Protein 2VR5 (pdb70)

Organism: Saccharolobus solfataricus (NCBI:txid2287)

Structure (mmCIF, N/CA/C/O backbone):
data_2VR5
#
_entry.id   2VR5
#
_cell.length_a   204.814
_cell.length_b   204.814
_cell.length_c   89.558
_cell.angle_alpha   90.00
_cell.angle_beta   90.00
_cell.angle_gamma   120.00
#
_symmetry.space_group_name_H-M   'P 3 2 1'
#
loop_
_entity.id
_entity.type
_entity.pdbx_description
1 polymer 'GLYCOGEN OPERON PROTEIN GLGX'
2 non-polymer alpha-D-glucopyranose
3 non-polymer 4-O-(4,6-dideoxy-4-{[(1S,2S,3S,4R,5S)-2,3,4-trihydroxy-5-(hydroxymethyl)cyclohexyl]amino}-alpha-D-glucopyranosyl)-beta-D-glucopyranose
4 non-polymer 'SULFATE ION'
5 non-polymer GLYCEROL
6 water water
#
loop_
_atom_site.group_PDB
_atom_site.id
_atom_site.type_symbol
_atom_site.label_atom_id
_atom_site.label_alt_id
_atom_site.label_comp_id
_atom_site.label_asym_id
_atom_site.label_entity_id
_atom_site.label_seq_id
_atom_site.pdbx_PDB_ins_code
_atom_site.Cartn_x
_atom_site.Cartn_y
_atom_site.Cartn_z
_atom_site.occupancy
_atom_site.B_iso_or_equiv
_atom_site.auth_seq_id
_atom_site.auth_comp_id
_atom_site.auth_asym_id
_atom_site.auth_atom_id
_atom_site.pdbx_PDB_model_num
ATOM 1 N N . PHE A 1 4 ? -69.892 24.418 35.044 1.00 100.56 4 PHE A N 1
ATOM 2 C CA . PHE A 1 4 ? -68.854 24.050 34.089 1.00 109.26 4 PHE A CA 1
ATOM 3 C C . PHE A 1 4 ? -69.366 24.140 32.656 1.00 110.49 4 PHE A C 1
ATOM 4 O O . PHE A 1 4 ? -69.632 23.123 32.016 1.00 112.51 4 PHE A O 1
ATOM 12 N N . PHE A 1 5 ? -69.501 25.365 32.157 1.00 106.04 5 PHE A N 1
ATOM 13 C CA . PHE A 1 5 ? -69.898 25.589 30.773 1.00 94.92 5 PHE A CA 1
ATOM 14 C C . PHE A 1 5 ? -68.842 26.391 30.019 1.00 91.69 5 PHE A C 1
ATOM 15 O O . PHE A 1 5 ? -67.720 26.558 30.495 1.00 88.06 5 PHE A O 1
ATOM 23 N N . ARG A 1 6 ? -69.210 26.884 28.841 1.00 91.27 6 ARG A N 1
ATOM 24 C CA . ARG A 1 6 ? -68.308 27.697 28.035 1.00 86.64 6 ARG A CA 1
ATOM 25 C C . ARG A 1 6 ? -68.949 29.030 27.664 1.00 84.09 6 ARG A C 1
ATOM 26 O O . ARG A 1 6 ? -70.134 29.250 27.912 1.00 85.79 6 ARG A O 1
ATOM 34 N N . THR A 1 7 ? -68.157 29.917 27.070 1.00 79.87 7 THR A N 1
ATOM 35 C CA . THR A 1 7 ? -68.656 31.212 26.625 1.00 77.97 7 THR A CA 1
ATOM 36 C C . THR A 1 7 ? -69.581 31.063 25.422 1.00 75.75 7 THR A C 1
ATOM 37 O O . THR A 1 7 ? -70.118 32.048 24.914 1.00 76.55 7 THR A O 1
ATOM 41 N N . ARG A 1 8 ? -69.764 29.826 24.972 1.00 68.74 8 ARG A N 1
ATOM 42 C CA . ARG A 1 8 ? -70.492 29.560 23.737 1.00 60.00 8 ARG A CA 1
ATOM 43 C C . ARG A 1 8 ? -71.672 28.625 23.983 1.00 53.09 8 ARG A C 1
ATOM 44 O O . ARG A 1 8 ? -72.435 28.320 23.067 1.00 45.56 8 ARG A O 1
ATOM 52 N N . ASP A 1 9 ? -71.814 28.174 25.225 1.00 46.40 9 ASP A N 1
ATOM 53 C CA . ASP A 1 9 ? -73.042 27.524 25.668 1.00 47.73 9 ASP A CA 1
ATOM 54 C C . ASP A 1 9 ? -74.047 28.544 26.191 1.00 51.48 9 ASP A C 1
ATOM 55 O O . ASP A 1 9 ? -74.905 28.219 27.013 1.00 44.13 9 ASP A O 1
ATOM 60 N N . ARG A 1 10 ? -73.936 29.778 25.711 1.00 57.93 10 ARG A N 1
ATOM 61 C CA . ARG A 1 10 ? -74.887 30.826 26.063 1.00 44.05 10 ARG A CA 1
ATOM 62 C C . ARG A 1 10 ? -75.338 31.599 24.828 1.00 44.21 10 ARG A C 1
ATOM 63 O O . ARG A 1 10 ? -74.527 32.226 24.147 1.00 43.97 10 ARG A O 1
ATOM 71 N N . PRO A 1 11 ? -76.635 31.549 24.546 1.00 47.44 11 PRO A N 1
ATOM 72 C CA . PRO A 1 11 ? -77.161 32.009 23.257 1.00 47.40 11 PRO A CA 1
ATOM 73 C C . PRO A 1 11 ? -76.758 33.450 22.962 1.00 45.56 11 PRO A C 1
ATOM 74 O O . PRO A 1 11 ? -76.924 34.323 23.814 1.00 38.15 11 PRO A O 1
ATOM 78 N N . LEU A 1 12 ? -76.235 33.690 21.764 1.00 45.39 12 LEU A N 1
ATOM 79 C CA . LEU A 1 12 ? -75.587 34.958 21.451 1.00 47.53 12 LEU A CA 1
ATOM 80 C C . LEU A 1 12 ? -75.633 35.246 19.954 1.00 51.45 12 LEU A C 1
ATOM 81 O O . LEU A 1 12 ? -75.863 34.347 19.146 1.00 52.45 12 LEU A O 1
ATOM 86 N N . ARG A 1 13 ? -75.412 36.506 19.592 1.00 46.55 13 ARG A N 1
ATOM 87 C CA . ARG A 1 13 ? -75.224 36.880 18.195 1.00 42.92 13 ARG A CA 1
ATOM 88 C C . ARG A 1 13 ? -74.012 37.790 18.026 1.00 40.45 13 ARG A C 1
ATOM 89 O O . ARG A 1 13 ? -73.540 38.396 18.988 1.00 46.65 13 ARG A O 1
ATOM 97 N N . PRO A 1 14 ? -73.513 37.880 16.798 1.00 37.43 14 PRO A N 1
ATOM 98 C CA . PRO A 1 14 ? -72.267 38.604 16.523 1.00 38.05 14 PRO A CA 1
ATOM 99 C C . PRO A 1 14 ? -72.428 40.106 16.729 1.00 42.91 14 PRO A C 1
ATOM 100 O O . PRO A 1 14 ? -71.471 40.783 17.103 1.00 48.20 14 PRO A O 1
ATOM 104 N N . GLY A 1 15 ? -73.631 40.616 16.484 1.00 40.94 15 GLY A N 1
ATOM 105 C CA . GLY A 1 15 ? -73.947 42.000 16.782 1.00 39.69 15 GLY A CA 1
ATOM 106 C C . GLY A 1 15 ? -73.437 42.954 15.719 1.00 35.49 15 GLY A C 1
ATOM 107 O O . GLY A 1 15 ? -73.076 42.536 14.619 1.00 38.18 15 GLY A O 1
ATOM 108 N N . ASP A 1 16 ? -73.409 44.241 16.050 1.00 43.24 16 ASP A N 1
ATOM 109 C CA . ASP A 1 16 ? -73.102 45.277 15.071 1.00 43.00 16 ASP A CA 1
ATOM 110 C C . ASP A 1 16 ? -72.114 46.292 15.635 1.00 42.13 16 ASP A C 1
ATOM 111 O O . ASP A 1 16 ? -72.129 46.591 16.829 1.00 51.57 16 ASP A O 1
ATOM 116 N N . PRO A 1 17 ? -71.256 46.820 14.768 1.00 38.50 17 PRO A N 1
ATOM 117 C CA . PRO A 1 17 ? -70.243 47.797 15.183 1.00 35.05 17 PRO A CA 1
ATOM 118 C C . PRO A 1 17 ? -70.854 49.170 15.440 1.00 40.66 17 PRO A C 1
ATOM 119 O O . PRO A 1 17 ? -70.168 50.067 15.933 1.00 41.42 17 PRO A O 1
ATOM 123 N N . TYR A 1 18 ? -72.131 49.327 15.109 1.00 47.61 18 TYR A N 1
ATOM 124 C CA . TYR A 1 18 ? -72.753 50.645 15.057 1.00 51.09 18 TYR A CA 1
ATOM 125 C C . TYR A 1 18 ? -74.254 50.556 15.308 1.00 51.68 18 TYR A C 1
ATOM 126 O O . TYR A 1 18 ? -74.970 49.843 14.605 1.00 54.56 18 TYR A O 1
ATOM 135 N N . PRO A 1 19 ? -74.725 51.285 16.315 1.00 46.85 19 PRO A N 1
ATOM 136 C CA . PRO A 1 19 ? -73.982 52.429 16.851 1.00 41.31 19 PRO A CA 1
ATOM 137 C C . PRO A 1 19 ? -73.017 52.011 17.956 1.00 40.08 19 PRO A C 1
ATOM 138 O O . PRO A 1 19 ? -73.061 50.868 18.412 1.00 46.56 19 PRO A O 1
ATOM 142 N N . LEU A 1 20 ? -72.157 52.932 18.376 1.00 37.02 20 LEU A N 1
ATOM 143 C CA . LEU A 1 20 ? -71.335 52.727 19.563 1.00 40.26 20 LEU A CA 1
ATOM 144 C C . LEU A 1 20 ? -72.174 52.806 20.835 1.00 40.27 20 LEU A C 1
ATOM 145 O O . LEU A 1 20 ? -73.113 53.597 20.923 1.00 46.63 20 LEU A O 1
ATOM 150 N N . GLY A 1 21 ? -71.828 51.981 21.818 1.00 35.11 21 GLY A N 1
ATOM 151 C CA . GLY A 1 21 ? -72.586 51.906 23.053 1.00 28.34 21 GLY A CA 1
ATOM 152 C C . GLY A 1 21 ? -73.520 50.712 23.089 1.00 36.33 21 GLY A C 1
ATOM 153 O O . GLY A 1 21 ? -73.267 49.695 22.444 1.00 24.70 21 GLY A O 1
ATOM 154 N N . SER A 1 22 ? -74.603 50.837 23.848 1.00 34.20 22 SER A N 1
ATOM 155 C CA . SER A 1 22 ? -75.563 49.750 23.999 1.00 38.59 22 SER A CA 1
ATOM 156 C C . SER A 1 22 ? -76.944 50.160 23.500 1.00 41.58 22 SER A C 1
ATOM 157 O O . SER A 1 22 ? -77.415 51.262 23.781 1.00 44.41 22 SER A O 1
ATOM 160 N N . ASN A 1 23 ? -77.588 49.266 22.757 1.00 42.98 23 ASN A N 1
ATOM 161 C CA . ASN A 1 23 ? -78.799 49.610 22.022 1.00 45.63 23 ASN A CA 1
ATOM 162 C C . ASN A 1 23 ? -79.899 48.569 22.203 1.00 41.25 23 ASN A C 1
ATOM 163 O O . ASN A 1 23 ? -79.777 47.436 21.737 1.00 33.88 23 ASN A O 1
ATOM 168 N N . TRP A 1 24 ? -80.972 48.961 22.881 1.00 47.88 24 TRP A N 1
ATOM 169 C CA . TRP A 1 24 ? -82.152 48.113 23.005 1.00 44.63 24 TRP A CA 1
ATOM 170 C C . TRP A 1 24 ? -82.833 47.916 21.654 1.00 48.91 24 TRP A C 1
ATOM 171 O O . TRP A 1 24 ? -83.494 48.820 21.143 1.00 52.90 24 TRP A O 1
ATOM 182 N N . ILE A 1 25 ? -82.666 46.728 21.081 1.00 48.09 25 ILE A N 1
ATOM 183 C CA . ILE A 1 25 ? -83.222 46.426 19.768 1.00 46.68 25 ILE A CA 1
ATOM 184 C C . ILE A 1 25 ? -84.543 45.673 19.888 1.00 49.82 25 ILE A C 1
ATOM 185 O O . ILE A 1 25 ? -84.573 44.443 19.846 1.00 50.63 25 ILE A O 1
ATOM 190 N N . GLU A 1 26 ? -85.633 46.418 20.037 1.00 47.69 26 GLU A N 1
ATOM 191 C CA . GLU A 1 26 ? -86.909 45.838 20.438 1.00 46.04 26 GLU A CA 1
ATOM 192 C C . GLU A 1 26 ? -87.202 44.560 19.660 1.00 47.86 26 GLU A C 1
ATOM 193 O O . GLU A 1 26 ? -87.701 43.583 20.218 1.00 48.90 26 GLU A O 1
ATOM 199 N N . ASP A 1 27 ? -86.888 44.573 18.369 1.00 43.16 27 ASP A N 1
ATOM 200 C CA . ASP A 1 27 ? -87.424 43.586 17.439 1.00 46.80 27 ASP A CA 1
ATOM 201 C C . ASP A 1 27 ? -86.800 42.214 17.672 1.00 50.52 27 ASP A C 1
ATOM 202 O O . ASP A 1 27 ? -87.488 41.194 17.628 1.00 56.74 27 ASP A O 1
ATOM 207 N N . ASP A 1 28 ? -85.495 42.197 17.919 1.00 47.38 28 ASP A N 1
ATOM 208 C CA . ASP A 1 28 ? -84.778 40.952 18.168 1.00 52.14 28 ASP A CA 1
ATOM 209 C C . ASP A 1 28 ? -84.673 40.665 19.662 1.00 55.27 28 ASP A C 1
ATOM 210 O O . ASP A 1 28 ? -83.828 39.882 20.096 1.00 55.32 28 ASP A O 1
ATOM 215 N N . ASP A 1 29 ? -85.537 41.305 20.444 1.00 55.39 29 ASP A N 1
ATOM 216 C CA . ASP A 1 29 ? -85.558 41.103 21.888 1.00 55.17 29 ASP A CA 1
ATOM 217 C C . ASP A 1 29 ? -84.154 40.864 22.432 1.00 51.30 29 ASP A C 1
ATOM 218 O O . ASP A 1 29 ? -83.829 39.764 22.879 1.00 48.51 29 ASP A O 1
ATOM 223 N N . GLY A 1 30 ? -83.325 41.902 22.392 1.00 48.27 30 GLY A N 1
ATOM 224 C CA . GLY A 1 30 ? -82.011 41.853 23.005 1.00 48.87 30 GLY A CA 1
ATOM 225 C C . GLY A 1 30 ? -81.314 43.200 22.994 1.00 45.97 30 GLY A C 1
ATOM 226 O O . GLY A 1 30 ? -81.901 44.210 22.606 1.00 53.17 30 GLY A O 1
ATOM 227 N N . VAL A 1 31 ? -80.056 43.213 23.423 1.00 46.55 31 VAL A N 1
ATOM 228 C CA . VAL A 1 31 ? -79.255 44.431 23.408 1.00 43.13 31 VAL A CA 1
ATOM 229 C C . VAL A 1 31 ? -77.999 44.255 22.561 1.00 43.52 31 VAL A C 1
ATOM 230 O O . VAL A 1 31 ? -77.428 43.166 22.501 1.00 38.48 31 VAL A O 1
ATOM 234 N N . ASN A 1 32 ? -77.575 45.332 21.909 1.00 47.32 32 ASN A N 1
ATOM 235 C CA . ASN A 1 32 ? -76.381 45.301 21.073 1.00 42.04 32 ASN A CA 1
ATOM 236 C C . ASN A 1 32 ? -75.254 46.153 21.646 1.00 40.90 32 ASN A C 1
ATOM 237 O O . ASN A 1 32 ? -75.385 47.371 21.771 1.00 37.43 32 ASN A O 1
ATOM 242 N N . PHE A 1 33 ? -74.146 45.506 21.992 1.00 34.27 33 PHE A N 1
ATOM 243 C CA . PHE A 1 33 ? -73.071 46.164 22.725 1.00 38.64 33 PHE A CA 1
ATOM 244 C C . PHE A 1 33 ? -71.891 46.476 21.810 1.00 38.15 33 PHE A C 1
ATOM 245 O O . PHE A 1 33 ? -71.215 45.570 21.322 1.00 35.06 33 PHE A O 1
ATOM 253 N N . SER A 1 34 ? -71.650 47.763 21.582 1.00 34.26 34 SER A N 1
ATOM 254 C CA . SER A 1 34 ? -70.547 48.197 20.733 1.00 32.81 34 SER A CA 1
ATOM 255 C C . SER A 1 34 ? -69.530 49.013 21.525 1.00 29.87 34 SER A C 1
ATOM 256 O O . SER A 1 34 ? -69.896 49.919 22.275 1.00 29.65 34 SER A O 1
ATOM 259 N N . LEU A 1 35 ? -68.254 48.686 21.353 1.00 31.91 35 LEU A N 1
ATOM 260 C CA . LEU A 1 35 ? -67.190 49.326 22.117 1.00 35.19 35 LEU A CA 1
ATOM 261 C C . LEU A 1 35 ? -65.923 49.474 21.281 1.00 37.95 35 LEU A C 1
ATOM 262 O O . LEU A 1 35 ? -65.390 48.491 20.765 1.00 32.87 35 LEU A O 1
ATOM 267 N N . PHE A 1 36 ? -65.445 50.707 21.152 1.00 40.51 36 PHE A N 1
ATOM 268 C CA . PHE A 1 36 ? -64.212 50.979 20.423 1.00 46.04 36 PHE A CA 1
ATOM 269 C C . PHE A 1 36 ? -62.987 50.662 21.274 1.00 44.00 36 PHE A C 1
ATOM 270 O O . PHE A 1 36 ? -62.918 51.039 22.444 1.00 49.70 36 PHE A O 1
ATOM 278 N N . SER A 1 37 ? -62.023 49.967 20.679 1.00 40.56 37 SER A N 1
ATOM 279 C CA . SER A 1 37 ? -60.688 49.861 21.254 1.00 40.97 37 SER A CA 1
ATOM 280 C C . SER A 1 37 ? -59.732 49.151 20.302 1.00 44.72 37 SER A C 1
ATOM 281 O O . SER A 1 37 ? -59.892 47.964 20.017 1.00 36.25 37 SER A O 1
ATOM 284 N N . GLU A 1 38 ? -58.737 49.884 19.813 1.00 49.19 38 GLU A N 1
ATOM 285 C CA . GLU A 1 38 ? -57.857 49.381 18.766 1.00 48.72 38 GLU A CA 1
ATOM 286 C C . GLU A 1 38 ? -56.587 48.776 19.356 1.00 45.48 38 GLU A C 1
ATOM 287 O O . GLU A 1 38 ? -55.713 48.310 18.626 1.00 48.34 38 GLU A O 1
ATOM 293 N N . ASN A 1 39 ? -56.493 48.788 20.682 1.00 47.82 39 ASN A N 1
ATOM 294 C CA . ASN A 1 39 ? -55.291 48.332 21.369 1.00 47.99 39 ASN A CA 1
ATOM 295 C C . ASN A 1 39 ? -55.568 47.154 22.296 1.00 49.72 39 ASN A C 1
ATOM 296 O O . ASN A 1 39 ? -54.674 46.362 22.594 1.00 52.65 39 ASN A O 1
ATOM 301 N N . ALA A 1 40 ? -56.813 47.044 22.750 1.00 49.87 40 ALA A N 1
ATOM 302 C CA . ALA A 1 40 ? -57.223 45.935 23.602 1.00 46.29 40 ALA A CA 1
ATOM 303 C C . ALA A 1 40 ? -56.933 44.593 22.938 1.00 41.93 40 ALA A C 1
ATOM 304 O O . ALA A 1 40 ? -57.018 44.463 21.716 1.00 40.67 40 ALA A O 1
ATOM 306 N N . GLU A 1 41 ? -56.593 43.598 23.750 1.00 41.76 41 GLU A N 1
ATOM 307 C CA . GLU A 1 41 ? -56.388 42.241 23.255 1.00 48.41 41 GLU A CA 1
ATOM 308 C C . GLU A 1 41 ? -57.605 41.365 23.528 1.00 42.76 41 GLU A C 1
ATOM 309 O O . GLU A 1 41 ? -57.843 40.380 22.829 1.00 35.04 41 GLU A O 1
ATOM 315 N N . LYS A 1 42 ? -58.373 41.729 24.550 1.00 45.67 42 LYS A N 1
ATOM 316 C CA . LYS A 1 42 ? -59.607 41.022 24.872 1.00 52.56 42 LYS A CA 1
ATOM 317 C C . LYS A 1 42 ? -60.587 41.929 25.608 1.00 58.44 42 LYS A C 1
ATOM 318 O O . LYS A 1 42 ? -60.182 42.859 26.306 1.00 63.71 42 LYS A O 1
ATOM 324 N N . VAL A 1 43 ? -61.876 41.652 25.448 1.00 55.62 43 VAL A N 1
ATOM 325 C CA . VAL A 1 43 ? -62.917 42.470 26.059 1.00 49.85 43 VAL A CA 1
ATOM 326 C C . VAL A 1 43 ? -64.004 41.602 26.685 1.00 51.19 43 VAL A C 1
ATOM 327 O O . VAL A 1 43 ? -64.420 40.598 26.107 1.00 51.56 43 VAL A O 1
ATOM 331 N N . GLU A 1 44 ? -64.459 41.996 27.870 1.00 51.24 44 GLU A N 1
ATOM 332 C CA . GLU A 1 44 ? -65.481 41.242 28.587 1.00 44.24 44 GLU A CA 1
ATOM 333 C C . GLU A 1 44 ? -66.673 42.126 28.939 1.00 42.21 44 GLU A C 1
ATOM 334 O O . GLU A 1 44 ? -66.526 43.142 29.617 1.00 38.80 44 GLU A O 1
ATOM 340 N N . LEU A 1 45 ? -67.854 41.731 28.473 1.00 41.06 45 LEU A N 1
ATOM 341 C CA . LEU A 1 45 ? -69.098 42.347 28.919 1.00 41.72 45 LEU A CA 1
ATOM 342 C C . LEU A 1 45 ? -69.482 41.866 30.314 1.00 45.12 45 LEU A C 1
ATOM 343 O O . LEU A 1 45 ? -69.575 40.664 30.563 1.00 53.85 45 LEU A O 1
ATOM 348 N N . LEU A 1 46 ? -69.704 42.813 31.221 1.00 43.33 46 LEU A N 1
ATOM 349 C CA . LEU A 1 46 ? -70.058 42.487 32.597 1.00 39.15 46 LEU A CA 1
ATOM 350 C C . LEU A 1 46 ? -71.497 42.889 32.906 1.00 41.92 46 LEU A C 1
ATOM 351 O O . LEU A 1 46 ? -71.817 44.075 32.983 1.00 36.13 46 LEU A O 1
ATOM 356 N N . LEU A 1 47 ? -72.359 41.894 33.082 1.00 46.07 47 LEU A N 1
ATOM 357 C CA . LEU A 1 47 ? -73.765 42.142 33.380 1.00 50.93 47 LEU A CA 1
ATOM 358 C C . LEU A 1 47 ? -74.032 42.066 34.879 1.00 54.35 47 LEU A C 1
ATOM 359 O O . LEU A 1 47 ? -73.707 41.072 35.528 1.00 59.76 47 LEU A O 1
ATOM 364 N N . TYR A 1 48 ? -74.625 43.123 35.424 1.00 57.29 48 TYR A N 1
ATOM 365 C CA . TYR A 1 48 ? -74.997 43.152 36.833 1.00 59.96 48 TYR A CA 1
ATOM 366 C C . TYR A 1 48 ? -76.512 43.129 37.004 1.00 58.74 48 TYR A C 1
ATOM 367 O O . TYR A 1 48 ? -77.258 43.195 36.027 1.00 60.16 48 TYR A O 1
ATOM 376 N N . SER A 1 49 ? -76.961 43.036 38.252 1.00 56.25 49 SER A N 1
ATOM 377 C CA . SER A 1 49 ? -78.382 43.131 38.564 1.00 61.61 49 SER A CA 1
ATOM 378 C C . SER A 1 49 ? -78.659 44.277 39.531 1.00 62.43 49 SER A C 1
ATOM 379 O O . SER A 1 49 ? -77.746 44.790 40.178 1.00 59.31 49 SER A O 1
ATOM 382 N N . LEU A 1 50 ? -79.924 44.674 39.623 1.00 63.57 50 LEU A N 1
ATOM 383 C CA . LEU A 1 50 ? -80.340 45.690 40.582 1.00 67.56 50 LEU A CA 1
ATOM 384 C C . LEU A 1 50 ? -79.649 45.494 41.928 1.00 67.60 50 LEU A C 1
ATOM 385 O O . LEU A 1 50 ? -78.894 46.355 42.380 1.00 62.75 50 LEU A O 1
ATOM 390 N N . THR A 1 51 ? -79.912 44.356 42.562 1.00 69.05 51 THR A N 1
ATOM 391 C CA . THR A 1 51 ? -79.546 44.157 43.960 1.00 67.78 51 THR A CA 1
ATOM 392 C C . THR A 1 51 ? -78.038 43.991 44.117 1.00 65.97 51 THR A C 1
ATOM 393 O O . THR A 1 51 ? -77.394 44.746 44.845 1.00 68.23 51 THR A O 1
ATOM 397 N N . ASN A 1 52 ? -77.482 42.999 43.429 1.00 64.48 52 ASN A N 1
ATOM 398 C CA . ASN A 1 52 ? -76.065 42.681 43.554 1.00 65.97 52 ASN A CA 1
ATOM 399 C C . ASN A 1 52 ? -75.214 43.425 42.530 1.00 68.30 52 ASN A C 1
ATOM 400 O O . ASN A 1 52 ? -75.344 43.207 41.325 1.00 67.74 52 ASN A O 1
ATOM 405 N N . GLN A 1 53 ? -74.345 44.304 43.017 1.00 67.07 53 GLN A N 1
ATOM 406 C CA . GLN A 1 53 ? -73.527 45.137 42.143 1.00 64.93 53 GLN A CA 1
ATOM 407 C C . GLN A 1 53 ? -72.061 45.105 42.564 1.00 66.77 53 GLN A C 1
ATOM 408 O O . GLN A 1 53 ? -71.282 45.986 42.201 1.00 67.73 53 GLN A O 1
ATOM 414 N N . LYS A 1 54 ? -71.694 44.084 43.331 1.00 67.68 54 LYS A N 1
ATOM 415 C CA . LYS A 1 54 ? -70.295 43.836 43.659 1.00 65.66 54 LYS A CA 1
ATOM 416 C C . LYS A 1 54 ? -69.656 42.877 42.661 1.00 67.68 54 LYS A C 1
ATOM 417 O O . LYS A 1 54 ? -68.442 42.894 42.458 1.00 72.42 54 LYS A O 1
ATOM 423 N N . TYR A 1 55 ? -70.481 42.040 42.041 1.00 70.44 55 TYR A N 1
ATOM 424 C CA . TYR A 1 55 ? -69.995 41.053 41.084 1.00 71.01 55 TYR A CA 1
ATOM 425 C C . TYR A 1 55 ? -70.903 40.976 39.861 1.00 62.61 55 TYR A C 1
ATOM 426 O O . TYR A 1 55 ? -72.109 41.202 39.957 1.00 61.49 55 TYR A O 1
ATOM 435 N N . PRO A 1 56 ? -70.315 40.656 38.713 1.00 51.61 56 PRO A N 1
ATOM 436 C CA . PRO A 1 56 ? -71.086 40.186 37.558 1.00 49.99 56 PRO A CA 1
ATOM 437 C C . PRO A 1 56 ? -72.086 39.102 37.946 1.00 50.61 56 PRO A C 1
ATOM 438 O O . PRO A 1 56 ? -71.687 38.027 38.394 1.00 47.38 56 PRO A O 1
ATOM 442 N N . LYS A 1 57 ? -73.372 39.388 37.774 1.00 48.59 57 LYS A N 1
ATOM 443 C CA . LYS A 1 57 ? -74.344 38.363 37.413 1.00 48.79 57 LYS A CA 1
ATOM 444 C C . LYS A 1 57 ? -73.773 37.406 36.371 1.00 46.65 57 LYS A C 1
ATOM 445 O O . LYS A 1 57 ? -73.832 36.188 36.536 1.00 49.74 57 LYS A O 1
ATOM 451 N N . GLU A 1 58 ? -73.222 37.966 35.299 1.00 46.76 58 GLU A N 1
ATOM 452 C CA . GLU A 1 58 ? -72.739 37.166 34.180 1.00 42.26 58 GLU A CA 1
ATOM 453 C C . GLU A 1 58 ? -71.540 37.826 33.507 1.00 42.20 58 GLU A C 1
ATOM 454 O O . GLU A 1 58 ? -71.386 39.047 33.550 1.00 30.26 58 GLU A O 1
ATOM 460 N N . ILE A 1 59 ? -70.693 37.011 32.887 1.00 38.93 59 ILE A N 1
ATOM 461 C CA . ILE A 1 59 ? -69.554 37.520 32.133 1.00 43.43 59 ILE A CA 1
ATOM 462 C C . ILE A 1 59 ? -69.547 36.975 30.708 1.00 47.63 59 ILE A C 1
ATOM 463 O O . ILE A 1 59 ? -69.205 35.815 30.479 1.00 57.75 59 ILE A O 1
ATOM 468 N N . ILE A 1 60 ? -69.928 37.820 29.755 1.00 48.43 60 ILE A N 1
ATOM 469 C CA . ILE A 1 60 ? -69.766 37.503 28.342 1.00 40.94 60 ILE A CA 1
ATOM 470 C C . ILE A 1 60 ? -68.462 38.073 27.794 1.00 40.68 60 ILE A C 1
ATOM 471 O O . ILE A 1 60 ? -68.089 39.204 28.105 1.00 45.20 60 ILE A O 1
ATOM 476 N N . GLU A 1 61 ? -67.773 37.283 26.978 1.00 35.44 61 GLU A N 1
ATOM 477 C CA . GLU A 1 61 ? -66.581 37.752 26.282 1.00 42.29 61 GLU A CA 1
ATOM 478 C C . GLU A 1 61 ? -66.920 38.248 24.880 1.00 50.73 61 GLU A C 1
ATOM 479 O O . GLU A 1 61 ? -67.306 37.466 24.011 1.00 63.08 61 GLU A O 1
ATOM 485 N N . VAL A 1 62 ? -66.774 39.551 24.667 1.00 48.39 62 VAL A N 1
ATOM 486 C CA . VAL A 1 62 ? -66.920 40.131 23.337 1.00 44.41 62 VAL A CA 1
ATOM 487 C C . VAL A 1 62 ? -65.869 39.583 22.378 1.00 42.16 62 VAL A C 1
ATOM 488 O O . VAL A 1 62 ? -64.697 39.954 22.448 1.00 44.98 62 VAL A O 1
ATOM 492 N N . LYS A 1 63 ? -66.296 38.697 21.484 1.00 37.83 63 LYS A N 1
ATOM 493 C CA . LYS A 1 63 ? -65.367 37.886 20.705 1.00 43.64 63 LYS A CA 1
ATOM 494 C C . LYS A 1 63 ? -65.310 38.352 19.254 1.00 49.56 63 LYS A C 1
ATOM 495 O O . LYS A 1 63 ? -64.331 38.102 18.551 1.00 54.78 63 LYS A O 1
ATOM 501 N N . ASN A 1 64 ? -66.365 39.029 18.814 1.00 47.06 64 ASN A N 1
ATOM 502 C CA . ASN A 1 64 ? -66.386 39.637 17.489 1.00 45.63 64 ASN A CA 1
ATOM 503 C C . ASN A 1 64 ? -65.797 41.044 17.491 1.00 49.58 64 ASN A C 1
ATOM 504 O O . ASN A 1 64 ? -65.828 41.739 18.506 1.00 57.50 64 ASN A O 1
ATOM 509 N N . LYS A 1 65 ? -65.259 41.457 16.347 1.00 44.01 65 LYS A N 1
ATOM 510 C CA . LYS A 1 65 ? -64.550 42.727 16.249 1.00 40.65 65 LYS A CA 1
ATOM 511 C C . LYS A 1 65 ? -64.405 43.166 14.796 1.00 45.05 65 LYS A C 1
ATOM 512 O O . LYS A 1 65 ? -63.527 42.689 14.078 1.00 50.49 65 LYS A O 1
ATOM 518 N N . THR A 1 66 ? -65.272 44.079 14.369 1.00 48.30 66 THR A N 1
ATOM 519 C CA . THR A 1 66 ? -65.180 44.658 13.034 1.00 48.94 66 THR A CA 1
ATOM 520 C C . THR A 1 66 ? -64.244 45.862 13.019 1.00 54.80 66 THR A C 1
ATOM 521 O O . THR A 1 66 ? -64.608 46.949 13.468 1.00 60.81 66 THR A O 1
ATOM 525 N N . GLY A 1 67 ? -63.038 45.660 12.499 1.00 49.65 67 GLY A N 1
ATOM 526 C CA . GLY A 1 67 ? -62.011 46.686 12.534 1.00 54.53 67 GLY A CA 1
ATOM 527 C C . GLY A 1 67 ? -61.444 46.891 13.925 1.00 57.34 67 GLY A C 1
ATOM 528 O O . GLY A 1 67 ? -60.822 45.992 14.491 1.00 63.10 67 GLY A O 1
ATOM 529 N N . ASP A 1 68 ? -61.659 48.080 14.477 1.00 50.25 68 ASP A N 1
ATOM 530 C CA . ASP A 1 68 ? -61.258 48.372 15.848 1.00 48.24 68 ASP A CA 1
ATOM 531 C C . ASP A 1 68 ? -62.473 48.516 16.759 1.00 49.62 68 ASP A C 1
ATOM 532 O O . ASP A 1 68 ? -62.498 49.370 17.645 1.00 52.54 68 ASP A O 1
ATOM 537 N N . ILE A 1 69 ? -63.477 47.675 16.535 1.00 41.90 69 ILE A N 1
ATOM 538 C CA . ILE A 1 69 ? -64.717 47.741 17.300 1.00 41.09 69 ILE A CA 1
ATOM 539 C C . ILE A 1 69 ? -65.225 46.346 17.648 1.00 51.00 69 ILE A C 1
ATOM 540 O O . ILE A 1 69 ? -65.741 45.631 16.790 1.00 44.54 69 ILE A O 1
ATOM 545 N N . TRP A 1 70 ? -65.076 45.966 18.913 1.00 50.57 70 TRP A N 1
ATOM 546 C CA . TRP A 1 70 ? -65.676 44.738 19.420 1.00 43.69 70 TRP A CA 1
ATOM 547 C C . TRP A 1 70 ? -67.179 44.901 19.620 1.00 40.27 70 TRP A C 1
ATOM 548 O O . TRP A 1 70 ? -67.637 45.901 20.174 1.00 38.45 70 TRP A O 1
ATOM 559 N N . HIS A 1 71 ? -67.942 43.912 19.167 1.00 40.05 71 HIS A N 1
ATOM 560 C CA . HIS A 1 71 ? -69.397 43.968 19.247 1.00 43.20 71 HIS A CA 1
ATOM 561 C C . HIS A 1 71 ? -69.981 42.613 19.631 1.00 45.04 71 HIS A C 1
ATOM 562 O O . HIS A 1 71 ? -69.515 41.572 19.169 1.00 44.78 71 HIS A O 1
ATOM 569 N N . VAL A 1 72 ? -71.003 42.634 20.480 1.00 37.96 72 VAL A N 1
ATOM 570 C CA . VAL A 1 72 ? -71.789 41.439 20.763 1.00 34.80 72 VAL A CA 1
ATOM 571 C C . VAL A 1 72 ? -73.268 41.776 20.922 1.00 40.69 72 VAL A C 1
ATOM 572 O O . VAL A 1 72 ? -73.624 42.909 21.247 1.00 41.66 72 VAL A O 1
ATOM 576 N N . PHE A 1 73 ? -74.124 40.786 20.692 1.00 42.95 73 PHE A N 1
ATOM 577 C CA . PHE A 1 73 ? -75.550 40.929 20.958 1.00 42.32 73 PHE A CA 1
ATOM 578 C C . PHE A 1 73 ? -76.047 39.838 21.901 1.00 46.43 73 PHE A C 1
ATOM 579 O O . PHE A 1 73 ? -76.064 38.659 21.547 1.00 47.02 73 PHE A O 1
ATOM 587 N N . VAL A 1 74 ? -76.452 40.239 23.101 1.00 46.31 74 VAL A N 1
ATOM 588 C CA . VAL A 1 74 ? -77.024 39.309 24.067 1.00 47.50 74 VAL A CA 1
ATOM 589 C C . VAL A 1 74 ? -78.548 39.326 24.015 1.00 51.82 74 VAL A C 1
ATOM 590 O O . VAL A 1 74 ? -79.175 40.360 24.249 1.00 55.52 74 VAL A O 1
ATOM 594 N N . PRO A 1 75 ? -79.138 38.176 23.707 1.00 48.18 75 PRO A N 1
ATOM 595 C CA . PRO A 1 75 ? -80.595 38.022 23.749 1.00 42.59 75 PRO A CA 1
ATOM 596 C C . PRO A 1 75 ? -81.141 38.182 25.163 1.00 43.57 75 PRO A C 1
ATOM 597 O O . PRO A 1 75 ? -80.477 37.800 26.127 1.00 45.37 75 PRO A O 1
ATOM 601 N N . GLY A 1 76 ? -82.341 38.742 25.280 1.00 42.69 76 GLY A N 1
ATOM 602 C CA . GLY A 1 76 ? -83.083 38.703 26.526 1.00 38.63 76 GLY A CA 1
ATOM 603 C C . GLY A 1 76 ? -82.883 39.952 27.361 1.00 48.47 76 GLY A C 1
ATOM 604 O O . GLY A 1 76 ? -83.769 40.357 28.112 1.00 53.98 76 GLY A O 1
ATOM 605 N N . LEU A 1 77 ? -81.711 40.565 27.228 1.00 52.71 77 LEU A N 1
ATOM 606 C CA . LEU A 1 77 ? -81.473 41.893 27.781 1.00 42.45 77 LEU A CA 1
ATOM 607 C C . LEU A 1 77 ? -82.490 42.899 27.253 1.00 32.66 77 LEU A C 1
ATOM 608 O O . LEU A 1 77 ? -82.676 43.033 26.044 1.00 37.80 77 LEU A O 1
ATOM 613 N N . ARG A 1 78 ? -83.145 43.606 28.168 1.00 30.53 78 ARG A N 1
ATOM 614 C CA . ARG A 1 78 ? -83.931 44.781 27.811 1.00 39.85 78 ARG A CA 1
ATOM 615 C C . ARG A 1 78 ? -83.378 46.037 28.476 1.00 44.23 78 ARG A C 1
ATOM 616 O O . ARG A 1 78 ? -82.341 45.996 29.137 1.00 46.37 78 ARG A O 1
ATOM 624 N N . PRO A 1 79 ? -84.078 47.153 28.296 1.00 42.64 79 PRO A N 1
ATOM 625 C CA . PRO A 1 79 ? -83.682 48.420 28.919 1.00 39.85 79 PRO A CA 1
ATOM 626 C C . PRO A 1 79 ? -83.665 48.321 30.441 1.00 42.12 79 PRO A C 1
ATOM 627 O O . PRO A 1 79 ? -84.466 47.587 31.020 1.00 40.73 79 PRO A O 1
ATOM 631 N N . GLY A 1 80 ? -82.759 49.057 31.076 1.00 45.91 80 GLY A N 1
ATOM 632 C CA . GLY A 1 80 ? -82.624 49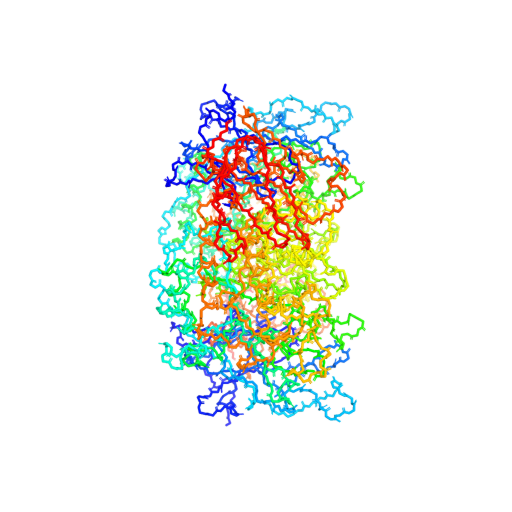.021 32.520 1.00 41.26 80 GLY A CA 1
ATOM 633 C C . GLY A 1 80 ? -81.446 48.180 32.972 1.00 40.25 80 GLY A C 1
ATOM 634 O O . GLY A 1 80 ? -80.987 48.297 34.108 1.00 44.58 80 GLY A O 1
ATOM 635 N N . GLN A 1 81 ? -80.956 47.329 32.077 1.00 41.10 81 GLN A N 1
ATOM 636 C CA . GLN A 1 81 ? -79.910 46.372 32.421 1.00 43.12 81 GLN A CA 1
ATOM 637 C C . GLN A 1 81 ? -78.587 47.078 32.699 1.00 48.26 81 GLN A C 1
ATOM 638 O O . GLN A 1 81 ? -78.059 47.787 31.843 1.00 49.83 81 GLN A O 1
ATOM 644 N N . LEU A 1 82 ? -78.057 46.878 33.901 1.00 50.22 82 LEU A N 1
ATOM 645 C CA . LEU A 1 82 ? -76.742 47.400 34.255 1.00 49.31 82 LEU A CA 1
ATOM 646 C C . LEU A 1 82 ? -75.631 46.573 33.615 1.00 45.68 82 LEU A C 1
ATOM 647 O O . LEU A 1 82 ? -75.715 45.347 33.552 1.00 47.13 82 LEU A O 1
ATOM 652 N N . TYR A 1 83 ? -74.591 47.253 33.143 1.00 37.52 83 TYR A N 1
ATOM 653 C CA . TYR A 1 83 ? -73.411 46.580 32.616 1.00 37.98 83 TYR A CA 1
ATOM 654 C C . TYR A 1 83 ? -72.158 47.426 32.815 1.00 36.36 83 TYR A C 1
ATOM 655 O O . TYR A 1 83 ? -72.241 48.638 33.011 1.00 33.57 83 TYR A O 1
ATOM 664 N N . ALA A 1 84 ? -70.998 46.778 32.764 1.00 31.62 84 ALA A N 1
ATOM 665 C CA . ALA A 1 84 ? -69.727 47.488 32.689 1.00 36.30 84 ALA A CA 1
ATOM 666 C C . ALA A 1 84 ? -68.702 46.698 31.881 1.00 34.98 84 ALA A C 1
ATOM 667 O O . ALA A 1 84 ? -68.981 45.593 31.418 1.00 36.29 84 ALA A O 1
ATOM 669 N N . TYR A 1 85 ? -67.515 47.273 31.718 1.00 39.77 85 TYR A N 1
ATOM 670 C CA . TYR A 1 85 ? -66.516 46.723 30.809 1.00 42.54 85 TYR A CA 1
ATOM 671 C C . TYR A 1 85 ? -65.222 46.394 31.546 1.00 42.57 85 TYR A C 1
ATOM 672 O O . TYR A 1 85 ? -64.690 47.222 32.287 1.00 38.15 85 TYR A O 1
ATOM 681 N N . ARG A 1 86 ? -64.721 45.181 31.339 1.00 39.79 86 ARG A N 1
ATOM 682 C CA . ARG A 1 86 ? -63.298 44.904 31.490 1.00 36.22 86 ARG A CA 1
ATOM 683 C C . ARG A 1 86 ? -62.579 44.964 30.147 1.00 46.86 86 ARG A C 1
ATOM 684 O O . ARG A 1 86 ? -63.105 44.512 29.129 1.00 40.68 86 ARG A O 1
ATOM 692 N N . VAL A 1 87 ? -61.373 45.523 30.150 1.00 48.30 87 VAL A N 1
ATOM 693 C CA . VAL A 1 87 ? -60.514 45.501 28.973 1.00 44.98 87 VAL A CA 1
ATOM 694 C C . VAL A 1 87 ? -59.134 44.945 29.308 1.00 39.06 87 VAL A C 1
ATOM 695 O O . VAL A 1 87 ? -58.434 45.473 30.172 1.00 45.93 87 VAL A O 1
ATOM 699 N N . TYR A 1 88 ? -58.749 43.876 28.618 1.00 39.17 88 TYR A N 1
ATOM 700 C CA . TYR A 1 88 ? -57.395 43.344 28.722 1.00 42.55 88 TYR A CA 1
ATOM 701 C C . TYR A 1 88 ? -56.476 43.967 27.677 1.00 43.75 88 TYR A C 1
ATOM 702 O O . TYR A 1 88 ? -56.935 44.465 26.649 1.00 49.56 88 TYR A O 1
ATOM 711 N N . GLY A 1 89 ? -55.175 43.935 27.947 1.00 43.96 89 GLY A N 1
ATOM 712 C CA . GLY A 1 89 ? -54.185 44.370 26.979 1.00 46.16 89 GLY A CA 1
ATOM 713 C C . GLY A 1 89 ? -52.820 44.586 27.603 1.00 47.36 89 GLY A C 1
ATOM 714 O O . GLY A 1 89 ? -52.593 44.234 28.761 1.00 46.84 89 GLY A O 1
ATOM 715 N N . PRO A 1 90 ? -51.907 45.166 26.831 1.00 53.04 90 PRO A N 1
ATOM 716 C CA . PRO A 1 90 ? -50.530 45.376 27.291 1.00 50.12 90 PRO A CA 1
ATOM 717 C C . PRO A 1 90 ? -50.452 46.449 28.372 1.00 54.05 90 PRO A C 1
ATOM 718 O O . PRO A 1 90 ? -51.025 47.527 28.214 1.00 55.35 90 PRO A O 1
ATOM 722 N N . TYR A 1 91 ? -49.746 46.150 29.458 1.00 52.69 91 TYR A N 1
ATOM 723 C CA . TYR A 1 91 ? -49.459 47.146 30.483 1.00 53.39 91 TYR A CA 1
ATOM 724 C C . TYR A 1 91 ? -47.996 47.573 30.444 1.00 53.71 91 TYR A C 1
ATOM 725 O O . TYR A 1 91 ? -47.100 46.780 30.736 1.00 60.18 91 TYR A O 1
ATOM 734 N N . LYS A 1 92 ? -47.760 48.829 30.081 1.00 49.32 92 LYS A N 1
ATOM 735 C CA . LYS A 1 92 ? -46.404 49.347 29.948 1.00 46.69 92 LYS A CA 1
ATOM 736 C C . LYS A 1 92 ? -46.378 50.866 30.074 1.00 44.77 92 LYS A C 1
ATOM 737 O O . LYS A 1 92 ? -46.213 51.578 29.084 1.00 43.90 92 LYS A O 1
ATOM 743 N N . PRO A 1 93 ? -46.542 51.356 31.299 1.00 40.98 93 PRO A N 1
ATOM 744 C CA . PRO A 1 93 ? -46.765 52.787 31.533 1.00 47.78 93 PRO A CA 1
ATOM 745 C C . PRO A 1 93 ? -45.676 53.642 30.894 1.00 46.55 93 PRO A C 1
ATOM 746 O O . PRO A 1 93 ? -45.884 54.832 30.659 1.00 51.53 93 PRO A O 1
ATOM 750 N N . GLU A 1 94 ? -44.526 53.034 30.618 1.00 47.91 94 GLU A N 1
ATOM 751 C CA . GLU A 1 94 ? -43.443 53.722 29.926 1.00 56.26 94 GLU A CA 1
ATOM 752 C C . GLU A 1 94 ? -43.848 54.098 28.504 1.00 62.33 94 GLU A C 1
ATOM 753 O O . GLU A 1 94 ? -43.377 55.095 27.958 1.00 65.41 94 GLU A O 1
ATOM 759 N N . LEU A 1 95 ? -44.723 53.292 27.911 1.00 62.31 95 LEU A N 1
ATOM 760 C CA . LEU A 1 95 ? -45.047 53.423 26.496 1.00 54.56 95 LEU A CA 1
ATOM 761 C C . LEU A 1 95 ? -46.475 53.922 26.301 1.00 53.63 95 LEU A C 1
ATOM 762 O O . LEU A 1 95 ? -46.938 54.083 25.172 1.00 53.61 95 LEU A O 1
ATOM 767 N N . GLY A 1 96 ? -47.167 54.166 27.409 1.00 52.29 96 GLY A N 1
ATOM 768 C CA . GLY A 1 96 ? -48.517 54.698 27.364 1.00 50.70 96 GLY A CA 1
ATOM 769 C C . GLY A 1 96 ? -49.568 53.631 27.595 1.00 53.14 96 GLY A C 1
ATOM 770 O O . GLY A 1 96 ? -50.673 53.924 28.052 1.00 52.94 96 GLY A O 1
ATOM 771 N N . LEU A 1 97 ? -49.223 52.388 27.277 1.00 50.95 97 LEU A N 1
ATOM 772 C CA . LEU A 1 97 ? -50.123 51.262 27.499 1.00 52.59 97 LEU A CA 1
ATOM 773 C C . LEU A 1 97 ? -50.450 51.101 28.979 1.00 54.03 97 LEU A C 1
ATOM 774 O O . LEU A 1 97 ? -49.562 50.866 29.799 1.00 51.82 97 LEU A O 1
ATOM 779 N N . ARG A 1 98 ? -51.729 51.228 29.315 1.00 51.48 98 ARG A N 1
ATOM 780 C CA . ARG A 1 98 ? -52.163 51.199 30.707 1.00 39.61 98 ARG A CA 1
ATOM 781 C C . ARG A 1 98 ? -53.394 50.315 30.882 1.00 40.46 98 ARG A C 1
ATOM 782 O O . ARG A 1 98 ? -54.369 50.712 31.521 1.00 40.54 98 ARG A O 1
ATOM 790 N N . PHE A 1 99 ? -53.341 49.116 30.312 1.00 48.88 99 PHE A N 1
ATOM 791 C CA . PHE A 1 99 ? -54.445 48.169 30.415 1.00 48.89 99 PHE A CA 1
ATOM 792 C C . PHE A 1 99 ? -54.430 47.449 31.759 1.00 47.41 99 PHE A C 1
ATOM 793 O O . PHE A 1 99 ? -53.410 46.892 32.165 1.00 52.83 99 PHE A O 1
ATOM 801 N N . ASN A 1 100 ? -55.568 47.464 32.446 1.00 46.55 100 ASN A N 1
ATOM 802 C CA . ASN A 1 100 ? -55.705 46.765 33.718 1.00 45.64 100 ASN A CA 1
ATOM 803 C C . ASN A 1 100 ? -57.055 46.070 33.852 1.00 40.90 100 ASN A C 1
ATOM 804 O O . ASN A 1 100 ? -58.037 46.676 34.280 1.00 30.06 100 ASN A O 1
ATOM 809 N N . PRO A 1 101 ? -57.097 44.794 33.482 1.00 39.66 101 PRO A N 1
ATOM 810 C CA . PRO A 1 101 ? -58.368 44.087 33.296 1.00 44.56 101 PRO A CA 1
ATOM 811 C C . PRO A 1 101 ? -59.079 43.840 34.623 1.00 48.05 101 PRO A C 1
ATOM 812 O O . PRO A 1 101 ? -60.258 43.488 34.634 1.00 52.46 101 PRO A O 1
ATOM 816 N N . ASN A 1 102 ? -58.362 44.026 35.727 1.00 51.09 102 ASN A N 1
ATOM 817 C CA . ASN A 1 102 ? -58.980 44.044 37.047 1.00 48.69 102 ASN A CA 1
ATOM 818 C C . ASN A 1 102 ? -59.883 45.256 37.244 1.00 49.91 102 ASN A C 1
ATOM 819 O O . ASN A 1 102 ? -60.879 45.190 37.965 1.00 56.16 102 ASN A O 1
ATOM 824 N N . LYS A 1 103 ? -59.529 46.363 36.600 1.00 42.99 103 LYS A N 1
ATOM 825 C CA . LYS A 1 103 ? -60.296 47.597 36.718 1.00 46.74 103 LYS A CA 1
ATOM 826 C C . LYS A 1 103 ? -61.546 47.556 35.844 1.00 52.21 103 LYS A C 1
ATOM 827 O O . LYS A 1 103 ? -61.457 47.437 34.622 1.00 51.47 103 LYS A O 1
ATOM 833 N N . VAL A 1 104 ? -62.709 47.653 36.480 1.00 48.76 104 VAL A N 1
ATOM 834 C CA . VAL A 1 104 ? -63.976 47.676 35.759 1.00 48.86 104 VAL A CA 1
ATOM 835 C C . VAL A 1 104 ? -64.266 49.064 35.197 1.00 52.31 104 VAL A C 1
ATOM 836 O O . VAL A 1 104 ? -64.191 50.063 35.913 1.00 52.56 104 VAL A O 1
ATOM 840 N N . LEU A 1 105 ? -64.596 49.119 33.911 1.00 48.83 105 LEU A N 1
ATOM 841 C CA . LEU A 1 105 ? -64.640 50.383 33.184 1.00 42.81 105 LEU A CA 1
ATOM 842 C C . LEU A 1 105 ? -66.069 50.746 32.795 1.00 44.34 105 LEU A C 1
ATOM 843 O O . LEU A 1 105 ? -66.928 49.874 32.667 1.00 43.69 105 LEU A O 1
ATOM 848 N N . ILE A 1 106 ? -66.315 52.039 32.609 1.00 40.46 106 ILE A N 1
ATOM 849 C CA . ILE A 1 106 ? -67.615 52.512 32.149 1.00 35.07 106 ILE A CA 1
ATOM 850 C C . ILE A 1 106 ? -67.655 52.624 30.628 1.00 35.36 106 ILE A C 1
ATOM 851 O O . ILE A 1 106 ? -66.702 53.092 30.005 1.00 32.72 106 ILE A O 1
ATOM 856 N N . ASP A 1 107 ? -68.764 52.191 30.037 1.00 36.19 107 ASP A N 1
ATOM 857 C CA . ASP A 1 107 ? -68.999 52.390 28.612 1.00 40.55 107 ASP A CA 1
ATOM 858 C C . ASP A 1 107 ? -69.078 53.873 28.267 1.00 40.77 107 ASP A C 1
ATOM 859 O O . ASP A 1 107 ? -70.032 54.557 28.638 1.00 37.88 107 ASP A O 1
ATOM 864 N N . PRO A 1 108 ? -68.069 54.364 27.554 1.00 38.45 108 PRO A N 1
ATOM 865 C CA . PRO A 1 108 ? -67.971 55.794 27.242 1.00 32.12 108 PRO A CA 1
ATOM 866 C C . PRO A 1 108 ? -69.143 56.269 26.390 1.00 34.36 108 PRO A C 1
ATOM 867 O O . PRO A 1 108 ? -69.242 57.458 26.086 1.00 35.82 108 PRO A O 1
ATOM 871 N N . TYR A 1 109 ? -70.019 55.344 26.012 1.00 37.36 109 TYR A N 1
ATOM 872 C CA . TYR A 1 109 ? -71.180 55.677 25.195 1.00 43.21 109 TYR A CA 1
ATOM 873 C C . TYR A 1 109 ? -72.479 55.424 25.952 1.00 45.13 109 TYR A C 1
ATOM 874 O O . TYR A 1 109 ? -73.568 55.525 25.388 1.00 49.32 109 TYR A O 1
ATOM 883 N N . ALA A 1 110 ? -72.356 55.094 27.234 1.00 42.77 110 ALA A N 1
ATOM 884 C CA . ALA A 1 110 ? -73.513 55.008 28.117 1.00 35.02 110 ALA A CA 1
ATOM 885 C C . ALA A 1 110 ? -74.355 56.277 28.048 1.00 30.56 110 ALA A C 1
ATOM 886 O O . ALA A 1 110 ? -73.822 57.386 28.003 1.00 25.92 110 ALA A O 1
ATOM 888 N N . LYS A 1 111 ? -75.673 56.107 28.040 1.00 35.93 111 LYS A N 1
ATOM 889 C CA . LYS A 1 111 ? -76.592 57.238 28.095 1.00 27.57 111 LYS A CA 1
ATOM 890 C C . LYS A 1 111 ? -77.178 57.405 29.493 1.00 26.54 111 LYS A C 1
ATOM 891 O O . LYS A 1 111 ? -77.916 58.354 29.758 1.00 27.63 111 LYS A O 1
ATOM 897 N N . ALA A 1 112 ? -76.844 56.477 30.384 1.00 18.91 112 ALA A N 1
ATOM 898 C CA . ALA A 1 112 ? -77.161 56.624 31.799 1.00 25.44 112 ALA A CA 1
ATOM 899 C C . ALA A 1 112 ? -76.143 55.897 32.671 1.00 31.58 112 ALA A C 1
ATOM 900 O O . ALA A 1 112 ? -75.681 54.809 32.326 1.00 37.40 112 ALA A O 1
ATOM 902 N N . ILE A 1 113 ? -75.798 56.504 33.801 1.00 27.85 113 ILE A N 1
ATOM 903 C CA . ILE A 1 113 ? -74.791 55.945 34.695 1.00 29.01 113 ILE A CA 1
ATOM 904 C C . ILE A 1 113 ? -75.280 55.935 36.140 1.00 29.05 113 ILE A C 1
ATOM 905 O O . ILE A 1 113 ? -75.811 56.931 36.632 1.00 34.71 113 ILE A O 1
ATOM 910 N N . ASN A 1 114 ? -75.099 54.804 36.813 1.00 47.32 114 ASN A N 1
ATOM 911 C CA . ASN A 1 114 ? -75.947 54.439 37.941 1.00 50.88 114 ASN A CA 1
ATOM 912 C C . ASN A 1 114 ? -75.705 55.329 39.156 1.00 49.98 114 ASN A C 1
ATOM 913 O O . ASN A 1 114 ? -76.504 56.216 39.457 1.00 53.57 114 ASN A O 1
ATOM 918 N N . GLY A 1 115 ? -74.598 55.086 39.850 1.00 50.23 115 GLY A N 1
ATOM 919 C CA . GLY A 1 115 ? -74.168 55.956 40.928 1.00 56.58 115 GLY A CA 1
ATOM 920 C C . GLY A 1 115 ? -72.976 56.810 40.545 1.00 56.31 115 GLY A C 1
ATOM 921 O O . GLY A 1 115 ? -72.717 57.037 39.363 1.00 54.18 115 GLY A O 1
ATOM 922 N N . SER A 1 116 ? -72.246 57.285 41.550 1.00 60.07 116 SER A N 1
ATOM 923 C CA . SER A 1 116 ? -70.892 57.784 41.344 1.00 60.98 116 SER A CA 1
ATOM 924 C C . SER A 1 116 ? -69.858 56.840 41.948 1.00 63.06 116 SER A C 1
ATOM 925 O O . SER A 1 116 ? -70.191 55.739 42.387 1.00 62.29 116 SER A O 1
ATOM 928 N N . VAL A 1 117 ? -68.604 57.279 41.969 1.00 54.03 117 VAL A N 1
ATOM 929 C CA . VAL A 1 117 ? -67.505 56.437 42.426 1.00 45.23 117 VAL A CA 1
ATOM 930 C C . VAL A 1 117 ? -67.388 56.460 43.947 1.00 45.39 117 VAL A C 1
ATOM 931 O O . VAL A 1 117 ? -67.302 57.527 44.556 1.00 42.97 117 VAL A O 1
ATOM 935 N N . ILE A 1 118 ? -67.387 55.278 44.554 1.00 48.61 118 ILE A N 1
ATOM 936 C CA . ILE A 1 118 ? -67.006 55.136 45.954 1.00 48.52 118 ILE A CA 1
ATOM 937 C C . ILE A 1 118 ? -65.490 55.099 46.112 1.00 50.07 118 ILE A C 1
ATOM 938 O O . ILE A 1 118 ? -64.865 54.050 45.958 1.00 50.44 118 ILE A O 1
ATOM 943 N N . TRP A 1 119 ? -64.904 56.251 46.421 1.00 41.93 119 TRP A N 1
ATOM 944 C CA . TRP A 1 119 ? -63.458 56.424 46.332 1.00 42.35 119 TRP A CA 1
ATOM 945 C C . TRP A 1 119 ? -62.726 55.366 47.151 1.00 39.05 119 TRP A C 1
ATOM 946 O O . TRP A 1 119 ? -63.118 55.057 48.276 1.00 28.30 119 TRP A O 1
ATOM 957 N N . ASN A 1 120 ? -61.661 54.814 46.579 1.00 40.31 120 ASN A N 1
ATOM 958 C CA . ASN A 1 120 ? -60.989 53.660 47.163 1.00 43.95 120 ASN A CA 1
ATOM 959 C C . ASN A 1 120 ? -59.778 53.223 46.345 1.00 43.62 120 ASN A C 1
ATOM 960 O O . ASN A 1 120 ? -59.871 53.038 45.132 1.00 52.18 120 ASN A O 1
ATOM 965 N N . ASP A 1 121 ? -58.644 53.059 47.017 1.00 46.79 121 ASP A N 1
ATOM 966 C CA . ASP A 1 121 ? -57.363 52.919 46.335 1.00 60.14 121 ASP A CA 1
ATOM 967 C C . ASP A 1 121 ? -57.487 52.024 45.106 1.00 62.82 121 ASP A C 1
ATOM 968 O O . ASP A 1 121 ? -56.671 52.098 44.188 1.00 67.98 121 ASP A O 1
ATOM 973 N N . ALA A 1 122 ? -58.514 51.180 45.096 1.00 62.63 122 ALA A N 1
ATOM 974 C CA . ALA A 1 122 ? -58.543 50.019 44.215 1.00 63.27 122 ALA A CA 1
ATOM 975 C C . ALA A 1 122 ? -59.005 50.402 42.813 1.00 62.96 122 ALA A C 1
ATOM 976 O O . ALA A 1 122 ? -59.198 49.541 41.956 1.00 63.73 122 ALA A O 1
ATOM 978 N N . VAL A 1 123 ? -59.180 51.700 42.587 1.00 57.81 123 VAL A N 1
ATOM 979 C CA . VAL A 1 123 ? -59.774 52.189 41.349 1.00 48.25 123 VAL A CA 1
ATOM 980 C C . VAL A 1 123 ? -58.741 52.906 40.486 1.00 52.49 123 VAL A C 1
ATOM 981 O O . VAL A 1 123 ? -59.070 53.840 39.755 1.00 56.02 123 VAL A O 1
ATOM 985 N N . PHE A 1 124 ? -57.492 52.462 40.577 1.00 46.69 124 PHE A N 1
ATOM 986 C CA . PHE A 1 124 ? -56.355 53.293 40.199 1.00 51.21 124 PHE A CA 1
ATOM 987 C C . PHE A 1 124 ? -55.372 52.519 39.327 1.00 54.24 124 PHE A C 1
ATOM 988 O O . PHE A 1 124 ? -54.608 53.109 38.563 1.00 59.91 124 PHE A O 1
ATOM 996 N N . GLY A 1 125 ? -55.397 51.196 39.446 1.00 54.29 125 GLY A N 1
ATOM 997 C CA . GLY A 1 125 ? -54.713 50.332 38.502 1.00 56.94 125 GLY A CA 1
ATOM 998 C C . GLY A 1 125 ? -53.209 50.521 38.527 1.00 55.44 125 GLY A C 1
ATOM 999 O O . GLY A 1 125 ? -52.479 49.866 37.783 1.00 57.41 125 GLY A O 1
ATOM 1000 N N . TYR A 1 126 ? -52.745 51.421 39.388 1.00 55.58 126 TYR A N 1
ATOM 1001 C CA . TYR A 1 126 ? -51.428 51.289 39.999 1.00 51.39 126 TYR A CA 1
ATOM 1002 C C . TYR A 1 126 ? -51.529 51.215 41.519 1.00 55.12 126 TYR A C 1
ATOM 1003 O O . TYR A 1 126 ? -52.525 51.640 42.105 1.00 50.93 126 TYR A O 1
ATOM 1012 N N . LYS A 1 127 ? -50.493 50.674 42.150 1.00 57.42 127 LYS A N 1
ATOM 1013 C CA . LYS A 1 127 ? -50.397 50.674 43.605 1.00 56.62 127 LYS A CA 1
ATOM 1014 C C . LYS A 1 127 ? -50.185 52.085 44.144 1.00 55.90 127 LYS A C 1
ATOM 1015 O O . LYS A 1 127 ? -49.225 52.762 43.777 1.00 59.77 127 LYS A O 1
ATOM 1021 N N . ILE A 1 128 ? -51.088 52.522 45.015 1.00 52.37 128 ILE A N 1
ATOM 1022 C CA . ILE A 1 128 ? -51.093 53.901 45.487 1.00 56.65 128 ILE A CA 1
ATOM 1023 C C . ILE A 1 128 ? -49.838 54.211 46.297 1.00 66.34 128 ILE A C 1
ATOM 1024 O O . ILE A 1 128 ? -49.000 55.010 45.879 1.00 73.46 128 ILE A O 1
ATOM 1029 N N . GLY A 1 129 ? -49.716 53.574 47.457 1.00 62.06 129 GLY A N 1
ATOM 1030 C CA . GLY A 1 129 ? -48.665 53.904 48.401 1.00 64.11 129 GLY A CA 1
ATOM 1031 C C . GLY A 1 129 ? -47.294 53.475 47.918 1.00 64.49 129 GLY A C 1
ATOM 1032 O O . GLY A 1 129 ? -46.300 53.626 48.627 1.00 61.85 129 GLY A O 1
ATOM 1033 N N . ASP A 1 130 ? -47.242 52.938 46.703 1.00 65.33 130 ASP A N 1
ATOM 1034 C CA . ASP A 1 130 ? -46.006 52.387 46.162 1.00 65.41 130 ASP A CA 1
ATOM 1035 C C . ASP A 1 130 ? -45.074 53.493 45.679 1.00 69.01 130 ASP A C 1
ATOM 1036 O O . ASP A 1 130 ? -45.525 54.562 45.266 1.00 68.96 130 ASP A O 1
ATOM 1041 N N . GLN A 1 131 ? -43.772 53.230 45.735 1.00 72.64 131 GLN A N 1
ATOM 1042 C CA . GLN A 1 131 ? -42.772 54.237 45.401 1.00 77.30 131 GLN A CA 1
ATOM 1043 C C . GLN A 1 131 ? -42.739 54.505 43.900 1.00 82.81 131 GLN A C 1
ATOM 1044 O O . GLN A 1 131 ? -42.490 55.629 43.465 1.00 83.09 131 GLN A O 1
ATOM 1050 N N . ASN A 1 132 ? -42.992 53.464 43.113 1.00 88.30 132 ASN A N 1
ATOM 1051 C CA . ASN A 1 132 ? -43.027 53.593 41.661 1.00 90.06 132 ASN A CA 1
ATOM 1052 C C . ASN A 1 132 ? -44.425 53.920 41.145 1.00 91.46 132 ASN A C 1
ATOM 1053 O O . ASN A 1 132 ? -44.864 53.381 40.129 1.00 95.83 132 ASN A O 1
ATOM 1058 N N . GLN A 1 133 ? -45.119 54.806 41.852 1.00 86.17 133 GLN A N 1
ATOM 1059 C CA . GLN A 1 133 ? -46.475 55.190 41.480 1.00 81.92 133 GLN A CA 1
ATOM 1060 C C . GLN A 1 133 ? -46.672 55.124 39.969 1.00 88.12 133 GLN A C 1
ATOM 1061 O O . GLN A 1 133 ? -45.827 55.587 39.202 1.00 98.45 133 GLN A O 1
ATOM 1067 N N . ASP A 1 134 ? -47.791 54.545 39.548 1.00 83.41 134 ASP A N 1
ATOM 1068 C CA . ASP A 1 134 ? -48.257 54.686 38.173 1.00 73.93 134 ASP A CA 1
ATOM 1069 C C . ASP A 1 134 ? -47.305 54.005 37.196 1.00 73.70 134 ASP A C 1
ATOM 1070 O O . ASP A 1 134 ? -47.600 53.887 36.007 1.00 79.67 134 ASP A O 1
ATOM 1075 N N . LEU A 1 135 ? -46.162 53.558 37.705 1.00 67.67 135 LEU A N 1
ATOM 1076 C CA . LEU A 1 135 ? -45.341 52.578 37.004 1.00 62.49 135 LEU A CA 1
ATOM 1077 C C . LEU A 1 135 ? -45.707 51.156 37.416 1.00 59.78 135 LEU A C 1
ATOM 1078 O O . LEU A 1 135 ? -45.249 50.187 36.811 1.00 58.99 135 LEU A O 1
ATOM 1083 N N . THR A 1 136 ? -46.535 51.039 38.449 1.00 59.87 136 THR A N 1
ATOM 1084 C CA . THR A 1 136 ? -46.839 49.743 39.044 1.00 58.83 136 THR A CA 1
ATOM 1085 C C . THR A 1 136 ? -48.202 49.233 38.588 1.00 56.75 136 THR A C 1
ATOM 1086 O O . THR A 1 136 ? -48.974 49.965 37.969 1.00 57.33 136 THR A O 1
ATOM 1090 N N . TYR A 1 137 ? -48.491 47.973 38.898 1.00 58.75 137 TYR A N 1
ATOM 1091 C CA . TYR A 1 137 ? -49.675 47.306 38.370 1.00 53.02 137 TYR A CA 1
ATOM 1092 C C . TYR A 1 137 ? -50.523 46.719 39.492 1.00 50.54 137 TYR A C 1
ATOM 1093 O O . TYR A 1 137 ? -50.300 45.588 39.925 1.00 51.22 137 TYR A O 1
ATOM 1102 N N . ASP A 1 138 ? -51.497 47.494 39.960 1.00 49.18 138 ASP A N 1
ATOM 1103 C CA . ASP A 1 138 ? -52.384 47.050 41.028 1.00 55.77 138 ASP A CA 1
ATOM 1104 C C . ASP A 1 138 ? -53.511 46.179 40.483 1.00 60.91 138 ASP A C 1
ATOM 1105 O O . ASP A 1 138 ? -54.144 46.520 39.484 1.00 62.76 138 ASP A O 1
ATOM 1110 N N . GLU A 1 139 ? -53.756 45.054 41.146 1.00 59.66 139 GLU A N 1
ATOM 1111 C CA . GLU A 1 139 ? -54.658 44.036 40.620 1.00 59.79 139 GLU A CA 1
ATOM 1112 C C . GLU A 1 139 ? -55.779 43.730 41.607 1.00 56.32 139 GLU A C 1
ATOM 1113 O O . GLU A 1 139 ? -56.283 42.608 41.661 1.00 60.00 139 GLU A O 1
ATOM 1119 N N . ARG A 1 140 ? -56.166 44.735 42.386 1.00 55.99 140 ARG A N 1
ATOM 1120 C CA . ARG A 1 140 ? -57.417 44.687 43.133 1.00 60.16 140 ARG A CA 1
ATOM 1121 C C . ARG A 1 140 ? -58.614 44.935 42.221 1.00 59.37 140 ARG A C 1
ATOM 1122 O O . ARG A 1 140 ? -58.651 45.921 41.485 1.00 58.85 140 ARG A O 1
ATOM 1130 N N . ASP A 1 141 ? -59.589 44.035 42.274 1.00 58.45 141 ASP A N 1
ATOM 1131 C CA . ASP A 1 141 ? -60.872 44.255 41.618 1.00 57.11 141 ASP A CA 1
ATOM 1132 C C . ASP A 1 141 ? -61.569 45.494 42.170 1.00 51.64 141 ASP A C 1
ATOM 1133 O O . ASP A 1 141 ? -61.592 45.718 43.380 1.00 49.09 141 ASP A O 1
ATOM 1138 N N . SER A 1 142 ? -62.135 46.296 41.274 1.00 38.30 142 SER A N 1
ATOM 1139 C CA . SER A 1 142 ? -62.696 47.589 41.649 1.00 43.10 142 SER A CA 1
ATOM 1140 C C . SER A 1 142 ? -64.175 47.674 41.285 1.00 43.14 142 SER A C 1
ATOM 1141 O O . SER A 1 142 ? -64.784 48.740 41.371 1.00 40.40 142 SER A O 1
ATOM 1144 N N . GLY A 1 143 ? -64.745 46.545 40.879 1.00 46.65 143 GLY A N 1
ATOM 1145 C CA . GLY A 1 143 ? -66.127 46.505 40.437 1.00 46.35 143 GLY A CA 1
ATOM 1146 C C . GLY A 1 143 ? -67.062 47.224 41.389 1.00 47.24 143 GLY A C 1
ATOM 1147 O O . GLY A 1 143 ? -67.950 47.962 40.963 1.00 47.11 143 GLY A O 1
ATOM 1148 N N . GLU A 1 144 ? -66.860 47.008 42.685 1.00 51.89 144 GLU A N 1
ATOM 1149 C CA . GLU A 1 144 ? -67.879 47.315 43.681 1.00 51.48 144 GLU A CA 1
ATOM 1150 C C . GLU A 1 144 ? -67.947 48.814 43.956 1.00 47.46 144 GLU A C 1
ATOM 1151 O O . GLU A 1 144 ? -68.840 49.285 44.660 1.00 49.92 144 GLU A O 1
ATOM 1157 N N . TYR A 1 145 ? -66.998 49.557 43.397 1.00 46.83 145 TYR A N 1
ATOM 1158 C CA . TYR A 1 145 ? -66.868 50.980 43.687 1.00 49.50 145 TYR A CA 1
ATOM 1159 C C . TYR A 1 145 ? -67.319 51.827 42.503 1.00 50.94 145 TYR A C 1
ATOM 1160 O O . TYR A 1 145 ? -67.899 52.899 42.679 1.00 53.13 145 TYR A O 1
ATOM 1169 N N . VAL A 1 146 ? -67.050 51.340 41.296 1.00 45.84 146 VAL A N 1
ATOM 1170 C CA . VAL A 1 146 ? -67.401 52.065 40.081 1.00 41.65 146 VAL A CA 1
ATOM 1171 C C . VAL A 1 146 ? -68.865 51.850 39.713 1.00 41.51 146 VAL A C 1
ATOM 1172 O O . VAL A 1 146 ? -69.340 50.715 39.653 1.00 37.02 146 VAL A O 1
ATOM 1176 N N . PRO A 1 147 ? -69.577 52.945 39.469 1.00 40.25 147 PRO A N 1
ATOM 1177 C CA . PRO A 1 147 ? -70.967 52.875 39.008 1.00 34.74 147 PRO A CA 1
ATOM 1178 C C . PRO A 1 147 ? -71.102 52.042 37.738 1.00 37.25 147 PRO A C 1
ATOM 1179 O O . PRO A 1 147 ? -70.139 51.912 36.981 1.00 33.72 147 PRO A O 1
ATOM 1183 N N . LYS A 1 148 ? -72.287 51.486 37.512 1.00 40.15 148 LYS A N 1
ATOM 1184 C CA . LYS A 1 148 ? -72.534 50.659 36.337 1.00 47.60 148 LYS A CA 1
ATOM 1185 C C . LYS A 1 148 ? -73.236 51.453 35.241 1.00 45.13 148 LYS A C 1
ATOM 1186 O O . LYS A 1 148 ? -74.063 52.320 35.522 1.00 48.66 148 LYS A O 1
ATOM 1192 N N . SER A 1 149 ? -72.901 51.150 33.991 1.00 38.96 149 SER A N 1
ATOM 1193 C CA . SER A 1 149 ? -73.620 51.704 32.849 1.00 40.83 149 SER A CA 1
ATOM 1194 C C . SER A 1 149 ? -75.018 51.106 32.735 1.00 42.74 149 SER A C 1
ATOM 1195 O O . SER A 1 149 ? -75.219 49.919 32.994 1.00 51.21 149 SER A O 1
ATOM 1198 N N . VAL A 1 150 ? -75.981 51.935 32.347 1.00 39.10 150 VAL A N 1
ATOM 1199 C CA . VAL A 1 150 ? -77.359 51.487 32.183 1.00 35.15 150 VAL A CA 1
ATOM 1200 C C . VAL A 1 150 ? -77.787 51.545 30.721 1.00 37.63 150 VAL A C 1
ATOM 1201 O O . VAL A 1 150 ? -77.690 52.590 30.077 1.00 43.40 150 VAL A O 1
ATOM 1205 N N . VAL A 1 151 ? -78.261 50.417 30.203 1.00 33.50 151 VAL A N 1
ATOM 1206 C CA . VAL A 1 151 ? -79.031 50.406 28.964 1.00 29.98 151 VAL A CA 1
ATOM 1207 C C . VAL A 1 151 ? -80.383 51.087 29.149 1.00 33.19 151 VAL A C 1
ATOM 1208 O O . VAL A 1 151 ? -81.008 50.971 30.203 1.00 35.15 151 VAL A O 1
ATOM 1212 N N . ILE A 1 152 ? -80.827 51.798 28.118 1.00 33.78 152 ILE A N 1
ATOM 1213 C CA . ILE A 1 152 ? -81.960 52.707 28.246 1.00 34.15 152 ILE A CA 1
ATOM 1214 C C . ILE A 1 152 ? -82.959 52.507 27.111 1.00 37.83 152 ILE A C 1
ATOM 1215 O O . ILE A 1 152 ? -82.622 51.950 26.066 1.00 37.46 152 ILE A O 1
ATOM 1220 N N . ASN A 1 153 ? -84.188 52.965 27.323 1.00 34.76 153 ASN A N 1
ATOM 1221 C CA . ASN A 1 153 ? -85.185 53.005 26.261 1.00 38.16 153 ASN A CA 1
ATOM 1222 C C . ASN A 1 153 ? -85.414 54.419 25.738 1.00 39.21 153 ASN A C 1
ATOM 1223 O O . ASN A 1 153 ? -86.035 55.245 26.406 1.00 42.60 153 ASN A O 1
ATOM 1228 N N . PRO A 1 154 ? -84.907 54.690 24.539 1.00 40.16 154 PRO A N 1
ATOM 1229 C CA . PRO A 1 154 ? -84.711 56.069 24.080 1.00 41.20 154 PRO A CA 1
ATOM 1230 C C . PRO A 1 154 ? -86.031 56.738 23.713 1.00 43.50 154 PRO A C 1
ATOM 1231 O O . PRO A 1 154 ? -86.057 57.934 23.424 1.00 41.62 154 PRO A O 1
ATOM 1235 N N . TYR A 1 155 ? -87.114 55.967 23.727 1.00 44.86 155 TYR A N 1
ATOM 1236 C CA . TYR A 1 155 ? -88.425 56.482 23.350 1.00 44.73 155 TYR A CA 1
ATOM 1237 C C . TYR A 1 155 ? -88.890 57.568 24.314 1.00 45.77 155 TYR A C 1
ATOM 1238 O O . TYR A 1 155 ? -89.028 57.328 25.514 1.00 44.96 155 TYR A O 1
ATOM 1247 N N . PHE A 1 156 ? -89.130 58.762 23.782 1.00 45.78 156 PHE A N 1
ATOM 1248 C CA . PHE A 1 156 ? -89.737 59.838 24.556 1.00 44.53 156 PHE A CA 1
ATOM 1249 C C . PHE A 1 156 ? -90.612 60.724 23.677 1.00 53.32 156 PHE A C 1
ATOM 1250 O O . PHE A 1 156 ? -90.177 61.198 22.627 1.00 53.22 156 PHE A O 1
ATOM 1258 N N . GLU A 1 157 ? -91.849 60.943 24.111 1.00 57.84 157 GLU A N 1
ATOM 1259 C CA . GLU A 1 157 ? -92.833 61.648 23.298 1.00 58.65 157 GLU A CA 1
ATOM 1260 C C . GLU A 1 157 ? -92.702 63.159 23.460 1.00 57.16 157 GLU A C 1
ATOM 1261 O O . GLU A 1 157 ? -93.198 63.734 24.429 1.00 54.80 157 GLU A O 1
ATOM 1267 N N . TRP A 1 158 ? -92.031 63.795 22.506 1.00 53.28 158 TRP A N 1
ATOM 1268 C CA . TRP A 1 158 ? -91.840 65.240 22.538 1.00 56.87 158 TRP A CA 1
ATOM 1269 C C . TRP A 1 158 ? -93.125 65.975 22.169 1.00 54.75 158 TRP A C 1
ATOM 1270 O O . TRP A 1 158 ? -93.184 66.672 21.156 1.00 56.62 158 TRP A O 1
ATOM 1281 N N . ASP A 1 159 ? -94.151 65.814 22.997 1.00 59.80 159 ASP A N 1
ATOM 1282 C CA . ASP A 1 159 ? -95.401 66.544 22.820 1.00 68.40 159 ASP A CA 1
ATOM 1283 C C . ASP A 1 159 ? -95.146 68.037 22.641 1.00 72.91 159 ASP A C 1
ATOM 1284 O O . ASP A 1 159 ? -94.298 68.617 23.319 1.00 64.60 159 ASP A O 1
ATOM 1289 N N . ASP A 1 160 ? -95.886 68.652 21.724 1.00 83.71 160 ASP A N 1
ATOM 1290 C CA . ASP A 1 160 ? -95.674 70.054 21.384 1.00 86.26 160 ASP A CA 1
ATOM 1291 C C . ASP A 1 160 ? -94.253 70.292 20.885 1.00 82.41 160 ASP A C 1
ATOM 1292 O O . ASP A 1 160 ? -93.921 71.384 20.425 1.00 78.93 160 ASP A O 1
ATOM 1297 N N . GLU A 1 161 ? -93.418 69.262 20.979 1.00 73.87 161 GLU A N 1
ATOM 1298 C CA . GLU A 1 161 ? -92.043 69.344 20.501 1.00 71.32 161 GLU A CA 1
ATOM 1299 C C . GLU A 1 161 ? -91.960 70.126 19.194 1.00 73.33 161 GLU A C 1
ATOM 1300 O O . GLU A 1 161 ? -91.453 71.247 19.162 1.00 76.03 161 GLU A O 1
ATOM 1306 N N . ASP A 1 162 ? -92.460 69.526 18.119 1.00 78.16 162 ASP A N 1
ATOM 1307 C CA . ASP A 1 162 ? -91.806 69.615 16.818 1.00 80.35 162 ASP A CA 1
ATOM 1308 C C . ASP A 1 162 ? -91.939 71.015 16.229 1.00 80.32 162 ASP A C 1
ATOM 1309 O O . ASP A 1 162 ? -91.219 71.378 15.299 1.00 73.11 162 ASP A O 1
ATOM 1314 N N . PHE A 1 163 ? -92.865 71.797 16.776 1.00 81.08 163 PHE A N 1
ATOM 1315 C CA . PHE A 1 163 ? -93.290 73.039 16.142 1.00 79.99 163 PHE A CA 1
ATOM 1316 C C . PHE A 1 163 ? -92.323 74.176 16.454 1.00 75.77 163 PHE A C 1
ATOM 1317 O O . PHE A 1 163 ? -92.208 75.133 15.688 1.00 72.10 163 PHE A O 1
ATOM 1325 N N . ILE A 1 164 ? -91.631 74.065 17.583 1.00 73.84 164 ILE A N 1
ATOM 1326 C CA . ILE A 1 164 ? -90.695 75.097 18.012 1.00 73.17 164 ILE A CA 1
ATOM 1327 C C . ILE A 1 164 ? -89.449 75.111 17.134 1.00 73.58 164 ILE A C 1
ATOM 1328 O O . ILE A 1 164 ? -88.383 75.559 17.558 1.00 77.36 164 ILE A O 1
ATOM 1333 N N . LYS A 1 165 ? -89.589 74.619 15.907 1.00 75.53 165 LYS A N 1
ATOM 1334 C CA . LYS A 1 165 ? -88.462 74.056 15.173 1.00 76.47 165 LYS A CA 1
ATOM 1335 C C . LYS A 1 165 ? -88.473 74.507 13.716 1.00 76.30 165 LYS A C 1
ATOM 1336 O O . LYS A 1 165 ? -88.860 73.750 12.826 1.00 75.54 165 LYS A O 1
ATOM 1342 N N . GLY A 1 166 ? -88.046 75.743 13.481 1.00 71.35 166 GLY A N 1
ATOM 1343 C CA . GLY A 1 166 ? -88.956 76.873 13.459 1.00 72.00 166 GLY A CA 1
ATOM 1344 C C . GLY A 1 166 ? -88.294 78.161 13.908 1.00 76.38 166 GLY A C 1
ATOM 1345 O O . GLY A 1 166 ? -87.279 78.138 14.604 1.00 73.02 166 GLY A O 1
ATOM 1346 N N . LYS A 1 167 ? -88.871 79.288 13.506 1.00 84.28 167 LYS A N 1
ATOM 1347 C CA . LYS A 1 167 ? -88.153 80.557 13.500 1.00 84.88 167 LYS A CA 1
ATOM 1348 C C . LYS A 1 167 ? -87.876 81.040 14.920 1.00 86.96 167 LYS A C 1
ATOM 1349 O O . LYS A 1 167 ? -88.413 82.059 15.355 1.00 90.20 167 LYS A O 1
ATOM 1355 N N . LYS A 1 168 ? -87.034 80.303 15.637 1.00 81.51 168 LYS A N 1
ATOM 1356 C CA . LYS A 1 168 ? -86.881 80.495 17.074 1.00 81.47 168 LYS A CA 1
ATOM 1357 C C . LYS A 1 168 ? -86.039 81.730 17.379 1.00 79.74 168 LYS A C 1
ATOM 1358 O O . LYS A 1 168 ? -85.895 82.618 16.539 1.00 77.84 168 LYS A O 1
ATOM 1364 N N . VAL A 1 169 ? -85.484 81.779 18.586 1.00 77.66 169 VAL A N 1
ATOM 1365 C CA . VAL A 1 169 ? -84.586 82.860 18.973 1.00 69.96 169 VAL A CA 1
ATOM 1366 C C . VAL A 1 169 ? -83.319 82.856 18.124 1.00 71.78 169 VAL A C 1
ATOM 1367 O O . VAL A 1 169 ? -82.427 82.032 18.327 1.00 83.31 169 VAL A O 1
ATOM 1371 N N . PRO A 1 170 ? -83.247 83.781 17.173 1.00 68.80 170 PRO A N 1
ATOM 1372 C CA . PRO A 1 170 ? -81.973 84.138 16.540 1.00 65.87 170 PRO A CA 1
ATOM 1373 C C . PRO A 1 170 ? -80.977 84.698 17.550 1.00 66.67 170 PRO A C 1
ATOM 1374 O O . PRO A 1 170 ? -81.380 85.303 18.543 1.00 68.32 170 PRO A O 1
ATOM 1378 N N . LEU A 1 171 ? -79.689 84.494 17.292 1.00 69.68 171 LEU A N 1
ATOM 1379 C CA . LEU A 1 171 ? -78.644 84.958 18.197 1.00 70.98 171 LEU A CA 1
ATOM 1380 C C . LEU A 1 171 ? -78.773 86.453 18.469 1.00 73.58 171 LEU A C 1
ATOM 1381 O O . LEU A 1 171 ? -78.180 86.976 19.412 1.00 74.24 171 LEU A O 1
ATOM 1386 N N . LYS A 1 172 ? -79.552 87.135 17.636 1.00 70.71 172 LYS A N 1
ATOM 1387 C CA . LYS A 1 172 ? -79.456 88.585 17.511 1.00 59.66 172 LYS A CA 1
ATOM 1388 C C . LYS A 1 172 ? -80.429 89.285 18.453 1.00 53.02 172 LYS A C 1
ATOM 1389 O O . LYS A 1 172 ? -80.253 90.458 18.784 1.00 53.95 172 LYS A O 1
ATOM 1395 N N . ASP A 1 173 ? -81.456 88.559 18.883 1.00 46.94 173 ASP A N 1
ATOM 1396 C CA . ASP A 1 173 ? -82.373 89.056 19.902 1.00 49.71 173 ASP A CA 1
ATOM 1397 C C . ASP A 1 173 ? -82.295 88.214 21.171 1.00 48.88 173 ASP A C 1
ATOM 1398 O O . ASP A 1 173 ? -83.166 88.297 22.037 1.00 40.30 173 ASP A O 1
ATOM 1403 N N . THR A 1 174 ? -81.247 87.404 21.274 1.00 46.53 174 THR A N 1
ATOM 1404 C CA . THR A 1 174 ? -81.115 86.458 22.376 1.00 45.17 174 THR A CA 1
ATOM 1405 C C . THR A 1 174 ? -80.619 87.151 23.641 1.00 46.69 174 THR A C 1
ATOM 1406 O O . THR A 1 174 ? -79.879 88.133 23.573 1.00 48.35 174 THR A O 1
ATOM 1410 N N . VAL A 1 175 ? -81.030 86.633 24.794 1.00 46.24 175 VAL A N 1
ATOM 1411 C CA . VAL A 1 175 ? -80.519 87.110 26.073 1.00 37.60 175 VAL A CA 1
ATOM 1412 C C . VAL A 1 175 ? -80.291 85.954 27.041 1.00 36.32 175 VAL A C 1
ATOM 1413 O O . VAL A 1 175 ? -81.241 85.339 27.525 1.00 44.48 175 VAL A O 1
ATOM 1417 N N . ILE A 1 176 ? -79.024 85.663 27.318 1.00 32.23 176 ILE A N 1
ATOM 1418 C CA . ILE A 1 176 ? -78.642 84.379 27.895 1.00 32.18 176 ILE A CA 1
ATOM 1419 C C . ILE A 1 176 ? -78.690 84.423 29.419 1.00 35.15 176 ILE A C 1
ATOM 1420 O O . ILE A 1 176 ? -78.432 85.461 30.028 1.00 35.77 176 ILE A O 1
ATOM 1425 N N . TYR A 1 177 ? -79.023 83.290 30.028 1.00 38.64 177 TYR A N 1
ATOM 1426 C CA . TYR A 1 177 ? -79.203 83.221 31.473 1.00 36.56 177 TYR A CA 1
ATOM 1427 C C . TYR A 1 177 ? -78.504 81.998 32.058 1.00 39.63 177 TYR A C 1
ATOM 1428 O O . TYR A 1 177 ? -79.054 80.897 32.057 1.00 46.44 177 TYR A O 1
ATOM 1437 N N . GLU A 1 178 ? -77.289 82.200 32.558 1.00 43.13 178 GLU A N 1
ATOM 1438 C CA . GLU A 1 178 ? -76.443 81.092 32.986 1.00 44.40 178 GLU A CA 1
ATOM 1439 C C . GLU A 1 178 ? -76.850 80.589 34.366 1.00 45.21 178 GLU A C 1
ATOM 1440 O O . GLU A 1 178 ? -76.814 81.334 35.345 1.00 43.22 178 GLU A O 1
ATOM 1446 N N . VAL A 1 179 ? -77.238 79.319 34.437 1.00 42.03 179 VAL A N 1
ATOM 1447 C CA . VAL A 1 179 ? -77.865 78.775 35.636 1.00 41.26 179 VAL A CA 1
ATOM 1448 C C . VAL A 1 179 ? -77.222 77.454 36.043 1.00 40.95 179 VAL A C 1
ATOM 1449 O O . VAL A 1 179 ? -76.776 76.682 35.194 1.00 38.44 179 VAL A O 1
ATOM 1453 N N . HIS A 1 180 ? -77.178 77.200 37.347 1.00 36.79 180 HIS A N 1
ATOM 1454 C CA . HIS A 1 180 ? -76.823 75.882 37.859 1.00 38.08 180 HIS A CA 1
ATOM 1455 C C . HIS A 1 180 ? -78.067 75.081 38.232 1.00 38.13 180 HIS A C 1
ATOM 1456 O O . HIS A 1 180 ? -78.812 75.459 39.136 1.00 40.81 180 HIS A O 1
ATOM 1463 N N . VAL A 1 181 ? -78.284 73.974 37.529 1.00 33.34 181 VAL A N 1
ATOM 1464 C CA . VAL A 1 181 ? -79.507 73.195 37.687 1.00 41.24 181 VAL A CA 1
ATOM 1465 C C . VAL A 1 181 ? -79.916 73.102 39.153 1.00 47.91 181 VAL A C 1
ATOM 1466 O O . VAL A 1 181 ? -81.051 73.416 39.511 1.00 45.08 181 VAL A O 1
ATOM 1470 N N . LYS A 1 182 ? -78.985 72.668 39.996 1.00 44.81 182 LYS A N 1
ATOM 1471 C CA . LYS A 1 182 ? -79.247 72.532 41.423 1.00 40.32 182 LYS A CA 1
ATOM 1472 C C . LYS A 1 182 ? -79.400 73.896 42.089 1.00 45.77 182 LYS A C 1
ATOM 1473 O O . LYS A 1 182 ? -80.493 74.272 42.512 1.00 51.48 182 LYS A O 1
ATOM 1479 N N . GLY A 1 183 ? -78.297 74.632 42.177 1.00 36.89 183 GLY A N 1
ATOM 1480 C CA . GLY A 1 183 ? -78.293 75.923 42.840 1.00 35.45 183 GLY A CA 1
ATOM 1481 C C . GLY A 1 183 ? -79.506 76.760 42.488 1.00 39.54 183 GLY A C 1
ATOM 1482 O O . GLY A 1 183 ? -79.900 77.648 43.244 1.00 39.46 183 GLY A O 1
ATOM 1483 N N . PHE A 1 184 ? -80.101 76.475 41.334 1.00 39.01 184 PHE A N 1
ATOM 1484 C CA . PHE A 1 184 ? -81.227 77.257 40.838 1.00 44.74 184 PHE A CA 1
ATOM 1485 C C . PHE A 1 184 ? -82.371 77.279 41.847 1.00 44.02 184 PHE A C 1
ATOM 1486 O O . PHE A 1 184 ? -83.057 78.289 42.000 1.00 39.18 184 PHE A O 1
ATOM 1494 N N . THR A 1 185 ? -82.569 76.157 42.532 1.00 50.51 185 THR A N 1
ATOM 1495 C CA . THR A 1 185 ? -83.892 75.780 43.016 1.00 50.91 185 THR A CA 1
ATOM 1496 C C . THR A 1 185 ? -83.794 74.891 44.252 1.00 50.28 185 THR A C 1
ATOM 1497 O O . THR A 1 185 ? -84.801 74.378 44.741 1.00 55.95 185 THR A O 1
ATOM 1501 N N . LYS A 1 186 ? -82.575 74.713 44.751 1.00 49.04 186 LYS A N 1
ATOM 1502 C CA . LYS A 1 186 ? -82.358 73.993 46.001 1.00 49.72 186 LYS A CA 1
ATOM 1503 C C . LYS A 1 186 ? -83.075 74.674 47.161 1.00 51.59 186 LYS A C 1
ATOM 1504 O O . LYS A 1 186 ? -83.762 74.022 47.947 1.00 45.89 186 LYS A O 1
ATOM 1510 N N . LEU A 1 187 ? -82.909 75.989 47.263 1.00 55.25 187 LEU A N 1
ATOM 1511 C CA . LEU A 1 187 ? -83.508 76.755 48.350 1.00 49.26 187 LEU A CA 1
ATOM 1512 C C . LEU A 1 187 ? -84.841 77.363 47.927 1.00 52.27 187 LEU A C 1
ATOM 1513 O O . LEU A 1 187 ? -85.230 78.426 48.412 1.00 54.54 187 LEU A O 1
ATOM 1518 N N . ARG A 1 188 ? -85.536 76.683 47.022 1.00 50.13 188 ARG A N 1
ATOM 1519 C CA . ARG A 1 188 ? -86.853 77.123 46.577 1.00 60.25 188 ARG A CA 1
ATOM 1520 C C . ARG A 1 188 ? -87.956 76.275 47.200 1.00 64.85 188 ARG A C 1
ATOM 1521 O O . ARG A 1 188 ? -88.511 75.388 46.552 1.00 65.32 188 ARG A O 1
ATOM 1529 N N . LEU A 1 189 ? -88.270 76.554 48.461 1.00 66.18 189 LEU A N 1
ATOM 1530 C CA . LEU A 1 189 ? -89.356 75.868 49.150 1.00 62.62 189 LEU A CA 1
ATOM 1531 C C . LEU A 1 189 ? -90.686 76.085 48.437 1.00 63.27 189 LEU A C 1
ATOM 1532 O O . LEU A 1 189 ? -91.680 75.426 48.742 1.00 60.95 189 LEU A O 1
ATOM 1537 N N . ASP A 1 190 ? -90.698 77.014 47.487 1.00 60.57 190 ASP A N 1
ATOM 1538 C CA . ASP A 1 190 ? -91.864 77.227 46.638 1.00 58.97 190 ASP A CA 1
ATOM 1539 C C . ASP A 1 190 ? -92.300 75.930 45.965 1.00 62.16 190 ASP A C 1
ATOM 1540 O O . ASP A 1 190 ? -93.494 75.668 45.817 1.00 66.53 190 ASP A O 1
ATOM 1545 N N . LEU A 1 191 ? -91.326 75.123 45.559 1.00 59.96 191 LEU A N 1
ATOM 1546 C CA . LEU A 1 191 ? -91.586 73.740 45.177 1.00 53.75 191 LEU A CA 1
ATOM 1547 C C . LEU A 1 191 ? -91.387 72.795 46.357 1.00 51.58 191 LEU A C 1
ATOM 1548 O O . LEU A 1 191 ? -90.511 73.009 47.195 1.00 49.12 191 LEU A O 1
ATOM 1553 N N . PRO A 1 192 ? -92.206 71.750 46.417 1.00 56.25 192 PRO A N 1
ATOM 1554 C CA . PRO A 1 192 ? -91.872 70.552 47.194 1.00 54.32 192 PRO A CA 1
ATOM 1555 C C . PRO A 1 192 ? -90.406 70.163 47.032 1.00 50.88 192 PRO A C 1
ATOM 1556 O O . PRO A 1 192 ? -89.898 70.127 45.911 1.00 54.26 192 PRO A O 1
ATOM 1560 N N . GLU A 1 193 ? -89.739 69.875 48.145 1.00 54.43 193 GLU A N 1
ATOM 1561 C CA . GLU A 1 193 ? -88.399 69.302 48.108 1.00 61.04 193 GLU A CA 1
ATOM 1562 C C . GLU A 1 193 ? -88.335 68.111 47.158 1.00 64.87 193 GLU A C 1
ATOM 1563 O O . GLU A 1 193 ? -89.365 67.587 46.733 1.00 73.36 193 GLU A O 1
ATOM 1569 N N . ASN A 1 194 ? -87.119 67.688 46.828 1.00 66.11 194 ASN A N 1
ATOM 1570 C CA . ASN A 1 194 ? -86.914 66.460 46.068 1.00 74.98 194 ASN A CA 1
ATOM 1571 C C . ASN A 1 194 ? -87.092 66.675 44.569 1.00 76.73 194 ASN A C 1
ATOM 1572 O O . ASN A 1 194 ? -86.790 65.792 43.766 1.00 80.61 194 ASN A O 1
ATOM 1577 N N . ILE A 1 195 ? -87.582 67.853 44.199 1.00 72.49 195 ILE A N 1
ATOM 1578 C CA . ILE A 1 195 ? -87.310 68.417 42.882 1.00 65.05 195 ILE A CA 1
ATOM 1579 C C . ILE A 1 195 ? -86.551 69.734 42.992 1.00 66.11 195 ILE A C 1
ATOM 1580 O O . ILE A 1 195 ? -86.148 70.316 41.984 1.00 69.29 195 ILE A O 1
ATOM 1585 N N . ARG A 1 196 ? -86.357 70.199 44.222 1.00 60.76 196 ARG A N 1
ATOM 1586 C CA . ARG A 1 196 ? -85.434 71.295 44.490 1.00 53.04 196 ARG A CA 1
ATOM 1587 C C . ARG A 1 196 ? -84.009 70.926 44.090 1.00 55.56 196 ARG A C 1
ATOM 1588 O O . ARG A 1 196 ? -83.414 70.008 44.654 1.00 54.72 196 ARG A O 1
ATOM 1596 N N . GLY A 1 197 ? -83.468 71.648 43.114 1.00 55.81 197 GLY A N 1
ATOM 1597 C CA . GLY A 1 197 ? -82.100 71.438 42.680 1.00 57.73 197 GLY A CA 1
ATOM 1598 C C . GLY A 1 197 ? -81.966 70.264 41.729 1.00 57.33 197 GLY A C 1
ATOM 1599 O O . GLY A 1 197 ? -80.900 69.659 41.620 1.00 63.29 197 GLY A O 1
ATOM 1600 N N . THR A 1 198 ? -83.055 69.943 41.038 1.00 54.90 198 THR A N 1
ATOM 1601 C CA . THR A 1 198 ? -83.015 68.966 39.957 1.00 57.77 198 THR A CA 1
ATOM 1602 C C . THR A 1 198 ? -83.488 69.578 38.642 1.00 58.79 198 THR A C 1
ATOM 1603 O O . THR A 1 198 ? -83.989 70.702 38.615 1.00 51.05 198 THR A O 1
ATOM 1607 N N . TYR A 1 199 ? -83.324 68.832 37.555 1.00 57.16 199 TYR A N 1
ATOM 1608 C CA . TYR A 1 199 ? -83.961 69.172 36.289 1.00 49.67 199 TYR A CA 1
ATOM 1609 C C . TYR A 1 199 ? -85.438 69.500 36.485 1.00 48.96 199 TYR A C 1
ATOM 1610 O O . TYR A 1 199 ? -85.868 70.631 36.260 1.00 43.57 199 TYR A O 1
ATOM 1619 N N . GLU A 1 200 ? -86.209 68.503 36.907 1.00 46.00 200 GLU A N 1
ATOM 1620 C CA . GLU A 1 200 ? -87.647 68.667 37.080 1.00 47.25 200 GLU A CA 1
ATOM 1621 C C . GLU A 1 200 ? -87.972 69.982 37.782 1.00 46.94 200 GLU A C 1
ATOM 1622 O O . GLU A 1 200 ? -88.923 70.672 37.418 1.00 47.20 200 GLU A O 1
ATOM 1628 N N . GLY A 1 201 ? -87.174 70.321 38.789 1.00 39.62 201 GLY A N 1
ATOM 1629 C CA . GLY A 1 201 ? -87.324 71.584 39.488 1.00 45.29 201 GLY A CA 1
ATOM 1630 C C . GLY A 1 201 ? -87.143 72.779 38.573 1.00 45.49 201 GLY A C 1
ATOM 1631 O O . GLY A 1 201 ? -87.829 73.791 38.715 1.00 40.55 201 GLY A O 1
ATOM 1632 N N . LEU A 1 202 ? -86.214 72.660 37.630 1.00 48.29 202 LEU A N 1
ATOM 1633 C CA . LEU A 1 202 ? -85.854 73.777 36.764 1.00 44.69 202 LEU A CA 1
ATOM 1634 C C . LEU A 1 202 ? -86.997 74.131 35.818 1.00 41.75 202 LEU A C 1
ATOM 1635 O O . LEU A 1 202 ? -87.207 75.300 35.494 1.00 46.42 202 LEU A O 1
ATOM 1640 N N . ALA A 1 203 ? -87.732 73.115 35.379 1.00 38.20 203 ALA A N 1
ATOM 1641 C CA . ALA A 1 203 ? -88.741 73.292 34.342 1.00 44.33 203 ALA A CA 1
ATOM 1642 C C . ALA A 1 203 ? -90.148 73.252 34.930 1.00 44.34 203 ALA A C 1
ATOM 1643 O O . ALA A 1 203 ? -91.090 72.799 34.279 1.00 47.83 203 ALA A O 1
ATOM 1645 N N . SER A 1 204 ? -90.282 73.728 36.163 1.00 53.46 204 SER A N 1
ATOM 1646 C CA . SER A 1 204 ? -91.581 73.790 36.823 1.00 57.96 204 SER A CA 1
ATOM 1647 C C . SER A 1 204 ? -92.302 75.095 36.502 1.00 57.62 204 SER A C 1
ATOM 1648 O O . SER A 1 204 ? -91.669 76.105 36.196 1.00 47.00 204 SER A O 1
ATOM 1651 N N . GLU A 1 205 ? -93.629 75.065 36.574 1.00 55.59 205 GLU A N 1
ATOM 1652 C CA . GLU A 1 205 ? -94.428 76.280 36.479 1.00 58.62 205 GLU A CA 1
ATOM 1653 C C . GLU A 1 205 ? -93.755 77.442 37.203 1.00 48.08 205 GLU A C 1
ATOM 1654 O O . GLU A 1 205 ? -93.288 78.391 36.573 1.00 38.87 205 GLU A O 1
ATOM 1660 N N . GLN A 1 206 ? -93.709 77.359 38.529 1.00 41.39 206 GLN A N 1
ATOM 1661 C CA . GLN A 1 206 ? -93.039 78.372 39.336 1.00 41.80 206 GLN A CA 1
ATOM 1662 C C . GLN A 1 206 ? -91.853 78.976 38.591 1.00 48.85 206 GLN A C 1
ATOM 1663 O O . GLN A 1 206 ? -91.798 80.186 38.371 1.00 45.27 206 GLN A O 1
ATOM 1669 N N . MET A 1 207 ? -90.907 78.126 38.206 1.00 51.41 207 MET A N 1
ATOM 1670 C CA . MET A 1 207 ? -89.646 78.588 37.639 1.00 56.59 207 MET A CA 1
ATOM 1671 C C . MET A 1 207 ? -89.838 79.104 36.217 1.00 59.68 207 MET A C 1
ATOM 1672 O O . MET A 1 207 ? -89.448 80.226 35.895 1.00 61.56 207 MET A O 1
ATOM 1677 N N . ILE A 1 208 ? -90.440 78.276 35.369 1.00 56.50 208 ILE A N 1
ATOM 1678 C CA . ILE A 1 208 ? -90.765 78.679 34.006 1.00 49.74 208 ILE A CA 1
ATOM 1679 C C . ILE A 1 208 ? -91.410 80.061 33.978 1.00 51.74 208 ILE A C 1
ATOM 1680 O O . ILE A 1 208 ? -91.090 80.888 33.124 1.00 49.89 208 ILE A O 1
ATOM 1685 N N . SER A 1 209 ? -92.319 80.303 34.916 1.00 52.25 209 SER A N 1
ATOM 1686 C CA . SER A 1 209 ? -92.981 81.598 35.025 1.00 51.91 209 SER A CA 1
ATOM 1687 C C . SER A 1 209 ? -91.990 82.693 35.402 1.00 50.84 209 SER A C 1
ATOM 1688 O O . SER A 1 209 ? -92.032 83.796 34.857 1.00 45.43 209 SER A O 1
ATOM 1691 N N . TYR A 1 210 ? -91.098 82.382 36.338 1.00 51.25 210 TYR A N 1
ATOM 1692 C CA . TYR A 1 210 ? -90.026 83.297 36.710 1.00 52.49 210 TYR A CA 1
ATOM 1693 C C . TYR A 1 210 ? -89.233 83.743 35.486 1.00 47.22 210 TYR A C 1
ATOM 1694 O O . TYR A 1 210 ? -89.131 84.936 35.201 1.00 40.25 210 TYR A O 1
ATOM 1703 N N . LEU A 1 211 ? -88.673 82.777 34.765 1.00 36.16 211 LEU A N 1
ATOM 1704 C CA . LEU A 1 211 ? -87.866 83.069 33.587 1.00 30.90 211 LEU A CA 1
ATOM 1705 C C . LEU A 1 211 ? -88.665 83.855 32.552 1.00 39.47 211 LEU A C 1
ATOM 1706 O O . LEU A 1 211 ? -88.171 84.826 31.979 1.00 38.53 211 LEU A O 1
ATOM 1711 N N . LYS A 1 212 ? -89.902 83.428 32.319 1.00 45.71 212 LYS A N 1
ATOM 1712 C CA . LYS A 1 212 ? -90.796 84.133 31.409 1.00 47.48 212 LYS A CA 1
ATOM 1713 C C . LYS A 1 212 ? -90.983 85.585 31.835 1.00 46.78 212 LYS A C 1
ATOM 1714 O O . LYS A 1 212 ? -90.912 86.498 31.012 1.00 43.12 212 LYS A O 1
ATOM 1720 N N . ASP A 1 213 ? -91.222 85.792 33.126 1.00 50.36 213 ASP A N 1
ATOM 1721 C CA . ASP A 1 213 ? -91.239 87.134 33.697 1.00 55.93 213 ASP A CA 1
ATOM 1722 C C . ASP A 1 213 ? -89.920 87.857 33.445 1.00 51.81 213 ASP A C 1
ATOM 1723 O O . ASP A 1 213 ? -89.889 88.901 32.793 1.00 55.35 213 ASP A O 1
ATOM 1728 N N . LEU A 1 214 ? -88.834 87.295 33.966 1.00 53.06 214 LEU A N 1
ATOM 1729 C CA . LEU A 1 214 ? -87.534 87.952 33.915 1.00 44.64 214 LEU A CA 1
ATOM 1730 C C . LEU A 1 214 ? -87.250 88.508 32.524 1.00 49.61 214 LEU A C 1
ATOM 1731 O O . LEU A 1 214 ? -86.817 89.651 32.378 1.00 59.57 214 LEU A O 1
ATOM 1736 N N . GLY A 1 215 ? -87.497 87.691 31.504 1.00 37.86 215 GLY A N 1
ATOM 1737 C CA . GLY A 1 215 ? -87.521 88.168 30.134 1.00 41.10 215 GLY A CA 1
ATOM 1738 C C . GLY A 1 215 ? -86.404 87.579 29.295 1.00 44.31 215 GLY A C 1
ATOM 1739 O O . GLY A 1 215 ? -86.259 87.909 28.118 1.00 34.50 215 GLY A O 1
ATOM 1740 N N . ILE A 1 216 ? -85.612 86.703 29.905 1.00 45.42 216 ILE A N 1
ATOM 1741 C CA . ILE A 1 216 ? -84.580 85.971 29.181 1.00 45.42 216 ILE A CA 1
ATOM 1742 C C . ILE A 1 216 ? -85.193 85.007 28.171 1.00 41.53 216 ILE A C 1
ATOM 1743 O O . ILE A 1 216 ? -86.335 84.573 28.326 1.00 37.02 216 ILE A O 1
ATOM 1748 N N . THR A 1 217 ? -84.428 84.676 27.136 1.00 27.38 217 THR A N 1
ATOM 1749 C CA . THR A 1 217 ? -84.940 83.875 26.030 1.00 27.35 217 THR A CA 1
ATOM 1750 C C . THR A 1 217 ? -84.348 82.470 26.046 1.00 34.19 217 THR A C 1
ATOM 1751 O O . THR A 1 217 ? -85.035 81.493 25.748 1.00 31.12 217 THR A O 1
ATOM 1755 N N . THR A 1 218 ? -83.069 82.376 26.396 1.00 36.48 218 THR A N 1
ATOM 1756 C CA . THR A 1 218 ? -82.373 81.095 26.418 1.00 34.62 218 THR A CA 1
ATOM 1757 C C . THR A 1 218 ? -81.651 80.883 27.744 1.00 35.55 218 THR A C 1
ATOM 1758 O O . THR A 1 218 ? -81.156 81.833 28.351 1.00 33.74 218 THR A O 1
ATOM 1762 N N . VAL A 1 219 ? -81.594 79.631 28.188 1.00 25.95 219 VAL A N 1
ATOM 1763 C CA . VAL A 1 219 ? -80.921 79.291 29.435 1.00 26.60 219 VAL A CA 1
ATOM 1764 C C . VAL A 1 219 ? -79.694 78.422 29.180 1.00 36.03 219 VAL A C 1
ATOM 1765 O O . VAL A 1 219 ? -79.772 77.411 28.481 1.00 35.24 219 VAL A O 1
ATOM 1769 N N . GLU A 1 220 ? -78.563 78.822 29.751 1.00 34.68 220 GLU A N 1
ATOM 1770 C CA . GLU A 1 220 ? -77.331 78.051 29.634 1.00 33.79 220 GLU A CA 1
ATOM 1771 C C . GLU A 1 220 ? -77.032 77.290 30.922 1.00 37.05 220 GLU A C 1
ATOM 1772 O O . GLU A 1 220 ? -76.553 77.868 31.898 1.00 43.63 220 GLU A O 1
ATOM 1778 N N . LEU A 1 221 ? -77.317 75.992 30.917 1.00 36.63 221 LEU A N 1
ATOM 1779 C CA . LEU A 1 221 ? -77.085 75.152 32.086 1.00 29.78 221 LEU A CA 1
ATOM 1780 C C . LEU A 1 221 ? -75.606 74.807 32.232 1.00 22.29 221 LEU A C 1
ATOM 1781 O O . LEU A 1 221 ? -74.925 74.523 31.246 1.00 30.09 221 LEU A O 1
ATOM 1786 N N . MET A 1 222 ? -75.117 74.835 33.467 1.00 20.69 222 MET A N 1
ATOM 1787 C CA . MET A 1 222 ? -73.766 74.376 33.765 1.00 20.76 222 MET A CA 1
ATOM 1788 C C . MET A 1 222 ? -73.627 72.876 33.525 1.00 24.08 222 MET A C 1
ATOM 1789 O O . MET A 1 222 ? -74.622 72.157 33.435 1.00 18.10 222 MET A O 1
ATOM 1794 N N . PRO A 1 223 ? -72.386 72.411 33.422 1.00 25.79 223 PRO A N 1
ATOM 1795 C CA . PRO A 1 223 ? -72.111 71.050 32.949 1.00 34.45 223 PRO A CA 1
ATOM 1796 C C 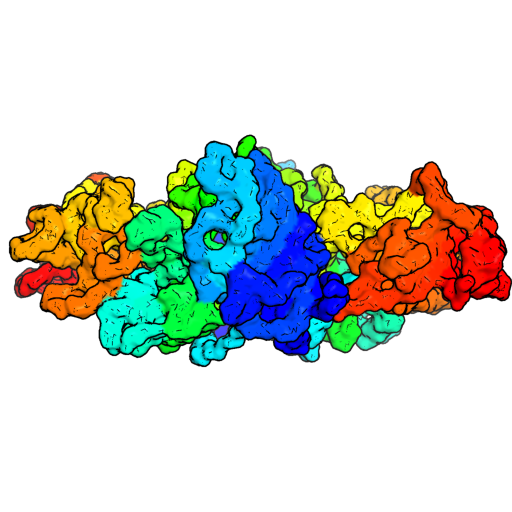. PRO A 1 223 ? -73.130 70.048 33.481 1.00 35.65 223 PRO A C 1
ATOM 1797 O O . PRO A 1 223 ? -73.390 70.013 34.683 1.00 37.99 223 PRO A O 1
ATOM 1801 N N . VAL A 1 224 ? -73.698 69.244 32.587 1.00 39.90 224 VAL A N 1
ATOM 1802 C CA . VAL A 1 224 ? -74.683 68.242 32.976 1.00 37.41 224 VAL A CA 1
ATOM 1803 C C . VAL A 1 224 ? -74.310 66.865 32.438 1.00 34.97 224 VAL A C 1
ATOM 1804 O O . VAL A 1 224 ? -75.059 65.901 32.601 1.00 36.54 224 VAL A O 1
ATOM 1808 N N . PHE A 1 225 ? -73.150 66.780 31.796 1.00 25.75 225 PHE A N 1
ATOM 1809 C CA . PHE A 1 225 ? -72.451 65.509 31.643 1.00 22.23 225 PHE A CA 1
ATOM 1810 C C . PHE A 1 225 ? -72.127 64.890 32.998 1.00 28.39 225 PHE A C 1
ATOM 1811 O O . PHE A 1 225 ? -71.395 65.473 33.798 1.00 28.99 225 PHE A O 1
ATOM 1819 N N . HIS A 1 226 ? -72.676 63.707 33.249 1.00 32.93 226 HIS A N 1
ATOM 1820 C CA . HIS A 1 226 ? -72.249 62.887 34.377 1.00 35.71 226 HIS A CA 1
ATOM 1821 C C . HIS A 1 226 ? -70.779 63.127 34.707 1.00 38.79 226 HIS A C 1
ATOM 1822 O O . HIS A 1 226 ? -69.902 62.908 33.872 1.00 29.90 226 HIS A O 1
ATOM 1829 N N . PHE A 1 227 ? -70.519 63.579 35.930 1.00 38.27 227 PHE A N 1
ATOM 1830 C CA . PHE A 1 227 ? -69.164 63.920 36.348 1.00 39.64 227 PHE A CA 1
ATOM 1831 C C . PHE A 1 227 ? -68.835 63.308 37.705 1.00 42.00 227 PHE A C 1
ATOM 1832 O O . PHE A 1 227 ? -69.727 62.873 38.434 1.00 58.82 227 PHE A O 1
ATOM 1840 N N . ILE A 1 228 ? -67.549 63.276 38.038 1.00 38.05 228 ILE A N 1
ATOM 1841 C CA . ILE A 1 228 ? -67.096 62.686 39.292 1.00 36.32 228 ILE A CA 1
ATOM 1842 C C . ILE A 1 228 ? -66.575 63.755 40.248 1.00 40.65 228 ILE A C 1
ATOM 1843 O O . ILE A 1 228 ? -66.094 64.803 39.819 1.00 43.59 228 ILE A O 1
ATOM 1848 N N . ASP A 1 229 ? -66.674 63.481 41.544 1.00 40.91 229 ASP A N 1
ATOM 1849 C CA . ASP A 1 229 ? -66.026 64.310 42.554 1.00 38.42 229 ASP A CA 1
ATOM 1850 C C . ASP A 1 229 ? -64.573 63.895 42.758 1.00 36.77 229 ASP A C 1
ATOM 1851 O O . ASP A 1 229 ? -64.290 62.888 43.406 1.00 34.53 229 ASP A O 1
ATOM 1856 N N . GLN A 1 230 ? -63.656 64.679 42.200 1.00 47.38 230 GLN A N 1
ATOM 1857 C CA . GLN A 1 230 ? -62.239 64.546 42.518 1.00 41.24 230 GLN A CA 1
ATOM 1858 C C . GLN A 1 230 ? -62.038 64.048 43.945 1.00 42.76 230 GLN A C 1
ATOM 1859 O O . GLN A 1 230 ? -62.716 64.495 44.870 1.00 37.70 230 GLN A O 1
ATOM 1865 N N . ARG A 1 231 ? -61.103 63.119 44.116 1.00 49.03 231 ARG A N 1
ATOM 1866 C CA . ARG A 1 231 ? -60.806 62.565 45.432 1.00 48.30 231 ARG A CA 1
ATOM 1867 C C . ARG A 1 231 ? -60.323 63.648 46.391 1.00 49.36 231 ARG A C 1
ATOM 1868 O O . ARG A 1 231 ? -60.762 63.714 47.539 1.00 53.93 231 ARG A O 1
ATOM 1876 N N . PHE A 1 232 ? -59.418 64.495 45.912 1.00 52.21 232 PHE A N 1
ATOM 1877 C CA . PHE A 1 232 ? -58.816 65.526 46.748 1.00 57.41 232 PHE A CA 1
ATOM 1878 C C . PHE A 1 232 ? -59.864 66.521 47.236 1.00 49.33 232 PHE A C 1
ATOM 1879 O O . PHE A 1 232 ? -59.635 67.257 48.196 1.00 53.47 232 PHE A O 1
ATOM 1887 N N . LEU A 1 233 ? -61.013 66.538 46.569 1.00 47.16 233 LEU A N 1
ATOM 1888 C CA . LEU A 1 233 ? -62.164 67.295 47.045 1.00 50.12 233 LEU A CA 1
ATOM 1889 C C . LEU A 1 233 ? -62.979 66.487 48.050 1.00 50.15 233 LEU A C 1
ATOM 1890 O O . LEU A 1 233 ? -63.520 67.037 49.009 1.00 46.07 233 LEU A O 1
ATOM 1895 N N . THR A 1 234 ? -63.062 65.181 47.822 1.00 50.49 234 THR A N 1
ATOM 1896 C CA . THR A 1 234 ? -63.746 64.284 48.746 1.00 47.57 234 THR A CA 1
ATOM 1897 C C . THR A 1 234 ? -63.024 64.220 50.088 1.00 53.15 234 THR A C 1
ATOM 1898 O O . THR A 1 234 ? -63.653 64.270 51.145 1.00 50.13 234 THR A O 1
ATOM 1902 N N . ASP A 1 235 ? -61.701 64.110 50.038 1.00 53.76 235 ASP A N 1
ATOM 1903 C CA . ASP A 1 235 ? -60.897 63.972 51.247 1.00 48.88 235 ASP A CA 1
ATOM 1904 C C . ASP A 1 235 ? -60.876 65.271 52.046 1.00 49.31 235 ASP A C 1
ATOM 1905 O O . ASP A 1 235 ? -60.138 65.398 53.023 1.00 52.54 235 ASP A O 1
ATOM 1910 N N . LYS A 1 236 ? -61.691 66.233 51.624 1.00 51.00 236 LYS A N 1
ATOM 1911 C CA . LYS A 1 236 ? -61.799 67.507 52.325 1.00 45.24 236 LYS A CA 1
ATOM 1912 C C . LYS A 1 236 ? -63.241 67.790 52.732 1.00 40.89 236 LYS A C 1
ATOM 1913 O O . LYS A 1 236 ? -63.602 68.932 53.021 1.00 41.11 236 LYS A O 1
ATOM 1919 N N . GLY A 1 237 ? -64.062 66.745 52.753 1.00 40.21 237 GLY A N 1
ATOM 1920 C CA . GLY A 1 237 ? -65.483 66.897 53.001 1.00 41.65 237 GLY A CA 1
ATOM 1921 C C . GLY A 1 237 ? -66.155 67.804 51.988 1.00 44.46 237 GLY A C 1
ATOM 1922 O O . GLY A 1 237 ? -67.089 68.534 52.318 1.00 41.30 237 GLY A O 1
ATOM 1923 N N . LEU A 1 238 ? -65.676 67.756 50.750 1.00 52.09 238 LEU A N 1
ATOM 1924 C CA . LEU A 1 238 ? -66.108 68.699 49.725 1.00 47.86 238 LEU A CA 1
ATOM 1925 C C . LEU A 1 238 ? -66.706 67.973 48.525 1.00 44.36 238 LEU A C 1
ATOM 1926 O O . LEU A 1 238 ? -66.732 66.743 48.481 1.00 44.71 238 LEU A O 1
ATOM 1931 N N . THR A 1 239 ? -67.187 68.742 47.553 1.00 47.49 239 THR A N 1
ATOM 1932 C CA . THR A 1 239 ? -67.808 68.174 46.363 1.00 50.01 239 THR A CA 1
ATOM 1933 C C . THR A 1 239 ? -67.458 68.983 45.118 1.00 47.16 239 THR A C 1
ATOM 1934 O O . THR A 1 239 ? -67.092 70.155 45.211 1.00 49.60 239 THR A O 1
ATOM 1938 N N . ASN A 1 240 ? -67.571 68.350 43.955 1.00 41.41 240 ASN A N 1
ATOM 1939 C CA . ASN A 1 240 ? -67.570 69.070 42.688 1.00 39.79 240 ASN A CA 1
ATOM 1940 C C . ASN A 1 240 ? -68.942 69.642 42.348 1.00 37.61 240 ASN A C 1
ATOM 1941 O O . ASN A 1 240 ? -69.797 68.945 41.802 1.00 44.59 240 ASN A O 1
ATOM 1946 N N . TYR A 1 241 ? -69.145 70.914 42.674 1.00 35.75 241 TYR A N 1
ATOM 1947 C CA . TYR A 1 241 ? -70.461 71.532 42.567 1.00 40.05 241 TYR A CA 1
ATOM 1948 C C . TYR A 1 241 ? -70.726 72.024 41.149 1.00 46.51 241 TYR A C 1
ATOM 1949 O O . TYR A 1 241 ? -71.860 71.992 40.671 1.00 38.61 241 TYR A O 1
ATOM 1958 N N . TRP A 1 242 ? -69.672 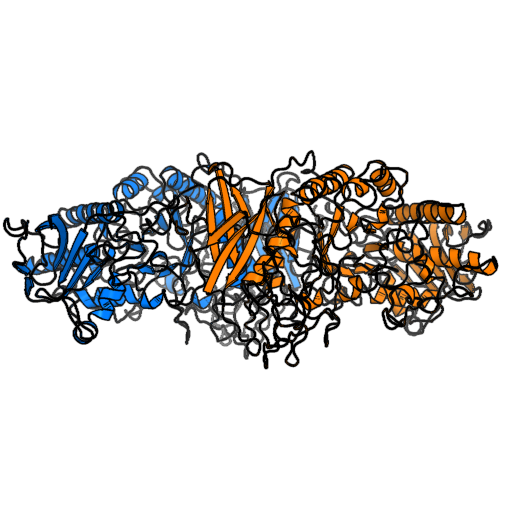72.480 40.480 1.00 48.47 242 TRP A N 1
ATOM 1959 C CA . TRP A 1 242 ? -69.800 73.050 39.144 1.00 47.93 242 TRP A CA 1
ATOM 1960 C C . TRP A 1 242 ? -70.007 71.960 38.097 1.00 44.73 242 TRP A C 1
ATOM 1961 O O . TRP A 1 242 ? -70.900 72.056 37.255 1.00 47.98 242 TRP A O 1
ATOM 1972 N N . GLY A 1 243 ? -69.175 70.925 38.155 1.00 42.33 243 GLY A N 1
ATOM 1973 C CA . GLY A 1 243 ? -69.388 69.730 37.361 1.00 39.61 243 GLY A CA 1
ATOM 1974 C C . GLY A 1 243 ? -68.391 69.602 36.226 1.00 42.63 243 GLY A C 1
ATOM 1975 O O . GLY A 1 243 ? -68.491 68.697 35.398 1.00 46.83 243 GLY A O 1
ATOM 1976 N N . TYR A 1 244 ? -67.425 70.514 36.189 1.00 46.04 244 TYR A N 1
ATOM 1977 C CA . TYR A 1 244 ? -66.493 70.598 35.070 1.00 38.96 244 TYR A CA 1
ATOM 1978 C C . TYR A 1 244 ? -65.446 69.491 35.140 1.00 38.95 244 TYR A C 1
ATOM 1979 O O . TYR A 1 244 ? -64.253 69.742 34.974 1.00 47.51 244 TYR A O 1
ATOM 1988 N N . ASP A 1 245 ? -65.901 68.267 35.387 1.00 46.36 245 ASP A N 1
ATOM 1989 C CA . ASP A 1 245 ? -65.018 67.107 35.388 1.00 45.37 245 ASP A CA 1
ATOM 1990 C C . ASP A 1 245 ? -65.741 65.864 34.880 1.00 41.82 245 ASP A C 1
ATOM 1991 O O . ASP A 1 245 ? -65.983 64.923 35.637 1.00 36.31 245 ASP A O 1
ATOM 1996 N N . PRO A 1 246 ? -66.083 65.867 33.596 1.00 35.18 246 PRO A N 1
ATOM 1997 C CA . PRO A 1 246 ? -66.933 64.818 33.023 1.00 32.04 246 PRO A CA 1
ATOM 1998 C C . PRO A 1 246 ? -66.208 63.478 32.951 1.00 34.88 246 PRO A C 1
ATOM 1999 O O . PRO A 1 246 ? -64.991 63.444 32.773 1.00 30.05 246 PRO A O 1
ATOM 2003 N N . ILE A 1 247 ? -66.956 62.388 33.089 1.00 38.45 247 ILE A N 1
ATOM 2004 C CA . ILE A 1 247 ? -66.405 61.052 32.897 1.00 28.41 247 ILE A CA 1
ATOM 2005 C C . ILE A 1 247 ? -67.090 60.334 31.739 1.00 29.62 247 ILE A C 1
ATOM 2006 O O . ILE A 1 247 ? -66.524 59.418 31.142 1.00 24.97 247 ILE A O 1
ATOM 2011 N N . ASN A 1 248 ? -68.311 60.756 31.426 1.00 28.52 248 ASN A N 1
ATOM 2012 C CA . ASN A 1 248 ? -69.009 60.273 30.241 1.00 30.50 248 ASN A CA 1
ATOM 2013 C C . ASN A 1 248 ? -69.779 61.383 29.534 1.00 34.71 248 ASN A C 1
ATOM 2014 O O . ASN A 1 248 ? -70.254 62.324 30.169 1.00 30.85 248 ASN A O 1
ATOM 2019 N N . PHE A 1 249 ? -69.899 61.265 28.215 1.00 29.67 249 PHE A N 1
ATOM 2020 C CA . PHE A 1 249 ? -70.216 62.410 27.370 1.00 35.36 249 PHE A CA 1
ATOM 2021 C C . PHE A 1 249 ? -71.650 62.338 26.857 1.00 40.87 249 PHE A C 1
ATOM 2022 O O . PHE A 1 249 ? -72.102 63.215 26.122 1.00 32.14 249 PHE A O 1
ATOM 2030 N N . PHE A 1 250 ? -72.361 61.286 27.251 1.00 33.16 250 PHE A N 1
ATOM 2031 C CA . PHE A 1 250 ? -73.680 61.002 26.697 1.00 31.08 250 PHE A CA 1
ATOM 2032 C C . PHE A 1 250 ? -74.736 60.933 27.796 1.00 38.70 250 PHE A C 1
ATOM 2033 O O . PHE A 1 250 ? -75.934 61.003 27.523 1.00 46.70 250 PHE A O 1
ATOM 2041 N N . SER A 1 251 ? -74.282 60.794 29.037 1.00 34.17 251 SER A N 1
ATOM 2042 C CA . SER A 1 251 ? -75.186 60.622 30.168 1.00 26.41 251 SER A CA 1
ATOM 2043 C C . SER A 1 251 ? -75.292 61.902 30.990 1.00 29.67 251 SER A C 1
ATOM 2044 O O . SER A 1 251 ? -74.281 62.507 31.347 1.00 35.16 251 SER A O 1
ATOM 2047 N N . PRO A 1 252 ? -76.521 62.310 31.286 1.00 32.94 252 PRO A N 1
ATOM 2048 C CA . PRO A 1 252 ? -76.762 63.472 32.146 1.00 34.63 252 PRO A CA 1
ATOM 2049 C C . PRO A 1 252 ? -76.523 63.148 33.617 1.00 39.16 252 PRO A C 1
ATOM 2050 O O . PRO A 1 252 ? -76.892 62.067 34.078 1.00 35.67 252 PRO A O 1
ATOM 2054 N N . GLU A 1 253 ? -75.910 64.078 34.342 1.00 36.21 253 GLU A N 1
ATOM 2055 C CA . GLU A 1 253 ? -75.505 63.833 35.721 1.00 38.69 253 GLU A CA 1
ATOM 2056 C C . GLU A 1 253 ? -76.668 63.300 36.550 1.00 46.43 253 GLU A C 1
ATOM 2057 O O . GLU A 1 253 ? -77.773 63.841 36.507 1.00 41.46 253 GLU A O 1
ATOM 2063 N N . CYS A 1 254 ? -76.412 62.236 37.305 1.00 49.06 254 CYS A N 1
ATOM 2064 C CA . CYS A 1 254 ? -77.466 61.547 38.041 1.00 56.07 254 CYS A CA 1
ATOM 2065 C C . CYS A 1 254 ? -77.919 62.363 39.247 1.00 57.16 254 CYS A C 1
ATOM 2066 O O . CYS A 1 254 ? -79.037 62.198 39.735 1.00 51.08 254 CYS A O 1
ATOM 2069 N N . ARG A 1 255 ? -77.043 63.242 39.724 1.00 51.85 255 ARG A N 1
ATOM 2070 C CA . ARG A 1 255 ? -77.268 63.942 40.983 1.00 43.86 255 ARG A CA 1
ATOM 2071 C C . ARG A 1 255 ? -78.228 65.113 40.799 1.00 47.15 255 ARG A C 1
ATOM 2072 O O . ARG A 1 255 ? -78.434 65.908 41.716 1.00 41.46 255 ARG A O 1
ATOM 2080 N N . TYR A 1 256 ? -78.812 65.212 39.610 1.00 47.91 256 TYR A N 1
ATOM 2081 C CA . TYR A 1 256 ? -79.799 66.246 39.325 1.00 53.26 256 TYR A CA 1
ATOM 2082 C C . TYR A 1 256 ? -81.157 65.636 38.995 1.00 50.76 256 TYR A C 1
ATOM 2083 O O . TYR A 1 256 ? -82.142 66.352 38.813 1.00 51.76 256 TYR A O 1
ATOM 2092 N N . SER A 1 257 ? -81.202 64.310 38.920 1.00 45.68 257 SER A N 1
ATOM 2093 C CA . SER A 1 257 ? -82.417 63.606 38.526 1.00 43.39 257 SER A CA 1
ATOM 2094 C C . SER A 1 257 ? -83.321 63.351 39.727 1.00 43.95 257 SER A C 1
ATOM 2095 O O . SER A 1 257 ? -82.861 62.903 40.778 1.00 38.81 257 SER A O 1
ATOM 2098 N N . SER A 1 258 ? -84.608 63.639 39.564 1.00 45.04 258 SER A N 1
ATOM 2099 C CA . SER A 1 258 ? -85.571 63.481 40.648 1.00 44.20 258 SER A CA 1
ATOM 2100 C C . SER A 1 258 ? -86.112 62.056 40.701 1.00 48.78 258 SER A C 1
ATOM 2101 O O . SER A 1 258 ? -86.828 61.688 41.633 1.00 52.69 258 SER A O 1
ATOM 2104 N N . THR A 1 259 ? -85.766 61.259 39.696 1.00 41.29 259 THR A N 1
ATOM 2105 C CA . THR A 1 259 ? -86.504 60.037 39.398 1.00 39.92 259 THR A CA 1
ATOM 2106 C C . THR A 1 259 ? -85.567 58.838 39.296 1.00 43.61 259 THR A C 1
ATOM 2107 O O . THR A 1 259 ? -85.742 57.973 38.438 1.00 43.19 259 THR A O 1
ATOM 2111 N N . GLY A 1 260 ? -84.572 58.794 40.176 1.00 46.20 260 GLY A N 1
ATOM 2112 C CA . GLY A 1 260 ? -83.187 58.941 39.770 1.00 45.00 260 GLY A CA 1
ATOM 2113 C C . GLY A 1 260 ? -82.785 57.938 38.707 1.00 45.56 260 GLY A C 1
ATOM 2114 O O . GLY A 1 260 ? -83.513 56.984 38.432 1.00 44.03 260 GLY A O 1
ATOM 2115 N N . CYS A 1 261 ? -81.619 58.155 38.107 1.00 47.68 261 CYS A N 1
ATOM 2116 C CA . CYS A 1 261 ? -80.397 57.489 38.542 1.00 47.00 261 CYS A CA 1
ATOM 2117 C C . CYS A 1 261 ? -80.237 56.132 37.865 1.00 46.79 261 CYS A C 1
ATOM 2118 O O . CYS A 1 261 ? -79.172 55.519 37.926 1.00 44.98 261 CYS A O 1
ATOM 2121 N N . LEU A 1 262 ? -81.302 55.670 37.219 1.00 38.07 262 LEU A N 1
ATOM 2122 C CA . LEU A 1 262 ? -81.361 54.301 36.719 1.00 33.61 262 LEU A CA 1
ATOM 2123 C C . LEU A 1 262 ? -81.807 54.265 35.261 1.00 37.43 262 LEU A C 1
ATOM 2124 O O . LEU A 1 262 ? -82.103 53.200 34.719 1.00 41.62 262 LEU A O 1
ATOM 2129 N N . GLY A 1 263 ? -81.854 55.435 34.633 1.00 35.07 263 GLY A N 1
ATOM 2130 C CA . GLY A 1 263 ? -82.670 55.633 33.450 1.00 31.08 263 GLY A CA 1
ATOM 2131 C C . GLY A 1 263 ? -83.568 56.850 33.561 1.00 28.27 263 GLY A C 1
ATOM 2132 O O . GLY A 1 263 ? -84.117 57.322 32.566 1.00 35.74 263 GLY A O 1
ATOM 2133 N N . GLY A 1 264 ? -83.717 57.359 34.780 1.00 29.55 264 GLY A N 1
ATOM 2134 C CA . GLY A 1 264 ? -84.648 58.439 35.046 1.00 40.95 264 GLY A CA 1
ATOM 2135 C C . GLY A 1 264 ? -84.007 59.806 34.904 1.00 43.88 264 GLY A C 1
ATOM 2136 O O . GLY A 1 264 ? -84.699 60.822 34.829 1.00 53.67 264 GLY A O 1
ATOM 2137 N N . GLN A 1 265 ? -82.679 59.830 34.866 1.00 41.65 265 GLN A N 1
ATOM 2138 C CA . GLN A 1 265 ? -81.941 61.071 34.661 1.00 43.30 265 GLN A CA 1
ATOM 2139 C C . GLN A 1 265 ? -82.158 61.616 33.254 1.00 43.59 265 GLN A C 1
ATOM 2140 O O . GLN A 1 265 ? -82.317 62.822 33.062 1.00 54.58 265 GLN A O 1
ATOM 2146 N N . VAL A 1 266 ? -82.164 60.720 32.272 1.00 36.53 266 VAL A N 1
ATOM 2147 C CA . VAL A 1 266 ? -82.354 61.110 30.880 1.00 35.30 266 VAL A CA 1
ATOM 2148 C C . VAL A 1 266 ? -83.828 61.358 30.573 1.00 39.14 266 VAL A C 1
ATOM 2149 O O . VAL A 1 266 ? -84.168 62.243 29.788 1.00 42.13 266 VAL A O 1
ATOM 2153 N N . LEU A 1 267 ? -84.697 60.572 31.199 1.00 39.04 267 LEU A N 1
ATOM 2154 C CA . LEU A 1 267 ? -86.132 60.828 31.154 1.00 39.53 267 LEU A CA 1
ATOM 2155 C C . LEU A 1 267 ? -86.478 62.148 31.835 1.00 37.26 267 LEU A C 1
ATOM 2156 O O . LEU A 1 267 ? -87.304 62.915 31.341 1.00 22.92 267 LEU A O 1
ATOM 2161 N N . SER A 1 268 ? -85.841 62.405 32.973 1.00 42.24 268 SER A N 1
ATOM 2162 C CA . SER A 1 268 ? -86.083 63.630 33.727 1.00 40.92 268 SER A CA 1
ATOM 2163 C C . SER A 1 268 ? -85.578 64.853 32.968 1.00 42.77 268 SER A C 1
ATOM 2164 O O . SER A 1 268 ? -86.154 65.936 33.065 1.00 43.28 268 SER A O 1
ATOM 2167 N N . PHE A 1 269 ? -84.499 64.672 32.214 1.00 43.14 269 PHE A N 1
ATOM 2168 C CA . PHE A 1 269 ? -83.924 65.755 31.426 1.00 46.54 269 PHE A CA 1
ATOM 2169 C C . PHE A 1 269 ? -84.841 66.144 30.272 1.00 44.95 269 PHE A C 1
ATOM 2170 O O . PHE A 1 269 ? -85.142 67.321 30.074 1.00 35.16 269 PHE A O 1
ATOM 2178 N N . LYS A 1 270 ? -85.282 65.147 29.511 1.00 38.44 270 LYS A N 1
ATOM 2179 C CA . LYS A 1 270 ? -86.045 65.392 28.293 1.00 34.28 270 LYS A CA 1
ATOM 2180 C C . LYS A 1 270 ? -87.319 66.177 28.589 1.00 37.02 270 LYS A C 1
ATOM 2181 O O . LYS A 1 270 ? -87.645 67.136 27.889 1.00 30.99 270 LYS A O 1
ATOM 2187 N N . LYS A 1 271 ? -88.034 65.764 29.630 1.00 33.81 271 LYS A N 1
ATOM 2188 C CA . LYS A 1 271 ? -89.210 66.493 30.089 1.00 42.90 271 LYS A CA 1
ATOM 2189 C C . LYS A 1 271 ? -88.889 67.965 30.327 1.00 41.68 271 LYS A C 1
ATOM 2190 O O . LYS A 1 271 ? -89.672 68.846 29.975 1.00 35.21 271 LYS A O 1
ATOM 2196 N N . MET A 1 272 ? -87.731 68.223 30.928 1.00 44.61 272 MET A N 1
ATOM 2197 C CA . MET A 1 272 ? -87.334 69.582 31.274 1.00 42.88 272 MET A CA 1
ATOM 2198 C C . MET A 1 272 ? -87.172 70.444 30.027 1.00 44.88 272 MET A C 1
ATOM 2199 O O . MET A 1 272 ? -87.622 71.589 29.989 1.00 44.91 272 MET A O 1
ATOM 2204 N N . VAL A 1 273 ? -86.526 69.886 29.008 1.00 43.63 273 VAL A N 1
ATOM 2205 C CA . VAL A 1 273 ? -86.358 70.578 27.736 1.00 37.37 273 VAL A CA 1
ATOM 2206 C C . VAL A 1 273 ? -87.694 70.747 27.019 1.00 34.17 273 VAL A C 1
ATOM 2207 O O . VAL A 1 273 ? -88.044 71.847 26.590 1.00 34.04 273 VAL A O 1
ATOM 2211 N N . ASN A 1 274 ? -88.435 69.652 26.894 1.00 29.31 274 ASN A N 1
ATOM 2212 C CA . ASN A 1 274 ? -89.828 69.714 26.467 1.00 31.75 274 ASN A CA 1
ATOM 2213 C C . ASN A 1 274 ? -90.589 70.847 27.146 1.00 26.65 274 ASN A C 1
ATOM 2214 O O . ASN A 1 274 ? -91.206 71.680 26.481 1.00 22.78 274 ASN A O 1
ATOM 2219 N N . GLU A 1 275 ? -90.541 70.873 28.474 1.00 20.11 275 GLU A N 1
ATOM 2220 C CA . GLU A 1 275 ? -91.269 71.872 29.248 1.00 27.79 275 GLU A CA 1
ATOM 2221 C C . GLU A 1 275 ? -90.809 73.283 28.900 1.00 36.49 275 GLU A C 1
ATOM 2222 O O . GLU A 1 275 ? -91.617 74.208 28.821 1.00 38.45 275 GLU A O 1
ATOM 2228 N N . LEU A 1 276 ? -89.505 73.440 28.693 1.00 32.54 276 LEU A N 1
ATOM 2229 C CA . LEU A 1 276 ? -88.930 74.745 28.387 1.00 32.04 276 LEU A CA 1
ATOM 2230 C C . LEU A 1 276 ? -89.356 75.224 27.003 1.00 38.19 276 LEU A C 1
ATOM 2231 O O . LEU A 1 276 ? -89.792 76.364 26.838 1.00 41.97 276 LEU A O 1
ATOM 2236 N N . HIS A 1 277 ? -89.226 74.348 26.013 1.00 33.90 277 HIS A N 1
ATOM 2237 C CA . HIS A 1 277 ? -89.590 74.682 24.641 1.00 39.33 277 HIS A CA 1
ATOM 2238 C C . HIS A 1 277 ? -91.050 75.112 24.547 1.00 50.01 277 HIS A C 1
ATOM 2239 O O . HIS A 1 277 ? -91.373 76.111 23.905 1.00 54.69 277 HIS A O 1
ATOM 2246 N N . ASN A 1 278 ? -91.929 74.350 25.191 1.00 46.62 278 ASN A N 1
ATOM 2247 C CA . ASN A 1 278 ? -93.333 74.726 25.301 1.00 41.58 278 ASN A CA 1
ATOM 2248 C C . ASN A 1 278 ? -93.508 76.174 25.746 1.00 41.44 278 ASN A C 1
ATOM 2249 O O . ASN A 1 278 ? -94.528 76.803 25.461 1.00 39.23 278 ASN A O 1
ATOM 2254 N N . ALA A 1 279 ? -92.508 76.698 26.447 1.00 38.37 279 ALA A N 1
ATOM 2255 C CA . ALA A 1 279 ? -92.579 78.048 26.993 1.00 38.75 279 ALA A CA 1
ATOM 2256 C C . ALA A 1 279 ? -91.802 79.034 26.128 1.00 38.06 279 ALA A C 1
ATOM 2257 O O . ALA A 1 279 ? -91.633 80.197 26.494 1.00 41.59 279 ALA A O 1
ATOM 2259 N N . GLY A 1 280 ? -91.330 78.562 24.979 1.00 43.70 280 GLY A N 1
ATOM 2260 C CA . GLY A 1 280 ? -90.521 79.378 24.093 1.00 44.23 280 GLY A CA 1
ATOM 2261 C C . GLY A 1 280 ? -89.182 79.744 24.704 1.00 43.43 280 GLY A C 1
ATOM 2262 O O . GLY A 1 280 ? -88.811 80.916 24.754 1.00 48.46 280 GLY A O 1
ATOM 2263 N N . ILE A 1 281 ? -88.454 78.734 25.170 1.00 34.38 281 ILE A N 1
ATOM 2264 C CA . ILE A 1 281 ? -87.151 78.949 25.786 1.00 31.33 281 ILE A CA 1
ATOM 2265 C C . ILE A 1 281 ? -86.112 77.979 25.232 1.00 31.93 281 ILE A C 1
ATOM 2266 O O . ILE A 1 281 ? -86.289 76.762 25.296 1.00 29.27 281 ILE A O 1
ATOM 2271 N N . GLU A 1 282 ? -85.029 78.526 24.690 1.00 33.35 282 GLU A N 1
ATOM 2272 C CA . GLU A 1 282 ? -83.926 77.711 24.194 1.00 31.84 282 GLU A CA 1
ATOM 2273 C C . GLU A 1 282 ? -83.115 77.123 25.343 1.00 32.71 282 GLU A C 1
ATOM 2274 O O . GLU A 1 282 ? -83.179 77.608 26.473 1.00 29.92 282 GLU A O 1
ATOM 2280 N N . VAL A 1 283 ? -82.351 76.076 25.047 1.00 31.37 283 VAL A N 1
ATOM 2281 C CA . VAL A 1 283 ? -81.461 75.474 26.032 1.00 39.60 283 VAL A CA 1
ATOM 2282 C C . VAL A 1 283 ? -80.038 75.364 25.495 1.00 36.59 283 VAL A C 1
ATOM 2283 O O . VAL A 1 283 ? -79.796 74.709 24.481 1.00 35.49 283 VAL A O 1
ATOM 2287 N N . ILE A 1 284 ? -79.100 76.008 26.182 1.00 34.35 284 ILE A N 1
ATOM 2288 C CA . ILE A 1 284 ? -77.682 75.834 25.891 1.00 34.81 284 ILE A CA 1
ATOM 2289 C C . ILE A 1 284 ? -76.951 75.203 27.070 1.00 33.76 284 ILE A C 1
ATOM 2290 O O . ILE A 1 284 ? -76.985 75.723 28.185 1.00 35.32 284 ILE A O 1
ATOM 2295 N N . ILE A 1 285 ? -76.289 74.078 26.816 1.00 28.63 285 ILE A N 1
ATOM 2296 C CA . ILE A 1 285 ? -75.556 73.369 27.858 1.00 35.82 285 ILE A CA 1
ATOM 2297 C C . ILE A 1 285 ? -74.063 73.673 27.786 1.00 35.20 285 ILE A C 1
ATOM 2298 O O . ILE A 1 285 ? -73.449 73.568 26.725 1.00 30.07 285 ILE A O 1
ATOM 2303 N N . ASP A 1 286 ? -73.486 74.049 28.923 1.00 36.45 286 ASP A N 1
ATOM 2304 C CA . ASP A 1 286 ? -72.039 74.005 29.098 1.00 38.05 286 ASP A CA 1
ATOM 2305 C C . ASP A 1 286 ? -71.488 72.618 28.786 1.00 33.71 286 ASP A C 1
ATOM 2306 O O . ASP A 1 286 ? -71.987 71.612 29.293 1.00 31.37 286 ASP A O 1
ATOM 2311 N N . VAL A 1 287 ? -70.457 72.571 27.949 1.00 34.56 287 VAL A N 1
ATOM 2312 C CA . VAL A 1 287 ? -69.915 71.304 27.471 1.00 35.13 287 VAL A CA 1
ATOM 2313 C C . VAL A 1 287 ? -68.414 71.216 27.726 1.00 31.46 287 VAL A C 1
ATOM 2314 O O . VAL A 1 287 ? -67.645 72.056 27.260 1.00 32.19 287 VAL A O 1
ATOM 2318 N N . VAL A 1 288 ? -68.005 70.192 28.468 1.00 34.67 288 VAL A N 1
ATOM 2319 C CA . VAL A 1 288 ? -66.589 69.880 28.629 1.00 35.88 288 VAL A CA 1
ATOM 2320 C C . VAL A 1 288 ? -66.173 68.725 27.724 1.00 35.23 288 VAL A C 1
ATOM 2321 O O . VAL A 1 288 ? -66.624 67.593 27.900 1.00 36.77 288 VAL A O 1
ATOM 2325 N N . TYR A 1 289 ? -65.310 69.019 26.757 1.00 32.50 289 TYR A N 1
ATOM 2326 C CA . TYR A 1 289 ? -64.807 67.999 25.844 1.00 29.55 289 TYR A CA 1
ATOM 2327 C C . TYR A 1 289 ? -63.283 67.958 25.849 1.00 36.38 289 TYR A C 1
ATOM 2328 O O . TYR A 1 289 ? -62.674 67.095 25.217 1.00 34.81 289 TYR A O 1
ATOM 2337 N N . ASN A 1 290 ? -62.673 68.897 26.565 1.00 37.04 290 ASN A N 1
ATOM 2338 C CA . ASN A 1 290 ? -61.240 69.139 26.449 1.00 38.30 290 ASN A CA 1
ATOM 2339 C C . ASN A 1 290 ? -60.429 68.260 27.395 1.00 41.37 290 ASN A C 1
ATOM 2340 O O . ASN A 1 290 ? -59.261 67.967 27.137 1.00 39.70 290 ASN A O 1
ATOM 2345 N N . HIS A 1 291 ? -61.055 67.843 28.490 1.00 40.68 291 HIS A N 1
ATOM 2346 C CA . HIS A 1 291 ? -60.392 67.000 29.478 1.00 36.66 291 HIS A CA 1
ATOM 2347 C C . HIS A 1 291 ? -61.377 66.036 30.130 1.00 30.20 291 HIS A C 1
ATOM 2348 O O . HIS A 1 291 ? -62.589 66.159 29.955 1.00 23.91 291 HIS A O 1
ATOM 2355 N N . THR A 1 292 ? -60.848 65.076 30.882 1.00 30.61 292 THR A N 1
ATOM 2356 C CA . THR A 1 292 ? -61.680 64.107 31.584 1.00 36.35 292 THR A CA 1
ATOM 2357 C C . THR A 1 292 ? -61.550 64.259 33.095 1.00 39.09 292 THR A C 1
ATOM 2358 O O . THR A 1 292 ? -60.873 65.166 33.581 1.00 41.85 292 THR A O 1
ATOM 2362 N N . ALA A 1 293 ? -62.202 63.368 33.834 1.00 44.06 293 ALA A N 1
ATOM 2363 C CA . ALA A 1 293 ? -62.026 63.294 35.279 1.00 46.00 293 ALA A CA 1
ATOM 2364 C C . ALA A 1 293 ? -60.941 62.289 35.651 1.00 42.44 293 ALA A C 1
ATOM 2365 O O . ALA A 1 293 ? -60.595 62.140 36.824 1.00 39.34 293 ALA A O 1
ATOM 2367 N N . GLU A 1 294 ? -60.407 61.602 34.647 1.00 36.58 294 GLU A N 1
ATOM 2368 C CA . GLU A 1 294 ? -59.347 60.625 34.864 1.00 35.39 294 GLU A CA 1
ATOM 2369 C C . GLU A 1 294 ? -58.018 61.311 35.164 1.00 38.37 294 GLU A C 1
ATOM 2370 O O . GLU A 1 294 ? -57.030 60.654 35.492 1.00 39.96 294 GLU A O 1
ATOM 2376 N N . GLY A 1 295 ? -58.002 62.635 35.050 1.00 40.37 295 GLY A N 1
ATOM 2377 C CA . GLY A 1 295 ? -56.800 63.407 35.300 1.00 38.17 295 GLY A CA 1
ATOM 2378 C C . GLY A 1 295 ? -55.563 62.765 34.703 1.00 42.83 295 GLY A C 1
ATOM 2379 O O . GLY A 1 295 ? -55.655 61.970 33.768 1.00 39.72 295 GLY A O 1
ATOM 2380 N N . ASN A 1 296 ? -54.401 63.111 35.248 1.00 43.11 296 ASN A N 1
ATOM 2381 C CA . ASN A 1 296 ? -53.132 62.622 34.722 1.00 44.97 296 ASN A CA 1
ATOM 2382 C C . ASN A 1 296 ? -52.918 61.141 35.018 1.00 44.21 296 ASN A C 1
ATOM 2383 O O . ASN A 1 296 ? -53.858 60.424 35.361 1.00 53.56 296 ASN A O 1
ATOM 2388 N N . HIS A 1 297 ? -51.675 60.690 34.884 1.00 36.66 297 HIS A N 1
ATOM 2389 C CA . HIS A 1 297 ? -51.168 59.589 35.694 1.00 36.64 297 HIS A CA 1
ATOM 2390 C C . HIS A 1 297 ? -51.437 59.825 37.176 1.00 50.20 297 HIS A C 1
ATOM 2391 O O . HIS A 1 297 ? -51.799 60.929 37.583 1.00 58.17 297 HIS A O 1
ATOM 2398 N N . LEU A 1 298 ? -51.257 58.781 37.979 1.00 47.58 298 LEU A N 1
ATOM 2399 C CA . LEU A 1 298 ? -51.585 58.841 39.398 1.00 47.76 298 LEU A CA 1
ATOM 2400 C C . LEU A 1 298 ? -53.092 58.930 39.613 1.00 41.67 298 LEU A C 1
ATOM 2401 O O . LEU A 1 298 ? -53.604 58.542 40.663 1.00 48.01 298 LEU A O 1
ATOM 2406 N N . GLY A 1 299 ? -53.798 59.445 38.611 1.00 40.29 299 GLY A N 1
ATOM 2407 C CA . GLY A 1 299 ? -55.249 59.469 38.634 1.00 42.64 299 GLY A CA 1
ATOM 2408 C C . GLY A 1 299 ? -55.856 58.103 38.378 1.00 44.80 299 GLY A C 1
ATOM 2409 O O . GLY A 1 299 ? -55.145 57.144 38.079 1.00 42.14 299 GLY A O 1
ATOM 2410 N N . PRO A 1 300 ? -57.176 58.016 38.497 1.00 42.26 300 PRO A N 1
ATOM 2411 C CA . PRO A 1 300 ? -57.862 56.721 38.547 1.00 42.43 300 PRO A CA 1
ATOM 2412 C C . PRO A 1 300 ? -58.030 56.116 37.157 1.00 46.69 300 PRO A C 1
ATOM 2413 O O . PRO A 1 300 ? -57.689 56.754 36.161 1.00 48.39 300 PRO A O 1
ATOM 2417 N N . THR A 1 301 ? -58.551 54.895 37.097 1.00 43.12 301 THR A N 1
ATOM 2418 C CA . THR A 1 301 ? -58.704 54.188 35.831 1.00 36.99 301 THR A CA 1
ATOM 2419 C C . THR A 1 301 ? -60.118 53.638 35.674 1.00 40.15 301 THR A C 1
ATOM 2420 O O . THR A 1 301 ? -60.419 52.535 36.130 1.00 42.34 301 THR A O 1
ATOM 2424 N N . LEU A 1 302 ? -60.980 54.415 35.026 1.00 47.16 302 LEU A N 1
ATOM 2425 C CA . LEU A 1 302 ? -62.420 54.283 35.214 1.00 48.94 302 LEU A CA 1
ATOM 2426 C C . LEU A 1 302 ? -63.121 53.969 33.897 1.00 46.75 302 LEU A C 1
ATOM 2427 O O . LEU A 1 302 ? -64.115 53.243 33.869 1.00 44.06 302 LEU A O 1
ATOM 2432 N N . SER A 1 303 ? -62.598 54.521 32.807 1.00 48.33 303 SER A N 1
ATOM 2433 C CA . SER A 1 303 ? -63.333 54.581 31.549 1.00 47.87 303 SER A CA 1
ATOM 2434 C C . SER A 1 303 ? -62.387 54.535 30.354 1.00 46.87 303 SER A C 1
ATOM 2435 O O . SER A 1 303 ? -62.218 53.491 29.724 1.00 54.60 303 SER A O 1
ATOM 2438 N N . PHE A 1 304 ? -61.771 55.673 30.049 1.00 42.20 304 PHE A N 1
ATOM 2439 C CA . PHE A 1 304 ? -60.999 55.820 28.821 1.00 41.37 304 PHE A CA 1
ATOM 2440 C C . PHE A 1 304 ? -59.605 55.220 28.971 1.00 46.69 304 PHE A C 1
ATOM 2441 O O . PHE A 1 304 ? -59.141 54.480 28.104 1.00 41.81 304 PHE A O 1
ATOM 2449 N N . ARG A 1 305 ? -58.942 55.545 30.077 1.00 50.26 305 ARG A N 1
ATOM 2450 C CA . ARG A 1 305 ? -57.586 55.070 30.324 1.00 49.44 305 ARG A CA 1
ATOM 2451 C C . ARG A 1 305 ? -57.490 53.559 30.144 1.00 50.17 305 ARG A C 1
ATOM 2452 O O . ARG A 1 305 ? -56.522 53.052 29.576 1.00 48.07 305 ARG A O 1
ATOM 2460 N N . GLY A 1 306 ? -58.498 52.844 30.632 1.00 49.59 306 GLY A N 1
ATOM 2461 C CA . GLY A 1 306 ? -58.526 51.397 30.531 1.00 51.68 306 GLY A CA 1
ATOM 2462 C C . GLY A 1 306 ? -58.760 50.918 29.112 1.00 55.75 306 GLY A C 1
ATOM 2463 O O . GLY A 1 306 ? -58.000 50.103 28.588 1.00 56.97 306 GLY A O 1
ATOM 2464 N N . ILE A 1 307 ? -59.817 51.428 28.488 1.00 58.51 307 ILE A N 1
ATOM 2465 C CA . ILE A 1 307 ? -60.266 50.915 27.198 1.00 55.57 307 ILE A CA 1
ATOM 2466 C C . ILE A 1 307 ? -59.166 51.028 26.147 1.00 55.14 307 ILE A C 1
ATOM 2467 O O . ILE A 1 307 ? -58.844 50.054 25.466 1.00 46.85 307 ILE A O 1
ATOM 2472 N N . ASP A 1 308 ? -58.594 52.220 26.022 1.00 55.64 308 ASP A N 1
ATOM 2473 C CA . ASP A 1 308 ? -57.571 52.477 25.016 1.00 45.21 308 ASP A CA 1
ATOM 2474 C C . ASP A 1 308 ? -56.860 53.801 25.277 1.00 44.77 308 ASP A C 1
ATOM 2475 O O . ASP A 1 308 ? -57.277 54.848 24.784 1.00 35.95 308 ASP A O 1
ATOM 2480 N N . ASN A 1 309 ? -55.784 53.745 26.056 1.00 44.95 309 ASN A N 1
ATOM 2481 C CA . ASN A 1 309 ? -55.138 54.952 26.557 1.00 36.39 309 ASN A CA 1
ATOM 2482 C C . ASN A 1 309 ? -54.409 55.715 25.456 1.00 38.16 309 ASN A C 1
ATOM 2483 O O . ASN A 1 309 ? -54.386 56.946 25.451 1.00 35.59 309 ASN A O 1
ATOM 2488 N N . THR A 1 310 ? -53.814 54.976 24.525 1.00 43.33 310 THR A N 1
ATOM 2489 C CA . THR A 1 310 ? -53.070 55.580 23.427 1.00 45.15 310 THR A CA 1
ATOM 2490 C C . THR A 1 310 ? -53.907 56.630 22.705 1.00 48.10 310 THR A C 1
ATOM 2491 O O . THR A 1 310 ? -53.449 57.748 22.467 1.00 48.39 310 THR A O 1
ATOM 2495 N N . ALA A 1 311 ? -55.137 56.264 22.359 1.00 47.45 311 ALA A N 1
ATOM 2496 C CA . ALA A 1 311 ? -56.125 57.234 21.901 1.00 47.34 311 ALA A CA 1
ATOM 2497 C C . ALA A 1 311 ? -56.815 57.915 23.078 1.00 46.91 311 ALA A C 1
ATOM 2498 O O . ALA A 1 311 ? -56.502 57.643 24.237 1.00 57.79 311 ALA A O 1
ATOM 2500 N N . TYR A 1 312 ? -57.757 58.802 22.772 1.00 42.10 312 TYR A N 1
ATOM 2501 C CA . TYR A 1 312 ? -58.510 59.505 23.804 1.00 47.97 312 TYR A CA 1
ATOM 2502 C C . TYR A 1 312 ? -57.679 60.620 24.431 1.00 46.42 312 TYR A C 1
ATOM 2503 O O . TYR A 1 312 ? -58.186 61.709 24.700 1.00 47.97 312 TYR A O 1
ATOM 2512 N N . TYR A 1 313 ? -56.401 60.339 24.662 1.00 40.35 313 TYR A N 1
ATOM 2513 C CA . TYR A 1 313 ? -55.580 61.171 25.534 1.00 44.01 313 TYR A CA 1
ATOM 2514 C C . TYR A 1 313 ? -54.309 61.626 24.825 1.00 45.82 313 TYR A C 1
ATOM 2515 O O . TYR A 1 313 ? -53.588 60.816 24.241 1.00 44.51 313 TYR A O 1
ATOM 2524 N N . MET A 1 314 ? -54.039 62.926 24.880 1.00 43.82 314 MET A N 1
ATOM 2525 C CA . MET A 1 314 ? -52.784 63.471 24.376 1.00 48.45 314 MET A CA 1
ATOM 2526 C C . MET A 1 314 ? -51.626 63.148 25.314 1.00 45.80 314 MET A C 1
ATOM 2527 O O . MET A 1 314 ? -51.636 63.534 26.483 1.00 40.52 314 MET A O 1
ATOM 2532 N N . LEU A 1 315 ? -50.631 62.437 24.794 1.00 50.03 315 LEU A N 1
ATOM 2533 C CA . LEU A 1 315 ? -49.495 62.007 25.600 1.00 51.63 315 LEU A CA 1
ATOM 2534 C C . LEU A 1 315 ? -48.215 62.719 25.175 1.00 53.30 315 LEU A C 1
ATOM 2535 O O . LEU A 1 315 ? -48.026 63.026 23.997 1.00 54.52 315 LEU A O 1
ATOM 2540 N N . GLN A 1 316 ? -47.339 62.980 26.140 1.00 54.64 316 GLN A N 1
ATOM 2541 C CA . GLN A 1 316 ? -45.989 63.444 25.845 1.00 49.42 316 GLN A CA 1
ATOM 2542 C C . GLN A 1 316 ? -45.318 62.558 24.800 1.00 49.46 316 GLN A C 1
ATOM 2543 O O . GLN A 1 316 ? -44.959 61.415 25.080 1.00 49.57 316 GLN A O 1
ATOM 2549 N N . PRO A 1 317 ? -45.151 63.095 23.596 1.00 53.39 317 PRO A N 1
ATOM 2550 C CA . PRO A 1 317 ? -44.761 62.284 22.438 1.00 57.72 317 PRO A CA 1
ATOM 2551 C C . PRO A 1 317 ? -43.396 61.632 22.637 1.00 62.37 317 PRO A C 1
ATOM 2552 O O . PRO A 1 317 ? -43.087 60.637 21.981 1.00 64.37 317 PRO A O 1
ATOM 2556 N N . ASP A 1 318 ? -42.593 62.193 23.535 1.00 63.52 318 ASP A N 1
ATOM 2557 C CA . ASP A 1 318 ? -41.266 61.658 23.815 1.00 60.43 318 ASP A CA 1
ATOM 2558 C C . ASP A 1 318 ? -41.310 60.635 24.945 1.00 62.74 318 ASP A C 1
ATOM 2559 O O . ASP A 1 318 ? -40.429 59.784 25.060 1.00 64.49 318 ASP A O 1
ATOM 2564 N N . ASN A 1 319 ? -42.343 60.725 25.777 1.00 64.09 319 ASN A N 1
ATOM 2565 C CA . ASN A 1 319 ? -42.497 59.817 26.907 1.00 67.21 319 ASN A CA 1
ATOM 2566 C C . ASN A 1 319 ? -43.657 58.847 26.713 1.00 69.86 319 ASN A C 1
ATOM 2567 O O . ASN A 1 319 ? -43.477 57.630 26.764 1.00 79.29 319 ASN A O 1
ATOM 2572 N N . LYS A 1 320 ? -44.848 59.393 26.491 1.00 62.86 320 LYS A N 1
ATOM 2573 C CA . LYS A 1 320 ? -46.051 58.580 26.359 1.00 55.21 320 LYS A CA 1
ATOM 2574 C C . LYS A 1 320 ? -46.444 57.956 27.694 1.00 56.61 320 LYS A C 1
ATOM 2575 O O . LYS A 1 320 ? -47.405 57.191 27.774 1.00 57.58 320 LYS A O 1
ATOM 2581 N N . ARG A 1 321 ? -45.694 58.288 28.740 1.00 49.51 321 ARG A N 1
ATOM 2582 C CA . ARG A 1 321 ? -46.060 57.904 30.098 1.00 40.39 321 ARG A CA 1
ATOM 2583 C C . ARG A 1 321 ? -46.837 59.015 30.795 1.00 44.40 321 ARG A C 1
ATOM 2584 O O . ARG A 1 321 ? -47.674 58.753 31.659 1.00 48.54 321 ARG A O 1
ATOM 2592 N N . TYR A 1 322 ? -46.556 60.257 30.414 1.00 41.81 322 TYR A N 1
ATOM 2593 C CA . TYR A 1 322 ? -47.214 61.411 31.015 1.00 51.84 322 TYR A CA 1
ATOM 2594 C C . TYR A 1 322 ? -48.195 62.054 30.040 1.00 50.42 322 TYR A C 1
ATOM 2595 O O . TYR A 1 322 ? -48.253 61.684 28.868 1.00 55.99 322 TYR A O 1
ATOM 2604 N N . TYR A 1 323 ? -48.964 63.020 30.534 1.00 51.40 323 TYR A N 1
ATOM 2605 C CA . TYR A 1 323 ? -50.086 63.566 29.780 1.00 51.80 323 TYR A CA 1
ATOM 2606 C C . TYR A 1 323 ? -49.881 65.048 29.483 1.00 54.71 323 TYR A C 1
ATOM 2607 O O . TYR A 1 323 ? -49.738 65.860 30.397 1.00 60.95 323 TYR A O 1
ATOM 2616 N N . LEU A 1 324 ? -49.868 65.393 28.200 1.00 53.74 324 LEU A N 1
ATOM 2617 C CA . LEU A 1 324 ? -50.018 66.781 27.778 1.00 49.52 324 LEU A CA 1
ATOM 2618 C C . LEU A 1 324 ? -51.286 67.399 28.358 1.00 48.63 324 LEU A C 1
ATOM 2619 O O . LEU A 1 324 ? -52.383 66.872 28.179 1.00 48.14 324 LEU A O 1
ATOM 2624 N N . ASP A 1 325 ? -51.126 68.521 29.053 1.00 40.71 325 ASP A N 1
ATOM 2625 C CA . ASP A 1 325 ? -52.234 69.142 29.770 1.00 42.94 325 ASP A CA 1
ATOM 2626 C C . ASP A 1 325 ? -52.333 70.630 29.450 1.00 38.67 325 ASP A C 1
ATOM 2627 O O . ASP A 1 325 ? -51.643 71.452 30.052 1.00 44.42 325 ASP A O 1
ATOM 2632 N N . PHE A 1 326 ? -53.197 70.968 28.498 1.00 33.80 326 PHE A N 1
ATOM 2633 C CA . PHE A 1 326 ? -53.492 72.363 28.192 1.00 38.57 326 PHE A CA 1
ATOM 2634 C C . PHE A 1 326 ? -54.763 72.825 28.896 1.00 36.62 326 PHE A C 1
ATOM 2635 O O . PHE A 1 326 ? -55.127 74.000 28.834 1.00 38.41 326 PHE A O 1
ATOM 2643 N N . THR A 1 327 ? -55.435 71.894 29.566 1.00 41.08 327 THR A N 1
ATOM 2644 C CA . THR A 1 327 ? -56.679 72.199 30.262 1.00 42.39 327 THR A CA 1
ATOM 2645 C C . THR A 1 327 ? -56.420 72.558 31.722 1.00 47.83 327 THR A C 1
ATOM 2646 O O . THR A 1 327 ? -57.191 73.296 32.336 1.00 56.73 327 THR A O 1
ATOM 2650 N N . GLY A 1 328 ? -55.331 72.031 32.271 1.00 38.42 328 GLY A N 1
ATOM 2651 C CA . GLY A 1 328 ? -54.934 72.346 33.631 1.00 42.15 328 GLY A CA 1
ATOM 2652 C C . GLY A 1 328 ? -55.601 71.448 34.653 1.00 45.18 328 GLY A C 1
ATOM 2653 O O . GLY A 1 328 ? -55.743 71.817 35.819 1.00 42.91 328 GLY A O 1
ATOM 2654 N N . THR A 1 329 ? -56.012 70.263 34.214 1.00 47.00 329 THR A N 1
ATOM 2655 C CA . THR A 1 329 ? -56.796 69.365 35.053 1.00 46.79 329 THR A CA 1
ATOM 2656 C C . THR A 1 329 ? -56.224 67.951 35.032 1.00 51.21 329 THR A C 1
ATOM 2657 O O . THR A 1 329 ? -56.808 67.026 35.597 1.00 57.62 329 THR A O 1
ATOM 2661 N N . GLY A 1 330 ? -55.079 67.791 34.376 1.00 45.98 330 GLY A N 1
ATOM 2662 C CA . GLY A 1 330 ? -54.324 66.554 34.452 1.00 40.47 330 GLY A CA 1
ATOM 2663 C C . GLY A 1 330 ? -54.138 65.905 33.094 1.00 42.18 330 GLY A C 1
ATOM 2664 O O . GLY A 1 330 ? -53.071 65.368 32.794 1.00 51.02 330 GLY A O 1
ATOM 2665 N N . ASN A 1 331 ? -55.180 65.955 32.272 1.00 43.84 331 ASN A N 1
ATOM 2666 C CA . ASN A 1 331 ? -55.116 65.411 30.920 1.00 46.78 331 ASN A CA 1
ATOM 2667 C C . ASN A 1 331 ? -55.859 66.283 29.913 1.00 43.65 331 ASN A C 1
ATOM 2668 O O . ASN A 1 331 ? -56.627 67.168 30.291 1.00 42.65 331 ASN A O 1
ATOM 2673 N N . THR A 1 332 ? -55.626 66.026 28.630 1.00 42.28 332 THR A N 1
ATOM 2674 C CA . THR A 1 332 ? -56.379 66.682 27.568 1.00 35.32 332 THR A CA 1
ATOM 2675 C C . THR A 1 332 ? -56.814 65.682 26.502 1.00 37.94 332 THR A C 1
ATOM 2676 O O . THR A 1 332 ? -56.019 64.859 26.049 1.00 38.75 332 THR A O 1
ATOM 2680 N N . LEU A 1 333 ? -58.080 65.760 26.105 1.00 39.07 333 LEU A N 1
ATOM 2681 C CA . LEU A 1 333 ? -58.655 64.787 25.184 1.00 39.01 333 LEU A CA 1
ATOM 2682 C C . LEU A 1 333 ? -58.022 64.897 23.801 1.00 36.37 333 LEU A C 1
ATOM 2683 O O . LEU A 1 333 ? -57.906 65.989 23.245 1.00 37.86 333 LEU A O 1
ATOM 2688 N N . ASN A 1 334 ? -57.615 63.758 23.250 1.00 36.98 334 ASN A N 1
ATOM 2689 C CA . ASN A 1 334 ? -56.943 63.729 21.956 1.00 36.46 334 ASN A CA 1
ATOM 2690 C C . ASN A 1 334 ? -57.911 63.951 20.799 1.00 41.37 334 ASN A C 1
ATOM 2691 O O . ASN A 1 334 ? -58.371 62.997 20.171 1.00 30.85 334 ASN A O 1
ATOM 2696 N N . LEU A 1 335 ? -58.216 65.214 20.523 1.00 44.15 335 LEU A N 1
ATOM 2697 C CA . LEU A 1 335 ? -59.205 65.560 19.508 1.00 39.76 335 LEU A CA 1
ATOM 2698 C C . LEU A 1 335 ? -58.639 65.379 18.103 1.00 40.43 335 LEU A C 1
ATOM 2699 O O . LEU A 1 335 ? -59.125 65.981 17.146 1.00 49.81 335 LEU A O 1
ATOM 2704 N N . SER A 1 336 ? -57.611 64.545 17.988 1.00 37.07 336 SER A N 1
ATOM 2705 C CA . SER A 1 336 ? -56.966 64.298 16.704 1.00 38.24 336 SER A CA 1
ATOM 2706 C C . SER A 1 336 ? -57.208 62.868 16.231 1.00 42.83 336 SER A C 1
ATOM 2707 O O . SER A 1 336 ? -57.102 62.571 15.041 1.00 43.81 336 SER A O 1
ATOM 2710 N N . HIS A 1 337 ? -57.534 61.987 17.171 1.00 44.16 337 HIS A N 1
ATOM 2711 C CA . HIS A 1 337 ? -57.851 60.602 16.845 1.00 44.75 337 HIS A CA 1
ATOM 2712 C C . HIS A 1 337 ? -59.262 60.477 16.278 1.00 50.01 337 HIS A C 1
ATOM 2713 O O . HIS A 1 337 ? -60.219 60.999 16.851 1.00 54.29 337 HIS A O 1
ATOM 2720 N N . PRO A 1 338 ? -59.383 59.784 15.151 1.00 45.81 338 PRO A N 1
ATOM 2721 C CA . PRO A 1 338 ? -60.654 59.711 14.424 1.00 47.33 338 PRO A CA 1
ATOM 2722 C C . PRO A 1 338 ? -61.800 59.274 15.330 1.00 48.59 338 PRO A C 1
ATOM 2723 O O . PRO A 1 338 ? -62.912 59.788 15.207 1.00 52.06 338 PRO A O 1
ATOM 2727 N N . ARG A 1 339 ? -61.526 58.335 16.229 1.00 43.40 339 ARG A N 1
ATOM 2728 C CA . ARG A 1 339 ? -62.563 57.761 17.078 1.00 40.52 339 ARG A CA 1
ATOM 2729 C C . ARG A 1 339 ? -63.036 58.763 18.125 1.00 41.26 339 ARG A C 1
ATOM 2730 O O . ARG A 1 339 ? -64.221 58.821 18.453 1.00 40.23 339 ARG A O 1
ATOM 2738 N N . VAL A 1 340 ? -62.101 59.551 18.648 1.00 36.98 340 VAL A N 1
ATOM 2739 C CA . VAL A 1 340 ? -62.430 60.596 19.610 1.00 37.68 340 VAL A CA 1
ATOM 2740 C C . VAL A 1 340 ? -63.211 61.728 18.950 1.00 37.47 340 VAL A C 1
ATOM 2741 O O . VAL A 1 340 ? -64.174 62.244 19.517 1.00 27.22 340 VAL A O 1
ATOM 2745 N N . ILE A 1 341 ? -62.789 62.108 17.748 1.00 37.63 341 ILE A N 1
ATOM 2746 C CA . ILE A 1 341 ? -63.516 63.094 16.958 1.00 42.00 341 ILE A CA 1
ATOM 2747 C C . ILE A 1 341 ? -64.938 62.628 16.667 1.00 31.15 341 ILE A C 1
ATOM 2748 O O . ILE A 1 341 ? -65.876 63.425 16.667 1.00 25.47 341 ILE A O 1
ATOM 2753 N N . GLN A 1 342 ? -65.091 61.331 16.419 1.00 28.91 342 GLN A N 1
ATOM 2754 C CA . GLN A 1 342 ? -66.407 60.743 16.201 1.00 32.12 342 GLN A CA 1
ATOM 2755 C C . GLN A 1 342 ? -67.240 60.766 17.478 1.00 28.56 342 GLN A C 1
ATOM 2756 O O . GLN A 1 342 ? -68.405 61.163 17.464 1.00 20.04 342 GLN A O 1
ATOM 2762 N N . MET A 1 343 ? -66.635 60.339 18.582 1.00 27.07 343 MET A N 1
ATOM 2763 C CA . MET A 1 343 ? -67.324 60.296 19.866 1.00 23.72 343 MET A CA 1
ATOM 2764 C C . MET A 1 343 ? -67.842 61.675 20.260 1.00 26.30 343 MET A C 1
ATOM 2765 O O . MET A 1 343 ? -69.014 61.833 20.604 1.00 31.19 343 MET A O 1
ATOM 2770 N N . VAL A 1 344 ? -66.962 62.669 20.208 1.00 21.03 344 VAL A N 1
ATOM 2771 C CA . VAL A 1 344 ? -67.338 64.042 20.525 1.00 16.47 344 VAL A CA 1
ATOM 2772 C C . VAL A 1 344 ? -68.485 64.518 19.640 1.00 26.77 344 VAL A C 1
ATOM 2773 O O . VAL A 1 344 ? -69.398 65.201 20.104 1.00 19.63 344 VAL A O 1
ATOM 2777 N N . LEU A 1 345 ? -68.432 64.152 18.363 1.00 24.07 345 LEU A N 1
ATOM 2778 C CA . LEU A 1 345 ? -69.416 64.615 17.392 1.00 25.37 345 LEU A CA 1
ATOM 2779 C C . LEU A 1 345 ? -70.749 63.897 17.571 1.00 34.99 345 LEU A C 1
ATOM 2780 O O . LEU A 1 345 ? -71.801 64.531 17.648 1.00 36.19 345 LEU A O 1
ATOM 2785 N N . ASP A 1 346 ? -70.696 62.570 17.636 1.00 27.20 346 ASP A N 1
ATOM 2786 C CA . ASP A 1 346 ? -71.831 61.780 18.097 1.00 29.13 346 ASP A CA 1
ATOM 2787 C C . ASP A 1 346 ? -72.491 62.422 19.313 1.00 37.14 346 ASP A C 1
ATOM 2788 O O . ASP A 1 346 ? -73.676 62.755 19.284 1.00 37.10 346 ASP A O 1
ATOM 2793 N N . SER A 1 347 ? -71.717 62.592 20.380 1.00 27.35 347 SER A N 1
ATOM 2794 C CA . SER A 1 347 ? -72.215 63.227 21.594 1.00 27.11 347 SER A CA 1
ATOM 2795 C C . SER A 1 347 ? -73.014 64.485 21.271 1.00 26.61 347 SER A C 1
ATOM 2796 O O . SER A 1 347 ? -74.116 64.680 21.783 1.00 24.00 347 SER A O 1
ATOM 2799 N N . LEU A 1 348 ? -72.451 65.335 20.419 1.00 28.37 348 LEU A N 1
ATOM 2800 C CA . LEU A 1 348 ? -73.093 66.592 20.053 1.00 32.46 348 LEU A CA 1
ATOM 2801 C C . LEU A 1 348 ? -74.412 66.346 19.327 1.00 34.10 348 LEU A C 1
ATOM 2802 O O . LEU A 1 348 ? -75.436 66.941 19.662 1.00 31.60 348 LEU A O 1
ATOM 2807 N N . ARG A 1 349 ? -74.378 65.466 18.332 1.00 27.81 349 ARG A N 1
ATOM 2808 C CA . ARG A 1 349 ? -75.583 65.087 17.603 1.00 30.10 349 ARG A CA 1
ATOM 2809 C C . ARG A 1 349 ? -76.590 64.402 18.520 1.00 29.24 349 ARG A C 1
ATOM 2810 O O . ARG A 1 349 ? -77.787 64.686 18.466 1.00 25.93 349 ARG A O 1
ATOM 2818 N N . TYR A 1 350 ? -76.098 63.499 19.362 1.00 34.99 350 TYR A N 1
ATOM 2819 C CA . TYR A 1 350 ? -76.942 62.822 20.339 1.00 29.22 350 TYR A CA 1
ATOM 2820 C C . TYR A 1 350 ? -77.722 63.824 21.183 1.00 28.90 350 TYR A C 1
ATOM 2821 O O . TYR A 1 350 ? -78.934 63.693 21.358 1.00 28.96 350 TYR A O 1
ATOM 2830 N N . TRP A 1 351 ? -77.020 64.825 21.703 1.00 32.81 351 TRP A N 1
ATOM 2831 C CA . TRP A 1 351 ? -77.628 65.805 22.595 1.00 38.23 351 TRP A CA 1
ATOM 2832 C C . TRP A 1 351 ? -78.535 66.762 21.829 1.00 42.06 351 TRP A C 1
ATOM 2833 O O . TRP A 1 351 ? -79.391 67.425 22.415 1.00 47.79 351 TRP A O 1
ATOM 2844 N N . VAL A 1 352 ? -78.341 66.828 20.516 1.00 38.36 352 VAL A N 1
ATOM 2845 C CA . VAL A 1 352 ? -79.164 67.677 19.662 1.00 39.11 352 VAL A CA 1
ATOM 2846 C C . VAL A 1 352 ? -80.467 66.980 19.283 1.00 35.16 352 VAL A C 1
ATOM 2847 O O . VAL A 1 352 ? -81.553 67.438 19.639 1.00 29.85 352 VAL A O 1
ATOM 2851 N N . THR A 1 353 ? -80.351 65.871 18.560 1.00 24.81 353 THR A N 1
ATOM 2852 C CA . THR A 1 353 ? -81.515 65.199 17.996 1.00 29.26 353 THR A CA 1
ATOM 2853 C C . THR A 1 353 ? -82.272 64.417 19.064 1.00 37.05 353 THR A C 1
ATOM 2854 O O . THR A 1 353 ? -83.487 64.239 18.973 1.00 47.14 353 THR A O 1
ATOM 2858 N N . GLU A 1 354 ? -81.546 63.951 20.075 1.00 40.59 354 GLU A N 1
ATOM 2859 C CA . GLU A 1 354 ? -82.116 63.067 21.084 1.00 41.28 354 GLU A CA 1
ATOM 2860 C C . GLU A 1 354 ? -82.635 63.858 22.281 1.00 40.32 354 GLU A C 1
ATOM 2861 O O . GLU A 1 354 ? -83.792 63.717 22.675 1.00 33.81 354 GLU A O 1
ATOM 2867 N N . MET A 1 355 ? -81.770 64.689 22.854 1.00 47.69 355 MET A N 1
ATOM 2868 C CA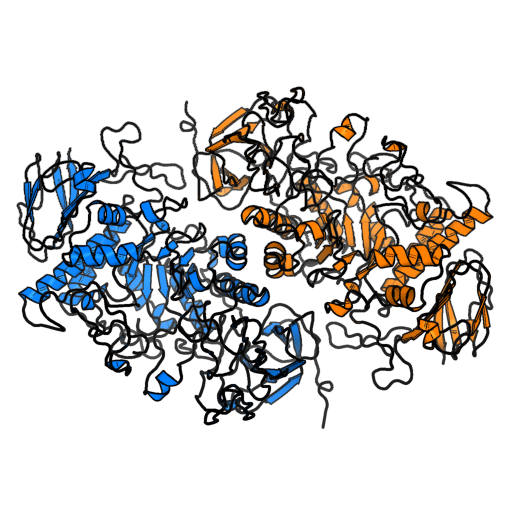 . MET A 1 355 ? -82.109 65.433 24.061 1.00 47.22 355 MET A CA 1
ATOM 2869 C C . MET A 1 355 ? -82.640 66.822 23.721 1.00 47.82 355 MET A C 1
ATOM 2870 O O . MET A 1 355 ? -83.151 67.531 24.589 1.00 39.45 355 MET A O 1
ATOM 2875 N N . HIS A 1 356 ? -82.517 67.204 22.454 1.00 46.27 356 HIS A N 1
ATOM 2876 C CA . HIS A 1 356 ? -83.170 68.406 21.950 1.00 50.57 356 HIS A CA 1
ATOM 2877 C C . HIS A 1 356 ? -82.551 69.663 22.552 1.00 45.90 356 HIS A C 1
ATOM 2878 O O . HIS A 1 356 ? -83.230 70.673 22.738 1.00 40.40 356 HIS A O 1
ATOM 2885 N N . VAL A 1 357 ? -81.258 69.594 22.853 1.00 41.70 357 VAL A N 1
ATOM 2886 C CA . VAL A 1 357 ? -80.464 70.792 23.100 1.00 39.99 357 VAL A CA 1
ATOM 2887 C C . VAL A 1 357 ? -80.501 71.735 21.902 1.00 37.34 357 VAL A C 1
ATOM 2888 O O . VAL A 1 357 ? -80.714 71.306 20.768 1.00 40.32 357 VAL A O 1
ATOM 2892 N N . ASP A 1 358 ? -80.293 73.022 22.162 1.00 33.90 358 ASP A N 1
ATOM 2893 C CA . ASP A 1 358 ? -80.415 74.041 21.127 1.00 27.66 358 ASP A CA 1
ATOM 2894 C C . ASP A 1 358 ? -79.061 74.668 20.809 1.00 33.66 358 ASP A C 1
ATOM 2895 O O . ASP A 1 358 ? -78.918 75.392 19.824 1.00 38.65 358 ASP A O 1
ATOM 2900 N N . GLY A 1 359 ? -78.071 74.385 21.649 1.00 39.29 359 GLY A N 1
ATOM 2901 C CA . GLY A 1 359 ? -76.743 74.944 21.480 1.00 38.48 359 GLY A CA 1
ATOM 2902 C C . GLY A 1 359 ? -75.790 74.520 22.579 1.00 37.72 359 GLY A C 1
ATOM 2903 O O . GLY A 1 359 ? -76.207 73.963 23.595 1.00 41.00 359 GLY A O 1
ATOM 2904 N N . PHE A 1 360 ? -74.504 74.783 22.375 1.00 32.74 360 PHE A N 1
ATOM 2905 C CA . PHE A 1 360 ? -73.482 74.415 23.348 1.00 29.67 360 PHE A CA 1
ATOM 2906 C C . PHE A 1 360 ? -72.557 75.590 23.648 1.00 33.47 360 PHE A C 1
ATOM 2907 O O . PHE A 1 360 ? -72.146 76.316 22.742 1.00 34.24 360 PHE A O 1
ATOM 2915 N N . ARG A 1 361 ? -72.234 75.771 24.924 1.00 36.37 361 ARG A N 1
ATOM 2916 C CA . ARG A 1 361 ? -71.123 76.630 25.318 1.00 38.34 361 ARG A CA 1
ATOM 2917 C C . ARG A 1 361 ? -69.888 75.807 25.670 1.00 39.38 361 ARG A C 1
ATOM 2918 O O . ARG A 1 361 ? -69.804 75.228 26.753 1.00 41.48 361 ARG A O 1
ATOM 2926 N N . PHE A 1 362 ? -68.932 75.761 24.748 1.00 41.56 362 PHE A N 1
ATOM 2927 C CA . PHE A 1 362 ? -67.757 74.912 24.905 1.00 37.37 362 PHE A CA 1
ATOM 2928 C C . PHE A 1 362 ? -66.779 75.505 25.915 1.00 41.60 362 PHE A C 1
ATOM 2929 O O . PHE A 1 362 ? -66.330 76.641 25.766 1.00 44.66 362 PHE A O 1
ATOM 2937 N N . ASP A 1 363 ? -66.455 74.727 26.943 1.00 44.55 363 ASP A N 1
ATOM 2938 C CA . ASP A 1 363 ? -65.502 75.159 27.959 1.00 50.53 363 ASP A CA 1
ATOM 2939 C C . ASP A 1 363 ? -64.066 74.966 27.486 1.00 52.64 363 ASP A C 1
ATOM 2940 O O . ASP A 1 363 ? -63.703 73.898 26.991 1.00 42.85 363 ASP A O 1
ATOM 2945 N N . LEU A 1 364 ? -63.252 76.005 27.642 1.00 50.68 364 LEU A N 1
ATOM 2946 C CA . LEU A 1 364 ? -61.845 75.940 27.263 1.00 43.31 364 LEU A CA 1
ATOM 2947 C C . LEU A 1 364 ? -61.686 75.548 25.798 1.00 47.72 364 LEU A C 1
ATOM 2948 O O . LEU A 1 364 ? -60.909 74.652 25.467 1.00 42.56 364 LEU A O 1
ATOM 2953 N N . ALA A 1 365 ? -62.425 76.224 24.926 1.00 45.61 365 ALA A N 1
ATOM 2954 C CA . ALA A 1 365 ? -62.530 75.815 23.530 1.00 43.61 365 ALA A CA 1
ATOM 2955 C C . ALA A 1 365 ? -61.161 75.478 22.950 1.00 39.85 365 ALA A C 1
ATOM 2956 O O . ALA A 1 365 ? -60.960 74.396 22.398 1.00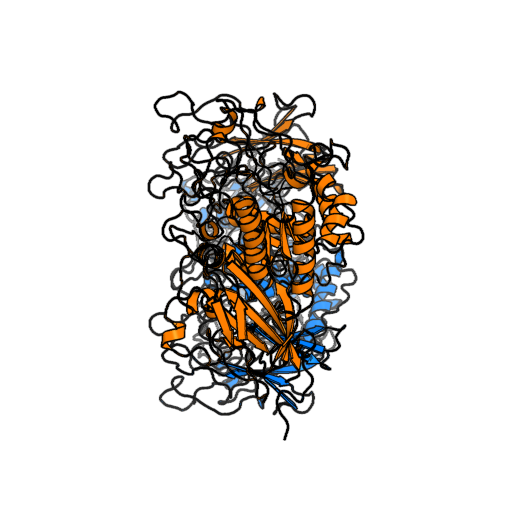 35.52 365 ALA A O 1
ATOM 2958 N N . ALA A 1 366 ? -60.224 76.411 23.078 1.00 45.74 366 ALA A N 1
ATOM 2959 C CA . ALA A 1 366 ? -58.945 76.312 22.384 1.00 42.81 366 ALA A CA 1
ATOM 2960 C C . ALA A 1 366 ? -58.343 74.919 22.533 1.00 40.46 366 ALA A C 1
ATOM 2961 O O . ALA A 1 366 ? -57.638 74.438 21.645 1.00 37.09 366 ALA A O 1
ATOM 2963 N N . ALA A 1 367 ? -58.624 74.276 23.662 1.00 42.53 367 ALA A N 1
ATOM 2964 C CA . ALA A 1 367 ? -58.092 72.947 23.939 1.00 47.70 367 ALA A CA 1
ATOM 2965 C C . ALA A 1 367 ? -58.579 71.933 22.910 1.00 49.04 367 ALA A C 1
ATOM 2966 O O . ALA A 1 367 ? -58.022 70.841 22.788 1.00 48.96 367 ALA A O 1
ATOM 2968 N N . LEU A 1 368 ? -59.621 72.300 22.171 1.00 53.71 368 LEU A N 1
ATOM 2969 C CA . LEU A 1 368 ? -60.185 71.423 21.152 1.00 51.04 368 LEU A CA 1
ATOM 2970 C C . LEU A 1 368 ? -59.464 71.592 19.818 1.00 48.59 368 LEU A C 1
ATOM 2971 O O . LEU A 1 368 ? -59.609 70.769 18.915 1.00 32.83 368 LEU A O 1
ATOM 2976 N N . ALA A 1 369 ? -58.687 72.664 19.703 1.00 44.23 369 ALA A N 1
ATOM 2977 C CA . ALA A 1 369 ? -57.948 72.947 18.478 1.00 45.87 369 ALA A CA 1
ATOM 2978 C C . ALA A 1 369 ? -56.455 72.702 18.667 1.00 42.14 369 ALA A C 1
ATOM 2979 O O . ALA A 1 369 ? -55.624 73.364 18.045 1.00 45.20 369 ALA A O 1
ATOM 2981 N N . ARG A 1 370 ? -56.121 71.746 19.527 1.00 43.35 370 ARG A N 1
ATOM 2982 C CA . ARG A 1 370 ? -54.728 71.401 19.788 1.00 48.68 370 ARG A CA 1
ATOM 2983 C C . ARG A 1 370 ? -54.303 70.178 18.983 1.00 50.23 370 ARG A C 1
ATOM 2984 O O . ARG A 1 370 ? -55.047 69.203 18.878 1.00 63.93 370 ARG A O 1
ATOM 2992 N N . GLU A 1 371 ? -53.102 70.237 18.417 1.00 61.41 371 GLU A N 1
ATOM 2993 C CA . GLU A 1 371 ? -52.549 69.110 17.675 1.00 73.02 371 GLU A CA 1
ATOM 2994 C C . GLU A 1 371 ? -51.571 68.312 18.531 1.00 74.18 371 GLU A C 1
ATOM 2995 O O . GLU A 1 371 ? -51.890 67.220 19.000 1.00 78.56 371 GLU A O 1
ATOM 3001 N N . LEU A 1 372 ? -50.379 68.865 18.730 1.00 70.90 372 LEU A N 1
ATOM 3002 C CA . LEU A 1 372 ? -49.409 68.284 19.650 1.00 69.51 372 LEU A CA 1
ATOM 3003 C C . LEU A 1 372 ? -48.895 69.324 20.640 1.00 71.76 372 LEU A C 1
ATOM 3004 O O . LEU A 1 372 ? -48.815 69.066 21.841 1.00 76.37 372 LEU A O 1
ATOM 3009 N N . TYR A 1 373 ? -48.547 70.500 20.127 1.00 71.52 373 TYR A N 1
ATOM 3010 C CA . TYR A 1 373 ? -48.178 71.626 20.976 1.00 72.55 373 TYR A CA 1
ATOM 3011 C C . TYR A 1 373 ? -48.735 72.936 20.428 1.00 75.22 373 TYR A C 1
ATOM 3012 O O . TYR A 1 373 ? -48.524 74.002 21.005 1.00 77.88 373 TYR A O 1
ATOM 3021 N N . SER A 1 374 ? -49.448 72.847 19.309 1.00 72.53 374 SER A N 1
ATOM 3022 C CA . SER A 1 374 ? -49.812 74.030 18.538 1.00 63.05 374 SER A CA 1
ATOM 3023 C C . SER A 1 374 ? -51.322 74.116 18.340 1.00 54.66 374 SER A C 1
ATOM 3024 O O . SER A 1 374 ? -51.993 73.100 18.157 1.00 51.26 374 SER A O 1
ATOM 3027 N N . VAL A 1 375 ? -51.850 75.335 18.379 1.00 49.11 375 VAL A N 1
ATOM 3028 C CA . VAL A 1 375 ? -53.269 75.563 18.132 1.00 48.73 375 VAL A CA 1
ATOM 3029 C C . VAL A 1 375 ? -53.558 75.669 16.638 1.00 52.30 375 VAL A C 1
ATOM 3030 O O . VAL A 1 375 ? -52.739 76.174 15.871 1.00 55.97 375 VAL A O 1
ATOM 3034 N N . ASN A 1 376 ? -54.729 75.188 16.232 1.00 56.09 376 ASN A N 1
ATOM 3035 C CA . ASN A 1 376 ? -55.101 75.168 14.822 1.00 47.99 376 ASN A CA 1
ATOM 3036 C C . ASN A 1 376 ? -56.610 75.265 14.623 1.00 47.03 376 ASN A C 1
ATOM 3037 O O . ASN A 1 376 ? -57.313 74.255 14.630 1.00 42.58 376 ASN A O 1
ATOM 3042 N N . MET A 1 377 ? -57.101 76.487 14.447 1.00 44.20 377 MET A N 1
ATOM 3043 C CA . MET A 1 377 ? -58.530 76.722 14.277 1.00 48.65 377 MET A CA 1
ATOM 3044 C C . MET A 1 377 ? -59.056 76.038 13.020 1.00 47.99 377 MET A C 1
ATOM 3045 O O . MET A 1 377 ? -60.202 76.245 12.621 1.00 47.73 377 MET A O 1
ATOM 3050 N N . LEU A 1 378 ? -58.211 75.221 12.399 1.00 40.54 378 LEU A N 1
ATOM 3051 C CA . LEU A 1 378 ? -58.584 74.515 11.179 1.00 43.46 378 LEU A CA 1
ATOM 3052 C C . LEU A 1 378 ? -58.273 73.026 11.288 1.00 41.82 378 LEU A C 1
ATOM 3053 O O . LEU A 1 378 ? -58.075 72.348 10.279 1.00 42.91 378 LEU A O 1
ATOM 3058 N N . ASN A 1 379 ? -58.232 72.523 12.517 1.00 42.61 379 ASN A N 1
ATOM 3059 C CA . ASN A 1 379 ? -58.077 71.092 12.755 1.00 41.49 379 ASN A CA 1
ATOM 3060 C C . ASN A 1 379 ? -59.246 70.286 12.199 1.00 41.21 379 ASN A C 1
ATOM 3061 O O . ASN A 1 379 ? -60.298 70.840 11.878 1.00 44.12 379 ASN A O 1
ATOM 3066 N N . THR A 1 380 ? -59.055 68.976 12.087 1.00 36.25 380 THR A N 1
ATOM 3067 C CA . THR A 1 380 ? -60.088 68.093 11.560 1.00 29.75 380 THR A CA 1
ATOM 3068 C C . THR A 1 380 ? -61.422 68.323 12.263 1.00 40.14 380 THR A C 1
ATOM 3069 O O . THR A 1 380 ? -62.447 68.535 11.615 1.00 35.88 380 THR A O 1
ATOM 3073 N N . PHE A 1 381 ? -61.401 68.281 13.591 1.00 39.85 381 PHE A N 1
ATOM 3074 C CA . PHE A 1 381 ? -62.628 68.236 14.376 1.00 36.97 381 PHE A CA 1
ATOM 3075 C C . PHE A 1 381 ? -63.557 69.390 14.013 1.00 35.99 381 PHE A C 1
ATOM 3076 O O . PHE A 1 381 ? -64.761 69.200 13.840 1.00 36.02 381 PHE A O 1
ATOM 3084 N N . PHE A 1 382 ? -62.989 70.587 13.900 1.00 37.74 382 PHE A N 1
ATOM 3085 C CA . PHE A 1 382 ? -63.780 71.792 13.677 1.00 35.48 382 PHE A CA 1
ATOM 3086 C C . PHE A 1 382 ? -64.410 71.789 12.289 1.00 41.50 382 PHE A C 1
ATOM 3087 O O . PHE A 1 382 ? -65.545 72.232 12.111 1.00 42.47 382 PHE A O 1
ATOM 3095 N N . ILE A 1 383 ? -63.667 71.287 11.308 1.00 37.88 383 ILE A N 1
ATOM 3096 C CA . ILE A 1 383 ? -64.139 71.255 9.929 1.00 34.85 383 ILE A CA 1
ATOM 3097 C C . ILE A 1 383 ? -65.282 70.260 9.760 1.00 34.19 383 ILE A C 1
ATOM 3098 O O . ILE A 1 383 ? -66.284 70.555 9.108 1.00 37.89 383 ILE A O 1
ATOM 3103 N N . ALA A 1 384 ? -65.125 69.080 10.351 1.00 28.94 384 ALA A N 1
ATOM 3104 C CA . ALA A 1 384 ? -66.204 68.100 10.405 1.00 27.82 384 ALA A CA 1
ATOM 3105 C C . ALA A 1 384 ? -67.440 68.678 11.085 1.00 28.92 384 ALA A C 1
ATOM 3106 O O . ALA A 1 384 ? -68.564 68.485 10.620 1.00 38.26 384 ALA A O 1
ATOM 3108 N N . LEU A 1 385 ? -67.226 69.387 12.188 1.00 29.51 385 LEU A N 1
ATOM 3109 C CA . LEU A 1 385 ? -68.318 70.027 12.912 1.00 36.38 385 LEU A CA 1
ATOM 3110 C C . LEU A 1 385 ? -69.011 71.076 12.049 1.00 38.16 385 LEU A C 1
ATOM 3111 O O . LEU A 1 385 ? -70.194 71.362 12.234 1.00 44.10 385 LEU A O 1
ATOM 3116 N N . GLN A 1 386 ? -68.267 71.646 11.107 1.00 39.24 386 GLN A N 1
ATOM 3117 C CA . GLN A 1 386 ? -68.752 72.781 10.331 1.00 46.00 386 GLN A CA 1
ATOM 3118 C C . GLN A 1 386 ? -69.600 72.320 9.150 1.00 42.35 386 GLN A C 1
ATOM 3119 O O . GLN A 1 386 ? -70.511 73.024 8.715 1.00 39.81 386 GLN A O 1
ATOM 3125 N N . GLN A 1 387 ? -69.293 71.133 8.636 1.00 36.18 387 GLN A N 1
ATOM 3126 C CA . GLN A 1 387 ? -69.960 70.619 7.445 1.00 33.46 387 GLN A CA 1
ATOM 3127 C C . GLN A 1 387 ? -71.176 69.777 7.815 1.00 33.43 387 GLN A C 1
ATOM 3128 O O . GLN A 1 387 ? -71.979 69.417 6.954 1.00 43.83 387 GLN A O 1
ATOM 3134 N N . ASP A 1 388 ? -71.306 69.466 9.100 1.00 36.49 388 ASP A N 1
ATOM 3135 C CA . ASP A 1 388 ? -72.339 68.548 9.566 1.00 39.12 388 ASP A CA 1
ATOM 3136 C C . ASP A 1 388 ? -73.731 69.142 9.378 1.00 39.76 388 ASP A C 1
ATOM 3137 O O . ASP A 1 388 ? -73.982 70.288 9.751 1.00 43.59 388 ASP A O 1
ATOM 3142 N N . PRO A 1 389 ? -74.631 68.355 8.799 1.00 36.59 389 PRO A N 1
ATOM 3143 C CA . PRO A 1 389 ? -75.975 68.837 8.466 1.00 30.76 389 PRO A CA 1
ATOM 3144 C C . PRO A 1 389 ? -76.781 69.175 9.716 1.00 29.24 389 PRO A C 1
ATOM 3145 O O . PRO A 1 389 ? -77.472 70.194 9.747 1.00 37.80 389 PRO A O 1
ATOM 3149 N N . ILE A 1 390 ? -76.689 68.325 10.733 1.00 30.38 390 ILE A N 1
ATOM 3150 C CA . ILE A 1 390 ? -77.409 68.543 11.982 1.00 36.54 390 ILE A CA 1
ATOM 3151 C C . ILE A 1 390 ? -76.818 69.713 12.762 1.00 33.65 390 ILE A C 1
ATOM 3152 O O . ILE A 1 390 ? -77.538 70.621 13.178 1.00 21.02 390 ILE A O 1
ATOM 3157 N N . LEU A 1 391 ? -75.504 69.683 12.958 1.00 30.49 391 LEU A N 1
ATOM 3158 C CA . LEU A 1 391 ? -74.847 70.596 13.886 1.00 37.10 391 LEU A CA 1
ATOM 3159 C C . LEU A 1 391 ? -74.675 71.980 13.269 1.00 35.59 391 LEU A C 1
ATOM 3160 O O . LEU A 1 391 ? -74.524 72.973 13.982 1.00 36.36 391 LEU A O 1
ATOM 3165 N N . SER A 1 392 ? -74.700 72.038 11.942 1.00 40.23 392 SER A N 1
ATOM 3166 C CA . SER A 1 392 ? -74.594 73.306 11.229 1.00 45.48 392 SER A CA 1
ATOM 3167 C C . SER A 1 392 ? -75.763 74.226 11.563 1.00 42.14 392 SER A C 1
ATOM 3168 O O . SER A 1 392 ? -75.817 75.368 11.106 1.00 42.93 392 SER A O 1
ATOM 3171 N N . GLN A 1 393 ? -76.698 73.721 12.362 1.00 45.47 393 GLN A N 1
ATOM 3172 C CA . GLN A 1 393 ? -77.978 74.390 12.562 1.00 53.75 393 GLN A CA 1
ATOM 3173 C C . GLN A 1 393 ? -78.132 74.866 14.002 1.00 55.35 393 GLN A C 1
ATOM 3174 O O . GLN A 1 393 ? -79.050 75.622 14.321 1.00 59.01 393 GLN A O 1
ATOM 3180 N N . VAL A 1 394 ? -77.228 74.419 14.868 1.00 48.05 394 VAL A N 1
ATOM 3181 C CA . VAL A 1 394 ? -77.311 74.729 16.290 1.00 38.23 394 VAL A CA 1
ATOM 3182 C C . VAL A 1 394 ? -76.357 75.858 16.665 1.00 40.94 394 VAL A C 1
ATOM 3183 O O . VAL A 1 394 ? -75.407 76.149 15.938 1.00 39.86 394 VAL A O 1
ATOM 3187 N N . LYS A 1 395 ? -76.616 76.491 17.805 1.00 40.80 395 LYS A N 1
ATOM 3188 C CA . LYS A 1 395 ? -75.794 77.603 18.267 1.00 40.64 395 LYS A CA 1
ATOM 3189 C C . LYS A 1 395 ? -74.508 77.106 18.918 1.00 32.77 395 LYS A C 1
ATOM 3190 O O . LYS A 1 395 ? -74.543 76.302 19.850 1.00 32.72 395 LYS A O 1
ATOM 3196 N N . LEU A 1 396 ? -73.374 77.590 18.422 1.00 27.73 396 LEU A N 1
ATOM 3197 C CA . LEU A 1 396 ? -72.076 77.216 18.972 1.00 33.96 396 LEU A CA 1
ATOM 3198 C C . LEU A 1 396 ? -71.397 78.406 19.641 1.00 39.63 396 LEU A C 1
ATOM 3199 O O . LEU A 1 396 ? -71.174 79.440 19.011 1.00 31.12 396 LEU A O 1
ATOM 3204 N N . ILE A 1 397 ? -71.071 78.253 20.920 1.00 37.85 397 ILE A N 1
ATOM 3205 C CA . ILE A 1 397 ? -70.408 79.311 21.674 1.00 30.85 397 ILE A CA 1
ATOM 3206 C C . ILE A 1 397 ? -69.154 78.791 22.367 1.00 36.99 397 ILE A C 1
ATOM 3207 O O . ILE A 1 397 ? -69.077 77.618 22.734 1.00 38.81 397 ILE A O 1
ATOM 3212 N N . ALA A 1 398 ? -68.173 79.670 22.544 1.00 42.81 398 ALA A N 1
ATOM 3213 C CA . ALA A 1 398 ? -66.809 79.248 22.837 1.00 51.37 398 ALA A CA 1
ATOM 3214 C C . ALA A 1 398 ? -66.204 80.081 23.962 1.00 57.51 398 ALA A C 1
ATOM 3215 O O . ALA A 1 398 ? -66.356 81.302 23.994 1.00 57.78 398 ALA A O 1
ATOM 3217 N N . GLU A 1 399 ? -65.517 79.413 24.883 1.00 61.22 399 GLU A N 1
ATOM 3218 C CA . GLU A 1 399 ? -64.468 80.051 25.670 1.00 60.97 399 GLU A CA 1
ATOM 3219 C C . GLU A 1 399 ? -63.152 80.094 24.902 1.00 55.70 399 GLU A C 1
ATOM 3220 O O . GLU A 1 399 ? -62.460 79.083 24.779 1.00 63.89 399 GLU A O 1
ATOM 3226 N N . PRO A 1 400 ? -62.811 81.271 24.387 1.00 48.17 400 PRO A N 1
ATOM 3227 C CA . PRO A 1 400 ? -61.937 81.375 23.214 1.00 46.33 400 PRO A CA 1
ATOM 3228 C C . PRO A 1 400 ? -60.479 81.106 23.568 1.00 45.13 400 PRO A C 1
ATOM 3229 O O . PRO A 1 400 ? -59.580 81.533 22.844 1.00 49.22 400 PRO A O 1
ATOM 3233 N N . TRP A 1 401 ? -60.254 80.405 24.675 1.00 43.34 401 TRP A N 1
ATOM 3234 C CA . TRP A 1 401 ? -58.912 80.250 25.224 1.00 39.63 401 TRP A CA 1
ATOM 3235 C C . TRP A 1 401 ? -58.789 78.956 26.021 1.00 37.87 401 TRP A C 1
ATOM 3236 O O . TRP A 1 401 ? -59.746 78.513 26.656 1.00 41.95 401 TRP A O 1
ATOM 3247 N N . ASP A 1 402 ? -57.604 78.354 25.984 1.00 38.97 402 ASP A N 1
ATOM 3248 C CA . ASP A 1 402 ? -57.186 77.422 27.024 1.00 45.19 402 ASP A CA 1
ATOM 3249 C C . ASP A 1 402 ? -56.020 77.983 27.832 1.00 45.49 402 ASP A C 1
ATOM 3250 O O . ASP A 1 402 ? -55.611 79.127 27.636 1.00 43.93 402 ASP A O 1
ATOM 3255 N N . VAL A 1 403 ? -55.490 77.169 28.739 1.00 45.80 403 VAL A N 1
ATOM 3256 C CA . VAL A 1 403 ? -54.504 77.638 29.705 1.00 44.87 403 VAL A CA 1
ATOM 3257 C C . VAL A 1 403 ? -53.084 77.426 29.191 1.00 43.40 403 VAL A C 1
ATOM 3258 O O . VAL A 1 403 ? -52.135 78.028 29.693 1.00 45.64 403 VAL A O 1
ATOM 3262 N N . GLY A 1 404 ? -52.946 76.566 28.187 1.00 44.10 404 GLY A N 1
ATOM 3263 C CA . GLY A 1 404 ? -51.648 76.269 27.610 1.00 49.91 404 GLY A CA 1
ATOM 3264 C C . GLY A 1 404 ? -51.038 77.465 26.908 1.00 59.93 404 GLY A C 1
ATOM 3265 O O . GLY A 1 404 ? -51.680 78.506 26.762 1.00 59.82 404 GLY A O 1
ATOM 3266 N N . GLN A 1 405 ? -49.792 77.317 26.471 1.00 59.09 405 GLN A N 1
ATOM 3267 C CA . GLN A 1 405 ? -49.062 78.415 25.848 1.00 53.12 405 GLN A CA 1
ATOM 3268 C C . GLN A 1 405 ? -49.551 78.665 24.426 1.00 52.61 405 GLN A C 1
ATOM 3269 O O . GLN A 1 405 ? -49.538 77.764 23.587 1.00 47.01 405 GLN A O 1
ATOM 3275 N N . GLY A 1 406 ? -49.980 79.895 24.161 1.00 51.34 406 GLY A N 1
ATOM 3276 C CA . GLY A 1 406 ? -50.445 80.271 22.839 1.00 40.32 406 GLY A CA 1
ATOM 3277 C C . GLY A 1 406 ? -51.911 79.949 22.626 1.00 40.26 406 GLY A C 1
ATOM 3278 O O . GLY A 1 406 ? -52.382 79.876 21.491 1.00 32.09 406 GLY A O 1
ATOM 3279 N N . GLY A 1 407 ? -52.635 79.755 23.723 1.00 36.53 407 GLY A N 1
ATOM 3280 C CA . GLY A 1 407 ? -54.008 79.291 23.659 1.00 29.87 407 GLY A CA 1
ATOM 3281 C C . GLY A 1 407 ? -55.009 80.411 23.863 1.00 32.31 407 GLY A C 1
ATOM 3282 O O . GLY A 1 407 ? -56.056 80.216 24.480 1.00 36.56 407 GLY A O 1
ATOM 3283 N N . TYR A 1 408 ? -54.685 81.590 23.342 1.00 32.60 408 TYR A N 1
ATOM 3284 C CA . TYR A 1 408 ? -55.596 82.727 23.393 1.00 30.52 408 TYR A CA 1
ATOM 3285 C C . TYR A 1 408 ? -56.195 83.017 22.021 1.00 41.52 408 TYR A C 1
ATOM 3286 O O . TYR A 1 408 ? -55.564 83.659 21.181 1.00 48.23 408 TYR A O 1
ATOM 3295 N N . GLN A 1 409 ? -57.415 82.539 21.801 1.00 43.65 409 GLN A N 1
ATOM 3296 C CA . GLN A 1 409 ? -57.930 82.346 20.450 1.00 36.34 409 GLN A CA 1
ATOM 3297 C C . GLN A 1 409 ? -59.079 83.305 20.155 1.00 34.20 409 GLN A C 1
ATOM 3298 O O . GLN A 1 409 ? -59.871 83.078 19.241 1.00 22.48 409 GLN A O 1
ATOM 3304 N N . VAL A 1 410 ? -59.162 84.378 20.935 1.00 29.28 410 VAL A N 1
ATOM 3305 C CA . VAL A 1 410 ? -60.189 85.393 20.734 1.00 29.46 410 VAL A CA 1
ATOM 3306 C C . VAL A 1 410 ? -60.210 85.878 19.288 1.00 29.21 410 VAL A C 1
ATOM 3307 O O . VAL A 1 410 ? -59.242 86.467 18.807 1.00 32.77 410 VAL A O 1
ATOM 3311 N N . GLY A 1 411 ? -61.319 85.625 18.601 1.00 43.11 411 GLY A N 1
ATOM 3312 C CA . GLY A 1 411 ? -61.541 86.183 17.280 1.00 41.41 411 GLY A CA 1
ATOM 3313 C C . GLY A 1 411 ? -61.186 85.211 16.172 1.00 44.84 411 GLY A C 1
ATOM 3314 O O . GLY A 1 411 ? -61.197 85.566 14.994 1.00 48.52 411 GLY A O 1
ATOM 3315 N N . ASN A 1 412 ? -60.869 83.978 16.553 1.00 46.08 412 ASN A N 1
ATOM 3316 C CA . ASN A 1 412 ? -60.178 83.054 15.662 1.00 44.73 412 ASN A CA 1
ATOM 3317 C C . ASN A 1 412 ? -61.027 81.833 15.325 1.00 54.68 412 ASN A C 1
ATOM 3318 O O . ASN A 1 412 ? -60.590 80.943 14.596 1.00 57.70 412 ASN A O 1
ATOM 3323 N N . PHE A 1 413 ? -62.243 81.799 15.860 1.00 54.26 413 PHE A N 1
ATOM 3324 C CA . PHE A 1 413 ? -63.122 80.648 15.691 1.00 54.26 413 PHE A CA 1
ATOM 3325 C C . PHE A 1 413 ? -63.944 80.764 14.412 1.00 50.78 413 PHE A C 1
ATOM 3326 O O . PHE A 1 413 ? -64.465 81.833 14.093 1.00 55.80 413 PHE A O 1
ATOM 3334 N N . PRO A 1 414 ? -64.056 79.658 13.684 1.00 50.97 414 PRO A N 1
ATOM 3335 C CA . PRO A 1 414 ? -64.785 79.644 12.411 1.00 61.11 414 PRO A CA 1
ATOM 3336 C C . PRO A 1 414 ? -66.170 80.269 12.545 1.00 67.54 414 PRO A C 1
ATOM 3337 O O . PRO A 1 414 ? -66.758 80.238 13.626 1.00 74.07 414 PRO A O 1
ATOM 3341 N N . TYR A 1 415 ? -66.679 80.830 11.453 1.00 72.20 415 TYR A N 1
ATOM 3342 C CA . TYR A 1 415 ? -68.034 81.367 11.429 1.00 71.15 415 TYR A CA 1
ATOM 3343 C C . TYR A 1 415 ? -69.019 80.408 12.089 1.00 64.84 415 TYR A C 1
ATOM 3344 O O . TYR A 1 415 ? -68.743 79.216 12.224 1.00 65.47 415 TYR A O 1
ATOM 3353 N N . GLN A 1 416 ? -70.168 80.936 12.498 1.00 50.25 416 GLN A N 1
ATOM 3354 C CA . GLN A 1 416 ? -71.174 80.139 13.190 1.00 57.74 416 GLN A CA 1
ATOM 3355 C C . GLN A 1 416 ? -70.884 80.062 14.685 1.00 55.37 416 GLN A C 1
ATOM 3356 O O . GLN A 1 416 ? -71.736 79.650 15.472 1.00 62.86 416 GLN A O 1
ATOM 3362 N N . TRP A 1 417 ? -69.677 80.462 15.070 1.00 45.74 417 TRP A N 1
ATOM 3363 C CA . TRP A 1 417 ? -69.298 80.512 16.477 1.00 33.54 417 TRP A CA 1
ATOM 3364 C C . TRP A 1 417 ? -69.499 81.909 17.053 1.00 32.96 417 TRP A C 1
ATOM 3365 O O . TRP A 1 417 ? -68.988 82.892 16.516 1.00 28.33 417 TRP A O 1
ATOM 3376 N N . ALA A 1 418 ? -70.247 81.990 18.149 1.00 39.61 418 ALA A N 1
ATOM 3377 C CA . ALA A 1 418 ? -70.095 83.083 19.101 1.00 35.82 418 ALA A CA 1
ATOM 3378 C C . ALA A 1 418 ? -69.101 82.723 20.200 1.00 38.81 418 ALA A C 1
ATOM 3379 O O . ALA A 1 418 ? -69.143 81.624 20.753 1.00 40.72 418 ALA A O 1
ATOM 3381 N N . GLU A 1 419 ? -68.207 83.656 20.512 1.00 42.65 419 GLU A N 1
ATOM 3382 C CA . GLU A 1 419 ? -67.217 83.448 21.562 1.00 49.02 419 GLU A CA 1
ATOM 3383 C C . GLU A 1 419 ? -67.454 84.389 22.738 1.00 45.75 419 GLU A C 1
ATOM 3384 O O . GLU A 1 419 ? -67.847 85.541 22.554 1.00 47.33 419 GLU A O 1
ATOM 3390 N N . TRP A 1 420 ? -67.211 83.892 23.946 1.00 43.23 420 TRP A N 1
ATOM 3391 C CA . TRP A 1 420 ? -67.202 84.736 25.135 1.00 46.73 420 TRP A CA 1
ATOM 3392 C C . TRP A 1 420 ? -66.204 85.880 24.991 1.00 41.98 420 TRP A C 1
ATOM 3393 O O . TRP A 1 420 ? -65.014 85.654 24.773 1.00 39.05 420 TRP A O 1
ATOM 3404 N N . ASN A 1 421 ? -66.697 87.108 25.115 1.00 37.89 421 ASN A N 1
ATOM 3405 C CA . ASN A 1 421 ? -65.841 88.286 25.057 1.00 47.40 421 ASN A CA 1
ATOM 3406 C C . ASN A 1 421 ? -65.233 88.624 26.414 1.00 53.06 421 ASN A C 1
ATOM 3407 O O . ASN A 1 421 ? -65.897 89.201 27.276 1.00 54.08 421 ASN A O 1
ATOM 3412 N N . GLY A 1 422 ? -63.968 88.261 26.597 1.00 52.87 422 GLY A N 1
ATOM 3413 C CA . GLY A 1 422 ? -63.269 88.534 27.839 1.00 57.29 422 GLY A CA 1
ATOM 3414 C C . GLY A 1 422 ? -62.594 89.891 27.839 1.00 60.37 422 GLY A C 1
ATOM 3415 O O . GLY A 1 422 ? -62.342 90.470 28.896 1.00 61.75 422 GLY A O 1
ATOM 3416 N N . LYS A 1 423 ? -62.300 90.401 26.647 1.00 57.69 423 LYS A N 1
ATOM 3417 C CA . LYS A 1 423 ? -62.015 91.820 26.470 1.00 55.47 423 LYS A CA 1
ATOM 3418 C C . LYS A 1 423 ? -63.125 92.684 27.058 1.00 53.25 423 LYS A C 1
ATOM 3419 O O . LYS A 1 423 ? -62.867 93.586 27.855 1.00 56.96 423 LYS A O 1
ATOM 3425 N N . TYR A 1 424 ? -64.361 92.401 26.660 1.00 48.76 424 TYR A N 1
ATOM 3426 C CA . TYR A 1 424 ? -65.508 93.181 27.110 1.00 48.57 424 TYR A CA 1
ATOM 3427 C C . TYR A 1 424 ? -65.597 93.204 28.632 1.00 49.28 424 TYR A C 1
ATOM 3428 O O . TYR A 1 424 ? -65.685 94.269 29.243 1.00 58.25 424 TYR A O 1
ATOM 3437 N N . ARG A 1 425 ? -65.573 92.022 29.239 1.00 47.75 425 ARG A N 1
ATOM 3438 C CA . ARG A 1 425 ? -65.757 91.896 30.679 1.00 54.18 425 ARG A CA 1
ATOM 3439 C C . ARG A 1 425 ? -64.665 92.639 31.442 1.00 55.45 425 ARG A C 1
ATOM 3440 O O . ARG A 1 425 ? -64.948 93.401 32.366 1.00 56.02 425 ARG A O 1
ATOM 3448 N N . ASP A 1 426 ? -63.416 92.413 31.047 1.00 56.61 426 ASP A N 1
ATOM 3449 C CA . ASP A 1 426 ? -62.277 93.029 31.718 1.00 48.41 426 ASP A CA 1
ATOM 3450 C C . ASP A 1 426 ? -62.319 94.548 31.592 1.00 54.28 426 ASP A C 1
ATOM 3451 O O . ASP A 1 426 ? -62.321 95.263 32.594 1.00 58.97 426 ASP A O 1
ATOM 3456 N N . SER A 1 427 ? -62.352 95.034 30.355 1.00 51.51 427 SER A N 1
ATOM 3457 C CA . SER A 1 427 ? -62.472 96.464 30.097 1.00 43.63 427 SER A CA 1
ATOM 3458 C C . SER A 1 427 ? -63.626 97.072 30.887 1.00 49.75 427 SER A C 1
ATOM 3459 O O . SER A 1 427 ? -63.412 97.827 31.835 1.00 61.49 427 SER A O 1
ATOM 3462 N N . ILE A 1 428 ? -64.849 96.738 30.490 1.00 41.27 428 ILE A N 1
ATOM 3463 C CA . ILE A 1 428 ? -66.039 97.323 31.097 1.00 38.97 428 ILE A CA 1
ATOM 3464 C C . ILE A 1 428 ? -65.929 97.342 32.618 1.00 45.55 428 ILE A C 1
ATOM 3465 O O . ILE A 1 428 ? -66.363 98.292 33.269 1.00 47.40 428 ILE A O 1
ATOM 3470 N N . ARG A 1 429 ? -65.347 96.286 33.177 1.00 46.95 429 ARG A N 1
ATOM 3471 C CA . ARG A 1 429 ? -65.189 96.174 34.622 1.00 50.02 429 ARG A CA 1
ATOM 3472 C C . ARG A 1 429 ? -64.188 97.197 35.148 1.00 54.15 429 ARG A C 1
ATOM 3473 O O . ARG A 1 429 ? -64.335 97.709 36.258 1.00 61.11 429 ARG A O 1
ATOM 3481 N N . ARG A 1 430 ? -63.171 97.490 34.344 1.00 54.51 430 ARG A N 1
ATOM 3482 C CA . ARG A 1 430 ? -62.131 98.433 34.737 1.00 49.93 430 ARG A CA 1
ATOM 3483 C C . ARG A 1 430 ? -62.559 99.871 34.465 1.00 48.35 430 ARG A C 1
ATOM 3484 O O . ARG A 1 430 ? -62.017 100.811 35.046 1.00 51.43 430 ARG A O 1
ATOM 3492 N N . PHE A 1 431 ? -63.534 100.035 33.577 1.00 53.86 431 PHE A N 1
ATOM 3493 C CA . PHE A 1 431 ? -64.051 101.356 33.241 1.00 57.45 431 PHE A CA 1
ATOM 3494 C C . PHE A 1 431 ? -64.830 101.957 34.406 1.00 58.02 431 PHE A C 1
ATOM 3495 O O . PHE A 1 431 ? -64.517 103.050 34.877 1.00 64.09 431 PHE A O 1
ATOM 3503 N N . TRP A 1 432 ? -65.847 101.235 34.866 1.00 58.52 432 TRP A N 1
ATOM 3504 C CA . TRP A 1 432 ? -66.651 101.678 35.999 1.00 62.88 432 TRP A CA 1
ATOM 3505 C C . TRP A 1 432 ? -65.834 101.682 37.286 1.00 64.71 432 TRP A C 1
ATOM 3506 O O . TRP A 1 432 ? -65.984 102.571 38.125 1.00 70.79 432 TRP A O 1
ATOM 3517 N N . ARG A 1 433 ? -64.970 100.684 37.437 1.00 63.10 433 ARG A N 1
ATOM 3518 C CA . ARG A 1 433 ? -64.009 100.661 38.532 1.00 64.78 433 ARG A CA 1
ATOM 3519 C C . ARG A 1 433 ? -63.441 102.051 38.797 1.00 68.20 433 ARG A C 1
ATOM 3520 O O . ARG A 1 433 ? -63.337 102.482 39.946 1.00 71.79 433 ARG A O 1
ATOM 3528 N N . GLY A 1 434 ? -63.075 102.749 37.727 1.00 67.60 434 GLY A N 1
ATOM 3529 C CA . GLY A 1 434 ? -62.493 104.074 37.843 1.00 63.46 434 GLY A CA 1
ATOM 3530 C C . GLY A 1 434 ? -61.400 104.318 36.822 1.00 65.72 434 GLY A C 1
ATOM 3531 O O . GLY A 1 434 ? -61.214 105.441 36.353 1.00 64.98 434 GLY A O 1
ATOM 3532 N N . GLU A 1 435 ? -60.672 103.261 36.476 1.00 64.76 435 GLU A N 1
ATOM 3533 C CA . GLU A 1 435 ? -59.655 103.338 35.435 1.00 59.52 435 GLU A CA 1
ATOM 3534 C C . GLU A 1 435 ? -60.125 104.200 34.268 1.00 62.33 435 GLU A C 1
ATOM 3535 O O . GLU A 1 435 ? -61.308 104.210 33.928 1.00 63.14 435 GLU A O 1
ATOM 3541 N N . ALA A 1 436 ? -59.190 104.921 33.657 1.00 64.80 436 ALA A N 1
ATOM 3542 C CA . ALA A 1 436 ? -59.459 105.626 32.410 1.00 69.80 436 ALA A CA 1
ATOM 3543 C C . ALA A 1 436 ? -58.787 104.933 31.229 1.00 66.74 436 ALA A C 1
ATOM 3544 O O . ALA A 1 436 ? -57.563 104.955 31.099 1.00 70.35 436 ALA A O 1
ATOM 3546 N N . LEU A 1 437 ? -59.595 104.320 30.370 1.00 58.85 437 LEU A N 1
ATOM 3547 C CA . LEU A 1 437 ? -59.092 103.715 29.143 1.00 55.73 437 LEU A CA 1
ATOM 3548 C C . LEU A 1 437 ? -59.344 104.617 27.939 1.00 54.04 437 LEU A C 1
ATOM 3549 O O . LEU A 1 437 ? -60.244 105.457 27.959 1.00 47.72 437 LEU A O 1
ATOM 3554 N N . PRO A 1 438 ? -58.544 104.437 26.894 1.00 51.37 438 PRO A N 1
ATOM 3555 C CA . PRO A 1 438 ? -58.706 105.211 25.658 1.00 58.12 438 PRO A CA 1
ATOM 3556 C C . PRO A 1 438 ? -60.141 105.165 25.145 1.00 64.23 438 PRO A C 1
ATOM 3557 O O . PRO A 1 438 ? -60.748 104.095 25.106 1.00 75.86 438 PRO A O 1
ATOM 3561 N N . TYR A 1 439 ? -60.673 106.320 24.758 1.00 65.27 439 TYR A N 1
ATOM 3562 C CA . TYR A 1 439 ? -62.042 106.405 24.262 1.00 61.41 439 TYR A CA 1
ATOM 3563 C C . TYR A 1 439 ? -62.350 105.267 23.295 1.00 63.14 439 TYR A C 1
ATOM 3564 O O . TYR A 1 439 ? -63.489 104.811 23.201 1.00 67.84 439 TYR A O 1
ATOM 3573 N N . SER A 1 440 ? -61.327 104.812 22.579 1.00 56.49 440 SER A N 1
ATOM 3574 C CA . SER A 1 440 ? -61.481 103.711 21.636 1.00 53.84 440 SER A CA 1
ATOM 3575 C C . SER A 1 440 ? -61.844 102.416 22.354 1.00 56.36 440 SER A C 1
ATOM 3576 O O . SER A 1 440 ? -62.817 101.750 22.000 1.00 58.20 440 SER A O 1
ATOM 3579 N N . GLU A 1 441 ? -61.056 102.066 23.366 1.00 58.28 441 GLU A N 1
ATOM 3580 C CA . GLU A 1 441 ? -61.118 100.736 23.960 1.00 57.79 441 GLU A CA 1
ATOM 3581 C C . GLU A 1 441 ? -62.496 100.461 24.554 1.00 61.21 441 GLU A C 1
ATOM 3582 O O . GLU A 1 441 ? -62.804 99.331 24.935 1.00 70.46 441 GLU A O 1
ATOM 3588 N N . ILE A 1 442 ? -63.320 101.500 24.629 1.00 61.61 442 ILE A N 1
ATOM 3589 C CA . ILE A 1 442 ? -64.608 101.409 25.307 1.00 66.37 442 ILE A CA 1
ATOM 3590 C C . ILE A 1 442 ? -65.761 101.596 24.327 1.00 65.81 442 ILE A C 1
ATOM 3591 O O . ILE A 1 442 ? -66.752 100.866 24.371 1.00 68.00 442 ILE A O 1
ATOM 3596 N N . ALA A 1 443 ? -65.626 102.579 23.442 1.00 60.80 443 ALA A N 1
ATOM 3597 C CA . ALA A 1 443 ? -66.546 102.734 22.322 1.00 57.43 443 ALA A CA 1
ATOM 3598 C C . ALA A 1 443 ? -66.630 101.454 21.496 1.00 58.38 443 ALA A C 1
ATOM 3599 O O . ALA A 1 443 ? -67.717 101.012 21.127 1.00 60.80 443 ALA A O 1
ATOM 3601 N N . ASN A 1 444 ? -65.474 100.865 21.209 1.00 56.14 444 ASN A N 1
ATOM 3602 C CA . ASN A 1 444 ? -65.419 99.575 20.531 1.00 57.97 444 ASN A CA 1
ATOM 3603 C C . ASN A 1 444 ? -66.201 98.499 21.275 1.00 57.53 444 ASN A C 1
ATOM 3604 O O . ASN A 1 444 ? -67.110 97.883 20.720 1.00 50.07 444 ASN A O 1
ATOM 3609 N N . ARG A 1 445 ? -65.841 98.278 22.535 1.00 54.48 445 ARG A N 1
ATOM 3610 C CA . ARG A 1 445 ? -66.607 97.395 23.407 1.00 50.32 445 ARG A CA 1
ATOM 3611 C C . ARG A 1 445 ? -68.102 97.677 23.302 1.00 53.60 445 ARG A C 1
ATOM 3612 O O . ARG A 1 445 ? -68.906 96.760 23.136 1.00 59.00 445 ARG A O 1
ATOM 3620 N N . LEU A 1 446 ? -68.467 98.951 23.400 1.00 53.12 446 LEU A N 1
ATOM 3621 C CA . LEU A 1 446 ? -69.870 99.344 23.452 1.00 54.04 446 LEU A CA 1
ATOM 3622 C C . LEU A 1 446 ? -70.590 98.991 22.155 1.00 60.48 446 LEU A C 1
ATOM 3623 O O . LEU A 1 446 ? -71.819 98.957 22.105 1.00 71.83 446 LEU A O 1
ATOM 3628 N N . LEU A 1 447 ? -69.816 98.729 21.106 1.00 57.00 447 LEU A N 1
ATOM 3629 C CA . LEU A 1 447 ? -70.367 98.581 19.765 1.00 54.18 447 LEU A CA 1
ATOM 3630 C C . LEU A 1 447 ? -70.150 97.168 19.232 1.00 50.11 447 LEU A C 1
ATOM 3631 O O . LEU A 1 447 ? -70.149 96.944 18.022 1.00 44.16 447 LEU A O 1
ATOM 3636 N N . GLY A 1 448 ? -69.968 96.219 20.144 1.00 46.77 448 GLY A N 1
ATOM 3637 C CA . GLY A 1 448 ? -69.888 94.817 19.780 1.00 48.94 448 GLY A CA 1
ATOM 3638 C C . GLY A 1 448 ? -68.485 94.399 19.386 1.00 51.00 448 GLY A C 1
ATOM 3639 O O . GLY A 1 448 ? -68.292 93.371 18.737 1.00 45.73 448 GLY A O 1
ATOM 3640 N N . SER A 1 449 ? -67.501 95.202 19.780 1.00 54.96 449 SER A N 1
ATOM 3641 C CA . SER A 1 449 ? -66.101 94.859 19.565 1.00 49.10 449 SER A CA 1
ATOM 3642 C C . SER A 1 449 ? -65.830 94.540 18.098 1.00 51.08 449 SER A C 1
ATOM 3643 O O . SER A 1 449 ? -65.351 93.455 17.767 1.00 52.51 449 SER A O 1
ATOM 3646 N N . PRO A 1 450 ? -66.140 95.492 17.223 1.00 45.88 450 PRO A N 1
ATOM 3647 C CA . PRO A 1 450 ? -65.894 95.328 15.787 1.00 42.31 450 PRO A CA 1
ATOM 3648 C C . PRO A 1 450 ? -64.435 94.992 15.497 1.00 49.66 450 PRO A C 1
ATOM 3649 O O . PRO A 1 450 ? -64.152 94.186 14.610 1.00 53.46 450 PRO A O 1
ATOM 3653 N N . ASP A 1 451 ? -63.522 95.607 16.242 1.00 52.31 451 ASP A N 1
ATOM 3654 C CA . ASP A 1 451 ? -62.095 95.376 16.051 1.00 52.86 451 ASP A CA 1
ATOM 3655 C C . ASP A 1 451 ? -61.753 93.896 16.189 1.00 55.55 451 ASP A C 1
ATOM 3656 O O . ASP A 1 451 ? -60.918 93.371 15.452 1.00 56.12 451 ASP A O 1
ATOM 3661 N N . ILE A 1 452 ? -62.402 93.229 17.137 1.00 52.85 452 ILE A N 1
ATOM 3662 C CA . ILE A 1 452 ? -62.073 91.847 17.464 1.00 58.64 452 ILE A CA 1
ATOM 3663 C C . ILE A 1 452 ? -62.543 90.894 16.369 1.00 56.95 452 ILE A C 1
ATOM 3664 O O . ILE A 1 452 ? -61.845 89.943 16.020 1.00 56.39 452 ILE A O 1
ATOM 3669 N N . TYR A 1 453 ? -63.730 91.157 15.832 1.00 56.64 453 TYR A N 1
ATOM 3670 C CA . TYR A 1 453 ? -64.507 90.129 15.150 1.00 54.69 453 TYR A CA 1
ATOM 3671 C C . TYR A 1 453 ? -64.727 90.486 13.684 1.00 52.43 453 TYR A C 1
ATOM 3672 O O . TYR A 1 453 ? -64.927 89.608 12.845 1.00 55.12 453 TYR A O 1
ATOM 3681 N N . LEU A 1 454 ? -64.688 91.780 13.383 1.00 47.91 454 LEU A N 1
ATOM 3682 C CA . LEU A 1 454 ? -64.905 92.257 12.022 1.00 45.08 454 LEU A CA 1
ATOM 3683 C C . LEU A 1 454 ? -63.736 91.888 11.116 1.00 52.26 454 LEU A C 1
ATOM 3684 O O . LEU A 1 454 ? -63.852 91.924 9.891 1.00 43.15 454 LEU A O 1
ATOM 3689 N N . GLY A 1 455 ? -62.609 91.535 11.726 1.00 61.46 455 GLY A N 1
ATOM 3690 C CA . GLY A 1 455 ? -61.452 91.071 10.983 1.00 65.12 455 GLY A CA 1
ATOM 3691 C C . GLY A 1 455 ? -61.600 89.637 10.515 1.00 68.95 455 GLY A C 1
ATOM 3692 O O . GLY A 1 455 ? -60.718 89.098 9.846 1.00 63.67 455 GLY A O 1
ATOM 3693 N N . ASN A 1 456 ? -62.722 89.017 10.868 1.00 75.41 456 ASN A N 1
ATOM 3694 C CA . ASN A 1 456 ? -62.968 87.622 10.521 1.00 77.82 456 ASN A CA 1
ATOM 3695 C C . ASN A 1 456 ? -64.364 87.410 9.946 1.00 78.81 456 ASN A C 1
ATOM 3696 O O . ASN A 1 456 ? -64.861 86.284 9.897 1.00 82.27 456 ASN A O 1
ATOM 3701 N N . ASN A 1 457 ? -64.993 88.498 9.513 1.00 76.17 457 ASN A N 1
ATOM 3702 C CA . ASN A 1 457 ? -66.267 88.417 8.809 1.00 74.73 457 ASN A CA 1
ATOM 3703 C C . ASN A 1 457 ? -67.409 88.001 9.729 1.00 71.21 457 ASN A C 1
ATOM 3704 O O . ASN A 1 457 ? -68.469 87.579 9.267 1.00 73.46 457 ASN A O 1
ATOM 3709 N N . LYS A 1 458 ? -67.185 88.121 11.034 1.00 60.72 458 LYS A N 1
ATOM 3710 C CA . LYS A 1 458 ? -68.226 87.850 12.018 1.00 55.80 458 LYS A CA 1
ATOM 3711 C C . LYS A 1 458 ? -69.036 89.106 12.325 1.00 55.41 458 LYS A C 1
ATOM 3712 O O . LYS A 1 458 ? -68.657 90.211 11.937 1.00 55.04 458 LYS A O 1
ATOM 3718 N N . THR A 1 459 ? -70.152 88.928 13.024 1.00 53.53 459 THR A N 1
ATOM 3719 C CA . THR A 1 459 ? -70.994 90.050 13.420 1.00 52.30 459 THR A CA 1
ATOM 3720 C C . THR A 1 459 ? -71.059 90.182 14.938 1.00 52.11 459 THR A C 1
ATOM 3721 O O . THR A 1 459 ? -70.440 89.406 15.666 1.00 52.67 459 THR A O 1
ATOM 3725 N N . PRO A 1 460 ? -71.812 91.171 15.409 1.00 49.46 460 PRO A N 1
ATOM 3726 C CA . PRO A 1 460 ? -71.882 91.470 16.843 1.00 46.11 460 PRO A CA 1
ATOM 3727 C C . PRO A 1 460 ? -72.503 90.322 17.632 1.00 46.97 460 PRO A C 1
ATOM 3728 O O . PRO A 1 460 ? -72.254 90.192 18.831 1.00 47.36 460 PRO A O 1
ATOM 3732 N N . PHE A 1 461 ? -73.302 89.501 16.960 1.00 49.83 461 PHE A N 1
ATOM 3733 C CA . PHE A 1 461 ? -73.680 88.196 17.489 1.00 53.24 461 PHE A CA 1
ATOM 3734 C C . PHE A 1 461 ? -72.490 87.498 18.137 1.00 53.95 461 PHE A C 1
ATOM 3735 O O . PHE A 1 461 ? -72.513 87.187 19.328 1.00 64.81 461 PHE A O 1
ATOM 3743 N N . ALA A 1 462 ? -71.450 87.253 17.346 1.00 44.65 462 ALA A N 1
ATOM 3744 C CA . ALA A 1 462 ? -70.335 86.421 17.781 1.00 46.82 462 ALA A CA 1
ATOM 3745 C C . ALA A 1 462 ? -69.791 86.888 19.127 1.00 46.90 462 ALA A C 1
ATOM 3746 O O . ALA A 1 462 ? -69.199 86.107 19.872 1.00 43.79 462 ALA A O 1
ATOM 3748 N N . SER A 1 463 ? -69.996 88.165 19.432 1.00 38.43 463 SER A N 1
ATOM 3749 C CA . SER A 1 463 ? -69.565 88.727 20.706 1.00 32.98 463 SER A CA 1
ATOM 3750 C C . SER A 1 463 ? -70.588 88.453 21.804 1.00 32.84 463 SER A C 1
ATOM 3751 O O . SER A 1 463 ? -71.651 89.073 21.844 1.00 28.00 463 SER A O 1
ATOM 3754 N N . ILE A 1 464 ? -70.260 87.521 22.692 1.00 24.86 464 ILE A N 1
ATOM 3755 C CA . ILE A 1 464 ? -71.055 87.293 23.893 1.00 26.02 464 ILE A CA 1
ATOM 3756 C C . ILE A 1 464 ? -70.582 88.176 25.043 1.00 30.06 464 ILE A C 1
ATOM 3757 O O . ILE A 1 464 ? -69.586 87.875 25.700 1.00 33.33 464 ILE A O 1
ATOM 3762 N N . ASN A 1 465 ? -71.304 89.267 25.280 1.00 32.10 465 ASN A N 1
ATOM 3763 C CA . ASN A 1 465 ? -70.925 90.227 26.310 1.00 42.91 465 ASN A CA 1
ATOM 3764 C C . ASN A 1 465 ? -71.426 89.817 27.691 1.00 45.59 465 ASN A C 1
ATOM 3765 O O . ASN A 1 465 ? -72.555 89.350 27.839 1.00 54.88 465 ASN A O 1
ATOM 3770 N N . TYR A 1 466 ? -70.578 89.995 28.699 1.00 40.12 466 TYR A N 1
ATOM 3771 C CA . TYR A 1 466 ? -70.949 89.687 30.075 1.00 48.52 466 TYR A CA 1
ATOM 3772 C C . TYR A 1 466 ? -70.048 90.416 31.066 1.00 50.89 466 TYR A C 1
ATOM 3773 O O . TYR A 1 466 ? -68.865 90.632 30.801 1.00 55.31 466 TYR A O 1
ATOM 3782 N N . VAL A 1 467 ? -70.614 90.793 32.207 1.00 51.97 467 VAL A N 1
ATOM 3783 C CA . VAL A 1 467 ? -69.839 91.399 33.284 1.00 49.94 467 VAL A CA 1
ATOM 3784 C C . VAL A 1 467 ? -69.408 90.355 34.308 1.00 52.55 467 VAL A C 1
ATOM 3785 O O . VAL A 1 467 ? -68.268 90.360 34.772 1.00 54.24 467 VAL A O 1
ATOM 3789 N N . THR A 1 468 ? -70.328 89.461 34.658 1.00 44.99 468 THR A N 1
ATOM 3790 C CA . THR A 1 468 ? -70.054 88.427 35.649 1.00 42.96 468 THR A CA 1
ATOM 3791 C C . THR A 1 468 ? -70.139 87.035 35.032 1.00 47.31 468 THR A C 1
ATOM 3792 O O . THR A 1 468 ? -70.325 86.891 33.824 1.00 53.22 468 THR A O 1
ATOM 3796 N N . SER A 1 469 ? -70.003 86.013 35.871 1.00 45.08 469 SER A N 1
ATOM 3797 C CA . SER A 1 469 ? -69.985 84.633 35.400 1.00 38.88 469 SER A CA 1
ATOM 3798 C C . SER A 1 469 ? -69.621 83.671 36.525 1.00 42.14 469 SER A C 1
ATOM 3799 O O . SER A 1 469 ? -69.034 84.071 37.531 1.00 44.59 469 SER A O 1
ATOM 3802 N N . HIS A 1 470 ? -69.972 82.401 36.349 1.00 44.71 470 HIS A N 1
ATOM 3803 C CA . HIS A 1 470 ? -69.617 81.367 37.313 1.00 50.15 470 HIS A CA 1
ATOM 3804 C C . HIS A 1 470 ? -68.121 81.380 37.610 1.00 55.87 470 HIS A C 1
ATOM 3805 O O . HIS A 1 470 ? -67.700 81.112 38.735 1.00 52.05 470 HIS A O 1
ATOM 3812 N N . ASP A 1 471 ? -67.324 81.695 36.595 1.00 60.56 471 ASP A N 1
ATOM 3813 C CA . ASP A 1 471 ? -65.912 82.000 36.795 1.00 59.70 471 ASP A CA 1
ATOM 3814 C C . ASP A 1 471 ? -65.724 83.420 37.318 1.00 61.10 471 ASP A C 1
ATOM 3815 O O . ASP A 1 471 ? -65.949 84.393 36.597 1.00 50.54 471 ASP A O 1
ATOM 3820 N N . GLY A 1 472 ? -65.311 83.532 38.576 1.00 61.15 472 GLY A N 1
ATOM 3821 C CA . GLY A 1 472 ? -65.003 84.821 39.166 1.00 55.88 472 GLY A CA 1
ATOM 3822 C C . GLY A 1 472 ? -66.043 85.259 40.179 1.00 50.63 472 GLY A C 1
ATOM 3823 O O . GLY A 1 472 ? -66.682 84.428 40.825 1.00 49.77 472 GLY A O 1
ATOM 3824 N N . PHE A 1 473 ? -66.211 86.570 40.319 1.00 46.97 473 PHE A N 1
ATOM 3825 C CA . PHE A 1 473 ? -67.163 87.123 41.275 1.00 44.45 473 PHE A CA 1
ATOM 3826 C C . PHE A 1 473 ? -68.596 86.967 40.778 1.00 34.96 473 PHE A C 1
ATOM 3827 O O . PHE A 1 473 ? -68.828 86.611 39.623 1.00 44.35 473 PHE A O 1
ATOM 3835 N N . THR A 1 474 ? -69.555 87.236 41.659 1.00 34.07 474 THR A N 1
ATOM 3836 C CA . THR A 1 474 ? -70.889 87.646 41.238 1.00 34.95 474 THR A CA 1
ATOM 3837 C C . THR A 1 474 ? -70.966 89.156 41.042 1.00 37.47 474 THR A C 1
ATOM 3838 O O . THR A 1 474 ? -70.016 89.880 41.342 1.00 43.92 474 THR A O 1
ATOM 3842 N N . LEU A 1 475 ? -72.102 89.626 40.537 1.00 40.35 475 LEU A N 1
ATOM 3843 C CA . LEU A 1 475 ? -72.321 91.054 40.341 1.00 43.24 475 LEU A CA 1
ATOM 3844 C C . LEU A 1 475 ? -72.380 91.791 41.674 1.00 50.42 475 LEU A C 1
ATOM 3845 O O . LEU A 1 475 ? -71.909 92.922 41.791 1.00 59.35 475 LEU A O 1
ATOM 3850 N N . GLU A 1 476 ? -72.963 91.142 42.678 1.00 57.69 476 GLU A N 1
ATOM 3851 C CA . GLU A 1 476 ? -72.931 91.654 44.042 1.00 55.81 476 GLU A CA 1
ATOM 3852 C C . GLU A 1 476 ? -71.502 91.735 44.568 1.00 58.39 476 GLU A C 1
ATOM 3853 O O . GLU A 1 476 ? -71.074 92.772 45.074 1.00 59.61 476 GLU A O 1
ATOM 3859 N N . ASP A 1 477 ? -70.768 90.634 44.445 1.00 57.71 477 ASP A N 1
ATOM 3860 C CA . ASP A 1 477 ? -69.433 90.534 45.023 1.00 51.58 477 ASP A CA 1
ATOM 3861 C C . ASP A 1 477 ? -68.403 91.255 44.160 1.00 52.56 477 ASP A C 1
ATOM 3862 O O . ASP A 1 477 ? -67.255 91.433 44.566 1.00 60.55 477 ASP A O 1
ATOM 3867 N N . LEU A 1 478 ? -68.822 91.667 42.968 1.00 51.62 478 LEU A N 1
ATOM 3868 C CA . LEU A 1 478 ? -67.982 92.487 42.103 1.00 49.86 478 LEU A CA 1
ATOM 3869 C C . LEU A 1 478 ? -67.935 93.932 42.589 1.00 50.49 478 LEU A C 1
ATOM 3870 O O . LEU A 1 478 ? -66.979 94.658 42.316 1.00 46.53 478 LEU A O 1
ATOM 3875 N N . VAL A 1 479 ? -68.972 94.342 43.312 1.00 47.30 479 VAL A N 1
ATOM 3876 C CA . VAL A 1 479 ? -69.001 95.662 43.930 1.00 43.89 479 VAL A CA 1
ATOM 3877 C C . VAL A 1 479 ? -68.948 95.561 45.451 1.00 49.75 479 VAL A C 1
ATOM 3878 O O . VAL A 1 479 ? -69.356 96.482 46.159 1.00 42.32 479 VAL A O 1
ATOM 3882 N N . SER A 1 480 ? -68.444 94.435 45.946 1.00 52.36 480 SER A N 1
ATOM 3883 C CA . SER A 1 480 ? -68.530 94.118 47.367 1.00 49.34 480 SER A CA 1
ATOM 3884 C C . SER A 1 480 ? -67.193 93.616 47.902 1.00 46.44 480 SER A C 1
ATOM 3885 O O . SER A 1 480 ? -67.104 93.142 49.034 1.00 50.53 480 SER A O 1
ATOM 3888 N N . TYR A 1 481 ? -66.154 93.724 47.079 1.00 48.16 481 TYR A N 1
ATOM 3889 C CA . TYR A 1 481 ? -64.865 93.118 47.389 1.00 51.79 481 TYR A CA 1
ATOM 3890 C C . TYR A 1 481 ? -63.754 93.714 46.531 1.00 53.84 481 TYR A C 1
ATOM 3891 O O . TYR A 1 481 ? -63.999 94.177 45.417 1.00 54.93 481 TYR A O 1
ATOM 3900 N N . ASN A 1 482 ? -62.534 93.699 47.057 1.00 55.60 482 ASN A N 1
ATOM 3901 C CA . ASN A 1 482 ? -61.350 93.983 46.255 1.00 58.17 482 ASN A CA 1
ATOM 3902 C C . ASN A 1 482 ? -60.492 92.742 46.035 1.00 49.28 482 ASN A C 1
ATOM 3903 O O . ASN A 1 482 ? -59.847 92.598 44.996 1.00 51.18 482 ASN A O 1
ATOM 3908 N N . GLN A 1 483 ? -60.489 91.849 47.019 1.00 47.28 483 GLN A N 1
ATOM 3909 C CA . GLN A 1 483 ? -59.726 90.610 46.926 1.00 57.27 483 GLN A CA 1
ATOM 3910 C C . GLN A 1 483 ? -60.629 89.392 47.091 1.00 51.00 483 GLN A C 1
ATOM 3911 O O . GLN A 1 483 ? -61.755 89.504 47.577 1.00 44.66 483 GLN A O 1
ATOM 3917 N N . LYS A 1 484 ? -60.129 88.231 46.683 1.00 53.54 484 LYS A N 1
ATOM 3918 C CA . LYS A 1 484 ? -60.930 87.013 46.672 1.00 53.61 484 LYS A CA 1
ATOM 3919 C C . LYS A 1 484 ? -60.865 86.298 48.018 1.00 50.77 484 LYS A C 1
ATOM 3920 O O . LYS A 1 484 ? -59.787 86.114 48.582 1.00 52.06 484 LYS A O 1
ATOM 3926 N N . HIS A 1 485 ? -62.026 85.898 48.526 1.00 53.63 485 HIS A N 1
ATOM 3927 C CA . HIS A 1 485 ? -62.104 85.208 49.808 1.00 60.09 485 HIS A CA 1
ATOM 3928 C C . HIS A 1 485 ? -62.541 83.758 49.628 1.00 61.22 485 HIS A C 1
ATOM 3929 O O . HIS A 1 485 ? -63.655 83.385 49.998 1.00 63.53 485 HIS A O 1
ATOM 3936 N N . ASN A 1 486 ? -61.658 82.945 49.058 1.00 55.26 486 ASN A N 1
ATOM 3937 C CA . ASN A 1 486 ? -61.963 81.543 48.800 1.00 62.64 486 ASN A CA 1
ATOM 3938 C C . ASN A 1 486 ? -61.292 80.613 49.805 1.00 64.34 486 ASN A C 1
ATOM 3939 O O . ASN A 1 486 ? -60.639 79.640 49.426 1.00 67.76 486 ASN A O 1
ATOM 3944 N N . GLU A 1 487 ? -61.457 80.918 51.088 1.00 61.86 487 GLU A N 1
ATOM 3945 C CA . GLU A 1 487 ? -60.833 80.135 52.148 1.00 62.94 487 GLU A CA 1
ATOM 3946 C C . GLU A 1 487 ? -61.653 78.891 52.472 1.00 63.25 487 GLU A C 1
ATOM 3947 O O . GLU A 1 487 ? -61.155 77.952 53.093 1.00 55.60 487 GLU A O 1
ATOM 3953 N N . ALA A 1 488 ? -62.912 78.891 52.046 1.00 65.19 488 ALA A N 1
ATOM 3954 C CA . ALA A 1 488 ? -63.805 77.766 52.296 1.00 58.56 488 ALA A CA 1
ATOM 3955 C C . ALA A 1 488 ? -63.540 76.624 51.321 1.00 56.59 488 ALA A C 1
ATOM 3956 O O . ALA A 1 488 ? -64.114 75.543 51.446 1.00 59.33 488 ALA A O 1
ATOM 3958 N N . ASN A 1 489 ? -62.667 76.873 50.350 1.00 56.80 489 ASN A N 1
ATOM 3959 C CA . ASN A 1 489 ? -62.298 75.855 49.373 1.00 57.31 489 ASN A CA 1
ATOM 3960 C C . ASN A 1 489 ? -61.262 74.879 49.921 1.00 60.08 489 ASN A C 1
ATOM 3961 O O . ASN A 1 489 ? -61.093 73.779 49.395 1.00 60.19 489 ASN A O 1
ATOM 3966 N N . GLY A 1 490 ? -60.570 75.290 50.979 1.00 60.54 490 GLY A N 1
ATOM 3967 C CA . GLY A 1 490 ? -59.618 74.425 51.650 1.00 61.05 490 GLY A CA 1
ATOM 3968 C C . GLY A 1 490 ? -58.311 74.303 50.892 1.00 62.70 490 GLY A C 1
ATOM 3969 O O . GLY A 1 490 ? -57.588 73.316 51.037 1.00 58.92 490 GLY A O 1
ATOM 3970 N N . PHE A 1 491 ? -58.007 75.310 50.080 1.00 69.64 491 PHE A N 1
ATOM 3971 C CA . PHE A 1 491 ? -56.709 75.398 49.422 1.00 74.81 491 PHE A CA 1
ATOM 3972 C C . PHE A 1 491 ? -55.904 76.583 49.945 1.00 74.10 491 PHE A C 1
ATOM 3973 O O . PHE A 1 491 ? -55.258 77.294 49.177 1.00 78.83 491 PHE A O 1
ATOM 3981 N N . ASN A 1 492 ? -55.949 76.788 51.258 1.00 74.15 492 ASN A N 1
ATOM 3982 C CA . ASN A 1 492 ? -55.300 77.938 51.875 1.00 79.01 492 ASN A CA 1
ATOM 3983 C C . ASN A 1 492 ? -55.418 79.195 51.020 1.00 77.42 492 ASN A C 1
ATOM 3984 O O . ASN A 1 492 ? -54.468 79.968 50.901 1.00 77.54 492 ASN A O 1
ATOM 3989 N N . ASN A 1 493 ? -56.591 79.392 50.426 1.00 72.98 493 ASN A N 1
ATOM 3990 C CA . ASN A 1 493 ? -56.861 80.592 49.643 1.00 66.59 493 ASN A CA 1
ATOM 3991 C C . ASN A 1 493 ? -55.824 80.810 48.546 1.00 62.41 493 ASN A C 1
ATOM 3992 O O . ASN A 1 493 ? -55.449 81.944 48.249 1.00 61.30 493 ASN A O 1
ATOM 3997 N N . GLN A 1 494 ? -55.365 79.715 47.947 1.00 61.37 494 GLN A N 1
ATOM 3998 C CA . GLN A 1 494 ? -54.356 79.782 46.897 1.00 72.96 494 GLN A CA 1
ATOM 3999 C C . GLN A 1 494 ? -54.952 79.435 45.537 1.00 70.75 494 GLN A C 1
ATOM 4000 O O . GLN A 1 494 ? -54.237 79.022 44.623 1.00 68.84 494 GLN A O 1
ATOM 4006 N N . ASP A 1 495 ? -56.264 79.604 45.410 1.00 65.51 495 ASP A N 1
ATOM 4007 C CA . ASP A 1 495 ? -56.944 79.394 44.138 1.00 60.09 495 ASP A CA 1
ATOM 4008 C C . ASP A 1 495 ? -57.851 80.572 43.797 1.00 58.75 495 ASP A C 1
ATOM 4009 O O . ASP A 1 495 ? -58.259 81.329 44.678 1.00 50.05 495 ASP A O 1
ATOM 4014 N N . GLY A 1 496 ? -58.164 80.720 42.514 1.00 57.73 496 GLY A N 1
ATOM 4015 C CA . GLY A 1 496 ? -58.981 81.826 42.051 1.00 57.71 496 GLY A CA 1
ATOM 4016 C C . GLY A 1 496 ? -58.154 82.943 41.445 1.00 58.79 496 GLY A C 1
ATOM 4017 O O . GLY A 1 496 ? -57.018 83.181 41.855 1.00 61.32 496 GLY A O 1
ATOM 4018 N N . MET A 1 497 ? -58.728 83.631 40.463 1.00 57.55 497 MET A N 1
ATOM 4019 C CA . MET A 1 497 ? -58.077 84.785 39.854 1.00 58.06 497 MET A CA 1
ATOM 4020 C C . MET A 1 497 ? -57.694 85.821 40.906 1.00 57.69 497 MET A C 1
ATOM 4021 O O . MET A 1 497 ? -58.466 86.105 41.822 1.00 52.60 497 MET A O 1
ATOM 4026 N N . ASN A 1 498 ? -56.496 86.381 40.769 1.00 58.75 498 ASN A N 1
ATOM 4027 C CA . ASN A 1 498 ? -56.037 87.436 41.664 1.00 62.60 498 ASN A CA 1
ATOM 4028 C C . ASN A 1 498 ? -56.532 88.813 41.233 1.00 65.03 498 ASN A C 1
ATOM 4029 O O . ASN A 1 498 ? -57.166 89.526 42.011 1.00 70.24 498 ASN A O 1
ATOM 4034 N N . GLU A 1 499 ? -56.239 89.180 39.990 1.00 59.46 499 GLU A N 1
ATOM 4035 C CA . GLU A 1 499 ? -56.889 90.319 39.354 1.00 59.64 499 GLU A CA 1
ATOM 4036 C C . GLU A 1 499 ? -58.372 90.049 39.120 1.00 60.35 499 GLU A C 1
ATOM 4037 O O . GLU A 1 499 ? -58.739 89.265 38.245 1.00 66.04 499 GLU A O 1
ATOM 4043 N N . ASN A 1 500 ? -59.219 90.702 39.909 1.00 57.08 500 ASN A N 1
ATOM 4044 C CA . ASN A 1 500 ? -60.661 90.637 39.705 1.00 49.93 500 ASN A CA 1
ATOM 4045 C C . ASN A 1 500 ? -61.232 91.957 39.199 1.00 49.25 500 ASN A C 1
ATOM 4046 O O . ASN A 1 500 ? -62.449 92.137 39.141 1.00 55.76 500 ASN A O 1
ATOM 4051 N N . TYR A 1 501 ? -60.346 92.878 38.833 1.00 50.85 501 TYR A N 1
ATOM 4052 C CA . TYR A 1 501 ? -60.759 94.198 38.373 1.00 49.34 501 TYR A CA 1
ATOM 4053 C C . TYR A 1 501 ? -62.024 94.661 39.087 1.00 51.05 501 TYR A C 1
ATOM 4054 O O . TYR A 1 501 ? -62.969 95.133 38.454 1.00 46.29 501 TYR A O 1
ATOM 4063 N N . SER A 1 502 ? -62.036 94.522 40.409 1.00 55.23 502 SER A N 1
ATOM 4064 C CA . SER A 1 502 ? -63.231 94.796 41.197 1.00 58.64 502 SER A CA 1
ATOM 4065 C C . SER A 1 502 ? -63.029 96.007 42.103 1.00 62.89 502 SER A C 1
ATOM 4066 O O . SER A 1 502 ? -61.961 96.620 42.107 1.00 60.23 502 SER A O 1
ATOM 4069 N N . TRP A 1 503 ? -64.061 96.346 42.868 1.00 70.49 503 TRP A N 1
ATOM 4070 C CA . TRP A 1 503 ? -63.952 97.385 43.885 1.00 73.61 503 TRP A CA 1
ATOM 4071 C C . TRP A 1 503 ? -65.044 97.241 44.940 1.00 77.37 503 TRP A C 1
ATOM 4072 O O . TRP A 1 503 ? -66.162 96.826 44.637 1.00 81.96 503 TRP A O 1
ATOM 4083 N N . ASN A 1 504 ? -64.711 97.585 46.180 1.00 78.24 504 ASN A N 1
ATOM 4084 C CA . ASN A 1 504 ? -65.574 97.284 47.316 1.00 80.66 504 ASN A CA 1
ATOM 4085 C C . ASN A 1 504 ? -66.657 98.340 47.513 1.00 81.77 504 ASN A C 1
ATOM 4086 O O . ASN A 1 504 ? -67.596 98.144 48.284 1.00 79.67 504 ASN A O 1
ATOM 4091 N N . CYS A 1 505 ? -66.519 99.460 46.810 1.00 82.31 505 CYS A N 1
ATOM 4092 C CA . CYS A 1 505 ? -67.200 100.692 47.190 1.00 84.02 505 CYS A CA 1
ATOM 4093 C C . CYS A 1 505 ? -66.805 101.129 48.597 1.00 84.52 505 CYS A C 1
ATOM 4094 O O . CYS A 1 505 ? -67.606 101.718 49.322 1.00 86.27 505 CYS A O 1
ATOM 4097 N N . GLY A 1 506 ? -65.565 100.836 48.976 1.00 82.52 506 GLY A N 1
ATOM 4098 C CA . GLY A 1 506 ? -64.974 101.418 50.166 1.00 74.89 506 GLY A CA 1
ATOM 4099 C C . GLY A 1 506 ? -65.158 100.544 51.391 1.00 73.01 506 GLY A C 1
ATOM 4100 O O . GLY A 1 506 ? -65.560 101.022 52.452 1.00 69.93 506 GLY A O 1
ATOM 4101 N N . ALA A 1 507 ? -64.862 99.257 51.244 1.00 76.85 507 ALA A N 1
ATOM 4102 C CA . ALA A 1 507 ? -64.882 98.332 52.371 1.00 75.56 507 ALA A CA 1
ATOM 4103 C C . ALA A 1 507 ? -64.336 96.965 51.972 1.00 73.04 507 ALA A C 1
ATOM 4104 O O . ALA A 1 507 ? -63.623 96.837 50.977 1.00 86.83 507 ALA A O 1
ATOM 4106 N N . GLU A 1 508 ? -64.677 95.946 52.754 1.00 66.42 508 GLU A N 1
ATOM 4107 C CA . GLU A 1 508 ? -64.763 94.583 52.244 1.00 64.61 508 GLU A CA 1
ATOM 4108 C C . GLU A 1 508 ? -65.847 93.791 52.967 1.00 67.62 508 GLU A C 1
ATOM 4109 O O . GLU A 1 508 ? -65.903 93.778 54.197 1.00 69.45 508 GLU A O 1
ATOM 4115 N N . GLY A 1 509 ? -66.705 93.131 52.196 1.00 68.85 509 GLY A N 1
ATOM 4116 C CA . GLY A 1 509 ? -67.791 92.351 52.759 1.00 66.85 509 GLY A CA 1
ATOM 4117 C C . GLY A 1 509 ? -69.037 93.180 53.000 1.00 68.00 509 GLY A C 1
ATOM 4118 O O . GLY A 1 509 ? -69.100 94.349 52.618 1.00 63.74 509 GLY A O 1
ATOM 4119 N N . PRO A 1 510 ? -70.032 92.573 53.638 1.00 68.01 510 PRO A N 1
ATOM 4120 C CA . PRO A 1 510 ? -71.275 93.275 53.974 1.00 67.89 510 PRO A CA 1
ATOM 4121 C C . PRO A 1 510 ? -71.012 94.523 54.810 1.00 68.00 510 PRO A C 1
ATOM 4122 O O . PRO A 1 510 ? -69.943 94.650 55.408 1.00 64.36 510 PRO A O 1
ATOM 4126 N N . THR A 1 511 ? -71.982 95.430 54.848 1.00 71.38 511 THR A N 1
ATOM 4127 C CA . THR A 1 511 ? -71.778 96.745 55.445 1.00 75.35 511 THR A CA 1
ATOM 4128 C C . THR A 1 511 ? -73.090 97.324 55.964 1.00 79.95 511 THR A C 1
ATOM 4129 O O . THR A 1 511 ? -74.169 96.816 55.658 1.00 78.98 511 THR A O 1
ATOM 4133 N N . ASN A 1 512 ? -72.990 98.391 56.750 1.00 81.46 512 ASN A N 1
ATOM 4134 C CA . ASN A 1 512 ? -74.160 99.173 57.134 1.00 77.07 512 ASN A CA 1
ATOM 4135 C C . ASN A 1 512 ? -74.105 100.597 56.591 1.00 74.34 512 ASN A C 1
ATOM 4136 O O . ASN A 1 512 ? -75.136 101.246 56.419 1.00 74.87 512 ASN A O 1
ATOM 4141 N N . ASP A 1 513 ? -72.895 101.076 56.323 1.00 71.50 513 ASP A N 1
ATOM 4142 C CA . ASP A 1 513 ? -72.697 102.446 55.866 1.00 77.83 513 ASP A CA 1
ATOM 4143 C C . ASP A 1 513 ? -73.516 102.733 54.612 1.00 81.36 513 ASP A C 1
ATOM 4144 O O . ASP A 1 513 ? -73.166 102.293 53.516 1.00 86.45 513 ASP A O 1
ATOM 4149 N N . GLN A 1 514 ? -74.607 103.473 54.779 1.00 79.60 514 GLN A N 1
ATOM 4150 C CA . GLN A 1 514 ? -75.552 103.701 53.693 1.00 77.92 514 GLN A CA 1
ATOM 4151 C C . GLN A 1 514 ? -74.849 104.250 52.456 1.00 76.06 514 GLN A C 1
ATOM 4152 O O . GLN A 1 514 ? -75.140 103.842 51.332 1.00 76.90 514 GLN A O 1
ATOM 4158 N N . ASN A 1 515 ? -73.922 105.179 52.672 1.00 74.95 515 ASN A N 1
ATOM 4159 C CA . ASN A 1 515 ? -73.149 105.757 51.579 1.00 76.33 515 ASN A CA 1
ATOM 4160 C C . ASN A 1 515 ? -72.481 104.672 50.742 1.00 75.75 515 ASN A C 1
ATOM 4161 O O . ASN A 1 515 ? -72.243 104.854 49.548 1.00 72.11 515 ASN A O 1
ATOM 4163 N N . VAL A 1 516 ? -72.180 103.543 51.376 1.00 75.83 516 VAL A N 1
ATOM 4164 C CA . VAL A 1 516 ? -71.561 102.418 50.685 1.00 79.43 516 VAL A CA 1
ATOM 4165 C C . VAL A 1 516 ? -72.585 101.645 49.862 1.00 82.10 516 VAL A C 1
ATOM 4166 O O . VAL A 1 516 ? -72.504 101.601 48.635 1.00 84.64 516 VAL A O 1
ATOM 4168 N N . VAL A 1 517 ? -73.548 101.036 50.547 1.00 79.95 517 VAL A N 1
ATOM 4169 C CA . VAL A 1 517 ? -74.630 100.324 49.878 1.00 75.58 517 VAL A CA 1
ATOM 4170 C C . VAL A 1 517 ? -75.117 101.086 48.650 1.00 75.90 517 VAL A C 1
ATOM 4171 O O . VAL A 1 517 ? -75.320 100.503 47.585 1.00 73.92 517 VAL A O 1
ATOM 4173 N N . ILE A 1 518 ? -75.303 102.393 48.807 1.00 75.65 518 ILE A N 1
ATOM 4174 C CA . ILE A 1 518 ? -75.781 103.235 47.717 1.00 76.05 518 ILE A CA 1
ATOM 4175 C C . ILE A 1 518 ? -74.857 103.149 46.507 1.00 74.88 518 ILE A C 1
ATOM 4176 O O . ILE A 1 518 ? -75.313 102.975 45.377 1.00 71.07 518 ILE A O 1
ATOM 4181 N N . CYS A 1 519 ? -73.557 103.273 46.752 1.00 73.84 519 CYS A N 1
ATOM 4182 C CA . CYS A 1 519 ? -72.559 103.089 45.705 1.00 72.30 519 CYS A CA 1
ATOM 4183 C C . CYS A 1 519 ? -72.753 101.758 44.986 1.00 70.22 519 CYS A C 1
ATOM 4184 O O . CYS A 1 519 ? -72.931 101.720 43.769 1.00 70.93 519 CYS A O 1
ATOM 4187 N N . ARG A 1 520 ? -72.718 100.670 45.747 1.00 68.38 520 ARG A N 1
ATOM 4188 C CA . ARG A 1 520 ? -72.870 99.334 45.182 1.00 66.29 520 ARG A CA 1
ATOM 4189 C C . ARG A 1 520 ? -74.125 99.240 44.320 1.00 64.86 520 ARG A C 1
ATOM 4190 O O . ARG A 1 520 ? -74.077 98.756 43.189 1.00 66.58 520 ARG A O 1
ATOM 4198 N N . GLU A 1 521 ? -75.246 99.705 44.861 1.00 61.43 521 GLU A N 1
ATOM 4199 C CA . GLU A 1 521 ? -76.523 99.629 44.163 1.00 61.63 521 GLU A CA 1
ATOM 4200 C C . GLU A 1 521 ? -76.495 100.442 42.873 1.00 62.89 521 GLU A C 1
ATOM 4201 O O . GLU A 1 521 ? -77.092 100.052 41.869 1.00 67.33 521 GLU A O 1
ATOM 4207 N N . LYS A 1 522 ? -75.799 101.573 42.907 1.00 62.41 522 LYS A N 1
ATOM 4208 C CA . LYS A 1 522 ? -75.531 102.345 41.699 1.00 58.66 522 LYS A CA 1
ATOM 4209 C C . LYS A 1 522 ? -74.754 101.521 40.679 1.00 58.31 522 LYS A C 1
ATOM 4210 O O . LYS A 1 522 ? -75.260 101.213 39.600 1.00 58.41 522 LYS A O 1
ATOM 4216 N N . GLN A 1 523 ? -73.521 101.166 41.028 1.00 55.91 523 GLN A N 1
ATOM 4217 C CA . GLN A 1 523 ? -72.661 100.403 40.131 1.00 55.05 523 GLN A CA 1
ATOM 4218 C C . GLN A 1 523 ? -73.418 99.241 39.497 1.00 54.17 523 GLN A C 1
ATOM 4219 O O . GLN A 1 523 ? -73.457 99.107 38.274 1.00 53.84 523 GLN A O 1
ATOM 4225 N N . LYS A 1 524 ? -74.018 98.404 40.337 1.00 54.74 524 LYS A N 1
ATOM 4226 C CA . LYS A 1 524 ? -74.832 97.293 39.859 1.00 50.44 524 LYS A CA 1
ATOM 4227 C C . LYS A 1 524 ? -75.697 97.712 38.675 1.00 54.08 524 LYS A C 1
ATOM 4228 O O . LYS A 1 524 ? -75.951 96.920 37.768 1.00 54.51 524 LYS A O 1
ATOM 4234 N N . ARG A 1 525 ? -76.147 98.963 38.691 1.00 52.18 525 ARG A N 1
ATOM 4235 C CA . ARG A 1 525 ? -77.069 99.458 37.675 1.00 55.65 525 ARG A CA 1
ATOM 4236 C C . ARG A 1 525 ? -76.317 100.099 36.514 1.00 61.66 525 ARG A C 1
ATOM 4237 O O . ARG A 1 525 ? -76.812 100.137 35.387 1.00 64.16 525 ARG A O 1
ATOM 4245 N N . ASN A 1 526 ? -75.119 100.601 36.796 1.00 64.85 526 ASN A N 1
ATOM 4246 C CA . ASN A 1 526 ? -74.183 100.985 35.746 1.00 64.58 526 ASN A CA 1
ATOM 4247 C C . ASN A 1 526 ? -73.765 99.798 34.885 1.00 59.58 526 ASN A C 1
ATOM 4248 O O . ASN A 1 526 ? -73.836 99.853 33.657 1.00 50.54 526 ASN A O 1
ATOM 4253 N N . PHE A 1 527 ? -73.328 98.725 35.537 1.00 53.00 527 PHE A N 1
ATOM 4254 C CA . PHE A 1 527 ? -73.049 97.471 34.848 1.00 51.75 527 PHE A CA 1
ATOM 4255 C C . PHE A 1 527 ? -74.247 97.017 34.021 1.00 55.48 527 PHE A C 1
ATOM 4256 O O . PHE A 1 527 ? -74.106 96.652 32.854 1.00 55.94 527 PHE A O 1
ATOM 4264 N N . MET A 1 528 ? -75.426 97.043 34.634 1.00 52.24 528 MET A N 1
ATOM 4265 C CA . MET A 1 528 ? -76.619 96.467 34.025 1.00 52.84 528 MET A CA 1
ATOM 4266 C C . MET A 1 528 ? -77.089 97.301 32.838 1.00 58.68 528 MET A C 1
ATOM 4267 O O . MET A 1 528 ? -77.519 96.761 31.818 1.00 64.20 528 MET A O 1
ATOM 4272 N N . ILE A 1 529 ? -77.005 98.620 32.977 1.00 58.69 529 ILE A N 1
ATOM 4273 C CA . ILE A 1 529 ? -77.307 99.528 31.877 1.00 50.23 529 ILE A CA 1
ATOM 4274 C C . ILE A 1 529 ? -76.355 99.310 30.705 1.00 54.33 529 ILE A C 1
ATOM 4275 O O . ILE A 1 529 ? -76.780 99.249 29.551 1.00 57.38 529 ILE A O 1
ATOM 4280 N N . THR A 1 530 ? -75.067 99.193 31.010 1.00 56.54 530 THR A N 1
ATOM 4281 C CA . THR A 1 530 ? -74.060 98.923 29.990 1.00 54.90 530 THR A CA 1
ATOM 4282 C C . THR A 1 530 ? -74.396 97.659 29.205 1.00 46.37 530 THR A C 1
ATOM 4283 O O . THR A 1 530 ? -74.801 97.727 28.044 1.00 46.16 530 THR A O 1
ATOM 4287 N N . LEU A 1 531 ? -74.224 96.507 29.845 1.00 44.06 531 LEU A N 1
ATOM 4288 C CA . LEU A 1 531 ? -74.396 95.225 29.174 1.00 40.92 531 LEU A CA 1
ATOM 4289 C C . LEU A 1 531 ? -75.631 95.230 28.280 1.00 47.97 531 LEU A C 1
ATOM 4290 O O . LEU A 1 531 ? -75.604 94.714 27.163 1.00 50.26 531 LEU A O 1
ATOM 4295 N N . LEU A 1 532 ? -76.714 95.818 28.780 1.00 46.74 532 LEU A N 1
ATOM 4296 C CA . LEU A 1 532 ? -77.998 95.771 28.090 1.00 43.83 532 LEU A CA 1
ATOM 4297 C C . LEU A 1 532 ? -78.185 96.987 27.190 1.00 41.52 532 LEU A C 1
ATOM 4298 O O . LEU A 1 532 ? -79.311 97.363 26.863 1.00 40.08 532 LEU A O 1
ATOM 4303 N N . VAL A 1 533 ? -77.074 97.599 26.792 1.00 42.87 533 VAL A N 1
ATOM 4304 C CA . VAL A 1 533 ? -77.106 98.696 25.832 1.00 37.83 533 VAL A CA 1
ATOM 4305 C C . VAL A 1 533 ? -75.916 98.631 24.880 1.00 36.60 533 VAL A C 1
ATOM 4306 O O . VAL A 1 533 ? -75.838 99.392 23.916 1.00 36.93 533 VAL A O 1
ATOM 4310 N N . SER A 1 534 ? -74.992 97.717 25.157 1.00 37.00 534 SER A N 1
ATOM 4311 C CA . SER A 1 534 ? -73.908 97.417 24.230 1.00 44.46 534 SER A CA 1
ATOM 4312 C C . SER A 1 534 ? -74.384 96.511 23.099 1.00 47.15 534 SER A C 1
ATOM 4313 O O . SER A 1 534 ? -75.159 95.581 23.321 1.00 43.29 534 SER A O 1
ATOM 4316 N N . GLN A 1 535 ? -73.915 96.789 21.887 1.00 50.69 535 GLN A N 1
ATOM 4317 C CA . GLN A 1 535 ? -74.099 95.874 20.767 1.00 49.24 535 GLN A CA 1
ATOM 4318 C C . GLN A 1 535 ? -73.549 94.489 21.089 1.00 52.08 535 GLN A C 1
ATOM 4319 O O . GLN A 1 535 ? -72.640 94.346 21.906 1.00 50.11 535 GLN A O 1
ATOM 4325 N N . GLY A 1 536 ? -74.108 93.471 20.443 1.00 49.87 536 GLY A N 1
ATOM 4326 C CA . GLY A 1 536 ? -73.710 92.099 20.693 1.00 48.88 536 GLY A CA 1
ATOM 4327 C C . GLY A 1 536 ? -74.743 91.333 21.496 1.00 44.52 536 GLY A C 1
ATOM 4328 O O . GLY A 1 536 ? -75.882 91.777 21.645 1.00 45.86 536 GLY A O 1
ATOM 4329 N N . THR A 1 537 ? -74.343 90.177 22.015 1.00 39.18 537 THR A N 1
ATOM 4330 C CA . THR A 1 537 ? -75.266 89.292 22.716 1.00 38.66 537 THR A CA 1
ATOM 4331 C C . THR A 1 537 ? -74.990 89.282 24.215 1.00 37.87 537 THR A C 1
ATOM 4332 O O . THR A 1 537 ? -73.938 88.822 24.660 1.00 42.82 537 THR A O 1
ATOM 4336 N N . PRO A 1 538 ? -75.941 89.792 24.991 1.00 37.21 538 PRO A N 1
ATOM 4337 C CA . PRO A 1 538 ? -75.751 89.959 26.435 1.00 41.62 538 PRO A CA 1
ATOM 4338 C C . PRO A 1 538 ? -76.027 88.667 27.196 1.00 46.66 538 PRO A C 1
ATOM 4339 O O . PRO A 1 538 ? -76.975 87.951 26.872 1.00 48.92 538 PRO A O 1
ATOM 4343 N N . MET A 1 539 ? -75.203 88.377 28.197 1.00 41.42 539 MET A N 1
ATOM 4344 C CA . MET A 1 539 ? -75.423 87.224 29.062 1.00 38.00 539 MET A CA 1
ATOM 4345 C C . MET A 1 539 ? -75.589 87.649 30.516 1.00 39.78 539 MET A C 1
ATOM 4346 O O . MET A 1 539 ? -74.720 88.312 31.082 1.00 43.31 539 MET A O 1
ATOM 4351 N N . ILE A 1 540 ? -76.711 87.264 31.116 1.00 33.48 540 ILE A N 1
ATOM 4352 C CA . ILE A 1 540 ? -76.924 87.465 32.545 1.00 26.61 540 ILE A CA 1
ATOM 4353 C C . ILE A 1 540 ? -76.474 86.248 33.346 1.00 33.16 540 ILE A C 1
ATOM 4354 O O . ILE A 1 540 ? -76.803 85.112 33.004 1.00 39.38 540 ILE A O 1
ATOM 4359 N N . LEU A 1 541 ? -75.720 86.493 34.412 1.00 35.61 541 LEU A N 1
ATOM 4360 C CA . LEU A 1 541 ? -75.364 85.442 35.357 1.00 38.87 541 LEU A CA 1
ATOM 4361 C C . LEU A 1 541 ? -76.535 85.104 36.274 1.00 47.06 541 LEU A C 1
ATOM 4362 O O . LEU A 1 541 ? -77.044 85.967 36.990 1.00 46.37 541 LEU A O 1
ATOM 4367 N N . GLY A 1 542 ? -76.957 83.844 36.248 1.00 54.80 542 GLY A N 1
ATOM 4368 C CA . GLY A 1 542 ? -78.141 83.422 36.973 1.00 57.23 542 GLY A CA 1
ATOM 4369 C C . GLY A 1 542 ? -78.072 83.766 38.448 1.00 58.12 542 GLY A C 1
ATOM 4370 O O . GLY A 1 542 ? -77.357 83.119 39.213 1.00 59.49 542 GLY A O 1
ATOM 4371 N N . GLY A 1 543 ? -78.818 84.790 38.847 1.00 49.89 543 GLY A N 1
ATOM 4372 C CA . GLY A 1 543 ? -78.936 85.147 40.248 1.00 46.67 543 GLY A CA 1
ATOM 4373 C C . GLY A 1 543 ? -78.650 86.615 40.499 1.00 44.41 543 GLY A C 1
ATOM 4374 O O . GLY A 1 543 ? -79.081 87.179 41.504 1.00 49.00 543 GLY A O 1
ATOM 4375 N N . ASP A 1 544 ? -77.918 87.235 39.579 1.00 33.99 544 ASP A N 1
ATOM 4376 C CA . ASP A 1 544 ? -77.515 88.628 39.732 1.00 32.82 544 ASP A CA 1
ATOM 4377 C C . ASP A 1 544 ? -78.727 89.554 39.743 1.00 36.56 544 ASP A C 1
ATOM 4378 O O . ASP A 1 544 ? -78.643 90.696 40.196 1.00 43.04 544 ASP A O 1
ATOM 4383 N N . GLU A 1 545 ? -79.852 89.055 39.242 1.00 41.31 545 GLU A N 1
ATOM 4384 C CA . GLU A 1 545 ? -81.134 89.726 39.421 1.00 42.94 545 GLU A CA 1
ATOM 4385 C C . GLU A 1 545 ? -81.683 89.499 40.825 1.00 46.06 545 GLU A C 1
ATOM 4386 O O . GLU A 1 545 ? -82.707 90.071 41.201 1.00 50.55 545 GLU A O 1
ATOM 4392 N N . LEU A 1 546 ? -80.997 88.662 41.596 1.00 43.86 546 LEU A N 1
ATOM 4393 C CA . LEU A 1 546 ? -81.312 88.488 43.009 1.00 45.04 546 LEU A CA 1
ATOM 4394 C C . LEU A 1 546 ? -80.212 89.065 43.894 1.00 49.75 546 LEU A C 1
ATOM 4395 O O . LEU A 1 546 ? -80.275 88.969 45.120 1.00 44.03 546 LEU A O 1
ATOM 4400 N N . SER A 1 547 ? -79.206 89.663 43.265 1.00 54.03 547 SER A N 1
ATOM 4401 C CA . SER A 1 547 ? -78.024 90.128 43.980 1.00 51.44 547 SER A CA 1
ATOM 4402 C C . SER A 1 547 ? -77.314 88.975 44.681 1.00 50.84 547 SER A C 1
ATOM 4403 O O . SER A 1 547 ? -76.846 89.116 45.811 1.00 53.39 547 SER A O 1
ATOM 4406 N N . ARG A 1 548 ? -77.238 87.834 44.004 1.00 55.55 548 ARG A N 1
ATOM 4407 C CA . ARG A 1 548 ? -76.677 86.626 44.598 1.00 51.14 548 ARG A CA 1
ATOM 4408 C C . ARG A 1 548 ? -75.254 86.865 45.093 1.00 54.75 548 ARG A C 1
ATOM 4409 O O . ARG A 1 548 ? -74.461 87.536 44.432 1.00 46.73 548 ARG A O 1
ATOM 4417 N N . THR A 1 549 ? -74.938 86.313 46.259 1.00 55.37 549 THR A N 1
ATOM 4418 C CA . THR A 1 549 ? -73.621 86.489 46.859 1.00 50.32 549 THR A CA 1
ATOM 4419 C C . THR A 1 549 ? -72.955 85.145 47.132 1.00 50.97 549 THR A C 1
ATOM 4420 O O . THR A 1 549 ? -73.600 84.203 47.592 1.00 50.52 549 THR A O 1
ATOM 4424 N N . GLN A 1 550 ? -71.660 85.063 46.846 1.00 54.54 550 GLN A N 1
ATOM 4425 C CA . GLN A 1 550 ? -70.849 83.932 47.279 1.00 58.89 550 GLN A CA 1
ATOM 4426 C C . GLN A 1 550 ? -69.799 84.363 48.298 1.00 60.18 550 GLN A C 1
ATOM 4427 O O . GLN A 1 550 ? -68.717 83.782 48.372 1.00 55.53 550 GLN A O 1
ATOM 4433 N N . ARG A 1 551 ? -70.127 85.386 49.080 1.00 62.20 551 ARG A N 1
ATOM 4434 C CA . ARG A 1 551 ? -69.261 85.827 50.168 1.00 57.39 551 ARG A CA 1
ATOM 4435 C C . ARG A 1 551 ? -67.838 86.069 49.676 1.00 59.46 551 ARG A C 1
ATOM 4436 O O . ARG A 1 551 ? -66.870 85.769 50.375 1.00 56.69 551 ARG A O 1
ATOM 4444 N N . GLY A 1 552 ? -67.719 86.615 48.470 1.00 50.42 552 GLY A N 1
ATOM 4445 C CA . GLY A 1 552 ? -66.429 87.008 47.935 1.00 45.56 552 GLY A CA 1
ATOM 4446 C C . GLY A 1 552 ? -65.582 85.817 47.530 1.00 47.37 552 GLY A C 1
ATOM 4447 O O . GLY A 1 552 ? -64.423 85.970 47.143 1.00 49.29 552 GLY A O 1
ATOM 4448 N N . ASN A 1 553 ? -66.163 84.626 47.620 1.00 45.26 553 ASN A N 1
ATOM 4449 C CA . ASN A 1 553 ? -65.661 83.470 46.886 1.00 39.79 553 ASN A CA 1
ATOM 4450 C C . ASN A 1 553 ? -65.793 83.644 45.377 1.00 47.76 553 ASN A C 1
ATOM 4451 O O . ASN A 1 553 ? -66.891 83.560 44.827 1.00 49.43 553 ASN A O 1
ATOM 4456 N N . ASN A 1 554 ? -64.668 83.887 44.713 1.00 44.72 554 ASN A N 1
ATOM 4457 C CA . ASN A 1 554 ? -64.654 84.058 43.265 1.00 47.51 554 ASN A CA 1
ATOM 4458 C C . ASN A 1 554 ? -64.270 82.775 42.537 1.00 50.67 554 ASN A C 1
ATOM 4459 O O . ASN A 1 554 ? -63.900 82.803 41.363 1.00 53.50 554 ASN A O 1
ATOM 4464 N N . ASN A 1 555 ? -64.359 81.651 43.241 1.00 45.60 555 ASN A N 1
ATOM 4465 C CA . ASN A 1 555 ? -64.051 80.352 42.654 1.00 52.31 555 ASN A CA 1
ATOM 4466 C C . ASN A 1 555 ? -64.795 79.216 43.346 1.00 55.84 555 ASN A C 1
ATOM 4467 O O . ASN A 1 555 ? -64.193 78.219 43.745 1.00 63.15 555 ASN A O 1
ATOM 4472 N N . ALA A 1 556 ? -66.108 79.372 43.485 1.00 50.33 556 ALA A N 1
ATOM 4473 C CA . ALA A 1 556 ? -66.894 78.511 44.360 1.00 48.20 556 ALA A CA 1
ATOM 4474 C C . ALA A 1 556 ? -67.247 77.198 43.670 1.00 47.21 556 ALA A C 1
ATOM 4475 O O . ALA A 1 556 ? -68.399 76.765 43.691 1.00 43.94 556 ALA A O 1
ATOM 4477 N N . PHE A 1 557 ? -66.248 76.569 43.059 1.00 44.16 557 PHE A N 1
ATOM 4478 C CA . PHE A 1 557 ? -66.483 75.429 42.181 1.00 44.21 557 PHE A CA 1
ATOM 4479 C C . PHE A 1 557 ? -66.809 74.174 42.983 1.00 42.75 557 PHE A C 1
ATOM 4480 O O . PHE A 1 557 ? -67.435 73.245 42.473 1.00 41.76 557 PHE A O 1
ATOM 4488 N N . CYS A 1 558 ? -66.380 74.153 44.241 1.00 46.56 558 CYS A N 1
ATOM 4489 C CA . CYS A 1 558 ? -66.555 72.981 45.091 1.00 48.75 558 CYS A CA 1
ATOM 4490 C C . CYS A 1 558 ? -67.546 73.258 46.216 1.00 48.94 558 CYS A C 1
ATOM 4491 O O . CYS A 1 558 ? -67.683 72.462 47.145 1.00 46.36 558 CYS A O 1
ATOM 4494 N N . GLN A 1 559 ? -68.236 74.390 46.125 1.00 49.17 559 GLN A N 1
ATOM 4495 C CA . GLN A 1 559 ? -69.111 74.843 47.200 1.00 51.51 559 GLN A CA 1
ATOM 4496 C C . GLN A 1 559 ? -70.558 74.442 46.938 1.00 50.45 559 GLN A C 1
ATOM 4497 O O . GLN A 1 559 ? -71.358 75.246 46.458 1.00 50.47 559 GLN A O 1
ATOM 4503 N N . ASP A 1 560 ? -70.889 73.195 47.256 1.00 49.43 560 ASP A N 1
ATOM 4504 C CA . ASP A 1 560 ? -72.250 72.698 47.094 1.00 54.41 560 ASP A CA 1
ATOM 4505 C C . ASP A 1 560 ? -73.082 72.950 48.347 1.00 50.71 560 ASP A C 1
ATOM 4506 O O . ASP A 1 560 ? -73.344 72.032 49.125 1.00 48.12 560 ASP A O 1
ATOM 4511 N N . ASN A 1 561 ? -73.494 74.199 48.536 1.00 42.21 561 ASN A N 1
ATOM 4512 C CA . ASN A 1 561 ? -74.116 74.620 49.786 1.00 33.08 561 ASN A CA 1
ATOM 4513 C C . ASN A 1 561 ? -74.704 76.024 49.693 1.00 41.09 561 ASN A C 1
ATOM 4514 O O . ASN A 1 561 ? -74.959 76.529 48.600 1.00 47.64 561 ASN A O 1
ATOM 4519 N N . GLU A 1 562 ? -74.916 76.648 50.847 1.00 48.86 562 GLU A N 1
ATOM 4520 C CA . GLU A 1 562 ? -75.621 77.923 50.909 1.00 47.88 562 GLU A CA 1
ATOM 4521 C C . GLU A 1 562 ? -74.817 79.031 50.235 1.00 48.17 562 GLU A C 1
ATOM 4522 O O . GLU A 1 562 ? -75.361 80.075 49.876 1.00 44.46 562 GLU A O 1
ATOM 4528 N N . ILE A 1 563 ? -73.520 78.795 50.066 1.00 38.37 563 ILE A N 1
ATOM 4529 C CA . ILE A 1 563 ? -72.639 79.773 49.440 1.00 46.47 563 ILE A CA 1
ATOM 4530 C C . ILE A 1 563 ? -73.059 80.054 48.001 1.00 49.13 563 ILE A C 1
ATOM 4531 O O . ILE A 1 563 ? -72.791 81.128 47.464 1.00 48.07 563 ILE A O 1
ATOM 4536 N N . THR A 1 564 ? -73.720 79.080 47.383 1.00 47.70 564 THR A N 1
ATOM 4537 C CA . THR A 1 564 ? -73.951 79.106 45.943 1.00 45.96 564 THR A CA 1
ATOM 4538 C C . THR A 1 564 ? -75.418 78.845 45.616 1.00 49.20 564 THR A C 1
ATOM 4539 O O . THR A 1 564 ? -75.922 79.291 44.585 1.00 55.10 564 THR A O 1
ATOM 4543 N N . TRP A 1 565 ? -76.096 78.120 46.499 1.00 53.96 565 TRP A N 1
ATOM 4544 C CA . TRP A 1 565 ? -77.553 78.153 46.560 1.00 53.93 565 TRP A CA 1
ATOM 4545 C C . TRP A 1 565 ? -78.091 79.518 46.146 1.00 47.74 565 TRP A C 1
ATOM 4546 O O . TRP A 1 565 ? -77.590 80.553 46.586 1.00 50.93 565 TRP A O 1
ATOM 4557 N N . PHE A 1 566 ? -79.115 79.513 45.299 1.00 42.03 566 PHE A N 1
ATOM 4558 C CA . PHE A 1 566 ? -79.942 80.696 45.090 1.00 45.69 566 PHE A CA 1
ATOM 4559 C C . PHE A 1 566 ? -80.743 81.037 46.342 1.00 52.53 566 PHE A C 1
ATOM 4560 O O . PHE A 1 566 ? -81.455 80.192 46.884 1.00 59.66 566 PHE A O 1
ATOM 4568 N N . ASP A 1 567 ? -80.622 82.280 46.795 1.00 54.74 567 ASP A N 1
ATOM 4569 C CA . ASP A 1 567 ? -81.458 82.787 47.877 1.00 55.63 567 ASP A CA 1
ATOM 4570 C C . ASP A 1 567 ? -82.614 83.621 47.335 1.00 57.25 567 ASP A C 1
ATOM 4571 O O . ASP A 1 567 ? -82.402 84.656 46.703 1.00 62.94 567 ASP A O 1
ATOM 4576 N N . TRP A 1 568 ? -83.836 83.165 47.588 1.00 63.19 568 TRP A N 1
ATOM 4577 C CA . TRP A 1 568 ? -85.020 83.778 46.997 1.00 62.16 568 TRP A CA 1
ATOM 4578 C C . TRP A 1 568 ? -85.695 84.732 47.977 1.00 60.63 568 TRP A C 1
ATOM 4579 O O . TRP A 1 568 ? -86.567 85.513 47.597 1.00 60.18 568 TRP A O 1
ATOM 4590 N N . ASN A 1 569 ? -85.285 84.663 49.239 1.00 66.26 569 ASN A N 1
ATOM 4591 C CA . ASN A 1 569 ? -85.703 85.642 50.235 1.00 65.87 569 ASN A CA 1
ATOM 4592 C C . ASN A 1 569 ? -85.238 87.052 49.887 1.00 62.22 569 ASN A C 1
ATOM 4593 O O . ASN A 1 569 ? -84.070 87.394 50.072 1.00 70.48 569 ASN A O 1
ATOM 4598 N N . LEU A 1 570 ? -86.159 87.867 49.384 1.00 53.75 570 LEU A N 1
ATOM 4599 C CA . LEU A 1 570 ? -85.818 89.191 48.878 1.00 56.15 570 LEU A CA 1
ATOM 4600 C C . LEU A 1 570 ? -86.410 90.287 49.757 1.00 57.74 570 LEU A C 1
ATOM 4601 O O . LEU A 1 570 ? -87.628 90.384 49.908 1.00 57.82 570 LEU A O 1
ATOM 4606 N N . ASP A 1 571 ? -85.541 91.110 50.335 1.00 60.34 571 ASP A N 1
ATOM 4607 C CA . ASP A 1 571 ? -85.973 92.322 51.020 1.00 61.67 571 ASP A CA 1
ATOM 4608 C C . ASP A 1 571 ? -86.266 93.442 50.027 1.00 61.36 571 ASP A C 1
ATOM 4609 O O . ASP A 1 571 ? -86.405 93.201 48.828 1.00 61.33 571 ASP A O 1
ATOM 4614 N N . GLU A 1 572 ? -86.358 94.667 50.535 1.00 67.36 572 GLU A N 1
ATOM 4615 C CA . GLU A 1 572 ? -86.559 95.835 49.686 1.00 62.12 572 GLU A CA 1
ATOM 4616 C C . GLU A 1 572 ? -85.454 95.953 48.641 1.00 56.21 572 GLU A C 1
ATOM 4617 O O . GLU A 1 572 ? -85.709 95.854 47.440 1.00 49.97 572 GLU A O 1
ATOM 4623 N N . ARG A 1 573 ? -84.227 96.166 49.105 1.00 55.67 573 ARG A N 1
ATOM 4624 C CA . ARG A 1 573 ? -83.096 96.381 48.211 1.00 62.51 573 ARG A CA 1
ATOM 4625 C C . ARG A 1 573 ? -83.018 95.291 47.148 1.00 64.27 573 ARG A C 1
ATOM 4626 O O . ARG A 1 573 ? -83.173 95.559 45.956 1.00 59.97 573 ARG A O 1
ATOM 4634 N N . LYS A 1 574 ? -82.778 94.059 47.587 1.00 67.16 574 LYS A N 1
ATOM 4635 C CA . LYS A 1 574 ? -82.513 92.957 46.670 1.00 67.88 574 LYS A CA 1
ATOM 4636 C C . LYS A 1 574 ? -83.557 92.900 45.560 1.00 66.21 574 LYS A C 1
ATOM 4637 O O . LYS A 1 574 ? -83.228 92.667 44.397 1.00 69.99 574 LYS A O 1
ATOM 4643 N N . SER A 1 575 ? -84.816 93.114 45.927 1.00 61.76 575 SER A N 1
ATOM 4644 C CA . SER A 1 575 ? -85.928 92.907 45.007 1.00 62.80 575 SER A CA 1
ATOM 4645 C C . SER A 1 575 ? -86.112 94.106 44.084 1.00 60.98 575 SER A C 1
ATOM 4646 O O . SER A 1 575 ? -86.347 93.949 42.886 1.00 67.39 575 SER A O 1
ATOM 4649 N N . LYS A 1 576 ? -86.002 95.304 44.649 1.00 57.29 576 LYS A N 1
ATOM 4650 C CA . LYS A 1 576 ? -86.162 96.532 43.879 1.00 65.97 576 LYS A CA 1
ATOM 4651 C C . LYS A 1 576 ? -85.195 96.573 42.700 1.00 64.83 576 LYS A C 1
ATOM 4652 O O . LYS A 1 576 ? -85.428 97.279 41.719 1.00 65.60 576 LYS A O 1
ATOM 4658 N N . PHE A 1 577 ? -84.111 95.812 42.803 1.00 60.71 577 PHE A N 1
ATOM 4659 C CA . PHE A 1 577 ? -83.160 95.680 41.706 1.00 61.72 577 PHE A CA 1
ATOM 4660 C C . PHE A 1 577 ? -83.659 94.691 40.658 1.00 66.06 577 PHE A C 1
ATOM 4661 O O . PHE A 1 577 ? -83.668 94.989 39.464 1.00 71.59 577 PHE A O 1
ATOM 4669 N N . LEU A 1 578 ? -84.075 93.514 41.114 1.00 59.84 578 LEU A N 1
ATOM 4670 C CA . LEU A 1 578 ? -84.810 92.581 40.268 1.00 55.64 578 LEU A CA 1
ATOM 4671 C C . LEU A 1 578 ? -85.720 93.321 39.293 1.00 57.49 578 LEU A C 1
ATOM 4672 O O . LEU A 1 578 ? -85.734 93.027 38.098 1.00 61.51 578 LEU A O 1
ATOM 4677 N N . GLU A 1 579 ? -86.478 94.281 39.811 1.00 53.64 579 GLU A N 1
ATOM 4678 C CA . GLU A 1 579 ? -87.367 95.087 38.982 1.00 53.37 579 GLU A CA 1
ATOM 4679 C C . GLU A 1 579 ? -86.585 95.864 37.929 1.00 50.05 579 GLU A C 1
ATOM 4680 O O . GLU A 1 579 ? -87.079 96.106 36.828 1.00 49.59 579 GLU A O 1
ATOM 4686 N N . PHE A 1 580 ? -85.361 96.252 38.274 1.00 50.00 580 PHE A N 1
ATOM 4687 C CA . PHE A 1 580 ? -84.526 97.041 37.377 1.00 53.17 580 PHE A CA 1
ATOM 4688 C C . PHE A 1 580 ? -84.006 96.195 36.220 1.00 53.62 580 PHE A C 1
ATOM 4689 O O . PHE A 1 580 ? -84.044 96.616 35.064 1.00 51.71 580 PHE A O 1
ATOM 4697 N N . VAL A 1 581 ? -83.520 95.000 36.539 1.00 47.01 581 VAL A N 1
ATOM 4698 C CA . VAL A 1 581 ? -83.047 94.068 35.522 1.00 43.88 581 VAL A CA 1
ATOM 4699 C C . VAL A 1 581 ? -84.167 93.687 34.560 1.00 41.93 581 VAL A C 1
ATOM 4700 O O . VAL A 1 581 ? -83.942 93.537 33.359 1.00 30.30 581 VAL A O 1
ATOM 4704 N N . LYS A 1 582 ? -85.374 93.532 35.095 1.00 47.06 582 LYS A N 1
ATOM 4705 C CA . LYS A 1 582 ? -86.537 93.202 34.280 1.00 50.63 582 LYS A CA 1
ATOM 4706 C C . LYS A 1 582 ? -86.819 94.294 33.254 1.00 46.32 582 LYS A C 1
ATOM 4707 O O . LYS A 1 582 ? -87.018 94.012 32.072 1.00 48.98 582 LYS A O 1
ATOM 4713 N N . LYS A 1 583 ? -86.835 95.541 33.713 1.00 46.03 583 LYS A N 1
ATOM 4714 C CA . LYS A 1 583 ? -87.192 96.668 32.859 1.00 51.58 583 LYS A CA 1
ATOM 4715 C C . LYS A 1 583 ? -86.087 96.968 31.851 1.00 47.29 583 LYS A C 1
ATOM 4716 O O . LYS A 1 583 ? -86.359 97.334 30.708 1.00 48.77 583 LYS A O 1
ATOM 4722 N N . MET A 1 584 ? -84.840 96.811 32.284 1.00 42.33 584 MET A N 1
ATOM 4723 C CA . MET A 1 584 ? -83.696 96.959 31.392 1.00 43.50 584 MET A CA 1
ATOM 4724 C C . MET A 1 584 ? -83.751 95.947 30.253 1.00 45.29 584 MET A C 1
ATOM 4725 O O . MET A 1 584 ? -83.638 96.310 29.082 1.00 50.01 584 MET A O 1
ATOM 4730 N N . ILE A 1 585 ? -83.924 94.677 30.604 1.00 45.83 585 ILE A N 1
ATOM 4731 C CA . ILE A 1 585 ? -84.019 93.614 29.611 1.00 42.02 585 ILE A CA 1
ATOM 4732 C C . ILE A 1 585 ? -85.119 93.905 28.595 1.00 44.21 585 ILE A C 1
ATOM 4733 O O . ILE A 1 585 ? -84.902 93.808 27.387 1.00 44.57 585 ILE A O 1
ATOM 4738 N N . GLN A 1 586 ? -86.298 94.261 29.093 1.00 42.89 586 GLN A N 1
ATOM 4739 C CA . GLN A 1 586 ? -87.420 94.611 28.230 1.00 45.84 586 GLN A CA 1
ATOM 4740 C C . GLN A 1 586 ? -87.053 95.748 27.282 1.00 49.65 586 GLN A C 1
ATOM 4741 O O . GLN A 1 586 ? -87.432 95.740 26.111 1.00 49.91 586 GLN A O 1
ATOM 4747 N N . PHE A 1 587 ? -86.314 96.725 27.797 1.00 48.38 587 PHE A N 1
ATOM 4748 C CA . PHE A 1 587 ? -85.812 97.820 26.976 1.00 49.10 587 PHE A CA 1
ATOM 4749 C C . PHE A 1 587 ? -84.954 97.299 25.827 1.00 48.69 587 PHE A C 1
ATOM 4750 O O . PHE A 1 587 ? -85.221 97.588 24.660 1.00 48.79 587 PHE A O 1
ATOM 4758 N N . TYR A 1 588 ? -83.925 96.530 26.165 1.00 42.68 588 TYR A N 1
ATOM 4759 C CA . TYR A 1 588 ? -83.062 95.920 25.160 1.00 47.96 588 TYR A CA 1
ATOM 4760 C C . TYR A 1 588 ? -83.881 95.209 24.088 1.00 50.96 588 TYR A C 1
ATOM 4761 O O . TYR A 1 588 ? -83.579 95.303 22.898 1.00 53.58 588 TYR A O 1
ATOM 4770 N N . ARG A 1 589 ? -84.918 94.498 24.518 1.00 50.64 589 ARG A N 1
ATOM 4771 C CA . ARG A 1 589 ? -85.659 93.611 23.629 1.00 44.45 589 ARG A CA 1
ATOM 4772 C C . ARG A 1 589 ? -86.595 94.399 22.718 1.00 39.77 589 ARG A C 1
ATOM 4773 O O . ARG A 1 589 ? -86.865 93.992 21.588 1.00 40.21 589 ARG A O 1
ATOM 4781 N N . ALA A 1 590 ? -87.087 95.528 23.218 1.00 33.22 590 ALA A N 1
ATOM 4782 C CA . ALA A 1 590 ? -88.111 96.293 22.517 1.00 39.57 590 ALA A CA 1
ATOM 4783 C C . ALA A 1 590 ? -87.496 97.179 21.439 1.00 43.42 590 ALA A C 1
ATOM 4784 O O . ALA A 1 590 ? -88.205 97.889 20.726 1.00 46.83 590 ALA A O 1
ATOM 4786 N N . HIS A 1 591 ? -86.173 97.131 21.324 1.00 43.49 591 HIS A N 1
ATOM 4787 C CA . HIS A 1 591 ? -85.439 98.092 20.509 1.00 45.69 591 HIS A CA 1
ATOM 4788 C C . HIS A 1 591 ? -84.407 97.394 19.629 1.00 48.13 591 HIS A C 1
ATOM 4789 O O . HIS A 1 591 ? -83.465 96.780 20.129 1.00 51.74 591 HIS A O 1
ATOM 4796 N N . PRO A 1 592 ? -84.592 97.493 18.317 1.00 47.89 592 PRO A N 1
ATOM 4797 C CA . PRO A 1 592 ? -83.702 96.827 17.361 1.00 49.23 592 PRO A CA 1
ATOM 4798 C C . PRO A 1 592 ? -82.315 97.462 17.340 1.00 54.01 592 PRO A C 1
ATOM 4799 O O . PRO A 1 592 ? -81.334 96.790 17.022 1.00 52.89 592 PRO A O 1
ATOM 4803 N N . ALA A 1 593 ? -82.242 98.746 17.677 1.00 52.00 593 ALA A N 1
ATOM 4804 C CA . ALA A 1 593 ? -80.998 99.498 17.562 1.00 49.73 593 ALA A CA 1
ATOM 4805 C C . ALA A 1 593 ? -79.938 98.960 18.517 1.00 50.41 593 ALA A C 1
ATOM 4806 O O . ALA A 1 593 ? -78.886 99.573 18.702 1.00 58.25 593 ALA A O 1
ATOM 4808 N N . PHE A 1 594 ? -80.222 97.811 19.123 1.00 48.05 594 PHE A N 1
ATOM 4809 C CA . PHE A 1 594 ? -79.290 97.184 20.052 1.00 51.51 594 PHE A CA 1
ATOM 4810 C C . PHE A 1 594 ? -79.140 95.694 19.761 1.00 53.15 594 PHE A C 1
ATOM 4811 O O . PHE A 1 594 ? -78.155 95.071 20.157 1.00 58.66 594 PHE A O 1
ATOM 4819 N N . ARG A 1 595 ? -80.123 95.130 19.068 1.00 51.66 595 ARG A N 1
ATOM 4820 C CA . ARG A 1 595 ? -80.027 93.761 18.577 1.00 53.16 595 ARG A CA 1
ATOM 4821 C C . ARG A 1 595 ? -79.733 93.730 17.081 1.00 54.26 595 ARG A C 1
ATOM 4822 O O . ARG A 1 595 ? -80.608 93.419 16.273 1.00 51.41 595 ARG A O 1
ATOM 4830 N N . ARG A 1 596 ? -78.496 94.055 16.719 1.00 52.93 596 ARG A N 1
ATOM 4831 C CA . ARG A 1 596 ? -78.148 94.311 15.327 1.00 49.70 596 ARG A CA 1
ATOM 4832 C C . ARG A 1 596 ? -77.427 93.116 14.711 1.00 50.77 596 ARG A C 1
ATOM 4833 O O . ARG A 1 596 ? -76.645 92.439 15.378 1.00 47.93 596 ARG A O 1
ATOM 4841 N N . GLU A 1 597 ? -77.696 92.863 13.434 1.00 52.93 597 GLU A N 1
ATOM 4842 C CA . GLU A 1 597 ? -76.965 91.849 12.683 1.00 50.79 597 GLU A CA 1
ATOM 4843 C C . GLU A 1 597 ? -75.766 92.455 11.961 1.00 46.93 597 GLU A C 1
ATOM 4844 O O . GLU A 1 597 ? -74.867 91.738 11.522 1.00 40.27 597 GLU A O 1
ATOM 4850 N N . ARG A 1 598 ? -75.760 93.778 11.843 1.00 49.52 598 ARG A N 1
ATOM 4851 C CA . ARG A 1 598 ? -74.638 94.488 11.240 1.00 52.50 598 ARG A CA 1
ATOM 4852 C C . ARG A 1 598 ? -74.068 95.531 12.195 1.00 52.59 598 ARG A C 1
ATOM 4853 O O . ARG A 1 598 ? -74.789 96.092 13.020 1.00 58.76 598 ARG A O 1
ATOM 4861 N N . TYR A 1 599 ? -72.769 95.787 12.077 1.00 49.12 599 TYR A N 1
ATOM 4862 C CA . TYR A 1 599 ? -72.114 96.813 12.879 1.00 50.30 599 TYR A CA 1
ATOM 4863 C C . TYR A 1 599 ? -72.530 98.211 12.432 1.00 50.41 599 TYR A C 1
ATOM 4864 O O . TYR A 1 599 ? -72.934 98.412 11.286 1.00 50.56 599 TYR A O 1
ATOM 4873 N N . PHE A 1 600 ? -72.428 99.173 13.343 1.00 50.13 600 PHE A N 1
ATOM 4874 C CA . PHE A 1 600 ? -72.445 100.583 12.973 1.00 53.06 600 PHE A CA 1
ATOM 4875 C C . PHE A 1 600 ? -71.124 101.003 12.338 1.00 55.26 600 PHE A C 1
ATOM 4876 O O . PHE A 1 600 ? -70.067 100.914 12.965 1.00 48.65 600 PHE A O 1
ATOM 4884 N N . GLN A 1 601 ? -71.190 101.460 11.092 1.00 60.02 601 GLN A N 1
ATOM 4885 C CA . GLN A 1 601 ? -70.175 102.354 10.549 1.00 62.50 601 GLN A CA 1
ATOM 4886 C C . GLN A 1 601 ? -70.378 103.783 11.040 1.00 66.87 601 GLN A C 1
ATOM 4887 O O . GLN A 1 601 ? -71.423 104.115 11.599 1.00 76.68 601 GLN A O 1
ATOM 4893 N N . GLY A 1 602 ? -69.372 104.625 10.828 1.00 68.71 602 GLY A N 1
ATOM 4894 C CA . GLY A 1 602 ? -69.419 106.000 11.287 1.00 72.27 602 GLY A CA 1
ATOM 4895 C C . GLY A 1 602 ? -69.642 106.983 10.155 1.00 71.51 602 GLY A C 1
ATOM 4896 O O . GLY A 1 602 ? -68.734 107.719 9.770 1.00 73.62 602 GLY A O 1
ATOM 4897 N N . LYS A 1 603 ? -70.859 106.995 9.619 1.00 68.56 603 LYS A N 1
ATOM 4898 C CA . LYS A 1 603 ? -71.175 107.810 8.453 1.00 66.87 603 LYS A CA 1
ATOM 4899 C C . LYS A 1 603 ? -72.680 108.003 8.306 1.00 64.20 603 LYS A C 1
ATOM 4900 O O . LYS A 1 603 ? -73.463 107.478 9.098 1.00 65.09 603 LYS A O 1
ATOM 4906 N N . LYS A 1 604 ? -73.079 108.759 7.289 1.00 61.76 604 LYS A N 1
ATOM 4907 C CA . LYS A 1 604 ? -74.488 108.896 6.941 1.00 64.81 604 LYS A CA 1
ATOM 4908 C C . LYS A 1 604 ? -74.891 107.891 5.867 1.00 67.75 604 LYS A C 1
ATOM 4909 O O . LYS A 1 604 ? -74.189 107.717 4.871 1.00 63.24 604 LYS A O 1
ATOM 4915 N N . LEU A 1 605 ? -76.026 107.232 6.077 1.00 67.76 605 LEU A N 1
ATOM 4916 C CA . LEU A 1 605 ? -76.473 106.172 5.181 1.00 63.99 605 LEU A CA 1
ATOM 4917 C C . LEU A 1 605 ? -77.782 106.546 4.494 1.00 59.81 605 LEU A C 1
ATOM 4918 O O . LEU A 1 605 ? -78.550 107.363 5.002 1.00 61.70 605 LEU A O 1
ATOM 4923 N N . PHE A 1 606 ? -78.031 105.942 3.336 1.00 56.02 606 PHE A N 1
ATOM 4924 C CA . PHE A 1 606 ? -79.330 106.043 2.683 1.00 60.29 606 PHE A CA 1
ATOM 4925 C C . PHE A 1 606 ? -79.672 107.492 2.354 1.00 59.38 606 PHE A C 1
ATOM 4926 O O . PHE A 1 606 ? -80.834 107.831 2.133 1.00 61.46 606 PHE A O 1
ATOM 4934 N N . GLY A 1 607 ? -78.651 108.343 2.325 1.00 61.76 607 GLY A N 1
ATOM 4935 C CA . GLY A 1 607 ? -78.828 109.732 1.946 1.00 60.46 607 GLY A CA 1
ATOM 4936 C C . GLY A 1 607 ? -79.492 110.551 3.035 1.00 64.04 607 GLY A C 1
ATOM 4937 O O . GLY A 1 607 ? -80.183 111.531 2.755 1.00 60.18 607 GLY A O 1
ATOM 4938 N N . MET A 1 608 ? -79.282 110.147 4.284 1.00 62.66 608 MET A N 1
ATOM 4939 C CA . MET A 1 608 ? -79.754 110.917 5.428 1.00 68.73 608 MET A CA 1
ATOM 4940 C C . MET A 1 608 ? -78.716 111.944 5.867 1.00 73.04 608 MET A C 1
ATOM 4941 O O . MET A 1 608 ? -77.545 111.855 5.498 1.00 77.78 608 MET A O 1
ATOM 4946 N N . PRO A 1 609 ? -79.153 112.919 6.658 1.00 72.61 609 PRO A N 1
ATOM 4947 C CA . PRO A 1 609 ? -78.272 114.002 7.105 1.00 65.61 609 PRO A CA 1
ATOM 4948 C C . PRO A 1 609 ? -77.642 113.698 8.460 1.00 61.65 609 PRO A C 1
ATOM 4949 O O . PRO A 1 609 ? -77.041 114.580 9.073 1.00 59.36 609 PRO A O 1
ATOM 4953 N N . LEU A 1 610 ? -77.781 112.458 8.917 1.00 62.10 610 LEU A N 1
ATOM 4954 C CA . LEU A 1 610 ? -77.277 112.063 10.227 1.00 58.71 610 LEU A CA 1
ATOM 4955 C C . LEU A 1 610 ? -76.392 110.824 10.127 1.00 63.93 610 LEU A C 1
ATOM 4956 O O . LEU A 1 610 ? -76.432 110.100 9.132 1.00 63.85 610 LEU A O 1
ATOM 4961 N N . LYS A 1 611 ? -75.596 110.587 11.163 1.00 64.76 611 LYS A N 1
ATOM 4962 C CA . LYS A 1 611 ? -74.822 109.356 11.269 1.00 66.35 611 LYS A CA 1
ATOM 4963 C C . LYS A 1 611 ? -75.585 108.289 12.047 1.00 68.20 611 LYS A C 1
ATOM 4964 O O . LYS A 1 611 ? -76.237 108.585 13.048 1.00 71.53 611 LYS A O 1
ATOM 4970 N N . ASP A 1 612 ? -75.500 107.048 11.579 1.00 68.79 612 ASP A N 1
ATOM 4971 C CA . ASP A 1 612 ? -76.029 105.911 12.323 1.00 64.36 612 ASP A CA 1
ATOM 4972 C C . ASP A 1 612 ? -75.463 105.866 13.738 1.00 62.17 612 ASP A C 1
ATOM 4973 O O . ASP A 1 612 ? -76.053 105.264 14.634 1.00 61.41 612 ASP A O 1
ATOM 4978 N N . VAL A 1 613 ? -74.315 106.508 13.932 1.00 62.64 613 VAL A N 1
ATOM 4979 C CA . VAL A 1 613 ? -73.725 106.640 15.258 1.00 53.23 613 VAL A CA 1
ATOM 4980 C C . VAL A 1 613 ? -72.827 107.870 15.343 1.00 53.98 613 VAL A C 1
ATOM 4981 O O . VAL A 1 613 ? -72.406 108.414 14.323 1.00 61.41 613 VAL A O 1
ATOM 4985 N N . THR A 1 614 ? -72.538 108.302 16.566 1.00 53.82 614 THR A N 1
ATOM 4986 C CA . THR A 1 614 ? -71.721 109.489 16.787 1.00 48.34 614 THR A CA 1
ATOM 4987 C C . THR A 1 614 ? -71.209 109.548 18.222 1.00 52.25 614 THR A C 1
ATOM 4988 O O . THR A 1 614 ? -71.990 109.488 19.172 1.00 50.34 614 THR A O 1
ATOM 4992 N N . PHE A 1 615 ? -69.894 109.665 18.372 1.00 59.40 615 PHE A N 1
ATOM 4993 C CA . PHE A 1 615 ? -69.277 109.744 19.691 1.00 60.67 615 PHE A CA 1
ATOM 4994 C C . PHE A 1 615 ? -68.898 111.180 20.037 1.00 66.39 615 PHE A C 1
ATOM 4995 O O . PHE A 1 615 ? -68.120 111.816 19.327 1.00 71.37 615 PHE A O 1
ATOM 5003 N N . TYR A 1 616 ? -69.454 111.685 21.134 1.00 73.21 616 TYR A N 1
ATOM 5004 C CA . TYR A 1 616 ? -69.256 113.076 21.523 1.00 72.39 616 TYR A CA 1
ATOM 5005 C C . TYR A 1 616 ? -68.241 113.193 22.655 1.00 74.36 616 TYR A C 1
ATOM 5006 O O . TYR A 1 616 ? -67.885 112.199 23.287 1.00 70.78 616 TYR A O 1
ATOM 5015 N N . THR A 1 617 ? -67.779 114.414 22.904 1.00 81.87 617 THR A N 1
ATOM 5016 C CA . THR A 1 617 ? -67.032 114.717 24.119 1.00 80.55 617 THR A CA 1
ATOM 5017 C C . THR A 1 617 ? -67.924 115.378 25.165 1.00 80.10 617 THR A C 1
ATOM 5018 O O . THR A 1 617 ? -69.149 115.372 25.043 1.00 80.18 617 THR A O 1
ATOM 5022 N N . LEU A 1 618 ? -67.302 115.946 26.192 1.00 80.25 618 LEU A N 1
ATOM 5023 C CA . LEU A 1 618 ? -67.929 116.053 27.504 1.00 83.97 618 LEU A CA 1
ATOM 5024 C C . LEU A 1 618 ? -68.785 117.311 27.606 1.00 83.73 618 LEU A C 1
ATOM 5025 O O . LEU A 1 618 ? -69.848 117.301 28.225 1.00 84.67 618 LEU A O 1
ATOM 5030 N N . GLU A 1 619 ? -68.313 118.392 26.994 1.00 85.79 619 GLU A N 1
ATOM 5031 C CA . GLU A 1 619 ? -69.125 119.155 26.053 1.00 85.78 619 GLU A CA 1
ATOM 5032 C C . GLU A 1 619 ? -68.997 118.600 24.638 1.00 85.26 619 GLU A C 1
ATOM 5033 O O . GLU A 1 619 ? -68.480 117.501 24.437 1.00 83.13 619 GLU A O 1
ATOM 5039 N N . GLY A 1 620 ? -69.470 119.368 23.662 1.00 84.56 620 GLY A N 1
ATOM 5040 C CA . GLY A 1 620 ? -70.641 118.988 22.893 1.00 81.80 620 GLY A CA 1
ATOM 5041 C C . GLY A 1 620 ? -70.298 118.594 21.470 1.00 76.18 620 GLY A C 1
ATOM 5042 O O . GLY A 1 620 ? -70.878 119.111 20.516 1.00 78.27 620 GLY A O 1
ATOM 5043 N N . ARG A 1 621 ? -69.350 117.673 21.329 1.00 79.03 621 ARG A N 1
ATOM 5044 C CA . ARG A 1 621 ? -68.326 117.780 20.296 1.00 80.49 621 ARG A CA 1
ATOM 5045 C C . ARG A 1 621 ? -67.918 116.404 19.780 1.00 79.99 621 ARG A C 1
ATOM 5046 O O . ARG A 1 621 ? -67.464 115.553 20.545 1.00 77.96 621 ARG A O 1
ATOM 5054 N N . GLU A 1 622 ? -68.083 116.193 18.478 1.00 78.64 622 GLU A N 1
ATOM 5055 C CA . GLU A 1 622 ? -67.685 114.940 17.848 1.00 75.82 622 GLU A CA 1
ATOM 5056 C C . GLU A 1 622 ? -66.217 114.629 18.120 1.00 72.54 622 GLU A C 1
ATOM 5057 O O . GLU A 1 622 ? -65.372 115.524 18.120 1.00 73.91 622 GLU A O 1
ATOM 5063 N N . VAL A 1 623 ? -65.920 113.354 18.350 1.00 73.73 623 VAL A N 1
ATOM 5064 C CA . VAL A 1 623 ? -64.572 112.935 18.716 1.00 76.09 623 VAL A CA 1
ATOM 5065 C C . VAL A 1 623 ? -63.616 113.060 17.534 1.00 79.26 623 VAL A C 1
ATOM 5066 O O . VAL A 1 623 ? -64.006 112.858 16.384 1.00 77.09 623 VAL A O 1
ATOM 5070 N N . ASP A 1 624 ? -62.364 113.395 17.826 1.00 82.17 624 ASP A N 1
ATOM 5071 C CA . ASP A 1 624 ? -61.346 113.531 16.791 1.00 75.75 624 ASP A CA 1
ATOM 5072 C C . ASP A 1 624 ? -60.222 112.520 16.987 1.00 72.65 624 ASP A C 1
ATOM 5073 O O . ASP A 1 624 ? -60.145 111.855 18.020 1.00 69.16 624 ASP A O 1
ATOM 5078 N N . GLU A 1 625 ? -59.352 112.409 15.988 1.00 73.74 625 GLU A N 1
ATOM 5079 C CA . GLU A 1 625 ? -58.384 111.320 15.933 1.00 80.94 625 GLU A CA 1
ATOM 5080 C C . GLU A 1 625 ? -57.631 111.184 17.252 1.00 79.22 625 GLU A C 1
ATOM 5081 O O . GLU A 1 625 ? -57.194 110.093 17.619 1.00 75.71 625 GLU A O 1
ATOM 5087 N N . LYS A 1 626 ? -57.482 112.299 17.960 1.00 79.28 626 LYS A N 1
ATOM 5088 C CA . LYS A 1 626 ? -56.619 112.351 19.134 1.00 83.87 626 LYS A CA 1
ATOM 5089 C C . LYS A 1 626 ? -57.400 112.040 20.407 1.00 78.18 626 LYS A C 1
ATOM 5090 O O . LYS A 1 626 ? -56.990 111.200 21.208 1.00 70.29 626 LYS A O 1
ATOM 5096 N N . THR A 1 627 ? -58.527 112.721 20.586 1.00 75.89 627 THR A N 1
ATOM 5097 C CA . THR A 1 627 ? -59.428 112.433 21.695 1.00 74.30 627 THR A CA 1
ATOM 5098 C C . THR A 1 627 ? -59.931 110.995 21.638 1.00 74.29 627 THR A C 1
ATOM 5099 O O . THR A 1 627 ? -60.320 110.422 22.656 1.00 71.00 627 THR A O 1
ATOM 5103 N N . TRP A 1 628 ? -59.920 110.417 20.441 1.00 73.65 628 TRP A N 1
ATOM 5104 C CA . TRP A 1 628 ? -60.415 109.060 20.242 1.00 76.74 628 TRP A CA 1
ATOM 5105 C C . TRP A 1 628 ? -59.405 108.027 20.731 1.00 79.03 628 TRP A C 1
ATOM 5106 O O . TRP A 1 628 ? -59.775 106.923 21.129 1.00 84.35 628 TRP A O 1
ATOM 5117 N N . SER A 1 629 ? -58.128 108.394 20.698 1.00 79.29 629 SER A N 1
ATOM 5118 C CA . SER A 1 629 ? -57.061 107.493 21.116 1.00 75.65 629 SER A CA 1
ATOM 5119 C C . SER A 1 629 ? -56.698 107.711 22.581 1.00 72.44 629 SER A C 1
ATOM 5120 O O . SER A 1 629 ? -56.149 106.822 23.234 1.00 71.52 629 SER A O 1
ATOM 5123 N N . SER A 1 630 ? -57.007 108.898 23.092 1.00 70.84 630 SER A N 1
ATOM 5124 C CA . SER A 1 630 ? -56.636 109.267 24.453 1.00 69.91 630 SER A CA 1
ATOM 5125 C C . SER A 1 630 ? -57.670 108.775 25.459 1.00 67.57 630 SER A C 1
ATOM 5126 O O . SER A 1 630 ? -58.854 108.663 25.142 1.00 69.87 630 SER A O 1
ATOM 5129 N N . PRO A 1 631 ? -57.215 108.482 26.673 1.00 66.87 631 PRO A N 1
ATOM 5130 C CA . PRO A 1 631 ? -58.049 107.794 27.663 1.00 65.54 631 PRO A CA 1
ATOM 5131 C C . PRO A 1 631 ? -59.293 108.603 28.016 1.00 63.34 631 PRO A C 1
ATOM 5132 O O . PRO A 1 631 ? -59.505 109.681 27.462 1.00 67.78 631 PRO A O 1
ATOM 5136 N N . THR A 1 632 ? -60.103 108.081 28.932 1.00 62.75 632 THR A N 1
ATOM 5137 C CA . THR A 1 632 ? -61.301 108.780 29.382 1.00 60.53 632 THR A CA 1
ATOM 5138 C C . THR A 1 632 ? -62.048 107.972 30.437 1.00 59.29 632 THR A C 1
ATOM 5139 O O . THR A 1 632 ? -61.826 106.770 30.584 1.00 61.21 632 THR A O 1
ATOM 5143 N N . GLN A 1 633 ? -62.933 108.640 31.170 1.00 55.74 633 GLN A N 1
ATOM 5144 C CA . GLN A 1 633 ? -63.874 107.955 32.047 1.00 56.71 633 GLN A CA 1
ATOM 5145 C C . GLN A 1 633 ? -65.308 108.396 31.769 1.00 60.38 633 GLN A C 1
ATOM 5146 O O . GLN A 1 633 ? -66.199 108.199 32.596 1.00 55.45 633 GLN A O 1
ATOM 5152 N N . LEU A 1 634 ? -65.522 108.993 30.602 1.00 56.16 634 LEU A N 1
ATOM 5153 C CA . LEU A 1 634 ? -66.828 109.536 30.247 1.00 56.98 634 LEU A CA 1
ATOM 5154 C C . LEU A 1 634 ? -67.133 109.319 28.769 1.00 59.11 634 LEU A C 1
ATOM 5155 O O . LEU A 1 634 ? -66.654 110.061 27.911 1.00 58.83 634 LEU A O 1
ATOM 5160 N N . VAL A 1 635 ? -67.934 108.299 28.479 1.00 56.84 635 VAL A N 1
ATOM 5161 C CA . VAL A 1 635 ? -68.316 107.992 27.105 1.00 50.67 635 VAL A CA 1
ATOM 5162 C C . VAL A 1 635 ? -69.731 108.476 26.806 1.00 48.89 635 VAL A C 1
ATOM 5163 O O . VAL A 1 635 ? -70.625 108.368 27.645 1.00 54.23 635 VAL A O 1
ATOM 5167 N N . ILE A 1 636 ? -69.926 109.010 25.604 1.00 45.59 636 ILE A N 1
ATOM 5168 C CA . ILE A 1 636 ? -71.204 109.601 25.227 1.00 44.98 636 ILE A CA 1
ATOM 5169 C C . ILE A 1 636 ? -71.420 109.533 23.719 1.00 50.67 636 ILE A C 1
ATOM 5170 O O . ILE A 1 636 ? -70.596 110.015 22.942 1.00 62.43 636 ILE A O 1
ATOM 5175 N N . PHE A 1 637 ? -72.533 108.931 23.312 1.00 51.86 637 PHE A N 1
ATOM 5176 C CA . PHE A 1 637 ? -72.696 108.472 21.938 1.00 47.16 637 PHE A CA 1
ATOM 5177 C C . PHE A 1 637 ? -74.168 108.422 21.542 1.00 49.73 637 PHE A C 1
ATOM 5178 O O . PHE A 1 637 ? -75.036 108.163 22.375 1.00 39.72 637 PHE A O 1
ATOM 5186 N N . VAL A 1 638 ? -74.440 108.670 20.265 1.00 49.28 638 VAL A N 1
ATOM 5187 C CA . VAL A 1 638 ? -75.812 108.742 19.774 1.00 49.81 638 VAL A CA 1
ATOM 5188 C C . VAL A 1 638 ? -76.059 107.712 18.677 1.00 48.37 638 VAL A C 1
ATOM 5189 O O . VAL A 1 638 ? -75.342 107.671 17.678 1.00 51.62 638 VAL A O 1
ATOM 5193 N N . LEU A 1 639 ? -77.079 106.883 18.871 1.00 43.72 639 LEU A N 1
ATOM 5194 C CA . LEU A 1 639 ? -77.469 105.900 17.866 1.00 34.41 639 LEU A CA 1
ATOM 5195 C C . LEU A 1 639 ? -78.713 106.351 17.107 1.00 35.52 639 LEU A C 1
ATOM 5196 O O . LEU A 1 639 ? -79.761 106.598 17.704 1.00 32.16 639 LEU A O 1
ATOM 5201 N N . GLU A 1 640 ? -78.589 106.456 15.788 1.00 37.62 640 GLU A N 1
ATOM 5202 C CA . GLU A 1 640 ? -79.675 106.960 14.955 1.00 48.27 640 GLU A CA 1
ATOM 5203 C C . GLU A 1 640 ? -80.590 105.828 14.498 1.00 49.15 640 GLU A C 1
ATOM 5204 O O . GLU A 1 640 ? -80.391 105.250 13.429 1.00 49.20 640 GLU A O 1
ATOM 5210 N N . GLY A 1 641 ? -81.592 105.518 15.314 1.00 49.75 641 GLY A N 1
ATOM 5211 C CA . GLY A 1 641 ? -82.551 104.481 14.982 1.00 53.36 641 GLY A CA 1
ATOM 5212 C C . GLY A 1 641 ? -82.862 104.430 13.4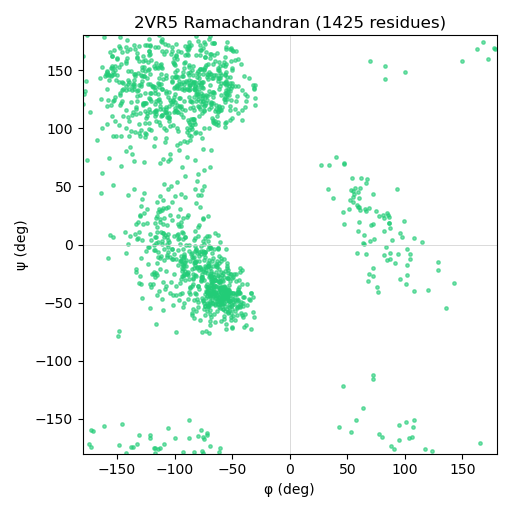99 1.00 55.31 641 GLY A C 1
ATOM 5213 O O . GLY A 1 641 ? -82.870 103.359 12.893 1.00 55.06 641 GLY A O 1
ATOM 5214 N N . SER A 1 642 ? -83.119 105.595 12.914 1.00 55.05 642 SER A N 1
ATOM 5215 C CA . SER A 1 642 ? -83.735 105.669 11.594 1.00 57.94 642 SER A CA 1
ATOM 5216 C C . SER A 1 642 ? -82.708 105.427 10.492 1.00 57.54 642 SER A C 1
ATOM 5217 O O . SER A 1 642 ? -83.018 104.826 9.463 1.00 63.68 642 SER A O 1
ATOM 5220 N N . VAL A 1 643 ? -81.486 105.899 10.715 1.00 60.04 643 VAL A N 1
ATOM 5221 C CA . VAL A 1 643 ? -80.419 105.758 9.731 1.00 60.00 643 VAL A CA 1
ATOM 5222 C C . VAL A 1 643 ? -79.575 104.518 10.006 1.00 57.87 643 VAL A C 1
ATOM 5223 O O . VAL A 1 643 ? -78.347 104.562 9.932 1.00 61.04 643 VAL A O 1
ATOM 5227 N N . MET A 1 644 ? -80.242 103.413 10.323 1.00 56.93 644 MET A N 1
ATOM 5228 C CA . MET A 1 644 ? -79.567 102.131 10.485 1.00 50.70 644 MET A CA 1
ATOM 5229 C C . MET A 1 644 ? -79.568 101.338 9.182 1.00 52.65 644 MET A C 1
ATOM 5230 O O . MET A 1 644 ? -80.495 101.448 8.379 1.00 57.42 644 MET A O 1
ATOM 5235 N N . ASP A 1 645 ? -78.525 100.540 8.979 1.00 49.10 645 ASP A N 1
ATOM 5236 C CA . ASP A 1 645 ? -78.503 99.570 7.891 1.00 46.86 645 ASP A CA 1
ATOM 5237 C C . ASP A 1 645 ? -78.879 98.177 8.386 1.00 45.28 645 ASP A C 1
ATOM 5238 O O . ASP A 1 645 ? -78.142 97.214 8.178 1.00 53.87 645 ASP A O 1
ATOM 5243 N N . GLU A 1 646 ? -80.031 98.079 9.042 1.00 36.90 646 GLU A N 1
ATOM 5244 C CA . GLU A 1 646 ? -80.535 96.796 9.517 1.00 38.19 646 GLU A CA 1
ATOM 5245 C C . GLU A 1 646 ? -81.729 96.332 8.691 1.00 43.90 646 GLU A C 1
ATOM 5246 O O . GLU A 1 646 ? -82.775 96.981 8.676 1.00 41.04 646 GLU A O 1
ATOM 5252 N N . ILE A 1 647 ? -81.567 95.206 8.005 1.00 39.75 647 ILE A N 1
ATOM 5253 C CA . ILE A 1 647 ? -82.660 94.602 7.253 1.00 44.27 647 ILE A CA 1
ATOM 5254 C C . ILE A 1 647 ? -83.109 93.291 7.889 1.00 47.14 647 ILE A C 1
ATOM 5255 O O . ILE A 1 647 ? -82.285 92.451 8.251 1.00 41.69 647 ILE A O 1
ATOM 5260 N N . ASN A 1 648 ? -84.421 93.123 8.023 1.00 45.56 648 ASN A N 1
ATOM 5261 C CA . ASN A 1 648 ? -84.990 91.849 8.447 1.00 35.34 648 ASN A CA 1
ATOM 5262 C C . ASN A 1 648 ? -84.985 90.814 7.327 1.00 38.58 648 ASN A C 1
ATOM 5263 O O . ASN A 1 648 ? -84.501 91.078 6.227 1.00 33.57 648 ASN A O 1
ATOM 5268 N N . MET A 1 649 ? -85.526 89.635 7.616 1.00 34.54 649 MET A N 1
ATOM 5269 C CA . MET A 1 649 ? -85.441 88.507 6.696 1.00 39.98 649 MET A CA 1
ATOM 5270 C C . MET A 1 649 ? -86.403 88.676 5.525 1.00 44.60 649 MET A C 1
ATOM 5271 O O . MET A 1 649 ? -86.406 87.876 4.590 1.00 45.32 649 MET A O 1
ATOM 5276 N N . TYR A 1 650 ? -87.219 89.724 5.583 1.00 46.24 650 TYR A N 1
ATOM 5277 C CA . TYR A 1 650 ? -88.175 90.010 4.520 1.00 46.71 650 TYR A CA 1
ATOM 5278 C C . TYR A 1 650 ? -87.713 91.184 3.663 1.00 46.74 650 TYR A C 1
ATOM 5279 O O . TYR A 1 650 ? -88.408 91.600 2.737 1.00 46.73 650 TYR A O 1
ATOM 5288 N N . GLY A 1 651 ? -86.536 91.713 3.979 1.00 43.26 651 GLY A N 1
ATOM 5289 C CA . GLY A 1 651 ? -85.887 92.693 3.128 1.00 47.60 651 GLY A CA 1
ATOM 5290 C C . GLY A 1 651 ? -86.331 94.110 3.433 1.00 49.16 651 GLY A C 1
ATOM 5291 O O . GLY A 1 651 ? -86.083 95.030 2.653 1.00 52.69 651 GLY A O 1
ATOM 5292 N N . GLU A 1 652 ? -86.991 94.286 4.573 1.00 49.15 652 GLU A N 1
ATOM 5293 C CA . GLU A 1 652 ? -87.306 95.617 5.079 1.00 45.63 652 GLU A CA 1
ATOM 5294 C C . GLU A 1 652 ? -86.179 96.155 5.954 1.00 47.90 652 GLU A C 1
ATOM 5295 O O . GLU A 1 652 ? -85.666 95.452 6.824 1.00 46.65 652 GLU A O 1
ATOM 5301 N N . ARG A 1 653 ? -85.800 97.407 5.718 1.00 46.81 653 ARG A N 1
ATOM 5302 C CA . ARG A 1 653 ? -84.980 98.151 6.666 1.00 45.46 653 ARG A CA 1
ATOM 5303 C C . ARG A 1 653 ? -85.793 98.571 7.887 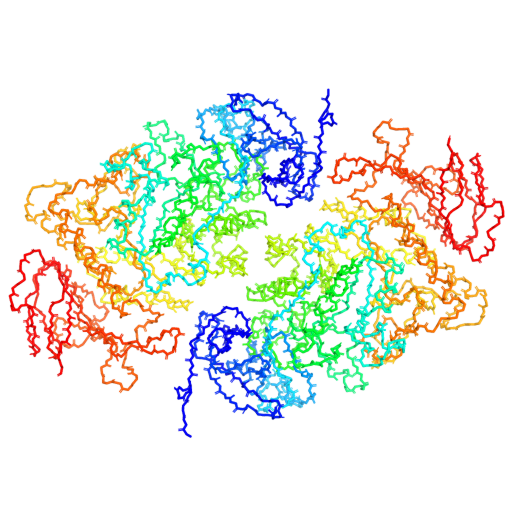1.00 47.92 653 ARG A C 1
ATOM 5304 O O . ARG A 1 653 ? -87.023 98.585 7.850 1.00 47.20 653 ARG A O 1
ATOM 5312 N N . ILE A 1 654 ? -85.097 98.912 8.966 1.00 48.34 654 ILE A N 1
ATOM 5313 C CA . ILE A 1 654 ? -85.624 98.717 10.311 1.00 43.41 654 ILE A CA 1
ATOM 5314 C C . ILE A 1 654 ? -85.305 99.910 11.207 1.00 46.12 654 ILE A C 1
ATOM 5315 O O . ILE A 1 654 ? -84.320 99.898 11.945 1.00 62.38 654 ILE A O 1
ATOM 5320 N N . ALA A 1 655 ? -86.144 100.938 11.136 1.00 45.28 655 ALA A N 1
ATOM 5321 C CA . ALA A 1 655 ? -85.993 102.111 11.989 1.00 47.24 655 ALA A CA 1
ATOM 5322 C C . ALA A 1 655 ? -86.076 101.734 13.464 1.00 48.35 655 ALA A C 1
ATOM 5323 O O . ALA A 1 655 ? -86.814 100.824 13.842 1.00 44.29 655 ALA A O 1
ATOM 5325 N N . ASP A 1 656 ? -85.314 102.439 14.294 1.00 51.99 656 ASP A N 1
ATOM 5326 C CA . ASP A 1 656 ? -85.664 102.608 15.699 1.00 50.70 656 ASP A CA 1
ATOM 5327 C C . ASP A 1 656 ? -85.822 104.082 16.054 1.00 50.00 656 ASP A C 1
ATOM 5328 O O . ASP A 1 656 ? -85.954 104.932 15.174 1.00 59.28 656 ASP A O 1
ATOM 5333 N N . ASP A 1 657 ? -85.808 104.378 17.350 1.00 50.42 657 ASP A N 1
ATOM 5334 C CA . ASP A 1 657 ? -85.684 105.752 17.820 1.00 56.17 657 ASP A CA 1
ATOM 5335 C C . ASP A 1 657 ? -84.220 106.147 17.990 1.00 61.06 657 ASP A C 1
ATOM 5336 O O . ASP A 1 657 ? -83.337 105.290 18.033 1.00 54.98 657 ASP A O 1
ATOM 5341 N N . SER A 1 658 ? -83.971 107.449 18.085 1.00 64.62 658 SER A N 1
ATOM 5342 C CA . SER A 1 658 ? -82.620 107.957 18.293 1.00 59.93 658 SER A CA 1
ATOM 5343 C C . SER A 1 658 ? -82.315 108.121 19.778 1.00 58.49 658 SER A C 1
ATOM 5344 O O . SER A 1 658 ? -83.032 108.817 20.496 1.00 52.90 658 SER A O 1
ATOM 5347 N N . PHE A 1 659 ? -81.247 107.474 20.232 1.00 56.58 659 PHE A N 1
ATOM 5348 C CA . PHE A 1 659 ? -80.897 107.471 21.647 1.00 62.63 659 PHE A CA 1
ATOM 5349 C C . PHE A 1 659 ? -79.644 108.301 21.907 1.00 66.49 659 PHE A C 1
ATOM 5350 O O . PHE A 1 659 ? -78.896 108.620 20.983 1.00 69.10 659 PHE A O 1
ATOM 5358 N N . LEU A 1 660 ? -79.421 108.648 23.170 1.00 63.61 660 LEU A N 1
ATOM 5359 C CA . LEU A 1 660 ? -78.179 109.291 23.581 1.00 62.51 660 LEU A CA 1
ATOM 5360 C C . LEU A 1 660 ? -77.668 108.714 24.897 1.00 62.85 660 LEU A C 1
ATOM 5361 O O . LEU A 1 660 ? -78.114 109.110 25.974 1.00 57.21 660 LEU A O 1
ATOM 5366 N N . ILE A 1 661 ? -76.730 107.778 24.802 1.00 61.81 661 ILE A N 1
ATOM 5367 C CA . ILE A 1 661 ? -76.191 107.111 25.981 1.00 60.43 661 ILE A CA 1
ATOM 5368 C C . ILE A 1 661 ? -75.045 107.910 26.592 1.00 59.56 661 ILE A C 1
ATOM 5369 O O . ILE A 1 661 ? -74.058 108.211 25.921 1.00 60.58 661 ILE A O 1
ATOM 5374 N N . ILE A 1 662 ? -75.183 108.252 27.869 1.00 58.40 662 ILE A N 1
ATOM 5375 C CA . ILE A 1 662 ? -74.139 108.974 28.586 1.00 52.27 662 ILE A CA 1
ATOM 5376 C C . ILE A 1 662 ? -73.572 108.136 29.726 1.00 54.61 662 ILE A C 1
ATOM 5377 O O . ILE A 1 662 ? -74.218 107.956 30.758 1.00 49.91 662 ILE A O 1
ATOM 5382 N N . LEU A 1 663 ? -72.360 107.625 29.532 1.00 54.84 663 LEU A N 1
ATOM 5383 C CA . LEU A 1 663 ? -71.703 106.805 30.543 1.00 63.27 663 LEU A CA 1
ATOM 5384 C C . LEU A 1 663 ? -70.603 107.584 31.256 1.00 71.38 663 LEU A C 1
ATOM 5385 O O . LEU A 1 663 ? -69.644 108.036 30.630 1.00 78.17 663 LEU A O 1
ATOM 5390 N N . ASN A 1 664 ? -70.748 107.737 32.568 1.00 71.16 664 ASN A N 1
ATOM 5391 C CA . ASN A 1 664 ? -69.774 108.472 33.366 1.00 65.97 664 ASN A CA 1
ATOM 5392 C C . ASN A 1 664 ? -69.179 107.618 34.480 1.00 64.22 664 ASN A C 1
ATOM 5393 O O . ASN A 1 664 ? -69.828 107.363 35.494 1.00 49.25 664 ASN A O 1
ATOM 5398 N N . ALA A 1 665 ? -67.940 107.177 34.283 1.00 65.60 665 ALA A N 1
ATOM 5399 C CA . ALA A 1 665 ? -67.238 106.391 35.290 1.00 69.92 665 ALA A CA 1
ATOM 5400 C C . ALA A 1 665 ? -66.374 107.279 36.179 1.00 73.68 665 ALA A C 1
ATOM 5401 O O . ALA A 1 665 ? -65.901 106.849 37.231 1.00 76.82 665 ALA A O 1
ATOM 5403 N N . ASN A 1 666 ? -66.171 108.520 35.749 1.00 76.14 666 ASN A N 1
ATOM 5404 C CA . ASN A 1 666 ? -65.516 109.522 36.580 1.00 75.31 666 ASN A CA 1
ATOM 5405 C C . ASN A 1 666 ? -66.061 109.536 38.004 1.00 74.41 666 ASN A C 1
ATOM 5406 O O . ASN A 1 666 ? -67.271 109.631 38.215 1.00 77.53 666 ASN A O 1
ATOM 5411 N N . PRO A 1 667 ? -65.162 109.439 38.978 1.00 71.53 667 PRO A N 1
ATOM 5412 C CA . PRO A 1 667 ? -65.553 109.456 40.392 1.00 69.33 667 PRO A CA 1
ATOM 5413 C C . PRO A 1 667 ? -66.232 110.767 40.776 1.00 70.39 667 PRO A C 1
ATOM 5414 O O . PRO A 1 667 ? -67.169 110.764 41.574 1.00 63.36 667 PRO A O 1
ATOM 5418 N N . ASN A 1 668 ? -65.758 111.872 40.210 1.00 72.08 668 ASN A N 1
ATOM 5419 C CA . ASN A 1 668 ? -66.368 113.175 40.446 1.00 67.79 668 ASN A CA 1
ATOM 5420 C C . ASN A 1 668 ? -67.528 113.449 39.494 1.00 61.70 668 ASN A C 1
ATOM 5421 O O . ASN A 1 668 ? -67.765 112.690 38.555 1.00 61.93 668 ASN A O 1
ATOM 5426 N N . ASN A 1 669 ? -68.246 114.539 39.744 1.00 58.51 669 ASN A N 1
ATOM 5427 C CA . ASN A 1 669 ? -69.315 114.973 38.851 1.00 61.28 669 ASN A CA 1
ATOM 5428 C C . ASN A 1 669 ? -68.778 115.672 37.607 1.00 60.13 669 ASN A C 1
ATOM 5429 O O . ASN A 1 669 ? -67.624 116.099 37.572 1.00 56.73 669 ASN A O 1
ATOM 5434 N N . VAL A 1 670 ? -69.623 115.785 36.587 1.00 66.10 670 VAL A N 1
ATOM 5435 C CA . VAL A 1 670 ? -69.237 116.438 35.342 1.00 69.66 670 VAL A CA 1
ATOM 5436 C C . VAL A 1 670 ? -70.418 117.173 34.716 1.00 69.97 670 VAL A C 1
ATOM 5437 O O . VAL A 1 670 ? -71.568 116.960 35.100 1.00 62.15 670 VAL A O 1
ATOM 5441 N N . LYS A 1 671 ? -70.126 118.039 33.751 1.00 75.04 671 LYS A N 1
ATOM 5442 C CA . LYS A 1 671 ? -71.164 118.788 33.054 1.00 78.23 671 LYS A CA 1
ATOM 5443 C C . LYS A 1 671 ? -71.080 118.575 31.546 1.00 78.35 671 LYS A C 1
ATOM 5444 O O . LYS A 1 671 ? -70.161 119.066 30.891 1.00 75.66 671 LYS A O 1
ATOM 5450 N N . VAL A 1 672 ? -72.044 117.839 31.003 1.00 79.51 672 VAL A N 1
ATOM 5451 C CA . VAL A 1 672 ? -72.048 117.510 29.582 1.00 77.13 672 VAL A CA 1
ATOM 5452 C C . VAL A 1 672 ? -72.971 118.442 28.803 1.00 71.58 672 VAL A C 1
ATOM 5453 O O . VAL A 1 672 ? -74.021 118.849 29.300 1.00 71.38 672 VAL A O 1
ATOM 5457 N N . LYS A 1 673 ? -72.571 118.776 27.580 1.00 64.38 673 LYS A N 1
ATOM 5458 C CA . LYS A 1 673 ? -73.392 119.604 26.706 1.00 69.61 673 LYS A CA 1
ATOM 5459 C C . LYS A 1 673 ? -74.143 118.755 25.687 1.00 74.46 673 LYS A C 1
ATOM 5460 O O . LYS A 1 673 ? -73.536 118.120 24.825 1.00 73.25 673 LYS A O 1
ATOM 5466 N N . PHE A 1 674 ? -75.468 118.747 25.792 1.00 75.70 674 PHE A N 1
ATOM 5467 C CA . PHE A 1 674 ? -76.301 117.921 24.926 1.00 74.82 674 PHE A CA 1
ATOM 5468 C C . PHE A 1 674 ? -76.284 118.434 23.490 1.00 70.62 674 PHE A C 1
ATOM 5469 O O . PHE A 1 674 ? -76.367 119.639 23.251 1.00 75.82 674 PHE A O 1
ATOM 5477 N N . PRO A 1 675 ? -7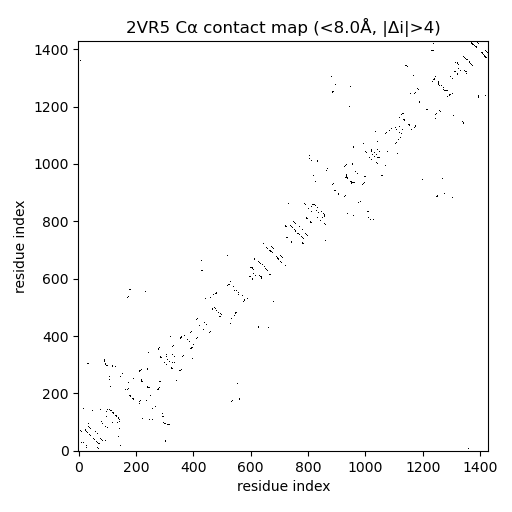6.175 117.513 22.539 1.00 61.64 675 PRO A N 1
ATOM 5478 C CA . PRO A 1 675 ? -76.220 117.865 21.116 1.00 61.58 675 PRO A CA 1
ATOM 5479 C C . PRO A 1 675 ? -77.628 118.246 20.670 1.00 58.38 675 PRO A C 1
ATOM 5480 O O . PRO A 1 675 ? -78.593 117.983 21.388 1.00 57.97 675 PRO A O 1
ATOM 5484 N N . LYS A 1 676 ? -77.736 118.858 19.496 1.00 54.02 676 LYS A N 1
ATOM 5485 C CA . LYS A 1 676 ? -78.979 119.495 19.076 1.00 62.03 676 LYS A CA 1
ATOM 5486 C C . LYS A 1 676 ? -80.186 118.630 19.422 1.00 65.41 676 LYS A C 1
ATOM 5487 O O . LYS A 1 676 ? -80.073 117.410 19.547 1.00 63.14 676 LYS A O 1
ATOM 5493 N N . GLY A 1 677 ? -81.341 119.269 19.575 1.00 65.49 677 GLY A N 1
ATOM 5494 C CA . GLY A 1 677 ? -82.597 118.554 19.708 1.00 64.55 677 GLY A CA 1
ATOM 5495 C C . GLY A 1 677 ? -82.934 118.238 21.152 1.00 64.24 677 GLY A C 1
ATOM 5496 O O . GLY A 1 677 ? -82.220 118.644 22.069 1.00 57.69 677 GLY A O 1
ATOM 5497 N N . LYS A 1 678 ? -84.027 117.510 21.353 1.00 62.01 678 LYS A N 1
ATOM 5498 C CA . LYS A 1 678 ? -84.714 117.500 22.639 1.00 56.05 678 LYS A CA 1
ATOM 5499 C C . LYS A 1 678 ? -84.966 116.074 23.119 1.00 53.87 678 LYS A C 1
ATOM 5500 O O . LYS A 1 678 ? -85.376 115.212 22.342 1.00 57.71 678 LYS A O 1
ATOM 5506 N N . TRP A 1 679 ? -84.718 115.834 24.402 1.00 52.13 679 TRP A N 1
ATOM 5507 C CA . TRP A 1 679 ? -84.093 114.593 24.842 1.00 63.55 679 TRP A CA 1
ATOM 5508 C C . TRP A 1 679 ? -84.699 114.106 26.154 1.00 58.76 679 TRP A C 1
ATOM 5509 O O . TRP A 1 679 ? -84.135 114.319 27.227 1.00 61.17 679 TRP A O 1
ATOM 5520 N N . GLU A 1 680 ? -85.852 113.450 26.060 1.00 63.28 680 GLU A N 1
ATOM 5521 C CA . GLU A 1 680 ? -86.526 112.914 27.237 1.00 67.67 680 GLU A CA 1
ATOM 5522 C C . GLU A 1 680 ? -85.668 111.861 27.931 1.00 63.59 680 GLU A C 1
ATOM 5523 O O . GLU A 1 680 ? -84.877 111.169 27.290 1.00 56.68 680 GLU A O 1
ATOM 5529 N N . LEU A 1 681 ? -85.831 111.745 29.245 1.00 59.59 681 LEU A N 1
ATOM 5530 C CA . LEU A 1 681 ? -85.050 110.799 30.033 1.00 57.01 681 LEU A CA 1
ATOM 5531 C C . LEU A 1 681 ? -85.672 109.407 29.997 1.00 56.30 681 LEU A C 1
ATOM 5532 O O . LEU A 1 681 ? -86.893 109.260 30.052 1.00 54.03 681 LEU A O 1
ATOM 5537 N N . VAL A 1 682 ? -84.824 108.388 29.905 1.00 54.82 682 VAL A N 1
ATOM 5538 C CA . VAL A 1 682 ? -85.278 107.004 29.975 1.00 58.20 682 VAL A CA 1
ATOM 5539 C C . VAL A 1 682 ? -84.217 106.106 30.602 1.00 66.47 682 VAL A C 1
ATOM 5540 O O . VAL A 1 682 ? -83.232 105.749 29.955 1.00 74.92 682 VAL A O 1
ATOM 5544 N N . ILE A 1 683 ? -84.424 105.745 31.864 1.00 69.33 683 ILE A N 1
ATOM 5545 C CA . ILE A 1 683 ? -83.473 104.910 32.588 1.00 74.68 683 ILE A CA 1
ATOM 5546 C C . ILE A 1 683 ? -82.332 105.744 33.162 1.00 72.44 683 ILE A C 1
ATOM 5547 O O . ILE A 1 683 ? -82.000 106.805 32.634 1.00 66.41 683 ILE A O 1
ATOM 5552 N N . SER A 1 684 ? -81.737 105.256 34.245 1.00 66.26 684 SER A N 1
ATOM 5553 C CA . SER A 1 684 ? -80.471 105.793 34.731 1.00 61.42 684 SER A CA 1
ATOM 5554 C C . SER A 1 684 ? -79.934 104.969 35.896 1.00 62.56 684 SER A C 1
ATOM 5555 O O . SER A 1 684 ? -80.464 103.904 36.213 1.00 65.03 684 SER A O 1
ATOM 5558 N N . SER A 1 685 ? -78.879 105.470 36.532 1.00 63.46 685 SER A N 1
ATOM 5559 C CA . SER A 1 685 ? -78.329 104.833 37.722 1.00 59.05 685 SER A CA 1
ATOM 5560 C C . SER A 1 685 ? -78.916 105.440 38.993 1.00 60.99 685 SER A C 1
ATOM 5561 O O . SER A 1 685 ? -78.829 104.851 40.071 1.00 60.89 685 SER A O 1
ATOM 5564 N N . TYR A 1 686 ? -79.513 106.619 38.858 1.00 62.63 686 TYR A N 1
ATOM 5565 C CA . TYR A 1 686 ? -79.958 107.388 40.014 1.00 67.03 686 TYR A CA 1
ATOM 5566 C C . TYR A 1 686 ? -80.974 106.606 40.839 1.00 69.11 686 TYR A C 1
ATOM 5567 O O . TYR A 1 686 ? -82.067 106.296 40.365 1.00 71.43 686 TYR A O 1
ATOM 5576 N N . LEU A 1 687 ? -80.606 106.288 42.076 1.00 63.69 687 LEU A N 1
ATOM 5577 C CA . LEU A 1 687 ? -81.532 105.669 43.016 1.00 62.32 687 LEU A CA 1
ATOM 5578 C C . LEU A 1 687 ? -82.445 106.708 43.657 1.00 63.94 687 LEU A C 1
ATOM 5579 O O . LEU A 1 687 ? -83.382 106.366 44.379 1.00 64.61 687 LEU A O 1
ATOM 5584 N N . ARG A 1 688 ? -82.166 107.980 43.389 1.00 64.93 688 ARG A N 1
ATOM 5585 C CA . ARG A 1 688 ? -82.911 109.074 44.000 1.00 65.65 688 ARG A CA 1
ATOM 5586 C C . ARG A 1 688 ? -83.969 109.620 43.048 1.00 66.50 688 ARG A C 1
ATOM 5587 O O . ARG A 1 688 ? -83.841 109.504 41.829 1.00 68.37 688 ARG A O 1
ATOM 5595 N N . GLU A 1 689 ? -85.015 110.216 43.612 1.00 68.85 689 GLU A N 1
ATOM 5596 C CA . GLU A 1 689 ? -86.017 110.917 42.818 1.00 76.89 689 GLU A CA 1
ATOM 5597 C C . GLU A 1 689 ? -85.367 111.738 41.709 1.00 79.63 689 GLU A C 1
ATOM 5598 O O . GLU A 1 689 ? -84.627 112.684 41.977 1.00 79.66 689 GLU A O 1
ATOM 5604 N N . ILE A 1 690 ? -85.648 111.369 40.464 1.00 81.36 690 ILE A N 1
ATOM 5605 C CA . ILE A 1 690 ? -85.077 112.058 39.313 1.00 84.28 690 ILE A CA 1
ATOM 5606 C C . ILE A 1 690 ? -85.482 113.528 39.294 1.00 83.60 690 ILE A C 1
ATOM 5607 O O . ILE A 1 690 ? -86.660 113.856 39.153 1.00 79.28 690 ILE A O 1
ATOM 5612 N N . LYS A 1 691 ? -84.497 114.409 39.438 1.00 86.29 691 LYS A N 1
ATOM 5613 C CA . LYS A 1 691 ? -84.754 115.843 39.494 1.00 85.35 691 LYS A CA 1
ATOM 5614 C C . LYS A 1 691 ? -85.592 116.300 38.305 1.00 78.96 691 LYS A C 1
ATOM 5615 O O . LYS A 1 691 ? -85.347 115.895 37.168 1.00 71.67 691 LYS A O 1
ATOM 5621 N N . PRO A 1 692 ? -86.581 117.147 38.574 1.00 76.62 692 PRO A N 1
ATOM 5622 C CA . PRO A 1 692 ? -87.584 117.505 37.567 1.00 73.04 692 PRO A CA 1
ATOM 5623 C C . PRO A 1 692 ? -86.988 118.358 36.451 1.00 67.40 692 PRO A C 1
ATOM 5624 O O . PRO A 1 692 ? -87.690 118.711 35.504 1.00 66.16 692 PRO A O 1
ATOM 5628 N N . GLU A 1 693 ? -85.705 118.681 36.569 1.00 68.06 693 GLU A N 1
ATOM 5629 C CA . GLU A 1 693 ? -85.005 119.430 35.533 1.00 75.32 693 GLU A CA 1
ATOM 5630 C C . GLU A 1 693 ? -84.046 118.534 34.756 1.00 75.45 693 GLU A C 1
ATOM 5631 O O . GLU A 1 693 ? -83.274 119.009 33.923 1.00 64.23 693 GLU A O 1
ATOM 5637 N N . GLU A 1 694 ? -84.101 117.236 35.035 1.00 81.21 694 GLU A N 1
ATOM 5638 C CA . GLU A 1 694 ? -83.260 116.267 34.342 1.00 82.50 694 GLU A CA 1
ATOM 5639 C C . GLU A 1 694 ? -84.071 115.443 33.348 1.00 89.89 694 GLU A C 1
ATOM 5640 O O . GLU A 1 694 ? -83.514 114.683 32.556 1.00 90.00 694 GLU A O 1
ATOM 5646 N N . ARG A 1 695 ? -85.390 115.599 33.396 1.00 93.89 695 ARG A N 1
ATOM 5647 C CA . ARG A 1 695 ? -86.292 114.726 32.654 1.00 91.91 695 ARG A CA 1
ATOM 5648 C C . ARG A 1 695 ? -86.514 115.240 31.235 1.00 89.70 695 ARG A C 1
ATOM 5649 O O . ARG A 1 695 ? -87.245 114.633 30.452 1.00 93.96 695 ARG A O 1
ATOM 5657 N N . ILE A 1 696 ? -85.879 116.361 30.911 1.00 82.60 696 ILE A N 1
ATOM 5658 C CA . ILE A 1 696 ? -85.763 116.804 29.527 1.00 75.29 696 ILE A CA 1
ATOM 5659 C C . ILE A 1 696 ? -84.536 117.687 29.331 1.00 74.03 696 ILE A C 1
ATOM 5660 O O . ILE A 1 696 ? -84.069 118.335 30.268 1.00 73.75 696 ILE A O 1
ATOM 5665 N N . ILE A 1 697 ? -84.017 117.708 28.108 1.00 71.61 697 ILE A N 1
ATOM 5666 C CA . ILE A 1 697 ? -82.954 118.636 27.742 1.00 72.23 697 ILE A CA 1
ATOM 5667 C C . ILE A 1 697 ? -83.174 119.205 26.344 1.00 73.98 697 ILE A C 1
ATOM 5668 O O . ILE A 1 697 ? -83.479 118.469 25.406 1.00 76.19 697 ILE A O 1
ATOM 5673 N N . GLU A 1 698 ? -83.019 120.518 26.214 1.00 74.52 698 GLU A N 1
ATOM 5674 C CA . GLU A 1 698 ? -83.312 121.203 24.960 1.00 77.33 698 GLU A CA 1
ATOM 5675 C C . GLU A 1 698 ? -82.133 122.060 24.512 1.00 78.04 698 GLU A C 1
ATOM 5676 O O . GLU A 1 698 ? -81.289 122.444 25.321 1.00 77.54 698 GLU A O 1
ATOM 5682 N N . GLY A 1 699 ? -82.081 122.355 23.217 1.00 73.98 699 GLY A N 1
ATOM 5683 C CA . GLY A 1 699 ? -81.316 123.484 22.722 1.00 72.65 699 GLY A CA 1
ATOM 5684 C C . GLY A 1 699 ? -79.866 123.439 23.162 1.00 71.62 699 GLY A C 1
ATOM 5685 O O . GLY A 1 699 ? -79.314 124.441 23.618 1.00 68.91 699 GLY A O 1
ATOM 5686 N N . GLU A 1 700 ? -79.247 122.271 23.025 1.00 71.17 700 GLU A N 1
ATOM 5687 C CA . GLU A 1 700 ? -77.793 122.166 23.060 1.00 72.04 700 GLU A CA 1
ATOM 5688 C C . GLU A 1 700 ? -77.242 122.576 24.422 1.00 76.31 700 GLU A C 1
ATOM 5689 O O . GLU A 1 700 ? -76.031 122.578 24.637 1.00 78.39 700 GLU A O 1
ATOM 5695 N N . LYS A 1 701 ? -78.141 122.922 25.338 1.00 76.73 701 LYS A N 1
ATOM 5696 C CA . LYS A 1 701 ? -77.757 123.232 26.709 1.00 79.64 701 LYS A CA 1
ATOM 5697 C C . LYS A 1 701 ? -77.293 121.981 27.448 1.00 75.26 701 LYS A C 1
ATOM 5698 O O . LYS A 1 701 ? -77.153 120.913 26.853 1.00 70.01 701 LYS A O 1
ATOM 5704 N N . GLU A 1 702 ? -77.056 122.122 28.748 1.00 75.65 702 GLU A N 1
ATOM 5705 C CA . GLU A 1 702 ? -76.130 121.246 29.457 1.00 77.81 702 GLU A CA 1
ATOM 5706 C C . GLU A 1 702 ? -76.676 120.861 30.828 1.00 77.62 702 GLU A C 1
ATOM 5707 O O . GLU A 1 702 ? -77.656 121.437 31.301 1.00 81.40 702 GLU A O 1
ATOM 5713 N N . LEU A 1 703 ? -76.034 119.885 31.462 1.00 78.41 703 LEU A N 1
ATOM 5714 C CA . LEU A 1 703 ? -76.539 119.320 32.708 1.00 83.43 703 LEU A CA 1
ATOM 5715 C C . LEU A 1 703 ? -75.420 118.654 33.503 1.00 84.70 703 LEU A C 1
ATOM 5716 O O . LEU A 1 703 ? -74.488 118.092 32.930 1.00 83.19 703 LEU A O 1
ATOM 5721 N N . GLU A 1 704 ? -75.521 118.722 34.827 1.00 81.37 704 GLU A N 1
ATOM 5722 C CA . GLU A 1 704 ? -74.523 118.121 35.703 1.00 82.61 704 GLU A CA 1
ATOM 5723 C C . GLU A 1 704 ? -74.847 116.658 35.986 1.00 79.43 704 GLU A C 1
ATOM 5724 O O . GLU A 1 704 ? -76.014 116.278 36.081 1.00 77.89 704 GLU A O 1
ATOM 5730 N N . ILE A 1 705 ? -73.807 115.841 36.120 1.00 74.35 705 ILE A N 1
ATOM 5731 C CA . ILE A 1 705 ? -73.980 114.407 36.315 1.00 74.33 705 ILE A CA 1
ATOM 5732 C C . ILE A 1 705 ? -73.027 113.877 37.381 1.00 70.44 705 ILE A C 1
ATOM 5733 O O . ILE A 1 705 ? -71.812 113.843 37.181 1.00 71.41 705 ILE A O 1
ATOM 5738 N N . GLU A 1 706 ? -73.585 113.464 38.514 1.00 70.61 706 GLU A N 1
ATOM 5739 C CA . GLU A 1 706 ? -72.818 112.755 39.532 1.00 64.73 706 GLU A CA 1
ATOM 5740 C C . GLU A 1 706 ? -71.944 111.672 38.909 1.00 62.74 706 GLU A C 1
ATOM 5741 O O . GLU A 1 706 ? -72.388 110.929 38.034 1.00 68.69 706 GLU A O 1
ATOM 5747 N N . GLY A 1 707 ? -70.699 111.588 39.367 1.00 65.07 707 GLY A N 1
ATOM 5748 C CA . GLY A 1 707 ? -69.831 110.479 39.016 1.00 70.18 707 GLY A CA 1
ATOM 5749 C C . GLY A 1 707 ? -70.524 109.136 39.147 1.00 72.36 707 GLY A C 1
ATOM 5750 O O . GLY A 1 707 ? -71.600 109.037 39.737 1.00 79.11 707 GLY A O 1
ATOM 5751 N N . ARG A 1 708 ? -69.903 108.099 38.595 1.00 70.57 708 ARG A N 1
ATOM 5752 C CA . ARG A 1 708 ? -70.500 106.769 38.576 1.00 66.38 708 ARG A CA 1
ATOM 5753 C C . ARG A 1 708 ? -71.997 106.842 38.296 1.00 64.29 708 ARG A C 1
ATOM 5754 O O . ARG A 1 708 ? -72.817 106.674 39.199 1.00 55.66 708 ARG A O 1
ATOM 5762 N N . THR A 1 709 ? -72.347 107.092 37.038 1.00 57.29 709 THR A N 1
ATOM 5763 C CA . THR A 1 709 ? -73.744 107.229 36.645 1.00 59.08 709 THR A CA 1
ATOM 5764 C C . THR A 1 709 ? -73.923 106.986 35.150 1.00 62.16 709 THR A C 1
ATOM 5765 O O . THR A 1 709 ? -73.169 107.512 34.331 1.00 63.16 709 THR A O 1
ATOM 5769 N N . ALA A 1 710 ? -74.925 106.186 34.800 1.00 58.16 710 ALA A N 1
ATOM 5770 C CA . ALA A 1 710 ? -75.267 105.952 33.403 1.00 54.17 710 ALA A CA 1
ATOM 5771 C C . ALA A 1 710 ? -76.639 106.526 33.067 1.00 58.22 710 ALA A C 1
ATOM 5772 O O . ALA A 1 710 ? -77.583 106.399 33.847 1.00 53.42 710 ALA A O 1
ATOM 5774 N N . LEU A 1 711 ? -76.742 107.157 31.902 1.00 57.28 711 LEU A N 1
ATOM 5775 C CA . LEU A 1 711 ? -77.998 107.755 31.463 1.00 55.25 711 LEU A CA 1
ATOM 5776 C C . LEU A 1 711 ? -78.261 107.464 29.990 1.00 56.98 711 LEU A C 1
ATOM 5777 O O . LEU A 1 711 ? -77.379 107.628 29.147 1.00 59.79 711 LEU A O 1
ATOM 5782 N N . VAL A 1 712 ? -79.481 107.032 29.686 1.00 53.70 712 VAL A N 1
ATOM 5783 C CA . VAL A 1 712 ? -79.923 106.895 28.303 1.00 48.09 712 VAL A CA 1
ATOM 5784 C C . VAL A 1 712 ? -81.030 107.891 27.977 1.00 40.55 712 VAL A C 1
ATOM 5785 O O . VAL A 1 712 ? -81.963 108.076 28.759 1.00 28.49 712 VAL A O 1
ATOM 5789 N N . TYR A 1 713 ? -80.920 108.531 26.817 1.00 42.78 713 TYR A N 1
ATOM 5790 C CA . TYR A 1 713 ? -81.890 109.529 26.401 1.00 53.13 713 TYR A CA 1
ATOM 5791 C C . TYR A 1 713 ? -82.494 109.248 25.035 1.00 62.56 713 TYR A C 1
ATOM 5792 O O . TYR A 1 713 ? -81.843 108.679 24.152 1.00 71.40 713 TYR A O 1
ATOM 5801 N N . ARG A 1 714 ? -83.746 109.667 24.868 1.00 66.60 714 ARG A N 1
ATOM 5802 C CA . ARG A 1 714 ? -84.484 109.469 23.624 1.00 61.51 714 ARG A CA 1
ATOM 5803 C C . ARG A 1 714 ? -84.856 110.814 22.989 1.00 54.27 714 ARG A C 1
ATOM 5804 O O . ARG A 1 714 ? -85.637 111.575 23.546 1.00 48.77 714 ARG A O 1
ATOM 5812 N N . ARG A 1 715 ? -84.294 111.102 21.823 1.00 54.87 715 ARG A N 1
ATOM 5813 C CA . ARG A 1 715 ? -84.605 112.344 21.129 1.00 55.78 715 ARG A CA 1
ATOM 5814 C C . ARG A 1 715 ? -86.054 112.294 20.649 1.00 58.88 715 ARG A C 1
ATOM 5815 O O . ARG A 1 715 ? -86.417 111.425 19.853 1.00 59.31 715 ARG A O 1
ATOM 5823 N N . ILE A 1 716 ? -86.877 113.221 21.138 1.00 63.05 716 ILE A N 1
ATOM 5824 C CA . ILE A 1 716 ? -88.285 113.289 20.748 1.00 64.94 716 ILE A CA 1
ATOM 5825 C C . ILE A 1 716 ? -88.547 114.491 19.845 1.00 64.60 716 ILE A C 1
ATOM 5826 O O . ILE A 1 716 ? -89.689 114.814 19.536 1.00 61.65 716 ILE A O 1
ATOM 5831 N N . GLU A 1 717 ? -87.482 115.159 19.426 1.00 68.27 717 GLU A N 1
ATOM 5832 C CA . GLU A 1 717 ? -87.628 116.302 18.543 1.00 75.58 717 GLU A CA 1
ATOM 5833 C C . GLU A 1 717 ? -86.265 116.865 18.154 1.00 79.57 717 GLU A C 1
ATOM 5834 O O . GLU A 1 717 ? -85.396 117.071 19.005 1.00 80.04 717 GLU A O 1
ATOM 5840 N N . LEU A 1 718 ? -86.085 117.106 16.860 1.00 79.82 718 LEU A N 1
ATOM 5841 C CA . LEU A 1 718 ? -84.823 117.623 16.341 1.00 81.68 718 LEU A CA 1
ATOM 5842 C C . LEU A 1 718 ? -85.140 118.742 15.355 1.00 83.51 718 LEU A C 1
ATOM 5843 O O . LEU A 1 718 ? -84.210 119.496 14.994 1.00 81.91 718 LEU A O 1
ATOM 5849 N N . PHE B 1 5 ? -83.160 102.214 -12.389 1.00 90.00 5 PHE B N 1
ATOM 5850 C CA . PHE B 1 5 ? -83.440 101.289 -11.297 1.00 91.40 5 PHE B CA 1
ATOM 5851 C C . PHE B 1 5 ? -82.176 100.558 -10.856 1.00 91.20 5 PHE B C 1
ATOM 5852 O O . PHE B 1 5 ? -81.462 99.982 -11.676 1.00 89.34 5 PHE B O 1
ATOM 5860 N N . ARG B 1 6 ? -81.907 100.586 -9.555 1.00 92.06 6 ARG B N 1
ATOM 5861 C CA . ARG B 1 6 ? -80.735 99.919 -9.000 1.00 92.73 6 ARG B CA 1
ATOM 5862 C C . ARG B 1 6 ? -81.061 98.489 -8.582 1.00 93.13 6 ARG B C 1
ATOM 5863 O O . ARG B 1 6 ? -82.223 98.083 -8.577 1.00 93.70 6 ARG B O 1
ATOM 5871 N N . THR B 1 7 ? -80.028 97.730 -8.233 1.00 93.15 7 THR B N 1
ATOM 5872 C CA . THR B 1 7 ? -80.206 96.361 -7.763 1.00 86.84 7 THR B CA 1
ATOM 5873 C C . THR B 1 7 ? -81.161 96.307 -6.574 1.00 77.91 7 THR B C 1
ATOM 5874 O O . THR B 1 7 ? -81.496 95.229 -6.084 1.00 76.40 7 THR B O 1
ATOM 5878 N N . ARG B 1 8 ? -81.595 97.477 -6.116 1.00 67.68 8 ARG B N 1
ATOM 5879 C CA . ARG B 1 8 ? -82.389 97.575 -4.898 1.00 61.33 8 ARG B CA 1
ATOM 5880 C C . ARG B 1 8 ? -83.798 98.074 -5.197 1.00 58.64 8 ARG B C 1
ATOM 5881 O O . ARG B 1 8 ? -84.608 98.258 -4.288 1.00 52.57 8 ARG B O 1
ATOM 5889 N N . ASP B 1 9 ? -84.085 98.290 -6.476 1.00 56.62 9 ASP B N 1
ATOM 5890 C CA . ASP B 1 9 ? -85.420 98.690 -6.906 1.00 51.29 9 ASP B CA 1
ATOM 5891 C C . ASP B 1 9 ? -86.182 97.513 -7.504 1.00 50.03 9 ASP B C 1
ATOM 5892 O O . ASP B 1 9 ? -87.135 97.698 -8.261 1.00 56.16 9 ASP B O 1
ATOM 5897 N N . ARG B 1 10 ? -85.756 96.302 -7.160 1.00 49.67 10 ARG B N 1
ATOM 5898 C CA . ARG B 1 10 ? -86.615 95.128 -7.267 1.00 46.50 10 ARG B CA 1
ATOM 5899 C C . ARG B 1 10 ? -86.641 94.343 -5.960 1.00 47.13 10 ARG B C 1
ATOM 5900 O O . ARG B 1 10 ? -85.636 94.261 -5.254 1.00 38.65 10 ARG B O 1
ATOM 5908 N N . PRO B 1 11 ? -87.797 93.767 -5.644 1.00 40.87 11 PRO B N 1
ATOM 5909 C CA . PRO B 1 11 ? -87.986 93.068 -4.369 1.00 35.00 11 PRO B CA 1
ATOM 5910 C C . PRO B 1 11 ? -86.938 91.980 -4.159 1.00 35.22 11 PRO B C 1
ATOM 5911 O O . PRO B 1 11 ? -86.678 91.190 -5.067 1.00 29.98 11 PRO B O 1
ATOM 5915 N N . LEU B 1 12 ? -86.345 91.945 -2.970 1.00 32.63 12 LEU B N 1
ATOM 5916 C CA . LEU B 1 12 ? -85.435 90.868 -2.599 1.00 33.41 12 LEU B CA 1
ATOM 5917 C C . LEU B 1 12 ? -85.470 90.609 -1.097 1.00 36.76 12 LEU B C 1
ATOM 5918 O O . LEU B 1 12 ? -85.904 91.460 -0.321 1.00 37.83 12 LEU B O 1
ATOM 5923 N N . ARG B 1 13 ? -85.012 89.428 -0.694 1.00 42.87 13 ARG B N 1
ATOM 5924 C CA . ARG B 1 13 ? -84.675 89.172 0.701 1.00 40.53 13 ARG B CA 1
ATOM 5925 C C . ARG B 1 13 ? -83.223 88.726 0.845 1.00 38.49 13 ARG B C 1
ATOM 5926 O O . ARG B 1 13 ? -82.658 88.117 -0.063 1.00 35.79 13 ARG B O 1
ATOM 5934 N N . PRO B 1 14 ? -82.626 89.034 1.991 1.00 34.49 14 PRO B N 1
ATOM 5935 C CA . PRO B 1 14 ? -81.207 88.746 2.222 1.00 36.42 14 PRO B CA 1
ATOM 5936 C C . PRO B 1 14 ? -80.902 87.258 2.083 1.00 43.15 14 PRO B C 1
ATOM 5937 O O . PRO B 1 14 ? -79.771 86.887 1.768 1.00 52.17 14 PRO B O 1
ATOM 5941 N N . GLY B 1 15 ? -81.905 86.419 2.318 1.00 44.35 15 GLY B N 1
ATOM 5942 C CA . GLY B 1 15 ? -81.772 84.991 2.099 1.00 36.98 15 GLY B CA 1
ATOM 5943 C C . GLY B 1 15 ? -80.993 84.304 3.203 1.00 34.30 15 GLY B C 1
ATOM 5944 O O . GLY B 1 15 ? -80.816 84.858 4.288 1.00 38.50 15 GLY B O 1
ATOM 5945 N N . ASP B 1 16 ? -80.527 83.091 2.925 1.00 44.13 16 ASP B N 1
ATOM 5946 C CA . ASP B 1 16 ? -79.835 82.288 3.927 1.00 47.30 16 ASP B CA 1
ATOM 5947 C C . ASP B 1 16 ? -78.574 81.653 3.350 1.00 39.58 16 ASP B C 1
ATOM 5948 O O . ASP B 1 16 ? -78.527 81.304 2.170 1.00 40.41 16 ASP B O 1
ATOM 5953 N N . PRO B 1 17 ? -77.554 81.507 4.189 1.00 34.52 17 PRO B N 1
ATOM 5954 C CA . PRO B 1 17 ? -76.295 80.883 3.770 1.00 34.71 17 PRO B CA 1
ATOM 5955 C C . PRO B 1 17 ? -76.452 79.382 3.551 1.00 29.27 17 PRO B C 1
ATOM 5956 O O . PRO B 1 17 ? -76.104 78.876 2.484 1.00 37.20 17 PRO B O 1
ATOM 5960 N N . TYR B 1 18 ? -76.971 78.684 4.555 0.50 21.50 18 TYR B N 1
ATOM 5961 C CA . TYR B 1 18 ? -77.307 77.272 4.414 0.50 16.57 18 TYR B CA 1
ATOM 5962 C C . TYR B 1 18 ? -78.722 77.094 3.874 0.50 18.37 18 TYR B C 1
ATOM 5963 O O . TYR B 1 18 ? -79.633 77.841 4.234 0.50 24.31 18 TYR B O 1
ATOM 5972 N N . PRO B 1 19 ? -78.900 76.101 3.009 1.00 30.87 19 PRO B N 1
ATOM 5973 C CA . PRO B 1 19 ? -77.771 75.328 2.481 1.00 35.67 19 PRO B CA 1
ATOM 5974 C C . PRO B 1 19 ? -77.260 75.900 1.163 1.00 35.69 19 PRO B C 1
ATOM 5975 O O . PRO B 1 19 ? -77.776 76.912 0.689 1.00 40.03 19 PRO B O 1
ATOM 5979 N N . LEU B 1 20 ? -76.254 75.254 0.583 1.00 31.96 20 LEU B N 1
ATOM 5980 C CA . LEU B 1 20 ? -75.612 75.761 -0.624 1.00 36.49 20 LEU B CA 1
ATOM 5981 C C . LEU B 1 20 ? -76.449 75.459 -1.862 1.00 31.64 20 LEU B C 1
ATOM 5982 O O . LEU B 1 20 ? -77.122 74.430 -1.933 1.00 38.44 20 LEU B O 1
ATOM 5987 N N . GLY B 1 21 ? -76.403 76.361 -2.837 1.00 32.51 21 GLY B N 1
ATOM 5988 C CA . GLY B 1 21 ? -77.074 76.148 -4.106 1.00 30.02 21 GLY B CA 1
ATOM 5989 C C . GLY B 1 21 ? -78.355 76.950 -4.226 1.00 34.11 21 GLY B C 1
ATOM 5990 O O . GLY B 1 21 ? -78.602 77.864 -3.439 1.00 28.43 21 GLY B O 1
ATOM 5991 N N . SER B 1 22 ? -79.171 76.607 -5.217 1.00 33.89 22 SER B N 1
ATOM 5992 C CA . SER B 1 22 ? -80.516 77.159 -5.327 1.00 30.92 22 SER B CA 1
ATOM 5993 C C . SER B 1 22 ? -81.555 76.197 -4.760 1.00 31.52 22 SER B C 1
ATOM 5994 O O . SER B 1 22 ? -81.521 74.998 -5.035 1.00 35.67 22 SER B O 1
ATOM 5997 N N . ASN B 1 23 ? -82.478 76.732 -3.966 1.00 35.42 23 ASN B N 1
ATOM 5998 C CA . ASN B 1 23 ? -83.433 75.906 -3.237 1.00 39.63 23 ASN B CA 1
ATOM 5999 C C . ASN B 1 23 ? -84.848 76.470 -3.300 1.00 41.16 23 ASN B C 1
ATOM 6000 O O . ASN B 1 23 ? -85.122 77.546 -2.768 1.00 36.16 23 ASN B O 1
ATOM 6005 N N . TRP B 1 24 ? -85.744 75.737 -3.952 1.00 46.70 24 TRP B N 1
ATOM 6006 C CA . TRP B 1 24 ? -87.139 76.147 -4.059 1.00 45.21 24 TRP B CA 1
ATOM 6007 C C . TRP B 1 24 ? -87.818 76.151 -2.693 1.00 42.73 24 TRP B C 1
ATOM 6008 O O . TRP B 1 24 ? -87.974 75.105 -2.063 1.00 43.48 24 TRP B O 1
ATOM 6019 N N . ILE B 1 25 ? -88.221 77.335 -2.242 1.00 43.59 25 ILE B N 1
ATOM 6020 C CA . ILE B 1 25 ? -88.857 77.482 -0.939 1.00 46.72 25 ILE B CA 1
ATOM 6021 C C . ILE B 1 25 ? -90.343 77.792 -1.082 1.00 54.64 25 ILE B C 1
ATOM 6022 O O . ILE B 1 25 ? -90.744 78.956 -1.117 1.00 55.20 25 ILE B O 1
ATOM 6027 N N . GLU B 1 26 ? -91.156 76.744 -1.165 1.00 56.18 26 GLU B N 1
ATOM 6028 C CA . GLU B 1 26 ? -92.564 76.892 -1.517 1.00 55.23 26 GLU B CA 1
ATOM 6029 C C . GLU B 1 26 ? -93.205 78.045 -0.752 1.00 55.68 26 GLU B C 1
ATOM 6030 O O . GLU B 1 26 ? -93.812 78.936 -1.346 1.00 53.37 26 GLU B O 1
ATOM 6036 N N . ASP B 1 27 ? -93.066 78.022 0.570 1.00 53.64 27 ASP B N 1
ATOM 6037 C CA . ASP B 1 27 ? -93.913 78.825 1.444 1.00 56.03 27 ASP B CA 1
ATOM 6038 C C . ASP B 1 27 ? -93.684 80.315 1.216 1.00 56.26 27 ASP B C 1
ATOM 6039 O O . ASP B 1 27 ? -94.596 81.126 1.383 1.00 58.34 27 ASP B O 1
ATOM 6044 N N . ASP B 1 28 ? -92.462 80.670 0.833 1.00 56.65 28 ASP B N 1
ATOM 6045 C CA . ASP B 1 28 ? -92.089 82.069 0.660 1.00 54.00 28 ASP B CA 1
ATOM 6046 C C . ASP B 1 28 ? -92.189 82.488 -0.803 1.00 52.01 28 ASP B C 1
ATOM 6047 O O . ASP B 1 28 ? -91.837 83.612 -1.162 1.00 51.62 28 ASP B O 1
ATOM 6052 N N . ASP B 1 29 ? -92.672 81.579 -1.643 1.00 50.61 29 ASP B N 1
ATOM 6053 C CA . ASP B 1 29 ? -92.842 81.861 -3.063 1.00 49.77 29 ASP B CA 1
ATOM 6054 C C . ASP B 1 29 ? -91.595 82.514 -3.650 1.00 45.13 29 ASP B C 1
ATOM 6055 O O . ASP B 1 29 ? -91.608 83.692 -4.005 1.00 37.41 29 ASP B O 1
ATOM 6060 N N . GLY B 1 30 ? -90.519 81.740 -3.747 1.00 35.04 30 GLY B N 1
ATOM 6061 C CA . GLY B 1 30 ? -89.290 82.216 -4.355 1.00 37.90 30 GLY B CA 1
ATOM 6062 C C . GLY B 1 30 ? -88.117 81.293 -4.091 1.00 39.24 30 GLY B C 1
ATOM 6063 O O . GLY B 1 30 ? -88.232 80.328 -3.335 1.00 44.18 30 GLY B O 1
ATOM 6064 N N . VAL B 1 31 ? -86.983 81.591 -4.717 1.00 40.33 31 VAL B N 1
ATOM 6065 C CA . VAL B 1 31 ? -85.815 80.723 -4.641 1.00 41.14 31 VAL B CA 1
ATOM 6066 C C . VAL B 1 31 ? -84.724 81.342 -3.773 1.00 42.58 31 VAL B C 1
ATOM 6067 O O . VAL B 1 31 ? -84.557 82.561 -3.744 1.00 37.30 31 VAL B O 1
ATOM 6071 N N . ASN B 1 32 ? -83.983 80.493 -3.068 1.00 36.44 32 ASN B N 1
ATOM 6072 C CA . ASN B 1 32 ? -82.847 80.945 -2.274 1.00 35.71 32 ASN B CA 1
ATOM 6073 C C . ASN B 1 32 ? -81.513 80.546 -2.896 1.00 34.88 32 ASN B C 1
ATOM 6074 O O . ASN B 1 32 ? -81.220 79.360 -3.051 1.00 24.76 32 ASN B O 1
ATOM 6079 N N . PHE B 1 33 ? -80.710 81.543 -3.251 1.00 25.99 33 PHE B N 1
ATOM 6080 C CA . PHE B 1 33 ? -79.441 81.301 -3.927 1.00 21.45 33 PHE B CA 1
ATOM 6081 C C . PHE B 1 33 ? -78.265 81.478 -2.973 1.00 23.72 33 PHE B C 1
ATOM 6082 O O . PHE B 1 33 ? -78.109 82.529 -2.352 1.00 23.48 33 PHE B O 1
ATOM 6090 N N . SER B 1 34 ? -77.439 80.443 -2.861 1.00 21.72 34 SER B N 1
ATOM 6091 C CA . SER B 1 34 ? -76.274 80.483 -1.984 1.00 22.09 34 SER B CA 1
ATOM 6092 C C . SER B 1 34 ? -75.039 79.923 -2.682 1.00 25.89 34 SER B C 1
ATOM 6093 O O . SER B 1 34 ? -75.124 78.948 -3.429 1.00 18.81 34 SER B O 1
ATOM 6096 N N . LEU B 1 35 ? -73.892 80.547 -2.435 1.00 31.65 35 LEU B N 1
ATOM 6097 C CA . LEU B 1 35 ? -72.693 80.287 -3.222 1.00 34.17 35 LEU B CA 1
ATOM 6098 C C . LEU B 1 35 ? -71.431 80.606 -2.427 1.00 35.94 35 LEU B C 1
ATOM 6099 O O . LEU B 1 35 ? -71.229 81.740 -1.993 1.00 34.83 35 LEU B O 1
ATOM 6104 N N . PHE B 1 36 ? -70.585 79.598 -2.241 1.00 38.25 36 PHE B N 1
ATOM 6105 C CA . PHE B 1 36 ? -69.321 79.779 -1.537 1.00 40.16 36 PHE B CA 1
ATOM 6106 C C . PHE B 1 36 ? -68.314 80.535 -2.398 1.00 41.24 36 PHE B C 1
ATOM 6107 O O . PHE B 1 36 ? -68.048 80.155 -3.538 1.00 44.32 36 PHE B O 1
ATOM 6115 N N . SER B 1 37 ? -67.758 81.608 -1.844 1.00 45.69 37 SER B N 1
ATOM 6116 C CA . SER B 1 37 ? -66.664 82.323 -2.491 1.00 46.15 37 SER B CA 1
ATOM 6117 C C . SER B 1 37 ? -65.808 83.063 -1.468 1.00 46.64 37 SER B C 1
ATOM 6118 O O . SER B 1 37 ? -66.253 84.037 -0.861 1.00 45.30 37 SER B O 1
ATOM 6121 N N . GLU B 1 38 ? -64.579 82.595 -1.283 1.00 46.20 38 GLU B N 1
ATOM 6122 C CA . GLU B 1 38 ? -63.682 83.168 -0.286 1.00 45.82 38 GLU B CA 1
ATOM 6123 C C . GLU B 1 38 ? -63.181 84.541 -0.720 1.00 47.93 38 GLU B C 1
ATOM 6124 O O . GLU B 1 38 ? -63.085 85.463 0.090 1.00 48.88 38 GLU B O 1
ATOM 6130 N N . ASN B 1 39 ? -62.861 84.670 -2.004 1.00 44.89 39 ASN B N 1
ATOM 6131 C CA . ASN B 1 39 ? -61.982 85.735 -2.471 1.00 40.05 39 ASN B CA 1
ATOM 6132 C C . ASN B 1 39 ? -62.700 86.710 -3.398 1.00 35.47 39 ASN B C 1
ATOM 6133 O O . ASN B 1 39 ? -62.212 87.810 -3.655 1.00 39.08 39 ASN B O 1
ATOM 6138 N N . ALA B 1 40 ? -63.862 86.299 -3.895 1.00 31.35 40 ALA B N 1
ATOM 6139 C CA . ALA B 1 40 ? -64.702 87.175 -4.703 1.00 31.27 40 ALA B CA 1
ATOM 6140 C C . ALA B 1 40 ? -64.912 88.522 -4.019 1.00 32.85 40 ALA B C 1
ATOM 6141 O O . ALA B 1 40 ? -65.159 88.586 -2.815 1.00 35.93 40 ALA B O 1
ATOM 6143 N N . GLU B 1 41 ? -64.813 89.596 -4.796 1.00 27.48 41 GLU B N 1
ATOM 6144 C CA . GLU B 1 41 ? -65.171 90.925 -4.315 1.00 29.86 41 GLU B CA 1
ATOM 6145 C C . GLU B 1 41 ? -66.618 91.264 -4.655 1.00 31.14 41 GLU B C 1
ATOM 6146 O O . GLU B 1 41 ? -67.220 92.144 -4.041 1.00 36.46 41 GLU B O 1
ATOM 6152 N N . LYS B 1 42 ? -67.171 90.559 -5.637 1.00 38.54 42 LYS B N 1
ATOM 6153 C CA . LYS B 1 42 ? -68.523 90.831 -6.108 1.00 43.68 42 LYS B CA 1
ATOM 6154 C C . LYS B 1 42 ? -69.140 89.597 -6.756 1.00 38.68 42 LYS B C 1
ATOM 6155 O O . LYS B 1 42 ? -68.447 88.810 -7.401 1.00 35.01 42 LYS B O 1
ATOM 6161 N N . VAL B 1 43 ? -70.448 89.433 -6.581 1.00 32.39 43 VAL B N 1
ATOM 6162 C CA . VAL B 1 43 ? -71.163 88.303 -7.160 1.00 29.39 43 VAL B CA 1
ATOM 6163 C C . VAL B 1 43 ? -72.474 88.749 -7.799 1.00 30.15 43 VAL B C 1
ATOM 6164 O O . VAL B 1 43 ? -73.195 89.578 -7.244 1.00 29.13 43 VAL B O 1
ATOM 6168 N N . GLU B 1 44 ? -72.776 88.193 -8.968 1.00 32.94 44 GLU B N 1
ATOM 6169 C CA . GLU B 1 44 ? -73.941 88.614 -9.738 1.00 33.15 44 GLU B CA 1
ATOM 6170 C C . GLU B 1 44 ? -74.749 87.412 -10.216 1.00 35.49 44 GLU B C 1
ATOM 6171 O O . GLU B 1 44 ? -74.207 86.490 -10.825 1.00 34.33 44 GLU B O 1
ATOM 6177 N N . LEU B 1 45 ? -76.048 87.429 -9.935 1.00 33.21 45 LEU B N 1
ATOM 6178 C CA . LEU B 1 45 ? -76.914 86.298 -10.247 1.00 31.11 45 LEU B CA 1
ATOM 6179 C C . LEU B 1 45 ? -77.666 86.524 -11.555 1.00 31.58 45 LEU B C 1
ATOM 6180 O O . LEU B 1 45 ? -78.422 87.485 -11.689 1.00 34.01 45 LEU B O 1
ATOM 6185 N N . LEU B 1 46 ? -77.452 85.630 -12.515 1.00 34.31 46 LEU B N 1
ATOM 6186 C CA . LEU B 1 46 ? -78.011 85.795 -13.852 1.00 32.11 46 LEU B CA 1
ATOM 6187 C C . LEU B 1 46 ? -79.253 84.930 -14.041 1.00 37.92 46 LEU B C 1
ATOM 6188 O O . LEU B 1 46 ? -79.223 83.723 -13.801 1.00 39.27 46 LEU B O 1
ATOM 6193 N N . LEU B 1 47 ? -80.343 85.556 -14.472 1.00 40.24 47 LEU B N 1
ATOM 6194 C CA . LEU B 1 47 ? -81.581 84.837 -14.747 1.00 42.05 47 LEU B CA 1
ATOM 6195 C C . LEU B 1 47 ? -81.889 84.821 -16.241 1.00 46.93 47 LEU B C 1
ATOM 6196 O O . LEU B 1 47 ? -82.198 85.856 -16.832 1.00 46.05 47 LEU B O 1
ATOM 6201 N N . TYR B 1 48 ? -81.803 83.641 -16.846 1.00 45.91 48 TYR B N 1
ATOM 6202 C CA . TYR B 1 48 ? -82.114 83.481 -18.261 1.00 47.85 48 TYR B CA 1
ATOM 6203 C C . TYR B 1 48 ? -83.535 82.964 -18.457 1.00 51.68 48 TYR B C 1
ATOM 6204 O O . TYR B 1 48 ? -84.131 82.393 -17.543 1.00 54.76 48 TYR B O 1
ATOM 6213 N N . SER B 1 49 ? -84.073 83.167 -19.656 1.00 54.74 49 SER B N 1
ATOM 6214 C CA . SER B 1 49 ? -85.332 82.543 -20.046 1.00 56.62 49 SER B CA 1
ATOM 6215 C C . SER B 1 49 ? -85.093 81.321 -20.927 1.00 62.72 49 SER B C 1
ATOM 6216 O O . SER B 1 49 ? -84.058 81.211 -21.584 1.00 64.19 49 SER B O 1
ATOM 6219 N N . LEU B 1 50 ? -86.056 80.406 -20.935 1.00 62.73 50 LEU B N 1
ATOM 6220 C CA . LEU B 1 50 ? -85.972 79.213 -21.769 1.00 61.32 50 LEU B CA 1
ATOM 6221 C C . LEU B 1 50 ? -85.622 79.571 -23.209 1.00 57.02 50 LEU B C 1
ATOM 6222 O O . LEU B 1 50 ? -84.755 78.947 -23.821 1.00 56.37 50 LEU B O 1
ATOM 6227 N N . THR B 1 51 ? -86.302 80.579 -23.745 1.00 59.18 51 THR B N 1
ATOM 6228 C CA . THR B 1 51 ? -86.107 80.983 -25.133 1.00 57.86 51 THR B CA 1
ATOM 6229 C C . THR B 1 51 ? -84.737 81.621 -25.334 1.00 54.91 51 THR B C 1
ATOM 6230 O O . THR B 1 51 ? -83.923 81.132 -26.118 1.00 53.19 51 THR B O 1
ATOM 6234 N N . ASN B 1 52 ? -84.489 82.715 -24.622 1.00 50.74 52 ASN B N 1
ATOM 6235 C CA . ASN B 1 52 ? -83.227 83.437 -24.740 1.00 54.65 52 ASN B CA 1
ATOM 6236 C C . ASN B 1 52 ? -82.209 82.993 -23.695 1.00 53.97 52 ASN B C 1
ATOM 6237 O O . ASN B 1 52 ? -82.424 83.160 -22.495 1.00 49.49 52 ASN B O 1
ATOM 6242 N N . GLN B 1 53 ? -81.100 82.427 -24.160 1.00 52.89 53 GLN B N 1
ATOM 6243 C CA . GLN B 1 53 ? -79.963 82.145 -23.293 1.00 55.54 53 GLN B CA 1
ATOM 6244 C C . GLN B 1 53 ? -78.664 82.668 -23.899 1.00 60.28 53 GLN B C 1
ATOM 6245 O O . GLN B 1 53 ? -77.580 82.176 -23.586 1.00 67.32 53 GLN B O 1
ATOM 6251 N N . LYS B 1 54 ? -78.783 83.667 -24.767 1.00 58.05 54 LYS B N 1
ATOM 6252 C CA . LYS B 1 54 ? -77.631 84.454 -25.192 1.00 58.51 54 LYS B CA 1
ATOM 6253 C C . LYS B 1 54 ? -77.285 85.524 -24.163 1.00 54.47 54 LYS B C 1
ATOM 6254 O O . LYS B 1 54 ? -76.163 85.574 -23.658 1.00 58.85 54 LYS B O 1
ATOM 6260 N N . TYR B 1 55 ? -78.255 86.379 -23.856 1.00 52.24 55 TYR B N 1
ATOM 6261 C CA . TYR B 1 55 ? -78.108 87.351 -22.779 1.00 50.76 55 TYR B CA 1
ATOM 6262 C C . TYR B 1 55 ? -78.959 86.969 -21.573 1.00 43.84 55 TYR B C 1
ATOM 6263 O O . TYR B 1 55 ? -79.834 86.108 -21.665 1.00 54.19 55 TYR B O 1
ATOM 6272 N N . PRO B 1 56 ? -78.698 87.616 -20.442 1.00 39.75 56 PRO B N 1
ATOM 6273 C CA . PRO B 1 56 ? -79.491 87.399 -19.228 1.00 36.42 56 PRO B CA 1
ATOM 6274 C C . PRO B 1 56 ? -80.805 88.173 -19.264 1.00 34.49 56 PRO B C 1
ATOM 6275 O O . PRO B 1 56 ? -80.805 89.375 -19.527 1.00 30.28 56 PRO B O 1
ATOM 6279 N N . LYS B 1 57 ? -81.910 87.483 -19.001 1.00 32.42 57 LYS B N 1
ATOM 6280 C CA . LYS B 1 57 ? -83.192 88.144 -18.783 1.00 33.00 57 LYS B CA 1
ATOM 6281 C C . LYS B 1 57 ? -83.077 89.235 -17.724 1.00 34.32 57 LYS B C 1
ATOM 6282 O O . LYS B 1 57 ? -83.649 90.316 -17.867 1.00 25.07 57 LYS B O 1
ATOM 6288 N N . GLU B 1 58 ? -82.334 88.945 -16.661 1.00 40.54 58 GLU B N 1
ATOM 6289 C CA . GLU B 1 58 ? -82.114 89.912 -15.592 1.00 43.99 58 GLU B CA 1
ATOM 6290 C C . GLU B 1 58 ? -80.774 89.677 -14.903 1.00 43.59 58 GLU B C 1
ATOM 6291 O O . GLU B 1 58 ? -80.289 88.548 -14.837 1.00 41.46 58 GLU B O 1
ATOM 6297 N N . ILE B 1 59 ? -80.182 90.751 -14.391 1.00 38.12 59 ILE B N 1
ATOM 6298 C CA . ILE B 1 59 ? -78.986 90.645 -13.564 1.00 40.03 59 ILE B CA 1
ATOM 6299 C C . ILE B 1 59 ? -79.262 91.095 -12.134 1.00 37.98 59 ILE B C 1
ATOM 6300 O O . ILE B 1 59 ? -79.728 92.211 -11.903 1.00 48.17 59 ILE B O 1
ATOM 6305 N N . ILE B 1 60 ? -78.973 90.220 -11.177 1.00 37.58 60 ILE B N 1
ATOM 6306 C CA . ILE B 1 60 ? -79.122 90.551 -9.765 1.00 43.33 60 ILE B CA 1
ATOM 6307 C C . ILE B 1 60 ? -77.801 90.394 -9.019 1.00 43.74 60 ILE B C 1
ATOM 6308 O O . ILE B 1 60 ? -77.168 89.340 -9.074 1.00 37.05 60 ILE B O 1
ATOM 6313 N N . GLU B 1 61 ? -77.392 91.449 -8.322 1.00 44.05 61 GLU B N 1
ATOM 6314 C CA . GLU B 1 61 ? -76.156 91.424 -7.548 1.00 44.27 61 GLU B CA 1
ATOM 6315 C C . GLU B 1 61 ? -76.386 90.828 -6.163 1.00 45.57 61 GLU B C 1
ATOM 6316 O O . GLU B 1 61 ? -77.209 91.322 -5.393 1.00 49.06 61 GLU B O 1
ATOM 6322 N N . VAL B 1 62 ? -75.652 89.764 -5.853 1.00 39.09 62 VAL B N 1
ATOM 6323 C CA . VAL B 1 62 ? -75.706 89.155 -4.530 1.00 32.29 62 VAL B CA 1
ATOM 6324 C C . VAL B 1 62 ? -74.941 89.989 -3.507 1.00 33.05 62 VAL B C 1
ATOM 6325 O O . VAL B 1 62 ? -73.738 89.809 -3.321 1.00 39.06 62 VAL B O 1
ATOM 6329 N N . LYS B 1 63 ? -75.647 90.901 -2.847 1.00 31.21 63 LYS B N 1
ATOM 6330 C CA . LYS B 1 63 ? -75.013 91.858 -1.949 1.00 32.93 63 LYS B CA 1
ATOM 6331 C C . LYS B 1 63 ? -74.756 91.241 -0.578 1.00 31.23 63 LYS B C 1
ATOM 6332 O O . LYS B 1 63 ? -73.702 91.452 0.021 1.00 37.64 63 LYS B O 1
ATOM 6338 N N . ASN B 1 64 ? -75.727 90.479 -0.087 1.00 40.09 64 ASN B N 1
ATOM 6339 C CA . ASN B 1 64 ? -75.664 89.933 1.264 1.00 42.49 64 ASN B CA 1
ATOM 6340 C C . ASN B 1 64 ? -74.623 88.825 1.389 1.00 41.69 64 ASN B C 1
ATOM 6341 O O . ASN B 1 64 ? -74.395 88.065 0.449 1.00 37.38 64 ASN B O 1
ATOM 6346 N N . LYS B 1 65 ? -73.995 88.740 2.558 1.00 44.01 65 LYS B N 1
ATOM 6347 C CA . LYS B 1 65 ? -72.947 87.754 2.794 1.00 33.76 65 LYS B CA 1
ATOM 6348 C C . LYS B 1 65 ? -72.955 87.276 4.242 1.00 35.20 65 LYS B C 1
ATOM 6349 O O . LYS B 1 65 ? -73.426 87.981 5.135 1.00 35.73 65 LYS B O 1
ATOM 6355 N N . THR B 1 66 ? -72.432 86.076 4.467 1.00 29.81 66 THR B N 1
ATOM 6356 C CA . THR B 1 66 ? -72.361 85.510 5.809 1.00 28.20 66 THR B CA 1
ATOM 6357 C C . THR B 1 66 ? -71.113 84.650 5.979 1.00 32.18 66 THR B C 1
ATOM 6358 O O . THR B 1 66 ? -71.120 83.460 5.667 1.00 30.78 66 THR B O 1
ATOM 6362 N N . GLY B 1 67 ? -70.042 85.262 6.476 1.00 41.94 67 GLY B N 1
ATOM 6363 C CA . GLY B 1 67 ? -68.726 84.653 6.428 1.00 36.72 67 GLY B CA 1
ATOM 6364 C C . GLY B 1 67 ? -68.145 84.635 5.028 1.00 39.59 67 GLY B C 1
ATOM 6365 O O . GLY B 1 67 ? -67.829 85.682 4.463 1.00 39.29 67 GLY B O 1
ATOM 6366 N N . ASP B 1 68 ? -68.005 83.438 4.466 1.00 34.63 68 ASP B N 1
ATOM 6367 C CA . ASP B 1 68 ? -67.438 83.279 3.133 1.00 37.74 68 ASP B CA 1
ATOM 6368 C C . ASP B 1 68 ? -68.474 82.735 2.154 1.00 43.65 68 ASP B C 1
ATOM 6369 O O . ASP B 1 68 ? -68.130 82.064 1.181 1.00 52.34 68 ASP B O 1
ATOM 6374 N N . ILE B 1 69 ? -69.742 83.030 2.419 1.00 39.67 69 ILE B N 1
ATOM 6375 C CA . ILE B 1 69 ? -70.835 82.511 1.605 1.00 38.35 69 ILE B CA 1
ATOM 6376 C C . ILE B 1 69 ? -71.782 83.627 1.177 1.00 38.15 69 ILE B C 1
ATOM 6377 O O . ILE B 1 69 ? -72.467 84.225 2.007 1.00 38.16 69 ILE B O 1
ATOM 6382 N N . TRP B 1 70 ? -71.816 83.902 -0.123 1.00 37.41 70 TRP B N 1
ATOM 6383 C CA . TRP B 1 70 ? -72.776 84.847 -0.681 1.00 32.39 70 TRP B CA 1
ATOM 6384 C C . TRP B 1 70 ? -74.143 84.198 -0.869 1.00 38.48 70 TRP B C 1
ATOM 6385 O O . TRP B 1 70 ? -74.240 83.019 -1.209 1.00 35.79 70 TRP B O 1
ATOM 6396 N N . HIS B 1 71 ? -75.198 84.976 -0.645 1.00 31.15 71 HIS B N 1
ATOM 6397 C CA . HIS B 1 71 ? -76.561 84.484 -0.805 1.00 31.95 71 HIS B CA 1
ATOM 6398 C C . HIS B 1 71 ? -77.535 85.630 -1.054 1.00 37.61 71 HIS B C 1
ATOM 6399 O O . HIS B 1 71 ? -77.368 86.726 -0.519 1.00 40.13 71 HIS B O 1
ATOM 6406 N N . VAL B 1 72 ? -78.553 85.369 -1.867 1.00 39.27 72 VAL B N 1
ATOM 6407 C CA . VAL B 1 72 ? -79.748 86.204 -1.892 1.00 38.36 72 VAL B CA 1
ATOM 6408 C C . VAL B 1 72 ? -81.006 85.361 -2.071 1.00 41.86 72 VAL B C 1
ATOM 6409 O O . VAL B 1 72 ? -80.939 84.215 -2.514 1.00 35.08 72 VAL B O 1
ATOM 6413 N N . PHE B 1 73 ? -82.152 85.937 -1.722 1.00 46.75 73 PHE B N 1
ATOM 6414 C CA . PHE B 1 73 ? -83.439 85.300 -1.978 1.00 47.61 73 PHE B CA 1
ATOM 6415 C C . PHE B 1 73 ? -84.281 86.126 -2.944 1.00 45.55 73 PHE B C 1
ATOM 6416 O O . PHE B 1 73 ? -84.681 87.247 -2.632 1.00 52.37 73 PHE B O 1
ATOM 6424 N N . VAL B 1 74 ? -84.546 85.564 -4.119 1.00 39.73 74 VAL B N 1
ATOM 6425 C CA . VAL B 1 74 ? -85.303 86.264 -5.150 1.00 40.11 74 VAL B CA 1
ATOM 6426 C C . VAL B 1 74 ? -86.771 85.853 -5.131 1.00 42.47 74 VAL B C 1
ATOM 6427 O O . VAL B 1 74 ? -87.108 84.706 -5.426 1.00 42.05 74 VAL B O 1
ATOM 6431 N N . PRO B 1 75 ? -87.640 86.796 -4.783 1.00 43.53 75 PRO B N 1
ATOM 6432 C CA . PRO B 1 75 ? -89.087 86.560 -4.814 1.00 38.47 75 PRO B CA 1
ATOM 6433 C C . PRO B 1 75 ? -89.582 86.260 -6.225 1.00 40.53 75 PRO B C 1
ATOM 6434 O O . PRO B 1 75 ? -89.081 86.838 -7.190 1.00 46.91 75 PRO B O 1
ATOM 6438 N N . GLY B 1 76 ? -90.556 85.362 -6.338 1.00 41.62 76 GLY B N 1
ATOM 6439 C CA . GLY B 1 76 ? -91.274 85.169 -7.583 1.00 34.79 76 GLY B CA 1
ATOM 6440 C C . GLY B 1 76 ? -90.795 83.948 -8.345 1.00 33.95 76 GLY B C 1
ATOM 6441 O O . GLY B 1 76 ? -91.579 83.277 -9.016 1.00 33.86 76 GLY B O 1
ATOM 6442 N N . LEU B 1 77 ? -89.502 83.661 -8.240 1.00 31.15 77 LEU B N 1
ATOM 6443 C CA . LEU B 1 77 ? -88.899 82.560 -8.982 1.00 33.75 77 LEU B CA 1
ATOM 6444 C C . LEU B 1 77 ? -89.523 81.225 -8.590 1.00 33.02 77 LEU B C 1
ATOM 6445 O O . LEU B 1 77 ? -89.857 81.002 -7.427 1.00 28.22 77 LEU B O 1
ATOM 6450 N N . ARG B 1 78 ? -89.677 80.340 -9.570 1.00 38.79 78 ARG B N 1
ATOM 6451 C CA . ARG B 1 78 ? -90.082 78.965 -9.303 1.00 45.29 78 ARG B CA 1
ATOM 6452 C C . ARG B 1 78 ? -89.056 77.974 -9.842 1.00 44.95 78 ARG B C 1
ATOM 6453 O O . ARG B 1 78 ? -88.174 78.339 -10.619 1.00 46.00 78 ARG B O 1
ATOM 6461 N N . PRO B 1 79 ? -89.178 76.718 -9.424 1.00 46.00 79 PRO B N 1
ATOM 6462 C CA . PRO B 1 79 ? -88.396 75.629 -10.018 1.00 42.48 79 PRO B CA 1
ATOM 6463 C C . PRO B 1 79 ? -88.520 75.607 -11.538 1.00 39.90 79 PRO B C 1
ATOM 6464 O O . PRO B 1 79 ? -89.586 75.911 -12.074 1.00 50.01 79 PRO B O 1
ATOM 6468 N N . GLY B 1 80 ? -87.437 75.249 -12.219 1.00 34.22 80 GLY B N 1
ATOM 6469 C CA . GLY B 1 80 ? -87.389 75.322 -13.668 1.00 27.54 80 GLY B CA 1
ATOM 6470 C C . GLY B 1 80 ? -86.580 76.505 -14.162 1.00 22.47 80 GLY B C 1
ATOM 6471 O O . GLY B 1 80 ? -86.316 76.633 -15.358 1.00 21.78 80 GLY B O 1
ATOM 6472 N N . GLN B 1 81 ? -86.185 77.374 -13.237 1.00 28.75 81 GLN B N 1
ATOM 6473 C CA . GLN B 1 81 ? -85.551 78.638 -13.593 1.00 28.67 81 GLN B CA 1
ATOM 6474 C C . GLN B 1 81 ? -84.101 78.427 -14.015 1.00 35.26 81 GLN B C 1
ATOM 6475 O O . GLN B 1 81 ? -83.359 77.683 -13.374 1.00 37.02 81 GLN B O 1
ATOM 6481 N N . LEU B 1 82 ? -83.703 79.087 -15.098 1.00 35.92 82 LEU B N 1
ATOM 6482 C CA . LEU B 1 82 ? -82.312 79.078 -15.533 1.00 34.68 82 LEU B CA 1
ATOM 6483 C C . LEU B 1 82 ? -81.523 80.210 -14.884 1.00 34.40 82 LEU B C 1
ATOM 6484 O O . LEU B 1 82 ? -82.020 81.328 -14.749 1.00 26.50 82 LEU B O 1
ATOM 6489 N N . TYR B 1 83 ? -80.291 79.912 -14.483 1.00 26.74 83 TYR B N 1
ATOM 6490 C CA . TYR B 1 83 ? -79.441 80.897 -13.825 1.00 28.68 83 TYR B CA 1
ATOM 6491 C C . TYR B 1 83 ? -77.968 80.518 -13.940 1.00 31.25 83 TYR B C 1
ATOM 6492 O O . TYR B 1 83 ? -77.623 79.338 -13.992 1.00 22.77 83 TYR B O 1
ATOM 6501 N N . ALA B 1 84 ? -77.104 81.528 -13.979 1.00 32.77 84 ALA B N 1
ATOM 6502 C CA . ALA B 1 84 ? -75.682 81.329 -13.728 1.00 29.89 84 ALA B CA 1
ATOM 6503 C C . ALA B 1 84 ? -75.113 82.447 -12.861 1.00 30.57 84 ALA B C 1
ATOM 6504 O O . ALA B 1 84 ? -75.850 83.306 -12.377 1.00 28.15 84 ALA B O 1
ATOM 6506 N N . TYR B 1 85 ? -73.798 82.431 -12.671 1.00 33.48 85 TYR B N 1
ATOM 6507 C CA . TYR B 1 85 ? -73.130 83.425 -11.828 1.00 37.07 85 TYR B CA 1
ATOM 6508 C C . TYR B 1 85 ? -71.954 84.123 -12.492 1.00 36.68 85 TYR B C 1
ATOM 6509 O O . TYR B 1 85 ? -71.300 83.556 -13.369 1.00 40.75 85 TYR B O 1
ATOM 6518 N N . ARG B 1 86 ? -71.688 85.352 -12.053 1.00 39.05 86 ARG B N 1
ATOM 6519 C CA . ARG B 1 86 ? -70.533 86.132 -12.521 1.00 37.72 86 ARG B CA 1
ATOM 6520 C C . ARG B 1 86 ? -69.753 86.448 -11.260 1.00 37.98 86 ARG B C 1
ATOM 6521 O O . ARG B 1 86 ? -70.264 87.135 -10.378 1.00 32.97 86 ARG B O 1
ATOM 6529 N N . VAL B 1 87 ? -68.531 85.942 -11.159 1.00 37.35 87 VAL B N 1
ATOM 6530 C CA . VAL B 1 87 ? -67.731 86.204 -9.971 1.00 40.91 87 VAL B CA 1
ATOM 6531 C C . VAL B 1 87 ? -66.642 87.227 -10.232 1.00 42.32 87 VAL B C 1
ATOM 6532 O O . VAL B 1 87 ? -65.664 86.940 -10.924 1.00 45.03 87 VAL B O 1
ATOM 6536 N N . TYR B 1 88 ? -66.820 88.416 -9.666 1.00 42.69 88 TYR B N 1
ATOM 6537 C CA . TYR B 1 88 ? -65.851 89.492 -9.798 1.00 43.54 88 TYR B CA 1
ATOM 6538 C C . TYR B 1 88 ? -64.736 89.311 -8.763 1.00 44.73 88 TYR B C 1
ATOM 6539 O O . TYR B 1 88 ? -64.995 88.941 -7.619 1.00 48.61 88 TYR B O 1
ATOM 6548 N N . GLY B 1 89 ? -63.500 89.578 -9.170 1.00 42.66 89 GLY B N 1
ATOM 6549 C CA . GLY B 1 89 ? -62.378 89.445 -8.265 1.00 37.29 89 GLY B CA 1
ATOM 6550 C C . GLY B 1 89 ? -61.085 89.887 -8.916 1.00 39.37 89 GLY B C 1
ATOM 6551 O O . GLY B 1 89 ? -61.090 90.307 -10.068 1.00 40.92 89 GLY B O 1
ATOM 6552 N N . PRO B 1 90 ? -59.957 89.821 -8.196 1.00 41.08 90 PRO B N 1
ATOM 6553 C CA . PRO B 1 90 ? -58.667 90.229 -8.755 1.00 46.38 90 PRO B CA 1
ATOM 6554 C C . PRO B 1 90 ? -58.135 89.193 -9.741 1.00 48.56 90 PRO B C 1
ATOM 6555 O O . PRO B 1 90 ? -58.431 88.001 -9.612 1.00 48.85 90 PRO B O 1
ATOM 6559 N N . TYR B 1 91 ? -57.360 89.650 -10.724 1.00 44.34 91 TYR B N 1
ATOM 6560 C CA . TYR B 1 91 ? -56.786 88.751 -11.722 1.00 48.93 91 TYR B CA 1
ATOM 6561 C C . TYR B 1 91 ? -55.254 88.754 -11.651 1.00 45.53 91 TYR B C 1
ATOM 6562 O O . TYR B 1 91 ? -54.586 89.572 -12.283 1.00 50.70 91 TYR B O 1
ATOM 6571 N N . LYS B 1 92 ? -54.697 87.839 -10.873 1.00 43.30 92 LYS B N 1
ATOM 6572 C CA . LYS B 1 92 ? -53.252 87.753 -10.730 1.00 41.10 92 LYS B CA 1
ATOM 6573 C C . LYS B 1 92 ? -52.866 86.287 -10.829 1.00 36.65 92 LYS B C 1
ATOM 6574 O O . LYS B 1 92 ? -52.483 85.653 -9.848 1.00 30.64 92 LYS B O 1
ATOM 6580 N N . PRO B 1 93 ? -52.958 85.739 -12.045 1.00 33.60 93 PRO B N 1
ATOM 6581 C CA . PRO B 1 93 ? -52.657 84.355 -12.394 1.00 38.20 93 PRO B CA 1
ATOM 6582 C C . PRO B 1 93 ? -51.388 83.742 -11.823 1.00 49.13 93 PRO B C 1
ATOM 6583 O O . PRO B 1 93 ? -51.383 82.553 -11.480 1.00 57.13 93 PRO B O 1
ATOM 6587 N N . GLU B 1 94 ? -50.314 84.520 -11.712 1.00 54.10 94 GLU B N 1
ATOM 6588 C CA . GLU B 1 94 ? -49.080 83.956 -11.166 1.00 62.72 94 GLU B CA 1
ATOM 6589 C C . GLU B 1 94 ? -49.241 83.779 -9.667 1.00 61.23 94 GLU B C 1
ATOM 6590 O O . GLU B 1 94 ? -48.418 83.138 -9.013 1.00 63.17 94 GLU B O 1
ATOM 6596 N N . LEU B 1 95 ? -50.309 84.352 -9.122 1.00 56.32 95 LEU B N 1
ATOM 6597 C CA . LEU B 1 95 ? -50.603 84.227 -7.699 1.00 53.53 95 LEU B CA 1
ATOM 6598 C C . LEU B 1 95 ? -51.705 83.203 -7.451 1.00 55.06 95 LEU B C 1
ATOM 6599 O O . LEU B 1 95 ? -51.941 82.794 -6.314 1.00 59.36 95 LEU B O 1
ATOM 6604 N N . GLY B 1 96 ? -52.376 82.792 -8.522 1.00 54.81 96 GLY B N 1
ATOM 6605 C CA . GLY B 1 96 ? -53.457 81.829 -8.421 1.00 48.94 96 GLY B CA 1
ATOM 6606 C C . GLY B 1 96 ? -54.823 82.480 -8.503 1.00 45.28 96 GLY B C 1
ATOM 6607 O O . GLY B 1 96 ? -55.848 81.798 -8.500 1.00 48.53 96 GLY B O 1
ATOM 6608 N N . LEU B 1 97 ? -54.838 83.807 -8.575 1.00 40.23 97 LEU B N 1
ATOM 6609 C CA . LEU B 1 97 ? -56.083 84.554 -8.700 1.00 40.99 97 LEU B CA 1
ATOM 6610 C C . LEU B 1 97 ? -56.516 84.665 -10.158 1.00 48.53 97 LEU B C 1
ATOM 6611 O O . LEU B 1 97 ? -55.910 85.394 -10.942 1.00 46.22 97 LEU B O 1
ATOM 6616 N N . ARG B 1 98 ? -57.569 83.935 -10.514 1.00 47.51 98 ARG B N 1
ATOM 6617 C CA . ARG B 1 98 ? -57.981 83.815 -11.908 1.00 38.04 98 ARG B CA 1
ATOM 6618 C C . ARG B 1 98 ? -59.453 84.175 -12.080 1.00 34.67 98 ARG B C 1
ATOM 6619 O O . ARG B 1 98 ? -60.194 83.480 -12.776 1.00 25.16 98 ARG B O 1
ATOM 6627 N N . PHE B 1 99 ? -59.869 85.264 -11.443 1.00 37.55 99 PHE B N 1
ATOM 6628 C CA . PHE B 1 99 ? -61.245 85.735 -11.549 1.00 40.63 99 PHE B CA 1
ATOM 6629 C C . PHE B 1 99 ? -61.469 86.496 -12.852 1.00 38.57 99 PHE B C 1
ATOM 6630 O O . PHE B 1 99 ? -60.635 87.304 -13.261 1.00 45.78 99 PHE B O 1
ATOM 6638 N N . ASN B 1 100 ? -62.600 86.232 -13.498 1.00 37.88 100 ASN B N 1
ATOM 6639 C CA . ASN B 1 100 ? -62.935 86.890 -14.756 1.00 35.05 100 ASN B CA 1
ATOM 6640 C C . ASN B 1 100 ? -64.441 86.957 -14.987 1.00 35.34 100 ASN B C 1
ATOM 6641 O O . ASN B 1 100 ? -65.038 86.024 -15.524 1.00 40.42 100 ASN B O 1
ATOM 6646 N N . PRO B 1 101 ? -65.048 88.067 -14.580 1.00 31.09 101 PRO B N 1
ATOM 6647 C CA . PRO B 1 101 ? -66.510 88.179 -14.551 1.00 34.97 101 PRO B CA 1
ATOM 6648 C C . PRO B 1 101 ? -67.103 88.219 -15.955 1.00 36.59 101 PRO B C 1
ATOM 6649 O O . PRO B 1 101 ? -68.324 88.258 -16.108 1.00 41.24 101 PRO B O 1
ATOM 6653 N N . ASN B 1 102 ? -66.241 88.209 -16.967 1.00 37.19 102 ASN B N 1
ATOM 6654 C CA . ASN B 1 102 ? -66.681 88.044 -18.347 1.00 45.32 102 ASN B CA 1
ATOM 6655 C C . ASN B 1 102 ? -67.118 86.613 -18.644 1.00 43.02 102 ASN B C 1
ATOM 6656 O O . ASN B 1 102 ? -67.837 86.362 -19.612 1.00 45.80 102 ASN B O 1
ATOM 6661 N N . LYS B 1 103 ? -66.680 85.679 -17.806 1.00 39.79 103 LYS B N 1
ATOM 6662 C CA . LYS B 1 103 ? -67.016 84.272 -17.984 1.00 32.53 103 LYS B CA 1
ATOM 6663 C C . LYS B 1 103 ? -68.202 83.874 -17.111 1.00 30.25 103 LYS B C 1
ATOM 6664 O O . LYS B 1 103 ? -68.109 83.873 -15.884 1.00 27.55 103 LYS B O 1
ATOM 6670 N N . VAL B 1 104 ? -69.316 83.536 -17.753 1.00 24.46 104 VAL B N 1
ATOM 6671 C CA . VAL B 1 104 ? -70.495 83.058 -17.042 1.00 31.04 104 VAL B CA 1
ATOM 6672 C C . VAL B 1 104 ? -70.289 81.637 -16.526 1.00 38.01 104 VAL B C 1
ATOM 6673 O O . VAL B 1 104 ? -69.896 80.745 -17.277 1.00 32.65 104 VAL B O 1
ATOM 6677 N N . LEU B 1 105 ? -70.558 81.435 -15.240 1.00 31.98 105 LEU B N 1
ATOM 6678 C CA . LEU B 1 105 ? -70.097 80.243 -14.539 1.00 31.14 105 LEU B CA 1
ATOM 6679 C C . LEU B 1 105 ? -71.270 79.372 -14.103 1.00 36.17 105 LEU B C 1
ATOM 6680 O O . LEU B 1 105 ? -72.371 79.869 -13.866 1.00 23.49 105 LEU B O 1
ATOM 6685 N N . ILE B 1 106 ? -71.027 78.069 -13.998 1.00 30.92 106 ILE B N 1
ATOM 6686 C CA . ILE B 1 106 ? -72.034 77.139 -13.502 1.00 31.02 106 ILE B CA 1
ATOM 6687 C C . ILE B 1 106 ? -72.002 77.051 -11.980 1.00 26.37 106 ILE B C 1
ATOM 6688 O O . ILE B 1 106 ? -70.932 76.992 -11.374 1.00 28.59 106 ILE B O 1
ATOM 6693 N N . ASP B 1 107 ? -73.182 77.044 -11.368 1.00 24.54 107 ASP B N 1
ATOM 6694 C CA . ASP B 1 107 ? -73.294 76.906 -9.921 1.00 20.58 107 ASP B CA 1
ATOM 6695 C C . ASP B 1 107 ? -72.906 75.502 -9.469 1.00 24.77 107 ASP B C 1
ATOM 6696 O O . ASP B 1 107 ? -73.557 74.521 -9.831 1.00 22.40 107 ASP B O 1
ATOM 6701 N N . PRO B 1 108 ? -71.843 75.413 -8.677 1.00 32.71 108 PRO B N 1
ATOM 6702 C CA . PRO B 1 108 ? -71.245 74.119 -8.332 1.00 28.98 108 PRO B CA 1
ATOM 6703 C C . PRO B 1 108 ? -72.170 73.284 -7.452 1.00 28.36 108 PRO B C 1
ATOM 6704 O O . PRO B 1 108 ? -71.879 72.119 -7.183 1.00 32.11 108 PRO B O 1
ATOM 6708 N N . TYR B 1 109 ? -73.274 73.881 -7.012 1.00 32.92 109 TYR B N 1
ATOM 6709 C CA . TYR B 1 109 ? -74.300 73.149 -6.280 1.00 39.31 109 TYR B CA 1
ATOM 6710 C C . TYR B 1 109 ? -75.567 72.991 -7.115 1.00 35.92 109 TYR B C 1
ATOM 6711 O O . TYR B 1 109 ? -76.640 72.704 -6.585 1.00 32.60 109 TYR B O 1
ATOM 6720 N N . ALA B 1 110 ? -75.434 73.182 -8.424 1.00 32.04 110 ALA B N 1
ATOM 6721 C CA . ALA B 1 110 ? -76.540 72.955 -9.347 1.00 28.19 110 ALA B CA 1
ATOM 6722 C C . ALA B 1 110 ? -77.001 71.503 -9.309 1.00 35.54 110 ALA B C 1
ATOM 6723 O O . ALA B 1 110 ? -76.232 70.589 -9.606 1.00 30.63 110 ALA B O 1
ATOM 6725 N N . LYS B 1 111 ? -78.262 71.297 -8.942 1.00 32.40 111 LYS B N 1
ATOM 6726 C CA . LYS B 1 111 ? -78.848 69.962 -8.929 1.00 31.80 111 LYS B CA 1
ATOM 6727 C C . LYS B 1 111 ? -79.312 69.550 -10.322 1.00 30.69 111 LYS B C 1
ATOM 6728 O O . LYS B 1 111 ? -79.735 68.413 -10.535 1.00 31.92 111 LYS B O 1
ATOM 6734 N N . ALA B 1 112 ? -79.231 70.481 -11.267 1.00 28.89 112 ALA B N 1
ATOM 6735 C CA . ALA B 1 112 ? -79.594 70.201 -12.651 1.00 24.56 112 ALA B CA 1
ATOM 6736 C C . ALA B 1 112 ? -78.927 71.185 -13.605 1.00 30.10 112 ALA B C 1
ATOM 6737 O O . ALA B 1 112 ? -79.072 72.399 -13.462 1.00 25.77 112 ALA B O 1
ATOM 6739 N N . ILE B 1 113 ? -78.195 70.654 -14.579 1.00 37.02 113 ILE B N 1
ATOM 6740 C CA . ILE B 1 113 ? -77.588 71.477 -15.618 1.00 42.26 113 ILE B CA 1
ATOM 6741 C C . ILE B 1 113 ? -78.233 71.216 -16.976 1.00 41.88 113 ILE B C 1
ATOM 6742 O O . ILE B 1 113 ? -78.512 70.071 -17.331 1.00 41.93 113 ILE B O 1
ATOM 6747 N N . ASN B 1 114 ? -78.467 72.285 -17.730 1.00 43.02 114 ASN B N 1
ATOM 6748 C CA . ASN B 1 114 ? -79.242 72.199 -18.962 1.00 47.87 114 ASN B CA 1
ATOM 6749 C C . ASN B 1 114 ? -78.369 72.342 -20.203 1.00 47.21 114 ASN B C 1
ATOM 6750 O O . ASN B 1 114 ? -78.124 73.451 -20.678 1.00 48.55 114 ASN B O 1
ATOM 6755 N N . GLY B 1 115 ? -77.901 71.212 -20.725 1.00 41.37 115 GLY B N 1
ATOM 6756 C CA . GLY B 1 115 ? -77.041 71.211 -21.894 1.00 48.14 115 GLY B CA 1
ATOM 6757 C C . GLY B 1 115 ? -75.570 71.171 -21.531 1.00 46.95 115 GLY B C 1
ATOM 6758 O O . GLY B 1 115 ? -75.211 70.931 -20.378 1.00 50.27 115 GLY B O 1
ATOM 6759 N N . SER B 1 116 ? -74.715 71.408 -22.520 1.00 48.32 116 SER B N 1
ATOM 6760 C CA . SER B 1 116 ? -73.273 71.300 -22.330 1.00 44.68 116 SER B CA 1
ATOM 6761 C C . SER B 1 116 ? -72.543 72.475 -22.972 1.00 43.54 116 SER B C 1
ATOM 6762 O O . SER B 1 116 ? -73.169 73.411 -23.468 1.00 39.44 116 SER B O 1
ATOM 6765 N N . VAL B 1 117 ? -71.215 72.418 -22.959 1.00 27.47 117 VAL B N 1
ATOM 6766 C CA . VAL B 1 117 ? -70.396 73.513 -23.464 1.00 32.38 117 VAL B CA 1
ATOM 6767 C C . VAL B 1 117 ? -70.463 73.595 -24.986 1.00 37.82 117 VAL B C 1
ATOM 6768 O O . VAL B 1 117 ? -70.237 72.605 -25.681 1.00 35.02 117 VAL B O 1
ATOM 6772 N N . ILE B 1 118 ? -70.776 74.782 -25.496 1.00 35.70 118 ILE B N 1
ATOM 6773 C CA . ILE B 1 118 ? -70.569 75.087 -26.907 1.00 34.68 118 ILE B CA 1
ATOM 6774 C C . ILE B 1 118 ? -69.153 75.592 -27.160 1.00 34.77 118 ILE B C 1
ATOM 6775 O O . ILE B 1 118 ? -68.890 76.793 -27.092 1.00 32.60 118 ILE B O 1
ATOM 6780 N N . TRP B 1 119 ? -68.244 74.667 -27.451 1.00 37.23 119 TRP B N 1
ATOM 6781 C CA . TRP B 1 119 ? -66.815 74.948 -27.379 1.00 41.94 119 TRP B CA 1
ATOM 6782 C C . TRP B 1 119 ? -66.452 76.178 -28.203 1.00 43.33 119 TRP B C 1
ATOM 6783 O O . TRP B 1 119 ? -66.889 76.323 -29.345 1.00 43.82 119 TRP B O 1
ATOM 6794 N N . ASN B 1 120 ? -65.650 77.061 -27.618 1.00 47.54 120 ASN B N 1
ATOM 6795 C CA . ASN B 1 120 ? -65.397 78.372 -28.203 1.00 44.15 120 ASN B CA 1
ATOM 6796 C C . ASN B 1 120 ? -64.385 79.178 -27.395 1.00 41.38 120 ASN B C 1
ATOM 6797 O O . ASN B 1 120 ? -64.394 79.150 -26.165 1.00 39.60 120 ASN B O 1
ATOM 6802 N N . ASP B 1 121 ? -63.513 79.896 -28.096 1.00 38.70 121 ASP B N 1
ATOM 6803 C CA . ASP B 1 121 ? -62.341 80.499 -27.473 1.00 33.44 121 ASP B CA 1
ATOM 6804 C C . ASP B 1 121 ? -62.740 81.428 -26.331 1.00 32.08 121 ASP B C 1
ATOM 6805 O O . ASP B 1 121 ? -61.899 81.849 -25.537 1.00 33.94 121 ASP B O 1
ATOM 6810 N N . ALA B 1 122 ? -64.029 81.743 -26.254 1.00 33.25 122 ALA B N 1
ATOM 6811 C CA . ALA B 1 122 ? -64.503 82.827 -25.402 1.00 36.39 122 ALA B CA 1
ATOM 6812 C C . ALA B 1 122 ? -64.644 82.368 -23.954 1.00 42.78 122 ALA B C 1
ATOM 6813 O O . ALA B 1 122 ? -64.963 83.163 -23.070 1.00 46.86 122 ALA B O 1
ATOM 6815 N N . VAL B 1 123 ? -64.404 81.082 -23.720 1.00 37.65 123 VAL B N 1
ATOM 6816 C CA . VAL B 1 123 ? -64.802 80.444 -22.471 1.00 37.88 123 VAL B CA 1
ATOM 6817 C C . VAL B 1 123 ? -63.586 80.081 -21.626 1.00 37.68 123 VAL B C 1
ATOM 6818 O O . VAL B 1 123 ? -63.613 79.112 -20.867 1.00 49.66 123 VAL B O 1
ATOM 6822 N N . PHE B 1 124 ? -62.521 80.864 -21.762 1.00 36.75 124 PHE B N 1
ATOM 6823 C CA . PHE B 1 124 ? -61.195 80.436 -21.334 1.00 47.86 124 PHE B CA 1
ATOM 6824 C C . PHE B 1 124 ? -60.536 81.487 -20.447 1.00 54.14 124 PHE B C 1
ATOM 6825 O O . PHE B 1 124 ? -59.509 81.227 -19.819 1.00 57.19 124 PHE B O 1
ATOM 6833 N N . GLY B 1 125 ? -61.133 82.673 -20.400 1.00 49.70 125 GLY B N 1
ATOM 6834 C CA . GLY B 1 125 ? -60.751 83.681 -19.428 1.00 49.65 125 GLY B CA 1
ATOM 6835 C C . GLY B 1 125 ? -59.409 84.312 -19.743 1.00 46.96 125 GLY B C 1
ATOM 6836 O O . GLY B 1 125 ? -59.152 85.460 -19.380 1.00 47.26 125 GLY B O 1
ATOM 6837 N N . TYR B 1 126 ? -58.551 83.558 -20.422 1.00 45.96 126 TYR B N 1
ATOM 6838 C CA . TYR B 1 126 ? -57.344 84.118 -21.017 1.00 45.76 126 TYR B CA 1
ATOM 6839 C C . TYR B 1 126 ? -57.410 84.077 -22.540 1.00 42.87 126 TYR B C 1
ATOM 6840 O O . TYR B 1 126 ? -58.108 83.244 -23.119 1.00 45.44 126 TYR B O 1
ATOM 6849 N N . LYS B 1 127 ? -56.679 84.981 -23.184 1.00 36.00 127 LYS B N 1
ATOM 6850 C CA . LYS B 1 127 ? -56.613 85.017 -24.640 1.00 36.44 127 LYS B CA 1
ATOM 6851 C C . LYS B 1 127 ? -56.016 83.730 -25.197 1.00 39.59 127 LYS B C 1
ATOM 6852 O O . LYS B 1 127 ? -54.844 83.428 -24.970 1.00 44.00 127 LYS B O 1
ATOM 6858 N N . ILE B 1 128 ? -56.829 82.974 -25.927 1.00 46.41 128 ILE B N 1
ATOM 6859 C CA . ILE B 1 128 ? -56.395 81.698 -26.484 1.00 48.34 128 ILE B CA 1
ATOM 6860 C C . ILE B 1 128 ? -55.146 81.867 -27.342 1.00 51.10 128 ILE B C 1
ATOM 6861 O O . ILE B 1 128 ? -54.235 81.040 -27.299 1.00 47.46 128 ILE B O 1
ATOM 6866 N N . GLY B 1 129 ? -55.110 82.944 -28.120 1.00 40.22 129 GLY B N 1
ATOM 6867 C CA . GLY B 1 129 ? -54.050 83.149 -29.090 1.00 47.39 129 GLY B CA 1
ATOM 6868 C C . GLY B 1 129 ? -52.773 83.663 -28.453 1.00 48.80 129 GLY B C 1
ATOM 6869 O O . GLY B 1 129 ? -51.673 83.267 -28.839 1.00 42.77 129 GLY B O 1
ATOM 6870 N N . ASP B 1 130 ? -52.921 84.549 -27.474 1.00 52.60 130 ASP B N 1
ATOM 6871 C CA . ASP B 1 130 ? -51.826 85.413 -27.051 1.00 51.89 130 ASP B CA 1
ATOM 6872 C C . ASP B 1 130 ? -50.614 84.595 -26.618 1.00 53.08 130 ASP B C 1
ATOM 6873 O O . ASP B 1 130 ? -50.739 83.425 -26.256 1.00 49.63 130 ASP B O 1
ATOM 6878 N N . GLN B 1 131 ? -49.440 85.218 -26.659 1.00 52.36 131 GLN B N 1
ATOM 6879 C CA . GLN B 1 131 ? -48.181 84.486 -26.592 1.00 49.13 131 GLN B CA 1
ATOM 6880 C C . GLN B 1 131 ? -47.778 84.213 -25.147 1.00 49.58 131 GLN B C 1
ATOM 6881 O O . GLN B 1 131 ? -46.990 83.308 -24.872 1.00 45.21 131 GLN B O 1
ATOM 6887 N N . ASN B 1 132 ? -48.322 85.003 -24.227 1.00 43.77 132 ASN B N 1
ATOM 6888 C CA . ASN B 1 132 ? -48.147 84.752 -22.801 1.00 53.46 132 ASN B CA 1
ATOM 6889 C C . ASN B 1 132 ? -49.319 83.980 -22.205 1.00 57.02 132 ASN B C 1
ATOM 6890 O O . ASN B 1 132 ? -49.487 83.932 -20.986 1.00 56.52 132 ASN B O 1
ATOM 6895 N N . GLN B 1 133 ? -50.126 83.376 -23.071 1.00 53.80 133 GLN B N 1
ATOM 6896 C CA . GLN B 1 133 ? -51.071 82.349 -22.650 1.00 40.65 133 GLN B CA 1
ATOM 6897 C C . GLN B 1 133 ? -51.831 82.778 -21.400 1.00 44.95 133 GLN B C 1
ATOM 6898 O O . GLN B 1 133 ? -52.500 83.811 -21.392 1.00 39.04 133 GLN B O 1
ATOM 6904 N N . ASP B 1 134 ? -51.722 81.978 -20.344 1.00 43.76 134 ASP B N 1
ATOM 6905 C CA . ASP B 1 134 ? -52.715 81.979 -19.276 1.00 45.21 134 ASP B CA 1
ATOM 6906 C C . ASP B 1 134 ? -52.577 83.218 -18.397 1.00 45.01 134 ASP B C 1
ATOM 6907 O O . ASP B 1 134 ? -53.400 83.458 -17.513 1.00 43.72 134 ASP B O 1
ATOM 6912 N N . LEU B 1 135 ? -51.533 84.001 -18.646 1.00 37.64 135 LEU B N 1
ATOM 6913 C CA . LEU B 1 135 ? -51.292 85.222 -17.886 1.00 35.50 135 LEU B CA 1
ATOM 6914 C C . LEU B 1 135 ? -52.148 86.372 -18.405 1.00 35.33 135 LEU B C 1
ATOM 6915 O O . LEU B 1 135 ? -52.155 87.462 -17.831 1.00 44.19 135 LEU B O 1
ATOM 6920 N N . THR B 1 136 ? -52.869 86.123 -19.493 1.00 34.41 136 THR B N 1
ATOM 6921 C CA . THR B 1 136 ? -53.612 87.175 -20.177 1.00 39.10 136 THR B CA 1
ATOM 6922 C C . THR B 1 136 ? -55.085 87.154 -19.784 1.00 41.98 136 THR B C 1
ATOM 6923 O O . THR B 1 136 ? -55.580 86.166 -19.242 1.00 42.54 136 THR B O 1
ATOM 6927 N N . TYR B 1 137 ? -55.782 88.252 -20.062 1.00 47.95 137 TYR B N 1
ATOM 6928 C CA . TYR B 1 137 ? -57.144 88.439 -19.575 1.00 47.13 137 TYR B CA 1
ATOM 6929 C C . TYR B 1 137 ? -58.117 88.653 -20.729 1.00 48.89 137 TYR B C 1
ATOM 6930 O O . TYR B 1 137 ? -58.230 89.757 -21.261 1.00 47.88 137 TYR B O 1
ATOM 6939 N N . ASP B 1 138 ? -58.818 87.590 -21.111 1.00 48.82 138 ASP B N 1
ATOM 6940 C CA . ASP B 1 138 ? -59.760 87.652 -22.223 1.00 47.97 138 ASP B CA 1
ATOM 6941 C C . ASP B 1 138 ? -61.109 88.201 -21.772 1.00 44.81 138 ASP B C 1
ATOM 6942 O O . ASP B 1 138 ? -61.648 87.785 -20.746 1.00 43.04 138 ASP B O 1
ATOM 6947 N N . GLU B 1 139 ? -61.651 89.136 -22.546 1.00 41.37 139 GLU B N 1
ATOM 6948 C CA . GLU B 1 139 ? -62.793 89.928 -22.106 1.00 45.76 139 GLU B CA 1
ATOM 6949 C C . GLU B 1 139 ? -64.018 89.658 -22.972 1.00 46.94 139 GLU B C 1
ATOM 6950 O O . GLU B 1 139 ? -64.913 90.497 -23.078 1.00 39.61 139 GLU B O 1
ATOM 6956 N N . ARG B 1 140 ? -64.052 88.482 -23.590 1.00 45.96 140 ARG B N 1
ATOM 6957 C CA . ARG B 1 140 ? -65.232 88.034 -24.322 1.00 41.75 140 ARG B CA 1
ATOM 6958 C C . ARG B 1 140 ? -66.270 87.434 -23.380 1.00 45.15 140 ARG B C 1
ATOM 6959 O O . ARG B 1 140 ? -65.942 86.621 -22.516 1.00 47.91 140 ARG B O 1
ATOM 6967 N N . ASP B 1 141 ? -67.523 87.840 -23.553 1.00 39.53 141 ASP B N 1
ATOM 6968 C CA . ASP B 1 141 ? -68.623 87.287 -22.772 1.00 27.01 141 ASP B CA 1
ATOM 6969 C C . ASP B 1 141 ? -68.952 85.864 -23.213 1.00 26.57 141 ASP B C 1
ATOM 6970 O O . ASP B 1 141 ? -69.270 85.623 -24.377 1.00 29.10 141 ASP B O 1
ATOM 6975 N N . SER B 1 142 ? -68.873 84.926 -22.275 1.00 25.05 142 SER B N 1
ATOM 6976 C CA . SER B 1 142 ? -68.929 83.507 -22.604 1.00 27.18 142 SER B CA 1
ATOM 6977 C C . SER B 1 142 ? -70.338 82.953 -22.420 1.00 32.07 142 SER B C 1
ATOM 6978 O O . SER B 1 142 ? -70.552 81.743 -22.485 1.00 27.63 142 SER B O 1
ATOM 6981 N N . GLY B 1 143 ? -71.294 83.847 -22.191 1.00 35.80 143 GLY B N 1
ATOM 6982 C CA . GLY B 1 143 ? -72.621 83.450 -21.759 1.00 33.93 143 GLY B CA 1
ATOM 6983 C C . GLY B 1 143 ? -73.279 82.482 -22.723 1.00 34.16 143 GLY B C 1
ATOM 6984 O O . GLY B 1 143 ? -73.785 81.435 -22.317 1.00 27.73 143 GLY B O 1
ATOM 6985 N N . GLU B 1 144 ? -73.272 82.833 -24.004 1.00 32.22 144 GLU B N 1
ATOM 6986 C CA . GLU B 1 144 ? -74.055 82.112 -25.001 1.00 29.43 144 GLU B CA 1
ATOM 6987 C C . GLU B 1 144 ? -73.472 80.728 -25.265 1.00 28.72 144 GLU B C 1
ATOM 6988 O O . GLU B 1 144 ? -74.034 79.943 -26.028 1.00 35.21 144 GLU B O 1
ATOM 6994 N N . TYR B 1 145 ? -72.342 80.436 -24.629 1.00 29.94 145 TYR B N 1
ATOM 6995 C CA . TYR B 1 145 ? -71.612 79.202 -24.892 1.00 25.43 145 TYR B CA 1
ATOM 6996 C C . TYR B 1 145 ? -71.668 78.262 -23.692 1.00 33.83 145 TYR B C 1
ATOM 6997 O O . TYR B 1 145 ? -71.263 77.103 -23.781 1.00 35.64 145 TYR B O 1
ATOM 7006 N N . VAL B 1 146 ? -72.173 78.769 -22.572 1.00 28.86 146 VAL B N 1
ATOM 7007 C CA . VAL B 1 146 ? -72.166 78.020 -21.321 1.00 27.52 146 VAL B CA 1
ATOM 7008 C C . VAL B 1 146 ? -73.567 77.538 -20.960 1.00 33.84 146 VAL B C 1
ATOM 7009 O O . VAL B 1 146 ? -74.523 78.314 -20.969 1.00 29.27 146 VAL B O 1
ATOM 7013 N N . PRO B 1 147 ? -73.681 76.253 -20.641 1.00 30.78 147 PRO B N 1
ATOM 7014 C CA . PRO B 1 147 ? -74.935 75.697 -20.121 1.00 20.66 147 PRO B CA 1
ATOM 7015 C C . PRO B 1 147 ? -75.425 76.456 -18.893 1.00 24.08 147 PRO B C 1
ATOM 7016 O O . PRO B 1 147 ? -74.615 76.899 -18.079 1.00 20.77 147 PRO B O 1
ATOM 7020 N N . LYS B 1 148 ? -76.740 76.601 -18.767 1.00 26.47 148 LYS B N 1
ATOM 7021 C CA . LYS B 1 148 ? -77.330 77.275 -17.617 1.00 25.73 148 LYS B CA 1
ATOM 7022 C C . LYS B 1 148 ? -77.690 76.280 -16.519 1.00 32.04 148 LYS B C 1
ATOM 7023 O O . LYS B 1 148 ? -78.094 75.151 -16.799 1.00 36.23 148 LYS B O 1
ATOM 7029 N N . SER B 1 149 ? -77.541 76.706 -15.269 1.00 24.68 149 SER B N 1
ATOM 7030 C CA . SER B 1 149 ? -78.023 75.931 -14.133 1.00 28.98 149 SER B CA 1
ATOM 7031 C C . SER B 1 149 ? -79.536 76.052 -13.984 1.00 31.98 149 SER B C 1
ATOM 7032 O O . SER B 1 149 ? -80.127 77.066 -14.357 1.00 33.04 149 SER B O 1
ATOM 7035 N N . VAL B 1 150 ? -80.158 75.013 -13.438 1.00 36.63 150 VAL B N 1
ATOM 7036 C CA . VAL B 1 150 ? -81.606 74.988 -13.270 1.00 31.13 150 VAL B CA 1
ATOM 7037 C C . VAL B 1 150 ? -81.988 74.806 -11.804 1.00 33.02 150 VAL B C 1
ATOM 7038 O O . VAL B 1 150 ? -81.380 74.010 -11.089 1.00 36.19 150 VAL B O 1
ATOM 7042 N N . VAL B 1 151 ? -82.999 75.548 -11.365 1.00 37.04 151 VAL B N 1
ATOM 7043 C CA . VAL B 1 151 ? -83.645 75.282 -10.085 1.00 33.22 151 VAL B CA 1
ATOM 7044 C C . VAL B 1 151 ? -84.612 74.107 -10.189 1.00 35.06 151 VAL B C 1
ATOM 7045 O O . VAL B 1 151 ? -85.599 74.166 -10.921 1.00 46.12 151 VAL B O 1
ATOM 7049 N N . ILE B 1 152 ? -84.321 73.041 -9.450 1.00 36.41 152 ILE B N 1
ATOM 7050 C CA . ILE B 1 152 ? -85.139 71.835 -9.490 1.00 28.82 152 ILE B CA 1
ATOM 7051 C C . ILE B 1 152 ? -86.100 71.780 -8.308 1.00 32.03 152 ILE B C 1
ATOM 7052 O O . ILE B 1 152 ? -85.762 72.202 -7.201 1.00 24.47 152 ILE B O 1
ATOM 7057 N N . ASN B 1 153 ? -87.298 71.258 -8.548 1.00 41.57 153 ASN B N 1
ATOM 7058 C CA . ASN B 1 153 ? -88.180 70.833 -7.468 1.00 36.10 153 ASN B CA 1
ATOM 7059 C C . ASN B 1 153 ? -87.854 69.427 -6.977 1.00 35.32 153 ASN B C 1
ATOM 7060 O O . ASN B 1 153 ? -87.990 68.453 -7.718 1.00 41.79 153 ASN B O 1
ATOM 7065 N N . PRO B 1 154 ? -87.422 69.328 -5.724 1.00 33.69 154 PRO B N 1
ATOM 7066 C CA . PRO B 1 154 ? -86.773 68.112 -5.226 1.00 30.44 154 PRO B CA 1
ATOM 7067 C C . PRO B 1 154 ? -87.786 67.013 -4.921 1.00 35.99 154 PRO B C 1
ATOM 7068 O O . PRO B 1 154 ? -87.418 65.841 -4.839 1.00 45.09 154 PRO B O 1
ATOM 7072 N N . TYR B 1 155 ? -89.048 67.395 -4.755 1.00 37.08 155 TYR B N 1
ATOM 7073 C CA . TYR B 1 155 ? -90.084 66.457 -4.339 1.00 40.52 155 TYR B CA 1
ATOM 7074 C C . TYR B 1 155 ? -90.071 65.202 -5.205 1.00 39.21 155 TYR B C 1
ATOM 7075 O O . TYR B 1 155 ? -89.710 65.251 -6.381 1.00 43.70 155 TYR B O 1
ATOM 7084 N N . PHE B 1 156 ? -90.468 64.079 -4.616 1.00 34.39 156 PHE B N 1
ATOM 7085 C CA . PHE B 1 156 ? -90.589 62.828 -5.355 1.00 38.05 156 PHE B CA 1
ATOM 7086 C C . PHE B 1 156 ? -91.067 61.697 -4.450 1.00 49.90 156 PHE B C 1
ATOM 7087 O O . PHE B 1 156 ? -90.419 61.368 -3.456 1.00 51.63 156 PHE B O 1
ATOM 7095 N N . GLU B 1 157 ? -92.204 61.105 -4.801 1.00 53.22 157 GLU B N 1
ATOM 7096 C CA . GLU B 1 157 ? -92.746 59.981 -4.048 1.00 50.68 157 GLU B CA 1
ATOM 7097 C C . GLU B 1 157 ? -92.018 58.685 -4.390 1.00 48.88 157 GLU B C 1
ATOM 7098 O O . GLU B 1 157 ? -92.347 58.017 -5.370 1.00 52.06 157 GLU B O 1
ATOM 7104 N N . TRP B 1 158 ? -91.028 58.336 -3.576 1.00 51.62 158 TRP B N 1
ATOM 7105 C CA . TRP B 1 158 ? -90.485 56.983 -3.565 1.00 56.77 158 TRP B CA 1
ATOM 7106 C C . TRP B 1 158 ? -91.498 55.986 -3.013 1.00 57.50 158 TRP B C 1
ATOM 7107 O O . TRP B 1 158 ? -91.442 55.614 -1.841 1.00 69.03 158 TRP B O 1
ATOM 7118 N N . ASP B 1 159 ? -92.424 55.558 -3.865 1.00 69.41 159 ASP B N 1
ATOM 7119 C CA . ASP B 1 159 ? -93.100 54.280 -3.682 1.00 74.59 159 ASP B CA 1
ATOM 7120 C C . ASP B 1 159 ? -92.098 53.135 -3.579 1.00 78.13 159 ASP B C 1
ATOM 7121 O O . ASP B 1 159 ? -90.908 53.313 -3.840 1.00 72.72 159 ASP B O 1
ATOM 7126 N N . ASP B 1 160 ? -92.587 51.959 -3.198 1.00 86.91 160 ASP B N 1
ATOM 7127 C CA . ASP B 1 160 ? -92.433 51.472 -1.832 1.00 92.50 160 ASP B CA 1
ATOM 7128 C C . ASP B 1 160 ? -91.103 51.919 -1.234 1.00 94.92 160 ASP B C 1
ATOM 7129 O O . ASP B 1 160 ? -91.062 52.799 -0.374 1.00 99.39 160 ASP B O 1
ATOM 7134 N N . GLU B 1 161 ? -90.017 51.306 -1.695 1.00 92.48 161 GLU B N 1
ATOM 7135 C CA . GLU B 1 161 ? -88.730 51.986 -1.775 1.00 87.80 161 GLU B CA 1
ATOM 7136 C C . GLU B 1 161 ? -88.083 52.106 -0.400 1.00 91.14 161 GLU B C 1
ATOM 7137 O O . GLU B 1 161 ? -86.864 52.001 -0.265 1.00 93.89 161 GLU B O 1
ATOM 7143 N N . ASP B 1 162 ? -88.907 52.328 0.619 1.00 91.23 162 ASP B N 1
ATOM 7144 C CA . ASP B 1 162 ? -88.412 52.723 1.933 1.00 89.88 162 ASP B CA 1
ATOM 7145 C C . ASP B 1 162 ? -88.288 51.519 2.860 1.00 86.18 162 ASP B C 1
ATOM 7146 O O . ASP B 1 162 ? -88.334 51.657 4.082 1.00 84.24 162 ASP B O 1
ATOM 7151 N N . PHE B 1 163 ? -88.131 50.338 2.270 1.00 84.02 163 PHE B N 1
ATOM 7152 C CA . PHE B 1 163 ? -88.250 49.089 3.013 1.00 81.24 163 PHE B CA 1
ATOM 7153 C C . PHE B 1 163 ? -87.071 48.164 2.730 1.00 79.46 163 PHE B C 1
ATOM 7154 O O . PHE B 1 163 ? -86.642 47.405 3.599 1.00 79.48 163 PHE B O 1
ATOM 7162 N N . ILE B 1 164 ? -86.552 48.233 1.508 1.00 76.70 164 ILE B N 1
ATOM 7163 C CA . ILE B 1 164 ? -85.137 47.982 1.262 1.00 81.22 164 ILE B CA 1
ATOM 7164 C C . ILE B 1 164 ? -84.260 48.773 2.228 1.00 85.03 164 ILE B C 1
ATOM 7165 O O . ILE B 1 164 ? -83.148 48.358 2.553 1.00 88.13 164 ILE B O 1
ATOM 7170 N N . LYS B 1 165 ? -84.769 49.913 2.683 1.00 88.61 165 LYS B N 1
ATOM 7171 C CA . LYS B 1 165 ? -84.247 50.561 3.880 1.00 92.15 165 LYS B CA 1
ATOM 7172 C C . LYS B 1 165 ? -85.019 50.129 5.122 1.00 95.56 165 LYS B C 1
ATOM 7173 O O . LYS B 1 165 ? -86.179 50.500 5.304 1.00 98.03 165 LYS B O 1
ATOM 7179 N N . GLY B 1 166 ? -84.368 49.343 5.974 1.00 95.75 166 GLY B N 1
ATOM 7180 C CA . GLY B 1 166 ? -84.376 47.899 5.837 1.00 91.67 166 GLY B CA 1
ATOM 7181 C C . GLY B 1 166 ? -82.979 47.318 5.744 1.00 95.69 166 GLY B C 1
ATOM 7182 O O . GLY B 1 166 ? -81.988 48.042 5.832 1.00 99.76 166 GLY B O 1
ATOM 7183 N N . LYS B 1 167 ? -82.901 46.003 5.565 1.00 94.73 167 LYS B N 1
ATOM 7184 C CA . LYS B 1 167 ? -81.684 45.367 5.076 1.00 94.36 167 LYS B CA 1
ATOM 7185 C C . LYS B 1 167 ? -81.607 45.420 3.554 1.00 94.60 167 LYS B C 1
ATOM 7186 O O . LYS B 1 167 ? -82.630 45.486 2.873 1.00 98.66 167 LYS B O 1
ATOM 7192 N N . LYS B 1 168 ? -80.387 45.391 3.026 1.00 93.89 168 LYS B N 1
ATOM 7193 C CA . LYS B 1 168 ? -80.175 45.193 1.598 1.00 91.43 168 LYS B CA 1
ATOM 7194 C C . LYS B 1 168 ? -79.127 44.116 1.340 1.00 89.31 168 LYS B C 1
ATOM 7195 O O . LYS B 1 168 ? -78.790 43.338 2.233 1.00 88.65 168 LYS B O 1
ATOM 7201 N N . VAL B 1 169 ? -78.614 44.076 0.115 1.00 81.59 169 VAL B N 1
ATOM 7202 C CA . VAL B 1 169 ? -77.570 43.126 -0.249 1.00 73.02 169 VAL B CA 1
ATOM 7203 C C . VAL B 1 169 ? -76.279 43.407 0.512 1.00 69.01 169 VAL B C 1
ATOM 7204 O O . VAL B 1 169 ? -75.559 44.356 0.202 1.00 73.58 169 VAL B O 1
ATOM 7208 N N . PRO B 1 170 ? -75.993 42.576 1.509 1.00 64.01 170 PRO B N 1
ATOM 7209 C CA . PRO B 1 170 ? -74.738 42.679 2.261 1.00 64.73 170 PRO B CA 1
ATOM 7210 C C . PRO B 1 170 ? -73.530 42.337 1.397 1.00 68.19 170 PRO B C 1
ATOM 7211 O O . PRO B 1 170 ? -73.607 41.443 0.555 1.00 67.16 170 PRO B O 1
ATOM 7215 N N . LEU B 1 171 ? -72.426 43.047 1.607 1.00 68.36 171 LEU B N 1
ATOM 7216 C CA . LEU B 1 171 ? -71.240 42.885 0.775 1.00 66.00 171 LEU B CA 1
ATOM 7217 C C . LEU B 1 171 ? -70.845 41.416 0.658 1.00 64.55 171 LEU B C 1
ATOM 7218 O O . LEU B 1 171 ? -70.208 41.010 -0.314 1.00 63.07 171 LEU B O 1
ATOM 7223 N N . LYS B 1 172 ? -71.226 40.625 1.656 1.00 63.69 172 LYS B N 1
ATOM 7224 C CA . LYS B 1 172 ? -70.831 39.223 1.716 1.00 61.89 172 LYS B CA 1
ATOM 7225 C C . LYS B 1 172 ? -71.324 38.459 0.491 1.00 57.61 172 LYS B C 1
ATOM 7226 O O . LYS B 1 172 ? -70.638 37.571 -0.016 1.00 52.22 172 LYS B O 1
ATOM 7232 N N . ASP B 1 173 ? -72.517 38.809 0.022 1.00 51.86 173 ASP B N 1
ATOM 7233 C CA . ASP B 1 173 ? -73.213 38.007 -0.976 1.00 56.47 173 ASP B CA 1
ATOM 7234 C C . ASP B 1 173 ? -73.377 38.773 -2.285 1.00 55.66 173 ASP B C 1
ATOM 7235 O O . ASP B 1 173 ? -74.102 38.342 -3.181 1.00 50.60 173 ASP B O 1
ATOM 7240 N N . THR B 1 174 ? -72.699 39.912 -2.386 1.00 52.71 174 THR B N 1
ATOM 7241 C CA . THR B 1 174 ? -72.923 40.841 -3.487 1.00 50.64 174 THR B CA 1
ATOM 7242 C C . THR B 1 174 ? -72.353 40.296 -4.793 1.00 45.49 174 THR B C 1
ATOM 7243 O O . THR B 1 174 ? -71.424 39.488 -4.787 1.00 49.87 174 THR B O 1
ATOM 7247 N N . VAL B 1 175 ? -72.916 40.744 -5.911 1.00 43.51 175 VAL B N 1
ATOM 7248 C CA . VAL B 1 175 ? -72.331 40.484 -7.220 1.00 39.53 175 VAL B CA 1
ATOM 7249 C C . VAL B 1 175 ? -72.479 41.692 -8.140 1.00 41.94 175 VAL B C 1
ATOM 7250 O O . VAL B 1 175 ? -73.591 42.079 -8.497 1.00 42.84 175 VAL B O 1
ATOM 7254 N N . ILE B 1 176 ? -71.350 42.283 -8.519 1.00 38.94 176 ILE B N 1
ATOM 7255 C CA . ILE B 1 176 ? -71.335 43.646 -9.036 1.00 33.27 176 ILE B CA 1
ATOM 7256 C C . ILE B 1 176 ? -71.358 43.658 -10.560 1.00 36.08 176 ILE B C 1
ATOM 7257 O O . ILE B 1 176 ? -70.634 42.902 -11.208 1.00 43.36 176 ILE B O 1
ATOM 7262 N N . TYR B 1 177 ? -72.195 44.521 -11.128 1.00 39.25 177 TYR B N 1
ATOM 7263 C CA . TYR B 1 177 ? -72.397 44.556 -12.571 1.00 40.11 177 TYR B CA 1
ATOM 7264 C C . TYR B 1 177 ? -72.138 45.950 -13.131 1.00 42.69 177 TYR B C 1
ATOM 7265 O O . TYR B 1 177 ? -73.024 46.805 -13.128 1.00 44.30 177 TYR B O 1
ATOM 7274 N N . GLU B 1 178 ? -70.919 46.173 -13.611 1.00 43.77 178 GLU B N 1
ATOM 7275 C CA . GLU B 1 178 ? -70.517 47.485 -14.104 1.00 47.37 178 GLU B CA 1
ATOM 7276 C C . GLU B 1 178 ? -71.142 47.778 -15.464 1.00 44.03 178 GLU B C 1
ATOM 7277 O O . GLU B 1 178 ? -70.849 47.103 -16.450 1.00 37.18 178 GLU B O 1
ATOM 7283 N N . VAL B 1 179 ? -72.003 48.790 -15.508 1.00 42.48 179 VAL B N 1
ATOM 7284 C CA . VAL B 1 179 ? -72.767 49.093 -16.712 1.00 38.27 179 VAL B CA 1
ATOM 7285 C C . VAL B 1 179 ? -72.587 50.549 -17.128 1.00 36.95 179 VAL B C 1
ATOM 7286 O O . VAL B 1 179 ? -72.316 51.413 -16.295 1.00 38.25 179 VAL B O 1
ATOM 7290 N N . HIS B 1 180 ? -72.738 50.812 -18.422 1.00 33.02 180 HIS B N 1
ATOM 7291 C CA . HIS B 1 180 ? -72.723 52.178 -18.933 1.00 32.55 180 HIS B CA 1
ATOM 7292 C C . HIS B 1 180 ? -74.090 52.579 -19.475 1.00 34.51 180 HIS B C 1
ATOM 7293 O O . HIS B 1 180 ? -74.474 52.181 -20.575 1.00 25.95 180 HIS B O 1
ATOM 7300 N N . VAL B 1 181 ? -74.821 53.370 -18.696 1.00 30.01 181 VAL B N 1
ATOM 7301 C CA . VAL B 1 181 ? -76.218 53.661 -18.994 1.00 34.46 181 VAL B CA 1
ATOM 7302 C C . VAL B 1 181 ? -76.461 53.713 -20.499 1.00 33.98 181 VAL B C 1
ATOM 7303 O O . VAL B 1 181 ? -77.466 53.201 -20.993 1.00 35.33 181 VAL B O 1
ATOM 7307 N N . LYS B 1 182 ? -75.536 54.335 -21.222 1.00 34.80 182 LYS B N 1
ATOM 7308 C CA . LYS B 1 182 ? -75.700 54.551 -22.655 1.00 31.05 182 LYS B CA 1
ATOM 7309 C C . LYS B 1 182 ? -75.618 53.237 -23.424 1.00 31.92 182 LYS B C 1
ATOM 7310 O O . LYS B 1 182 ? -76.600 52.793 -24.020 1.00 28.69 182 LYS B O 1
ATOM 7316 N N . GLY B 1 183 ? -74.442 52.618 -23.406 1.00 24.83 183 GLY B N 1
ATOM 7317 C CA . GLY B 1 183 ? -74.208 51.403 -24.162 1.00 28.06 183 GLY B CA 1
ATOM 7318 C C . GLY B 1 183 ? -75.154 50.284 -23.771 1.00 28.73 183 GLY B C 1
ATOM 7319 O O . GLY B 1 183 ? -75.500 49.435 -24.592 1.00 32.19 183 GLY B O 1
ATOM 7320 N N . PHE B 1 184 ? -75.573 50.285 -22.510 1.00 30.78 184 PHE B N 1
ATOM 7321 C CA . PHE B 1 184 ? -76.400 49.209 -21.977 1.00 36.31 184 PHE B CA 1
ATOM 7322 C C . PHE B 1 184 ? -77.640 48.989 -22.837 1.00 35.99 184 PHE B C 1
ATOM 7323 O O . PHE B 1 184 ? -78.017 47.852 -23.121 1.00 32.60 184 PHE B O 1
ATOM 7331 N N . THR B 1 185 ? -78.270 50.085 -23.249 1.00 30.31 185 THR B N 1
ATOM 7332 C CA . THR B 1 185 ? -79.620 50.032 -23.798 1.00 34.10 185 THR B CA 1
ATOM 7333 C C . THR B 1 185 ? -79.761 50.953 -25.005 1.00 37.45 185 THR B C 1
ATOM 7334 O O . THR B 1 185 ? -80.861 51.155 -25.519 1.00 45.44 185 THR B O 1
ATOM 7338 N N . LYS B 1 186 ? -78.640 51.510 -25.452 1.00 43.06 186 LYS B N 1
ATOM 7339 C CA . LYS B 1 186 ? -78.560 52.114 -26.777 1.00 44.64 186 LYS B CA 1
ATOM 7340 C C . LYS B 1 186 ? -79.092 51.168 -27.848 1.00 45.98 186 LYS B C 1
ATOM 7341 O O . LYS B 1 186 ? -80.168 51.386 -28.404 1.00 42.61 186 LYS B O 1
ATOM 7347 N N . LEU B 1 187 ? -78.331 50.116 -28.132 1.00 50.80 187 LEU B N 1
ATOM 7348 C CA . LEU B 1 187 ? -78.656 49.209 -29.226 1.00 43.57 187 LEU B CA 1
ATOM 7349 C C . LEU B 1 187 ? -79.742 48.219 -28.818 1.00 47.30 187 LEU B C 1
ATOM 7350 O O . LEU B 1 187 ? -79.659 47.030 -29.126 1.00 47.58 187 LEU B O 1
ATOM 7355 N N . ARG B 1 188 ? -80.759 48.717 -28.123 1.00 48.56 188 ARG B N 1
ATOM 7356 C CA . ARG B 1 188 ? -81.805 47.862 -27.575 1.00 52.06 188 ARG B CA 1
ATOM 7357 C C . ARG B 1 188 ? -83.127 48.071 -28.305 1.00 59.61 188 ARG B C 1
ATOM 7358 O O . ARG B 1 188 ? -84.054 48.679 -27.769 1.00 62.75 188 ARG B O 1
ATOM 7366 N N . LEU B 1 189 ? -83.208 47.563 -29.530 1.00 61.30 189 LEU B N 1
ATOM 7367 C CA . LEU B 1 189 ? -84.477 47.479 -30.243 1.00 61.47 189 LEU B CA 1
ATOM 7368 C C . LEU B 1 189 ? -85.320 46.315 -29.734 1.00 59.89 189 LEU B C 1
ATOM 7369 O O . LEU B 1 189 ? -85.931 45.589 -30.518 1.00 63.36 189 LEU B O 1
ATOM 7374 N N . ASP B 1 190 ? -85.347 46.142 -28.417 1.00 59.33 190 ASP B N 1
ATOM 7375 C CA . ASP B 1 190 ? -86.602 45.988 -27.690 1.00 53.39 190 ASP B CA 1
ATOM 7376 C C . ASP B 1 190 ? -87.351 47.313 -27.598 1.00 53.23 190 ASP B C 1
ATOM 7377 O O . ASP B 1 190 ? -88.346 47.524 -28.291 1.00 59.59 190 ASP B O 1
ATOM 7382 N N . LEU B 1 191 ? -86.867 48.203 -26.737 1.00 57.81 191 LEU B N 1
ATOM 7383 C CA . LEU B 1 191 ? -87.615 49.399 -26.370 1.00 48.77 191 LEU B CA 1
ATOM 7384 C C . LEU B 1 191 ? -87.713 50.370 -27.541 1.00 45.15 191 LEU B C 1
ATOM 7385 O O . LEU B 1 191 ? -86.976 50.253 -28.521 1.00 50.24 191 LEU B O 1
ATOM 7390 N N . PRO B 1 192 ? -88.627 51.329 -27.434 1.00 50.99 192 PRO B N 1
ATOM 7391 C CA . PRO B 1 192 ? -88.462 52.628 -28.094 1.00 56.73 192 PRO B CA 1
ATOM 7392 C C . PRO B 1 192 ? -87.127 53.275 -27.744 1.00 60.55 192 PRO B C 1
ATOM 7393 O O . PRO B 1 192 ? -86.761 53.339 -26.570 1.00 55.31 192 PRO B O 1
ATOM 7397 N N . GLU B 1 193 ? -86.410 53.750 -28.757 1.00 73.33 193 GLU B N 1
ATOM 7398 C CA . GLU B 1 193 ? -85.562 54.927 -28.612 1.00 82.60 193 GLU B CA 1
ATOM 7399 C C . GLU B 1 193 ? -86.383 56.153 -28.225 1.00 83.52 193 GLU B C 1
ATOM 7400 O O . GLU B 1 193 ? -87.587 56.057 -27.991 1.00 94.22 193 GLU B O 1
ATOM 7406 N N . ASN B 1 194 ? -85.722 57.304 -28.159 1.00 78.13 194 ASN B N 1
ATOM 7407 C CA . ASN B 1 194 ? -85.985 58.280 -27.109 1.00 77.49 194 ASN B CA 1
ATOM 7408 C C . ASN B 1 194 ? -86.047 57.637 -25.727 1.00 74.26 194 ASN B C 1
ATOM 7409 O O . ASN B 1 194 ? -86.566 58.227 -24.780 1.00 76.29 194 ASN B O 1
ATOM 7414 N N . ILE B 1 195 ? -85.513 56.424 -25.620 1.00 66.92 195 ILE B N 1
ATOM 7415 C CA . ILE B 1 195 ? -85.376 55.759 -24.330 1.00 57.87 195 ILE B CA 1
ATOM 7416 C C . ILE B 1 195 ? -84.269 54.711 -24.365 1.00 50.05 195 ILE B C 1
ATOM 7417 O O . ILE B 1 195 ? -84.102 53.939 -23.421 1.00 62.84 195 ILE B O 1
ATOM 7422 N N . ARG B 1 196 ? -83.514 54.691 -25.459 1.00 43.55 196 ARG B N 1
ATOM 7423 C CA . ARG B 1 196 ? -82.362 53.805 -25.578 1.00 45.25 196 ARG B CA 1
ATOM 7424 C C . ARG B 1 196 ? -81.075 54.516 -25.173 1.00 46.33 196 ARG B C 1
ATOM 7425 O O . ARG B 1 196 ? -80.692 55.518 -25.777 1.00 55.07 196 ARG B O 1
ATOM 7433 N N . GLY B 1 197 ? -80.413 53.992 -24.147 1.00 47.75 197 GLY B N 1
ATOM 7434 C CA . GLY B 1 197 ? -79.209 54.608 -23.621 1.00 42.78 197 GLY B CA 1
ATOM 7435 C C . GLY B 1 197 ? -79.510 55.686 -22.598 1.00 38.95 197 GLY B C 1
ATOM 7436 O O . GLY B 1 197 ? -78.715 56.604 -22.398 1.00 38.56 197 GLY B O 1
ATOM 7437 N N . THR B 1 198 ? -80.663 55.572 -21.948 1.00 35.28 198 THR B N 1
ATOM 7438 C CA . THR B 1 198 ? -81.108 56.581 -20.994 1.00 42.72 198 THR B CA 1
ATOM 7439 C C . THR B 1 198 ? -81.436 55.956 -19.643 1.00 46.82 198 THR B C 1
ATOM 7440 O O . THR B 1 198 ? -81.698 54.757 -19.550 1.00 44.30 198 THR B O 1
ATOM 7444 N N . TYR B 1 199 ? -81.421 56.776 -18.597 1.00 43.59 199 TYR B N 1
ATOM 7445 C CA . TYR B 1 199 ? -81.811 56.328 -17.266 1.00 40.38 199 TYR B CA 1
ATOM 7446 C C . TYR B 1 199 ? -83.062 55.458 -17.322 1.00 47.33 199 TYR B C 1
ATOM 7447 O O . TYR B 1 199 ? -83.077 54.341 -16.806 1.00 47.13 199 TYR B O 1
ATOM 7456 N N . GLU B 1 200 ? -84.111 55.978 -17.951 1.00 44.73 200 GLU B N 1
ATOM 7457 C CA . GLU B 1 200 ? -85.390 55.282 -18.013 1.00 46.56 200 GLU B CA 1
ATOM 7458 C C . GLU B 1 200 ? -85.246 53.923 -18.691 1.00 35.89 200 GLU B C 1
ATOM 7459 O O . GLU B 1 200 ? -85.732 52.912 -18.186 1.00 38.36 200 GLU B O 1
ATOM 7465 N N . GLY B 1 201 ? -84.575 53.909 -19.838 1.00 32.35 201 GLY B N 1
ATOM 7466 C CA . GLY B 1 201 ? -84.324 52.675 -20.559 1.00 28.45 201 GLY B CA 1
ATOM 7467 C C . GLY B 1 201 ? -83.661 51.622 -19.693 1.00 31.73 201 GLY B C 1
ATOM 7468 O O . GLY B 1 201 ? -84.047 50.453 -19.715 1.00 31.09 201 GLY B O 1
ATOM 7469 N N . LEU B 1 202 ? -82.658 52.038 -18.927 1.00 45.98 202 LEU B N 1
ATOM 7470 C CA . LEU B 1 202 ? -81.931 51.125 -18.053 1.00 48.02 202 LEU B CA 1
ATOM 7471 C C . LEU B 1 202 ? -82.872 50.441 -17.066 1.00 42.41 202 LEU B C 1
ATOM 7472 O O . LEU B 1 202 ? -82.583 49.350 -16.574 1.00 41.23 202 LEU B O 1
ATOM 7477 N N . ALA B 1 203 ? -83.997 51.089 -16.782 1.00 43.29 203 ALA B N 1
ATOM 7478 C CA . ALA B 1 203 ? -84.880 50.655 -15.706 1.00 45.57 203 ALA B CA 1
ATOM 7479 C C . ALA B 1 203 ? -86.174 50.067 -16.259 1.00 52.44 203 ALA B C 1
ATOM 7480 O O . ALA B 1 203 ? -87.093 49.746 -15.505 1.00 51.26 203 ALA B O 1
ATOM 7482 N N . SER B 1 204 ? -86.239 49.928 -17.579 1.00 52.24 204 SER B N 1
ATOM 7483 C CA . SER B 1 204 ? -87.388 49.308 -18.228 1.00 47.88 204 SER B CA 1
ATOM 7484 C C . SER B 1 204 ? -87.553 47.857 -17.789 1.00 46.28 204 SER B C 1
ATOM 7485 O O . SER B 1 204 ? -86.582 47.193 -17.427 1.00 36.35 204 SER B O 1
ATOM 7488 N N . GLU B 1 205 ? -88.790 47.371 -17.823 1.00 48.33 205 GLU B N 1
ATOM 7489 C CA . GLU B 1 205 ? -89.101 46.035 -17.331 1.00 53.23 205 GLU B CA 1
ATOM 7490 C C . GLU B 1 205 ? -88.283 44.974 -18.059 1.00 46.58 205 GLU B C 1
ATOM 7491 O O . GLU B 1 205 ? -87.940 43.939 -17.487 1.00 48.66 205 GLU B O 1
ATOM 7497 N N . GLN B 1 206 ? -87.973 45.238 -19.324 1.00 38.23 206 GLN B N 1
ATOM 7498 C CA . GLN B 1 206 ? -87.219 44.295 -20.141 1.00 41.78 206 GLN B CA 1
ATOM 7499 C C . GLN B 1 206 ? -85.808 44.099 -19.598 1.00 47.35 206 GLN B C 1
ATOM 7500 O O . GLN B 1 206 ? -85.257 43.000 -19.655 1.00 41.83 206 GLN B O 1
ATOM 7506 N N . MET B 1 207 ? -85.228 45.173 -19.070 1.00 49.51 207 MET B N 1
ATOM 7507 C CA . MET B 1 207 ? -83.845 45.149 -18.611 1.00 47.99 207 MET B CA 1
ATOM 7508 C C . MET B 1 207 ? -83.750 44.662 -17.169 1.00 51.23 207 MET B C 1
ATOM 7509 O O . MET B 1 207 ? -82.875 43.865 -16.829 1.00 49.55 207 MET B O 1
ATOM 7514 N N . ILE B 1 208 ? -84.655 45.147 -16.325 1.00 44.68 208 ILE B N 1
ATOM 7515 C CA . ILE B 1 208 ? -84.836 44.587 -14.991 1.00 39.64 208 ILE B CA 1
ATOM 7516 C C . ILE B 1 208 ? -84.916 43.065 -15.038 1.00 36.56 208 ILE B C 1
ATOM 7517 O O . ILE B 1 208 ? -84.136 42.373 -14.384 1.00 38.57 208 ILE B O 1
ATOM 7522 N N . SER B 1 209 ? -85.864 42.551 -15.814 1.00 41.99 209 SER B N 1
ATOM 7523 C CA . SER B 1 209 ? -86.001 41.112 -16.005 1.00 43.33 209 SER B CA 1
ATOM 7524 C C . SER B 1 209 ? -84.665 40.475 -16.375 1.00 47.98 209 SER B C 1
ATOM 7525 O O . SER B 1 209 ? -84.207 39.543 -15.714 1.00 45.30 209 SER B O 1
ATOM 7528 N N . TYR B 1 210 ? -84.046 40.985 -17.435 1.00 50.57 210 TYR B N 1
ATOM 7529 C CA . TYR B 1 210 ? -82.722 40.528 -17.841 1.00 53.37 210 TYR B CA 1
ATOM 7530 C C . TYR B 1 210 ? -81.771 40.464 -16.651 1.00 57.75 210 TYR B C 1
ATOM 7531 O O . TYR B 1 210 ? -81.071 39.470 -16.456 1.00 54.46 210 TYR B O 1
ATOM 7540 N N . LEU B 1 211 ? -81.751 41.530 -15.858 1.00 56.73 211 LEU B N 1
ATOM 7541 C CA . LEU B 1 211 ? -80.796 41.653 -14.763 1.00 56.34 211 LEU B CA 1
ATOM 7542 C C . LEU B 1 211 ? -81.090 40.643 -13.659 1.00 50.24 211 LEU B C 1
ATOM 7543 O O . LEU B 1 211 ? -80.184 40.197 -12.955 1.00 52.13 211 LEU B O 1
ATOM 7548 N N . LYS B 1 212 ? -82.362 40.286 -13.514 1.00 41.17 212 LYS B N 1
ATOM 7549 C CA . LYS B 1 212 ? -82.767 39.268 -12.552 1.00 40.40 212 LYS B CA 1
ATOM 7550 C C . LYS B 1 212 ? -82.431 37.868 -13.056 1.00 43.51 212 LYS B C 1
ATOM 7551 O O . LYS B 1 212 ? -81.888 37.046 -12.319 1.00 41.69 212 LYS B O 1
ATOM 7557 N N . ASP B 1 213 ? -82.758 37.605 -14.317 1.00 44.67 213 ASP B N 1
ATOM 7558 C CA . ASP B 1 213 ? -82.295 36.399 -14.993 1.00 49.56 213 ASP B CA 1
ATOM 7559 C C . ASP B 1 213 ? -80.807 36.169 -14.754 1.00 50.11 213 ASP B C 1
ATOM 7560 O O . ASP B 1 213 ? -80.408 35.146 -14.198 1.00 60.57 213 ASP B O 1
ATOM 7565 N N . LEU B 1 214 ? -79.990 37.128 -15.177 1.00 52.61 214 LEU B N 1
ATOM 7566 C CA . LEU B 1 214 ? -78.543 37.018 -15.038 1.00 50.45 214 LEU B CA 1
ATOM 7567 C C . LEU B 1 214 ? -78.146 36.762 -13.588 1.00 47.39 214 LEU B C 1
ATOM 7568 O O . LEU B 1 214 ? -77.278 35.934 -13.309 1.00 51.30 214 LEU B O 1
ATOM 7573 N N . GLY B 1 215 ? -78.786 37.477 -12.669 1.00 44.99 215 GLY B N 1
ATOM 7574 C CA . GLY B 1 215 ? -78.726 37.136 -11.260 1.00 46.68 215 GLY B CA 1
ATOM 7575 C C . GLY B 1 215 ? -77.725 37.983 -10.500 1.00 51.80 215 GLY B C 1
ATOM 7576 O O . GLY B 1 215 ? -77.274 37.608 -9.418 1.00 51.90 215 GLY B O 1
ATOM 7577 N N . ILE B 1 216 ? -77.376 39.132 -11.071 1.00 50.43 216 ILE B N 1
ATOM 7578 C CA . ILE B 1 216 ? -76.546 40.110 -10.378 1.00 43.70 216 ILE B CA 1
ATOM 7579 C C . ILE B 1 216 ? -77.342 40.849 -9.307 1.00 44.29 216 ILE B C 1
ATOM 7580 O O . ILE B 1 216 ? -78.554 41.026 -9.433 1.00 50.10 216 ILE B O 1
ATOM 7585 N N . THR B 1 217 ? -76.653 41.278 -8.255 1.00 42.25 217 THR B N 1
ATOM 7586 C CA . THR B 1 217 ? -77.315 41.832 -7.080 1.00 35.71 217 THR B CA 1
ATOM 7587 C C . THR B 1 217 ? -77.311 43.357 -7.113 1.00 36.97 217 THR B C 1
ATOM 7588 O O . THR B 1 217 ? -78.265 44.000 -6.674 1.00 31.84 217 THR B O 1
ATOM 7592 N N . THR B 1 218 ? -76.232 43.930 -7.636 1.00 40.58 218 THR B N 1
ATOM 7593 C CA . THR B 1 218 ? -76.067 45.378 -7.656 1.00 41.60 218 THR B CA 1
ATOM 7594 C C . THR B 1 218 ? -75.443 45.844 -8.967 1.00 40.88 218 THR B C 1
ATOM 7595 O O . THR B 1 218 ? -74.508 45.226 -9.475 1.00 37.96 218 THR B O 1
ATOM 7599 N N . VAL B 1 219 ? -75.968 46.939 -9.510 1.00 38.70 219 VAL B N 1
ATOM 7600 C CA . VAL B 1 219 ? -75.381 47.566 -10.688 1.00 39.06 219 VAL B CA 1
ATOM 7601 C C . VAL B 1 219 ? -74.456 48.713 -10.299 1.00 41.05 219 VAL B C 1
ATOM 7602 O O . VAL B 1 219 ? -74.774 49.508 -9.415 1.00 32.88 219 VAL B O 1
ATOM 7606 N N . GLU B 1 220 ? -73.309 48.794 -10.966 1.00 41.24 220 GLU B N 1
ATOM 7607 C CA . GLU B 1 220 ? -72.396 49.916 -10.787 1.00 34.79 220 GLU B CA 1
ATOM 7608 C C . GLU B 1 220 ? -72.292 50.751 -12.059 1.00 35.66 220 GLU B C 1
ATOM 7609 O O . GLU B 1 220 ? -71.654 50.344 -13.030 1.00 32.70 220 GLU B O 1
ATOM 7615 N N . LEU B 1 221 ? -72.923 51.921 -12.047 1.00 27.39 221 LEU B N 1
ATOM 7616 C CA . LEU B 1 221 ? -72.935 52.797 -13.212 1.00 25.08 221 LEU B CA 1
ATOM 7617 C C . LEU B 1 221 ? -71.607 53.529 -13.366 1.00 26.57 221 LEU B C 1
ATOM 7618 O O . LEU B 1 221 ? -71.037 54.014 -12.389 1.00 24.97 221 LEU B O 1
ATOM 7623 N N . MET B 1 222 ? -71.118 53.605 -14.600 1.00 16.18 222 MET B N 1
ATOM 7624 C CA . MET B 1 222 ? -70.141 54.619 -14.976 1.00 24.59 222 MET B CA 1
ATOM 7625 C C . MET B 1 222 ? -70.608 56.013 -14.570 1.00 29.69 222 MET B C 1
ATOM 7626 O O . MET B 1 222 ? -71.802 56.247 -14.383 1.00 27.73 222 MET B O 1
ATOM 7631 N N . PRO B 1 223 ? -69.660 56.934 -14.435 1.00 28.21 223 PRO B N 1
ATOM 7632 C CA . PRO B 1 223 ? -69.967 58.297 -13.990 1.00 33.58 223 PRO B CA 1
ATOM 7633 C C . PRO B 1 223 ? -71.296 58.791 -14.553 1.00 25.99 223 PRO B C 1
ATOM 7634 O O . PRO B 1 223 ? -71.509 58.738 -15.764 1.00 36.49 223 PRO B O 1
ATOM 7638 N N . VAL B 1 224 ? -72.175 59.265 -13.677 1.00 28.57 224 VAL B N 1
ATOM 7639 C CA . VAL B 1 224 ? -73.393 59.944 -14.105 1.00 28.34 224 VAL B CA 1
ATOM 7640 C C . VAL B 1 224 ? -73.407 61.397 -13.641 1.00 29.51 224 VAL B C 1
ATOM 7641 O O . VAL B 1 224 ? -74.401 62.102 -13.809 1.00 36.14 224 VAL B O 1
ATOM 7645 N N . PHE B 1 225 ? -72.297 61.836 -13.056 1.00 32.61 225 PHE B N 1
ATOM 7646 C CA . PHE B 1 225 ? -72.088 63.252 -12.776 1.00 33.80 225 PHE B CA 1
ATOM 7647 C C . PHE B 1 225 ? -71.961 64.056 -14.066 1.00 31.96 225 PHE B C 1
ATOM 7648 O O . PHE B 1 225 ? -71.083 63.793 -14.888 1.00 28.40 225 PHE B O 1
ATOM 7656 N N . HIS B 1 226 ? -72.842 65.036 -14.235 1.00 27.85 226 HIS B N 1
ATOM 7657 C CA . HIS B 1 226 ? -72.796 65.914 -15.398 1.00 26.51 226 HIS B CA 1
ATOM 7658 C C . HIS B 1 226 ? -71.358 66.238 -15.789 1.00 29.02 226 HIS B C 1
ATOM 7659 O O . HIS B 1 226 ? -70.584 66.746 -14.978 1.00 31.30 226 HIS B O 1
ATOM 7666 N N . PHE B 1 227 ? -71.008 65.941 -17.036 1.00 33.65 227 PHE B N 1
ATOM 7667 C CA . PHE B 1 227 ? -69.647 66.140 -17.518 1.00 31.66 227 PHE B CA 1
ATOM 7668 C C . PHE B 1 227 ? -69.639 66.820 -18.883 1.00 36.89 227 PHE B C 1
ATOM 7669 O O . PHE B 1 227 ? -70.677 66.939 -19.534 1.00 32.88 227 PHE B O 1
ATOM 7677 N N . ILE B 1 228 ? -68.461 67.265 -19.311 1.00 28.20 228 ILE B N 1
ATOM 7678 C CA . ILE B 1 228 ? -68.311 67.904 -20.612 1.00 27.33 228 ILE B CA 1
ATOM 7679 C C . ILE B 1 228 ? -67.388 67.098 -21.519 1.00 38.54 228 ILE B C 1
ATOM 7680 O O . ILE B 1 228 ? -66.501 66.388 -21.045 1.00 36.74 228 ILE B O 1
ATOM 7685 N N . ASP B 1 229 ? -67.602 67.213 -22.826 1.00 41.84 229 ASP B N 1
ATOM 7686 C CA . ASP B 1 229 ? -66.675 66.661 -23.806 1.00 38.82 229 ASP B CA 1
ATOM 7687 C C . ASP B 1 229 ? -65.433 67.535 -23.943 1.00 37.53 229 ASP B C 1
ATOM 7688 O O . ASP B 1 229 ? -65.509 68.669 -24.416 1.00 37.59 229 ASP B O 1
ATOM 7693 N N . GLN B 1 230 ? -64.290 67.000 -23.527 1.00 37.68 230 GLN B N 1
ATOM 7694 C CA . GLN B 1 230 ? -63.011 67.671 -23.730 1.00 35.42 230 GLN B CA 1
ATOM 7695 C C . GLN B 1 230 ? -62.869 68.163 -25.166 1.00 38.72 230 GLN B C 1
ATOM 7696 O O . GLN B 1 230 ? -63.202 67.451 -26.113 1.00 43.50 230 GLN B O 1
ATOM 7702 N N . ARG B 1 231 ? -62.372 69.386 -25.321 1.00 33.03 231 ARG B N 1
ATOM 7703 C CA . ARG B 1 231 ? -62.345 70.044 -26.622 1.00 28.79 231 ARG B CA 1
ATOM 7704 C C . ARG B 1 231 ? -61.412 69.320 -27.586 1.00 31.95 231 ARG B C 1
ATOM 7705 O O . ARG B 1 231 ? -61.673 69.255 -28.787 1.00 27.04 231 ARG B O 1
ATOM 7713 N N . PHE B 1 232 ? -60.323 68.776 -27.052 1.00 31.22 232 PHE B N 1
ATOM 7714 C CA . PHE B 1 232 ? -59.397 67.978 -27.846 1.00 38.63 232 PHE B CA 1
ATOM 7715 C C . PHE B 1 232 ? -60.037 66.665 -28.285 1.00 39.94 232 PHE B C 1
ATOM 7716 O O . PHE B 1 232 ? -59.427 65.876 -29.007 1.00 40.57 232 PHE B O 1
ATOM 7724 N N . LEU B 1 233 ? -61.270 66.437 -27.843 1.00 42.59 233 LEU B N 1
ATOM 7725 C CA . LEU B 1 233 ? -62.097 65.370 -28.396 1.00 42.96 233 LEU B CA 1
ATOM 7726 C C . LEU B 1 233 ? -63.078 65.912 -29.430 1.00 44.15 233 LEU B C 1
ATOM 7727 O O . LEU B 1 233 ? -63.269 65.316 -30.490 1.00 42.94 233 LEU B O 1
ATOM 7732 N N . THR B 1 234 ? -63.696 67.045 -29.114 1.00 45.74 234 THR B N 1
ATOM 7733 C CA . THR B 1 234 ? -64.628 67.690 -30.031 1.00 45.40 234 THR B CA 1
ATOM 7734 C C . THR B 1 234 ? -63.974 67.963 -31.381 1.00 50.73 234 THR B C 1
ATOM 7735 O O . THR B 1 234 ? -64.582 67.753 -32.430 1.00 51.75 234 THR B O 1
ATOM 7739 N N . ASP B 1 235 ? -62.731 68.433 -31.346 1.00 48.23 235 ASP B N 1
ATOM 7740 C CA . ASP B 1 235 ? -61.972 68.683 -32.566 1.00 47.51 235 ASP B CA 1
ATOM 7741 C C . ASP B 1 235 ? -61.351 67.398 -33.102 1.00 44.41 235 ASP B C 1
ATOM 7742 O O . ASP B 1 235 ? -60.243 67.410 -33.639 1.00 55.21 235 ASP B O 1
ATOM 7747 N N . LYS B 1 236 ? -62.071 66.291 -32.954 1.00 46.09 236 LYS B N 1
ATOM 7748 C CA . LYS B 1 236 ? -61.721 65.051 -33.636 1.00 41.53 236 LYS B CA 1
ATOM 7749 C C . LYS B 1 236 ? -62.968 64.295 -34.081 1.00 38.07 236 LYS B C 1
ATOM 7750 O O . LYS B 1 236 ? -62.890 63.137 -34.492 1.00 37.48 236 LYS B O 1
ATOM 7756 N N . GLY B 1 237 ? -64.117 64.957 -33.995 1.00 28.61 237 GLY B N 1
ATOM 7757 C CA . GLY B 1 237 ? -65.393 64.301 -34.212 1.00 36.06 237 GLY B CA 1
ATOM 7758 C C . GLY B 1 237 ? -65.771 63.375 -33.072 1.00 36.99 237 GLY B C 1
ATOM 7759 O O . GLY B 1 237 ? -66.630 62.507 -33.223 1.00 43.34 237 GLY B O 1
ATOM 7760 N N . LEU B 1 238 ? -65.125 63.562 -31.926 1.00 36.56 238 LEU B N 1
ATOM 7761 C CA . LEU B 1 238 ? -65.200 62.596 -30.837 1.00 30.18 238 LEU B CA 1
ATOM 7762 C C . LEU B 1 238 ? -65.908 63.187 -29.623 1.00 34.74 238 LEU B C 1
ATOM 7763 O O . LEU B 1 238 ? -66.171 64.388 -29.570 1.00 35.34 238 LEU B O 1
ATOM 7768 N N . THR B 1 239 ? -66.214 62.335 -28.650 1.00 36.02 239 THR B N 1
ATOM 7769 C CA . THR B 1 239 ? -66.862 62.777 -27.420 1.00 35.52 239 THR B CA 1
ATOM 7770 C C . THR B 1 239 ? -66.320 62.024 -26.210 1.00 39.35 239 THR B C 1
ATOM 7771 O O . THR B 1 239 ? -65.583 61.048 -26.353 1.00 40.61 239 THR B O 1
ATOM 7775 N N . ASN B 1 240 ? -66.690 62.483 -25.019 1.00 31.83 240 ASN B N 1
ATOM 7776 C CA . ASN B 1 240 ? -66.378 61.764 -23.790 1.00 34.43 240 ASN B CA 1
ATOM 7777 C C . ASN B 1 240 ? -67.439 60.723 -23.447 1.00 35.45 240 ASN B C 1
ATOM 7778 O O . ASN B 1 240 ? -68.531 61.063 -22.991 1.00 38.54 240 ASN B O 1
ATOM 7783 N N . TYR B 1 241 ? -67.110 59.455 -23.668 1.00 23.55 241 TYR B N 1
ATOM 7784 C CA . TYR B 1 241 ? -68.090 58.380 -23.570 1.00 35.03 241 TYR B CA 1
ATOM 7785 C C . TYR B 1 241 ? -68.268 57.927 -22.124 1.00 37.25 241 TYR B C 1
ATOM 7786 O O . TYR B 1 241 ? -69.392 57.793 -21.639 1.00 41.45 241 TYR B O 1
ATOM 7795 N N . TRP B 1 242 ? -67.153 57.693 -21.441 1.00 35.49 242 TRP B N 1
ATOM 7796 C CA . TRP B 1 242 ? -67.183 57.251 -20.052 1.00 32.69 242 TRP B CA 1
ATOM 7797 C C . TRP B 1 242 ? -67.636 58.375 -19.126 1.00 30.73 242 TRP B C 1
ATOM 7798 O O . TRP B 1 242 ? -68.384 58.147 -18.176 1.00 19.43 242 TRP B O 1
ATOM 7809 N N . GLY B 1 243 ? -67.177 59.590 -19.410 1.00 34.47 243 GLY B N 1
ATOM 7810 C CA . GLY B 1 243 ? -67.629 60.764 -18.687 1.00 35.11 243 GLY B CA 1
ATOM 7811 C C . GLY B 1 243 ? -66.862 60.983 -17.398 1.00 36.08 243 GLY B C 1
ATOM 7812 O O . GLY B 1 243 ? -67.376 61.579 -16.452 1.00 42.84 243 GLY B O 1
ATOM 7813 N N . TYR B 1 244 ? -65.624 60.499 -17.363 1.00 36.48 244 TYR B N 1
ATOM 7814 C CA . TYR B 1 244 ? -64.764 60.681 -16.200 1.00 32.72 244 TYR B CA 1
ATOM 7815 C C . TYR B 1 244 ? -64.147 62.075 -16.183 1.00 37.49 244 TYR B C 1
ATOM 7816 O O . TYR B 1 244 ? -62.925 62.225 -16.216 1.00 38.11 244 TYR B O 1
ATOM 7825 N N . ASP B 1 245 ? -64.999 63.093 -16.130 1.00 41.35 245 ASP B N 1
ATOM 7826 C CA . ASP B 1 245 ? -64.554 64.474 -16.276 1.00 42.83 245 ASP B CA 1
ATOM 7827 C C . ASP B 1 245 ? -65.709 65.450 -16.082 1.00 41.56 245 ASP B C 1
ATOM 7828 O O . ASP B 1 245 ? -66.189 66.057 -17.039 1.00 50.98 245 ASP B O 1
ATOM 7833 N N . PRO B 1 246 ? -66.151 65.596 -14.837 1.00 33.29 246 PRO B N 1
ATOM 7834 C CA . PRO B 1 246 ? -67.359 66.370 -14.534 1.00 30.04 246 PRO B CA 1
ATOM 7835 C C . PRO B 1 246 ? -67.030 67.815 -14.174 1.00 31.81 246 PRO B C 1
ATOM 7836 O O . PRO B 1 246 ? -65.872 68.135 -13.907 1.00 29.12 246 PRO B O 1
ATOM 7840 N N . ILE B 1 247 ? -68.044 68.674 -14.169 1.00 27.68 247 ILE B N 1
ATOM 7841 C CA . ILE B 1 247 ? -67.904 70.022 -13.629 1.00 27.76 247 ILE B CA 1
ATOM 7842 C C . ILE B 1 247 ? -68.909 70.275 -12.511 1.00 31.34 247 ILE B C 1
ATOM 7843 O O . ILE B 1 247 ? -68.915 71.343 -11.899 1.00 27.87 247 ILE B O 1
ATOM 7848 N N . ASN B 1 248 ? -69.758 69.286 -12.250 1.00 32.19 248 ASN B N 1
ATOM 7849 C CA . ASN B 1 248 ? -70.747 69.387 -11.184 1.00 30.36 248 ASN B CA 1
ATOM 7850 C C . ASN B 1 248 ? -70.995 68.047 -10.499 1.00 31.49 248 ASN B C 1
ATOM 7851 O O . ASN B 1 248 ? -71.071 67.008 -11.156 1.00 31.57 248 ASN B O 1
ATOM 7856 N N . PHE B 1 249 ? -71.121 68.078 -9.177 1.00 28.83 249 PHE B N 1
ATOM 7857 C CA . PHE B 1 249 ? -71.106 66.859 -8.377 1.00 28.36 249 PHE B CA 1
ATOM 7858 C C . PHE B 1 249 ? -72.506 66.503 -7.888 1.00 32.27 249 PHE B C 1
ATOM 7859 O O . PHE B 1 249 ? -72.687 65.540 -7.143 1.00 26.69 249 PHE B O 1
ATOM 7867 N N . PHE B 1 250 ? -73.492 67.285 -8.313 1.00 32.69 250 PHE B N 1
ATOM 7868 C CA . PHE B 1 250 ? -74.835 67.198 -7.751 1.00 33.87 250 PHE B CA 1
ATOM 7869 C C . PHE B 1 250 ? -75.854 66.808 -8.816 1.00 35.19 250 PHE B C 1
ATOM 7870 O O . PHE B 1 250 ? -76.822 66.101 -8.533 1.00 41.54 250 PHE B O 1
ATOM 7878 N N . SER B 1 251 ? -75.631 67.273 -10.041 1.00 37.81 251 SER B N 1
ATOM 7879 C CA . SER B 1 251 ? -76.594 67.084 -11.119 1.00 33.26 251 SER B CA 1
ATOM 7880 C C . SER B 1 251 ? -76.178 65.938 -12.035 1.00 30.65 251 SER B C 1
ATOM 7881 O O . SER B 1 251 ? -75.015 65.832 -12.425 1.00 29.50 251 SER B O 1
ATOM 7884 N N . PRO B 1 252 ? -77.136 65.082 -12.375 1.00 31.04 252 PRO B N 1
ATOM 7885 C CA . PRO B 1 252 ? -76.862 63.914 -13.219 1.00 29.15 252 PRO B CA 1
ATOM 7886 C C . PRO B 1 252 ? -76.735 64.296 -14.690 1.00 31.66 252 PRO B C 1
ATOM 7887 O O . PRO B 1 252 ? -77.344 65.271 -15.128 1.00 31.45 252 PRO B O 1
ATOM 7891 N N . GLU B 1 253 ? -75.949 63.530 -15.439 1.00 29.96 253 GLU B N 1
ATOM 7892 C CA . GLU B 1 253 ? -75.654 63.861 -16.828 1.00 36.72 253 GLU B CA 1
ATOM 7893 C C . GLU B 1 253 ? -76.934 64.049 -17.634 1.00 37.84 253 GLU B C 1
ATOM 7894 O O . GLU B 1 253 ? -77.821 63.195 -17.617 1.00 41.60 253 GLU B O 1
ATOM 7900 N N . CYS B 1 254 ? -77.025 65.172 -18.339 1.00 43.22 254 CYS B N 1
ATOM 7901 C CA . CYS B 1 254 ? -78.186 65.463 -19.170 1.00 41.07 254 CYS B CA 1
ATOM 7902 C C . CYS B 1 254 ? -78.315 64.459 -20.311 1.00 42.92 254 CYS B C 1
ATOM 7903 O O . CYS B 1 254 ? -79.421 64.087 -20.702 1.00 39.46 254 CYS B O 1
ATOM 7906 N N . ARG B 1 255 ? -77.176 64.025 -20.841 1.00 40.85 255 ARG B N 1
ATOM 7907 C CA . ARG B 1 255 ? -77.147 63.298 -22.105 1.00 32.71 255 ARG B CA 1
ATOM 7908 C C . ARG B 1 255 ? -77.647 61.868 -21.930 1.00 36.61 255 ARG B C 1
ATOM 7909 O O . ARG B 1 255 ? -77.688 61.094 -22.886 1.00 38.20 255 ARG B O 1
ATOM 7917 N N . TYR B 1 256 ? -78.026 61.525 -20.704 1.00 35.03 256 TYR B N 1
ATOM 7918 C CA . TYR B 1 256 ? -78.546 60.196 -20.406 1.00 37.93 256 TYR B CA 1
ATOM 7919 C C . TYR B 1 256 ? -80.039 60.244 -20.095 1.00 33.36 256 TYR B C 1
ATOM 7920 O O . TYR B 1 256 ? -80.621 59.257 -19.646 1.00 36.46 256 TYR B O 1
ATOM 7929 N N . SER B 1 257 ? -80.651 61.398 -20.338 1.00 34.66 257 SER B N 1
ATOM 7930 C CA . SER B 1 257 ? -81.995 61.672 -19.842 1.00 40.35 257 SER B CA 1
ATOM 7931 C C . SER B 1 257 ? -83.023 61.599 -20.966 1.00 40.75 257 SER B C 1
ATOM 7932 O O . SER B 1 257 ? -82.872 62.248 -22.001 1.00 39.07 257 SER B O 1
ATOM 7935 N N . SER B 1 258 ? -84.067 60.804 -20.756 1.00 44.15 258 SER B N 1
ATOM 7936 C CA . SER B 1 258 ? -85.102 60.616 -21.765 1.00 44.56 258 SER B CA 1
ATOM 7937 C C . SER B 1 258 ? -86.053 61.807 -21.810 1.00 47.64 258 SER B C 1
ATOM 7938 O O . SER B 1 258 ? -86.591 62.145 -22.864 1.00 44.11 258 SER B O 1
ATOM 7941 N N . THR B 1 259 ? -86.254 62.440 -20.659 1.00 43.36 259 THR B N 1
ATOM 7942 C CA . THR B 1 259 ? -87.252 63.495 -20.529 1.00 41.69 259 THR B CA 1
ATOM 7943 C C . THR B 1 259 ? -86.608 64.876 -20.606 1.00 39.58 259 THR B C 1
ATOM 7944 O O . THR B 1 259 ? -86.963 65.780 -19.849 1.00 28.73 259 THR B O 1
ATOM 7948 N N . GLY B 1 260 ? -85.659 65.030 -21.524 1.00 41.17 260 GLY B N 1
ATOM 7949 C CA . GLY B 1 260 ? -84.846 66.231 -21.585 1.00 36.34 260 GLY B CA 1
ATOM 7950 C C . GLY B 1 260 ? -84.112 66.501 -20.287 1.00 34.63 260 GLY B C 1
ATOM 7951 O O . GLY B 1 260 ? -83.789 65.576 -19.541 1.00 35.39 260 GLY B O 1
ATOM 7952 N N . CYS B 1 261 ? -83.846 67.775 -20.017 1.00 34.36 261 CYS B N 1
ATOM 7953 C CA . CYS B 1 261 ? -83.066 68.164 -18.848 1.00 39.82 261 CYS B CA 1
ATOM 7954 C C . CYS B 1 261 ? -83.250 69.644 -18.530 1.00 38.39 261 CYS B C 1
ATOM 7955 O O . CYS B 1 261 ? -82.293 70.418 -18.557 1.00 34.26 261 CYS B O 1
ATOM 7958 N N . LEU B 1 262 ? -84.485 70.031 -18.229 1.00 29.03 262 LEU B N 1
ATOM 7959 C CA . LEU B 1 262 ? -84.740 71.186 -17.376 1.00 29.22 262 LEU B CA 1
ATOM 7960 C C . LEU B 1 262 ? -85.211 70.755 -15.991 1.00 33.28 262 LEU B C 1
ATOM 7961 O O . LEU B 1 262 ? -86.200 71.272 -15.473 1.00 35.07 262 LEU B O 1
ATOM 7966 N N . GLY B 1 263 ? -84.495 69.805 -15.398 1.00 29.59 263 GLY B N 1
ATOM 7967 C CA . GLY B 1 263 ? -85.015 69.050 -14.273 1.00 32.39 263 GLY B CA 1
ATOM 7968 C C . GLY B 1 263 ? -85.430 67.644 -14.659 1.00 39.09 263 GLY B C 1
ATOM 7969 O O . GLY B 1 263 ? -85.680 66.801 -13.797 1.00 44.03 263 GLY B O 1
ATOM 7970 N N . GLY B 1 264 ? -85.502 67.391 -15.962 1.00 36.95 264 GLY B N 1
ATOM 7971 C CA . GLY B 1 264 ? -85.833 66.071 -16.465 1.00 37.59 264 GLY B CA 1
ATOM 7972 C C . GLY B 1 264 ? -84.853 65.011 -16.002 1.00 39.41 264 GLY B C 1
ATOM 7973 O O . GLY B 1 264 ? -85.250 63.918 -15.599 1.00 41.75 264 GLY B O 1
ATOM 7974 N N . GLN B 1 265 ? -83.566 65.337 -16.061 1.00 40.85 265 GLN B N 1
ATOM 7975 C CA . GLN B 1 265 ? -82.516 64.360 -15.800 1.00 37.39 265 GLN B CA 1
ATOM 7976 C C . GLN B 1 265 ? -82.530 63.911 -14.342 1.00 37.83 265 GLN B C 1
ATOM 7977 O O . GLN B 1 265 ? -82.180 62.773 -14.030 1.00 34.92 265 GLN B O 1
ATOM 7983 N N . VAL B 1 266 ? -82.938 64.812 -13.455 1.00 35.09 266 VAL B N 1
ATOM 7984 C CA . VAL B 1 266 ? -83.148 64.467 -12.054 1.00 42.11 266 VAL B CA 1
ATOM 7985 C C . VAL B 1 266 ? -84.347 63.539 -11.889 1.00 46.45 266 VAL B C 1
ATOM 7986 O O . VAL B 1 266 ? -84.206 62.403 -11.434 1.00 46.61 266 VAL B O 1
ATOM 7990 N N . LEU B 1 267 ? -85.525 64.029 -12.261 1.00 50.63 267 LEU B N 1
ATOM 7991 C CA . LEU B 1 267 ? -86.731 63.209 -12.259 1.00 42.14 267 LEU B CA 1
ATOM 7992 C C . LEU B 1 267 ? -86.460 61.827 -12.844 1.00 35.39 267 LEU B C 1
ATOM 7993 O O . LEU B 1 267 ? -86.783 60.809 -12.231 1.00 29.46 267 LEU B O 1
ATOM 7998 N N . SER B 1 268 ? -85.864 61.799 -14.031 1.00 38.81 268 SER B N 1
ATOM 7999 C CA . SER B 1 268 ? -85.709 60.559 -14.781 1.00 43.43 268 SER B CA 1
ATOM 8000 C C . SER B 1 268 ? -84.783 59.588 -14.056 1.00 44.90 268 SER B C 1
ATOM 8001 O O . SER B 1 268 ? -84.905 58.372 -14.203 1.00 51.86 268 SER B O 1
ATOM 8004 N N . PHE B 1 269 ? -83.858 60.133 -13.273 1.00 41.60 269 PHE B N 1
ATOM 8005 C CA . PHE B 1 269 ? -82.865 59.321 -12.581 1.00 41.66 269 PHE B CA 1
ATOM 8006 C C . PHE B 1 269 ? -83.475 58.609 -11.379 1.00 43.16 269 PHE B C 1
ATOM 8007 O O . PHE B 1 269 ? -83.289 57.406 -11.197 1.00 39.96 269 PHE B O 1
ATOM 8015 N N . LYS B 1 270 ? -84.205 59.360 -10.560 1.00 38.91 270 LYS B N 1
ATOM 8016 C CA . LYS B 1 270 ? -84.845 58.802 -9.375 1.00 42.17 270 LYS B CA 1
ATOM 8017 C C . LYS B 1 270 ? -85.711 57.598 -9.731 1.00 39.51 270 LYS B C 1
ATOM 8018 O O . LYS B 1 270 ? -85.660 56.565 -9.063 1.00 32.24 270 LYS B O 1
ATOM 8024 N N . LYS B 1 271 ? -86.506 57.739 -10.787 1.00 33.79 271 LYS B N 1
ATOM 8025 C CA . LYS B 1 271 ? -87.483 56.720 -11.151 1.00 41.52 271 LYS B CA 1
ATOM 8026 C C . LYS B 1 271 ? -86.799 55.461 -11.671 1.00 36.78 271 LYS B C 1
ATOM 8027 O O . LYS B 1 271 ? -87.335 54.359 -11.557 1.00 34.94 271 LYS B O 1
ATOM 8033 N N . MET B 1 272 ? -85.611 55.632 -12.243 1.00 32.07 272 MET B N 1
ATOM 8034 C CA . MET B 1 272 ? -84.743 54.504 -12.559 1.00 35.36 272 MET B CA 1
ATOM 8035 C C . MET B 1 272 ? -84.287 53.787 -11.292 1.00 39.39 272 MET B C 1
ATOM 8036 O O . MET B 1 272 ? -84.407 52.567 -11.181 1.00 35.62 272 MET B O 1
ATOM 8041 N N . VAL B 1 273 ? -83.764 54.553 -10.341 1.00 41.72 273 VAL B N 1
ATOM 8042 C CA . VAL B 1 273 ? -83.344 54.002 -9.058 1.00 34.23 273 VAL B CA 1
ATOM 8043 C C . VAL B 1 273 ? -84.516 53.357 -8.325 1.00 33.37 273 VAL B C 1
ATOM 8044 O O . VAL B 1 273 ? -84.405 52.241 -7.817 1.00 43.89 273 VAL B O 1
ATOM 8048 N N . ASN B 1 274 ? -85.639 54.067 -8.275 1.00 33.50 274 ASN B N 1
ATOM 8049 C CA . ASN B 1 274 ? -86.848 53.543 -7.651 1.00 34.50 274 ASN B CA 1
ATOM 8050 C C . ASN B 1 274 ? -87.221 52.164 -8.185 1.00 33.71 274 ASN B C 1
ATOM 8051 O O . ASN B 1 274 ? -87.588 51.271 -7.421 1.00 31.96 274 ASN B O 1
ATOM 8056 N N . GLU B 1 275 ? -87.125 51.998 -9.500 1.00 30.85 275 GLU B N 1
ATOM 8057 C CA . GLU B 1 275 ? -87.543 50.761 -10.149 1.00 40.60 275 GLU B CA 1
ATOM 8058 C C . GLU B 1 275 ? -86.576 49.623 -9.841 1.00 42.07 275 GLU B C 1
ATOM 8059 O O . GLU B 1 275 ? -86.990 48.535 -9.441 1.00 48.32 275 GLU B O 1
ATOM 8065 N N . LEU B 1 276 ? -85.287 49.881 -10.032 1.00 40.03 276 LEU B N 1
ATOM 8066 C CA . LEU B 1 276 ? -84.248 48.954 -9.601 1.00 39.16 276 LEU B CA 1
ATOM 8067 C C . LEU B 1 276 ? -84.533 48.419 -8.201 1.00 41.13 276 LEU B C 1
ATOM 8068 O O . LEU B 1 276 ? -84.356 47.230 -7.933 1.00 45.94 276 LEU B O 1
ATOM 8073 N N . HIS B 1 277 ? -84.974 49.304 -7.313 1.00 41.37 277 HIS B N 1
ATOM 8074 C CA . HIS B 1 277 ? -85.117 48.967 -5.902 1.00 43.65 277 HIS B CA 1
ATOM 8075 C C . HIS B 1 277 ? -86.355 48.108 -5.663 1.00 43.71 277 HIS B C 1
ATOM 8076 O O . HIS B 1 277 ? -86.400 47.316 -4.722 1.00 45.02 277 HIS B O 1
ATOM 8083 N N . ASN B 1 278 ? -87.357 48.272 -6.521 1.00 39.26 278 ASN B N 1
ATOM 8084 C CA . ASN B 1 278 ? -88.548 47.432 -6.476 1.00 42.03 278 ASN B CA 1
ATOM 8085 C C . ASN B 1 278 ? -88.284 46.029 -7.012 1.00 43.57 278 ASN B C 1
ATOM 8086 O O . ASN B 1 278 ? -89.094 45.121 -6.829 1.00 41.23 278 ASN B O 1
ATOM 8091 N N . ALA B 1 279 ? -87.144 45.859 -7.675 1.00 39.29 279 ALA B N 1
ATOM 8092 C CA . ALA B 1 279 ? -86.690 44.537 -8.090 1.00 33.12 279 ALA B CA 1
ATOM 8093 C C . ALA B 1 279 ? -85.523 44.060 -7.232 1.00 34.35 279 ALA B C 1
ATOM 8094 O O . ALA B 1 279 ? -84.806 43.130 -7.602 1.00 38.35 279 ALA B O 1
ATOM 8096 N N . GLY B 1 280 ? -85.338 44.704 -6.084 1.00 33.31 280 GLY B N 1
ATOM 8097 C CA . GLY B 1 280 ? -84.311 44.301 -5.141 1.00 34.04 280 GLY B CA 1
ATOM 8098 C C . GLY B 1 280 ? -82.920 44.354 -5.741 1.00 34.13 280 GLY B C 1
ATOM 8099 O O . GLY B 1 280 ? -82.126 43.428 -5.573 1.00 29.49 280 GLY B O 1
ATOM 8100 N N . ILE B 1 281 ? -82.624 45.443 -6.443 1.00 28.77 281 ILE B N 1
ATOM 8101 C CA . ILE B 1 281 ? -81.295 45.656 -7.004 1.00 33.74 281 ILE B CA 1
ATOM 8102 C C . ILE B 1 281 ? -80.638 46.896 -6.408 1.00 34.63 281 ILE B C 1
ATOM 8103 O O . ILE B 1 281 ? -81.241 47.968 -6.360 1.00 28.89 281 ILE B O 1
ATOM 8108 N N . GLU B 1 282 ? -79.398 46.742 -5.954 1.00 34.44 282 GLU B N 1
ATOM 8109 C CA . GLU B 1 282 ? -78.644 47.856 -5.393 1.00 40.63 282 GLU B CA 1
ATOM 8110 C C . GLU B 1 282 ? -78.038 48.722 -6.492 1.00 39.54 282 GLU B C 1
ATOM 8111 O O . GLU B 1 282 ? -77.674 48.224 -7.558 1.00 42.18 282 GLU B O 1
ATOM 8117 N N . VAL B 1 283 ? -77.933 50.020 -6.226 1.00 36.73 283 VAL B N 1
ATOM 8118 C CA . VAL B 1 283 ? -77.348 50.953 -7.182 1.00 33.53 283 VAL B CA 1
ATOM 8119 C C . VAL B 1 283 ? -76.072 51.579 -6.631 1.00 37.24 283 VAL B C 1
ATOM 8120 O O . VAL B 1 283 ? -76.111 52.349 -5.672 1.00 28.79 283 VAL B O 1
ATOM 8124 N N . ILE B 1 284 ? -74.941 51.243 -7.244 1.00 35.97 284 ILE B N 1
ATOM 8125 C CA . ILE B 1 284 ? -73.680 51.910 -6.945 1.00 36.26 284 ILE B CA 1
ATOM 8126 C C . ILE B 1 284 ? -73.218 52.769 -8.117 1.00 27.59 284 ILE B C 1
ATOM 8127 O O . ILE B 1 284 ? -73.239 52.331 -9.267 1.00 32.52 284 ILE B O 1
ATOM 8132 N N . ILE B 1 285 ? -72.802 53.995 -7.817 1.00 23.04 285 ILE B N 1
ATOM 8133 C CA . ILE B 1 285 ? -72.335 54.919 -8.845 1.00 29.88 285 ILE B CA 1
ATOM 8134 C C . ILE B 1 285 ? -70.831 55.146 -8.740 1.00 32.49 285 ILE B C 1
ATOM 8135 O O . ILE B 1 285 ? -70.340 55.666 -7.738 1.00 25.77 285 ILE B O 1
ATOM 8140 N N . ASP B 1 286 ? -70.104 54.753 -9.781 1.00 38.07 286 ASP B N 1
ATOM 8141 C CA . ASP B 1 286 ? -68.794 55.328 -10.062 1.00 40.66 286 ASP B CA 1
ATOM 8142 C C . ASP B 1 286 ? -68.828 56.850 -9.966 1.00 44.71 286 ASP B C 1
ATOM 8143 O O . ASP B 1 286 ? -69.612 57.507 -10.650 1.00 37.20 286 ASP B O 1
ATOM 8148 N N . VAL B 1 287 ? -67.972 57.403 -9.113 1.00 39.78 287 VAL B N 1
ATOM 8149 C CA . VAL B 1 287 ? -67.963 58.839 -8.860 1.00 40.73 287 VAL B CA 1
ATOM 8150 C C . VAL B 1 287 ? -66.557 59.414 -8.996 1.00 42.28 287 VAL B C 1
ATOM 8151 O O . VAL B 1 287 ? -65.583 58.810 -8.546 1.00 39.90 287 VAL B O 1
ATOM 8155 N N . VAL B 1 288 ? -66.460 60.584 -9.619 1.00 42.75 288 VAL B N 1
ATOM 8156 C CA . VAL B 1 288 ? -65.190 61.294 -9.720 1.00 40.32 288 VAL B CA 1
ATOM 8157 C C . VAL B 1 288 ? -65.204 62.568 -8.881 1.00 43.54 288 VAL B C 1
ATOM 8158 O O . VAL B 1 288 ? -65.914 63.523 -9.196 1.00 44.89 288 VAL B O 1
ATOM 8162 N N . TYR B 1 289 ? -64.414 62.574 -7.812 1.00 41.72 289 TYR B N 1
ATOM 8163 C CA . TYR B 1 289 ? -64.346 63.723 -6.916 1.00 36.92 289 TYR B CA 1
ATOM 8164 C C . TYR B 1 289 ? -62.966 64.370 -6.953 1.00 37.60 289 TYR B C 1
ATOM 8165 O O . TYR B 1 289 ? -62.749 65.426 -6.358 1.00 37.83 289 TYR B O 1
ATOM 8174 N N . ASN B 1 290 ? -62.036 63.730 -7.655 1.00 40.35 290 ASN B N 1
ATOM 8175 C CA . ASN B 1 290 ? -60.616 64.009 -7.478 1.00 44.16 290 ASN B CA 1
ATOM 8176 C C . ASN B 1 290 ? -60.123 65.105 -8.415 1.00 40.03 290 ASN B C 1
ATOM 8177 O O . ASN B 1 290 ? -59.072 65.704 -8.187 1.00 41.40 290 ASN B O 1
ATOM 8182 N N . HIS B 1 291 ? -60.889 65.364 -9.470 1.00 37.66 291 HIS B N 1
ATOM 8183 C CA . HIS B 1 291 ? -60.483 66.316 -10.497 1.00 33.96 291 HIS B CA 1
ATOM 8184 C C . HIS B 1 291 ? -61.692 66.877 -11.237 1.00 34.40 291 HIS B C 1
ATOM 8185 O O . HIS B 1 291 ? -62.797 66.343 -11.136 1.00 37.10 291 HIS B O 1
ATOM 8192 N N . THR B 1 292 ? -61.476 67.957 -11.981 1.00 39.17 292 THR B N 1
ATOM 8193 C CA . THR B 1 292 ? -62.559 68.629 -12.689 1.00 37.54 292 THR B CA 1
ATOM 8194 C C . THR B 1 292 ? -62.282 68.693 -14.188 1.00 36.55 292 THR B C 1
ATOM 8195 O O . THR B 1 292 ? -61.162 68.443 -14.633 1.00 44.62 292 THR B O 1
ATOM 8199 N N . ALA B 1 293 ? -63.310 69.029 -14.961 1.00 39.26 293 ALA B N 1
ATOM 8200 C CA . ALA B 1 293 ? -63.182 69.117 -16.410 1.00 31.11 293 ALA B CA 1
ATOM 8201 C C . ALA B 1 293 ? -62.587 70.457 -16.830 1.00 28.54 293 ALA B C 1
ATOM 8202 O O . ALA B 1 293 ? -62.595 70.808 -18.010 1.00 25.29 293 ALA B O 1
ATOM 8204 N N . GLU B 1 294 ? -62.072 71.201 -15.857 1.00 36.87 294 GLU B N 1
ATOM 8205 C CA . GLU B 1 294 ? -61.467 72.501 -16.125 1.00 37.01 294 GLU B CA 1
ATOM 8206 C C . GLU B 1 294 ? -59.962 72.374 -16.342 1.00 33.37 294 GLU B C 1
ATOM 8207 O O . GLU B 1 294 ? -59.262 73.374 -16.498 1.00 33.08 294 GLU B O 1
ATOM 8213 N N . GLY B 1 295 ? -59.472 71.139 -16.350 1.00 32.52 295 GLY B N 1
ATOM 8214 C CA . GLY B 1 295 ? -58.085 70.871 -16.681 1.00 35.01 295 GLY B CA 1
ATOM 8215 C C . GLY B 1 295 ? -57.121 71.689 -15.846 1.00 40.25 295 GLY B C 1
ATOM 8216 O O . GLY B 1 295 ? -57.483 72.203 -14.787 1.00 38.85 295 GLY B O 1
ATOM 8217 N N . ASN B 1 296 ? -55.887 71.811 -16.324 1.00 43.58 296 ASN B N 1
ATOM 8218 C CA . ASN B 1 296 ? -54.937 72.764 -15.762 1.00 40.80 296 ASN B CA 1
ATOM 8219 C C . ASN B 1 296 ? -55.249 74.199 -16.174 1.00 34.82 296 ASN B C 1
ATOM 8220 O O . ASN B 1 296 ? -56.322 74.483 -16.707 1.00 38.26 296 ASN B O 1
ATOM 8225 N N . HIS B 1 297 ? -54.304 75.099 -15.923 1.00 35.18 297 HIS B N 1
ATOM 8226 C CA . HIS B 1 297 ? -54.194 76.330 -16.697 1.00 30.75 297 HIS B CA 1
ATOM 8227 C C . HIS B 1 297 ? -54.270 76.048 -18.194 1.00 38.53 297 HIS B C 1
ATOM 8228 O O . HIS B 1 297 ? -54.027 74.926 -18.638 1.00 42.26 297 HIS B O 1
ATOM 8235 N N . LEU B 1 298 ? -54.610 77.074 -18.967 1.00 31.54 298 LEU B N 1
ATOM 8236 C CA . LEU B 1 298 ? -54.912 76.900 -20.383 1.00 41.15 298 LEU B CA 1
ATOM 8237 C C . LEU B 1 298 ? -56.256 76.206 -20.579 1.00 43.24 298 LEU B C 1
ATOM 8238 O O . LEU B 1 298 ? -56.862 76.297 -21.646 1.00 55.32 298 LEU B O 1
ATOM 8243 N N . GLY B 1 299 ? -56.715 75.514 -19.542 1.00 39.73 299 GLY B N 1
ATOM 8244 C CA . GLY B 1 299 ? -58.064 74.980 -19.519 1.00 22.72 299 GLY B CA 1
ATOM 8245 C C . GLY B 1 299 ? -59.119 76.068 -19.497 1.00 25.66 299 GLY B C 1
ATOM 8246 O O . GLY B 1 299 ? -58.801 77.252 -19.386 1.00 25.44 299 GLY B O 1
ATOM 8247 N N . PRO B 1 300 ? -60.381 75.665 -19.604 1.00 30.18 300 PRO B N 1
ATOM 8248 C CA . PRO B 1 300 ? -61.491 76.619 -19.678 1.00 22.89 300 PRO B CA 1
ATOM 8249 C C . PRO B 1 300 ? -61.836 77.194 -18.308 1.00 26.12 300 PRO B C 1
ATOM 8250 O O . PRO B 1 300 ? -61.316 76.727 -17.295 1.00 31.33 300 PRO B O 1
ATOM 8254 N N . THR B 1 301 ? -62.706 78.199 -18.285 1.00 28.63 301 THR B N 1
ATOM 8255 C CA . THR B 1 301 ? -63.151 78.798 -17.033 1.00 33.64 301 THR B CA 1
ATOM 8256 C C . THR B 1 301 ? -64.672 78.787 -16.926 1.00 33.03 301 THR B C 1
ATOM 8257 O O . THR B 1 301 ? -65.347 79.676 -17.444 1.00 34.17 301 THR B O 1
ATOM 8261 N N . LEU B 1 302 ? -65.205 77.774 -16.250 1.00 39.84 302 LEU B N 1
ATOM 8262 C CA . LEU B 1 302 ? -66.609 77.410 -16.395 1.00 41.61 302 LEU B CA 1
ATOM 8263 C C . LEU B 1 302 ? -67.343 77.501 -15.062 1.00 40.84 302 LEU B C 1
ATOM 8264 O O . LEU B 1 302 ? -68.509 77.892 -15.009 1.00 42.91 302 LEU B O 1
ATOM 8269 N N . SER B 1 303 ? -66.653 77.136 -13.986 1.00 40.22 303 SER B N 1
ATOM 8270 C CA . SER B 1 303 ? -67.310 76.830 -12.721 1.00 49.97 303 SER B CA 1
ATOM 8271 C C . SER B 1 303 ? -66.419 77.188 -11.536 1.00 48.35 303 SER B C 1
ATOM 8272 O O . SER B 1 303 ? -66.655 78.181 -10.848 1.00 51.07 303 SER B O 1
ATOM 8275 N N . PHE B 1 304 ? -65.395 76.373 -11.305 1.00 41.54 304 PHE B N 1
ATOM 8276 C CA . PHE B 1 304 ? -64.598 76.472 -10.088 1.00 32.54 304 PHE B CA 1
ATOM 8277 C C . PHE B 1 304 ? -63.493 77.513 -10.236 1.00 40.23 304 PHE B C 1
ATOM 8278 O O . PHE B 1 304 ? -63.430 78.479 -9.475 1.00 36.48 304 PHE B O 1
ATOM 8286 N N . ARG B 1 305 ? -62.623 77.309 -11.220 1.00 44.19 305 ARG B N 1
ATOM 8287 C CA . ARG B 1 305 ? -61.596 78.290 -11.551 1.00 37.91 305 ARG B CA 1
ATOM 8288 C C . ARG B 1 305 ? -62.127 79.713 -11.411 1.00 38.44 305 ARG B C 1
ATOM 8289 O O . ARG B 1 305 ? -61.392 80.626 -11.035 1.00 39.43 305 ARG B O 1
ATOM 8297 N N . GLY B 1 306 ? -63.408 79.894 -11.716 1.00 36.14 306 GLY B N 1
ATOM 8298 C CA . GLY B 1 306 ? -63.984 81.220 -11.833 1.00 41.41 306 GLY B CA 1
ATOM 8299 C C . GLY B 1 306 ? -64.616 81.694 -10.539 1.00 41.09 306 GLY B C 1
ATOM 8300 O O . GLY B 1 306 ? -64.701 82.895 -10.282 1.00 47.03 306 GLY B O 1
ATOM 8301 N N . ILE B 1 307 ? -65.061 80.745 -9.721 1.00 40.21 307 ILE B N 1
ATOM 8302 C CA . ILE B 1 307 ? -65.758 81.067 -8.482 1.00 34.66 307 ILE B CA 1
ATOM 8303 C C . ILE B 1 307 ? -64.777 81.242 -7.327 1.00 38.23 307 ILE B C 1
ATOM 8304 O O . ILE B 1 307 ? -64.866 82.204 -6.564 1.00 35.74 307 ILE B O 1
ATOM 8309 N N . ASP B 1 308 ? -63.842 80.306 -7.205 1.00 35.60 308 ASP B N 1
ATOM 8310 C CA . ASP B 1 308 ? -62.629 80.531 -6.428 1.00 36.98 308 ASP B CA 1
ATOM 8311 C C . ASP B 1 308 ? -61.522 79.567 -6.841 1.00 32.66 308 ASP B C 1
ATOM 8312 O O . ASP B 1 308 ? -61.671 78.350 -6.727 1.00 23.35 308 ASP B O 1
ATOM 8317 N N . ASN B 1 309 ? -60.412 80.118 -7.322 1.00 29.31 309 ASN B N 1
ATOM 8318 C CA . ASN B 1 309 ? -59.340 79.310 -7.891 1.00 34.26 309 ASN B CA 1
ATOM 8319 C C . ASN B 1 309 ? -58.319 78.884 -6.841 1.00 30.71 309 ASN B C 1
ATOM 8320 O O . ASN B 1 309 ? -57.643 77.868 -6.996 1.00 36.35 309 ASN B O 1
ATOM 8325 N N . THR B 1 310 ? -58.215 79.668 -5.773 1.00 31.91 310 THR B N 1
ATOM 8326 C CA . THR B 1 310 ? -57.311 79.349 -4.674 1.00 39.75 310 THR B CA 1
ATOM 8327 C C . THR B 1 310 ? -57.953 78.364 -3.701 1.00 42.03 310 THR B C 1
ATOM 8328 O O . THR B 1 310 ? -57.284 77.818 -2.824 1.00 38.53 310 THR B O 1
ATOM 8332 N N . ALA B 1 311 ? -59.253 78.143 -3.863 1.00 36.17 311 ALA B N 1
ATOM 8333 C CA . ALA B 1 311 ? -60.019 77.347 -2.911 1.00 27.23 311 ALA B CA 1
ATOM 8334 C C . ALA B 1 311 ? -60.141 75.900 -3.375 1.00 32.72 311 ALA B C 1
ATOM 8335 O O . ALA B 1 311 ? -59.908 74.969 -2.603 1.00 30.61 311 ALA B O 1
ATOM 8337 N N . TYR B 1 312 ? -60.508 75.717 -4.639 1.00 31.75 312 TYR B N 1
ATOM 8338 C CA . TYR B 1 312 ? -61.030 74.439 -5.109 1.00 27.02 312 TYR B CA 1
ATOM 8339 C C . TYR B 1 312 ? -59.905 73.530 -5.593 1.00 34.62 312 TYR B C 1
ATOM 8340 O O . TYR B 1 312 ? -60.043 72.306 -5.600 1.00 38.80 312 TYR B O 1
ATOM 8349 N N . TYR B 1 313 ? -58.793 74.135 -5.996 1.00 41.04 313 TYR B N 1
ATOM 8350 C CA . TYR B 1 313 ? -57.769 73.429 -6.757 1.00 43.31 313 TYR B CA 1
ATOM 8351 C C . TYR B 1 313 ? -56.437 73.423 -6.016 1.00 38.92 313 TYR B C 1
ATOM 8352 O O . TYR B 1 313 ? -56.014 74.442 -5.470 1.00 32.79 313 TYR B O 1
ATOM 8361 N N . MET B 1 314 ? -55.780 72.268 -6.000 1.00 38.28 314 MET B N 1
ATOM 8362 C CA . MET B 1 314 ? -54.416 72.169 -5.493 1.00 40.16 314 MET B CA 1
ATOM 8363 C C . MET B 1 314 ? -53.436 72.907 -6.399 1.00 36.44 314 MET B C 1
ATOM 8364 O O . MET B 1 314 ? -53.156 72.467 -7.514 1.00 35.96 314 MET B O 1
ATOM 8369 N N . LEU B 1 315 ? -52.919 74.030 -5.913 1.00 32.99 315 LEU B N 1
ATOM 8370 C CA . LEU B 1 315 ? -51.968 74.829 -6.677 1.00 30.74 315 LEU B CA 1
ATOM 8371 C C . LEU B 1 315 ? -50.536 74.559 -6.228 1.00 33.53 315 LEU B C 1
ATOM 8372 O O . LEU B 1 315 ? -50.251 74.493 -5.032 1.00 36.48 315 LEU B O 1
ATOM 8377 N N . GLN B 1 316 ? -49.638 74.403 -7.195 1.00 44.64 316 GLN B N 1
ATOM 8378 C CA . GLN B 1 316 ? -48.206 74.438 -6.924 1.00 48.77 316 GLN B CA 1
ATOM 8379 C C . GLN B 1 316 ? -47.867 75.504 -5.888 1.00 49.63 316 GLN B C 1
ATOM 8380 O O . GLN B 1 316 ? -48.102 76.692 -6.106 1.00 44.91 316 GLN B O 1
ATOM 8386 N N . PRO B 1 317 ? -47.313 75.070 -4.760 1.00 46.01 317 PRO B N 1
ATOM 8387 C CA . PRO B 1 317 ? -47.143 75.949 -3.598 1.00 43.03 317 PRO B CA 1
ATOM 8388 C C . PRO B 1 317 ? -46.100 77.032 -3.855 1.00 48.53 317 PRO B C 1
ATOM 8389 O O . PRO B 1 317 ? -46.093 78.055 -3.170 1.00 53.68 317 PRO B O 1
ATOM 8393 N N . ASP B 1 318 ? -45.232 76.804 -4.834 1.00 56.05 318 ASP B N 1
ATOM 8394 C CA . ASP B 1 318 ? -44.169 77.750 -5.152 1.00 56.46 318 ASP B CA 1
ATOM 8395 C C . ASP B 1 318 ? -44.613 78.738 -6.225 1.00 56.25 318 ASP B C 1
ATOM 8396 O O . ASP B 1 318 ? -44.015 79.801 -6.389 1.00 57.60 318 ASP B O 1
ATOM 8401 N N . ASN B 1 319 ? -45.666 78.381 -6.952 1.00 64.50 319 ASN B N 1
ATOM 8402 C CA . ASN B 1 319 ? -46.134 79.189 -8.072 1.00 65.73 319 ASN B CA 1
ATOM 8403 C C . ASN B 1 319 ? -47.582 79.633 -7.897 1.00 69.97 319 ASN B C 1
ATOM 8404 O O . ASN B 1 319 ? -47.888 80.824 -7.954 1.00 82.69 319 ASN B O 1
ATOM 8409 N N . LYS B 1 320 ? -48.470 78.668 -7.683 1.00 64.43 320 LYS B N 1
ATOM 8410 C CA . LYS B 1 320 ? -49.888 78.957 -7.500 1.00 58.12 320 LYS B CA 1
ATOM 8411 C C . LYS B 1 320 ? -50.498 79.546 -8.767 1.00 54.66 320 LYS B C 1
ATOM 8412 O O . LYS B 1 320 ? -51.646 79.992 -8.766 1.00 56.65 320 LYS B O 1
ATOM 8418 N N . ARG B 1 321 ? -49.724 79.544 -9.847 1.00 55.79 321 ARG B N 1
ATOM 8419 C CA . ARG B 1 321 ? -50.269 79.767 -11.181 1.00 49.64 321 ARG B CA 1
ATOM 8420 C C . ARG B 1 321 ? -50.302 78.473 -11.987 1.00 48.57 321 ARG B C 1
ATOM 8421 O O . ARG B 1 321 ? -50.903 78.413 -13.060 1.00 53.53 321 ARG B O 1
ATOM 8429 N N . TYR B 1 322 ? -49.652 77.439 -11.463 1.00 42.34 322 TYR B N 1
ATOM 8430 C CA . TYR B 1 322 ? -49.735 76.106 -12.047 1.00 47.29 322 TYR B CA 1
ATOM 8431 C C . TYR B 1 322 ? -50.483 75.146 -11.127 1.00 38.14 322 TYR B C 1
ATOM 8432 O O . TYR B 1 322 ? -50.498 75.324 -9.909 1.00 42.53 322 TYR B O 1
ATOM 8441 N N . TYR B 1 323 ? -51.103 74.130 -11.718 1.00 39.25 323 TYR B N 1
ATOM 8442 C CA . TYR B 1 323 ? -51.933 73.197 -10.965 1.00 39.18 323 TYR B CA 1
ATOM 8443 C C . TYR B 1 323 ? -51.191 71.892 -10.697 1.00 36.26 323 TYR B C 1
ATOM 8444 O O . TYR B 1 323 ? -50.717 71.234 -11.624 1.00 37.78 323 TYR B O 1
ATOM 8453 N N . LEU B 1 324 ? -51.094 71.523 -9.424 1.00 32.83 324 LEU B N 1
ATOM 8454 C CA . LEU B 1 324 ? -50.683 70.176 -9.046 1.00 36.83 324 LEU B CA 1
ATOM 8455 C C . LEU B 1 324 ? -51.606 69.126 -9.656 1.00 40.71 324 LEU B C 1
ATOM 8456 O O . LEU B 1 324 ? -52.822 69.173 -9.472 1.00 37.15 324 LEU B O 1
ATOM 8461 N N . ASP B 1 325 ? -51.020 68.180 -10.383 1.00 43.12 325 ASP B N 1
ATOM 8462 C CA . ASP B 1 325 ? -51.795 67.197 -11.129 1.00 42.86 325 ASP B CA 1
ATOM 8463 C C . ASP B 1 325 ? -51.473 65.778 -10.671 1.00 42.72 325 ASP B C 1
ATOM 8464 O O . ASP B 1 325 ? -50.477 65.191 -11.093 1.00 43.09 325 ASP B O 1
ATOM 8469 N N . PHE B 1 326 ? -52.323 65.234 -9.807 1.00 41.19 326 PHE B N 1
ATOM 8470 C CA . PHE B 1 326 ? -52.138 63.879 -9.300 1.00 42.49 326 PHE B CA 1
ATOM 8471 C C . PHE B 1 326 ? -53.070 62.896 -10.002 1.00 42.67 326 PHE B C 1
ATOM 8472 O O . PHE B 1 326 ? -53.010 61.690 -9.763 1.00 36.30 326 PHE B O 1
ATOM 8480 N N . THR B 1 327 ? -53.931 63.420 -10.868 1.00 52.38 327 THR B N 1
ATOM 8481 C CA . THR B 1 327 ? -54.939 62.605 -11.535 1.00 49.32 327 THR B CA 1
ATOM 8482 C C . THR B 1 327 ? -54.544 62.313 -12.979 1.00 49.85 327 THR B C 1
ATOM 8483 O O . THR B 1 327 ? -54.868 61.255 -13.520 1.00 52.75 327 THR B O 1
ATOM 8487 N N . GLY B 1 328 ? -53.843 63.257 -13.598 1.00 49.31 328 GLY B N 1
ATOM 8488 C CA . GLY B 1 328 ? -53.460 63.132 -14.992 1.00 49.85 328 GLY B CA 1
ATOM 8489 C C . GLY B 1 328 ? -54.425 63.838 -15.924 1.00 41.85 328 GLY B C 1
ATOM 8490 O O . GLY B 1 328 ? -54.351 63.685 -17.143 1.00 38.47 328 GLY B O 1
ATOM 8491 N N . THR B 1 329 ? -55.335 64.616 -15.347 1.00 40.92 329 THR B N 1
ATOM 8492 C CA . THR B 1 329 ? -56.394 65.257 -16.116 1.00 40.57 329 THR B CA 1
ATOM 8493 C C . THR B 1 329 ? -56.288 66.777 -16.043 1.00 45.30 329 THR B C 1
ATOM 8494 O O . THR B 1 329 ? -57.249 67.491 -16.328 1.00 48.88 329 THR B O 1
ATOM 8498 N N . GLY B 1 330 ? -55.113 67.264 -15.658 1.00 46.91 330 GLY B N 1
ATOM 8499 C CA . GLY B 1 330 ? -54.821 68.685 -15.714 1.00 43.69 330 GLY B CA 1
ATOM 8500 C C . GLY B 1 330 ? -54.773 69.322 -14.339 1.00 44.00 330 GLY B C 1
ATOM 8501 O O . GLY B 1 330 ? -53.922 70.168 -14.066 1.00 52.47 330 GLY B O 1
ATOM 8502 N N . ASN B 1 331 ? -55.691 68.912 -13.470 1.00 34.73 331 ASN B N 1
ATOM 8503 C CA . ASN B 1 331 ? -55.830 69.528 -12.155 1.00 32.74 331 ASN B CA 1
ATOM 8504 C C . ASN B 1 331 ? -56.136 68.502 -11.069 1.00 39.40 331 ASN B C 1
ATOM 8505 O O . ASN B 1 331 ? -56.314 67.318 -11.352 1.00 41.24 331 ASN B O 1
ATOM 8510 N N . THR B 1 332 ? -56.195 68.966 -9.824 1.00 35.49 332 THR B N 1
ATOM 8511 C CA . THR B 1 332 ? -56.564 68.109 -8.704 1.00 29.41 332 THR B CA 1
ATOM 8512 C C . THR B 1 332 ? -57.311 68.895 -7.632 1.00 35.24 332 THR B C 1
ATOM 8513 O O . THR B 1 332 ? -56.780 69.850 -7.066 1.00 45.97 332 THR B O 1
ATOM 8517 N N . LEU B 1 333 ? -58.545 68.486 -7.358 1.00 40.07 333 LEU B N 1
ATOM 8518 C CA . LEU B 1 333 ? -59.291 69.010 -6.220 1.00 37.02 333 LEU B CA 1
ATOM 8519 C C . LEU B 1 333 ? -58.527 68.802 -4.916 1.00 37.94 333 LEU B C 1
ATOM 8520 O O . LEU B 1 333 ? -58.059 67.701 -4.629 1.00 31.18 333 LEU B O 1
ATOM 8525 N N . ASN B 1 334 ? -58.405 69.868 -4.132 1.00 39.29 334 ASN B N 1
ATOM 8526 C CA . ASN B 1 334 ? -57.748 69.792 -2.833 1.00 45.11 334 ASN B CA 1
ATOM 8527 C C . ASN B 1 334 ? -58.745 69.627 -1.691 1.00 36.17 334 ASN B C 1
ATOM 8528 O O . ASN B 1 334 ? -59.330 70.602 -1.219 1.00 32.61 334 ASN B O 1
ATOM 8533 N N . LEU B 1 335 ? -58.936 68.387 -1.253 1.00 31.76 335 LEU B N 1
ATOM 8534 C CA . LEU B 1 335 ? -59.870 68.091 -0.173 1.00 37.53 335 LEU B CA 1
ATOM 8535 C C . LEU B 1 335 ? -59.273 68.444 1.185 1.00 35.52 335 LEU B C 1
ATOM 8536 O O . LEU B 1 335 ? -59.564 67.794 2.189 1.00 34.85 335 LEU B O 1
ATOM 8541 N N . SER B 1 336 ? -58.438 69.477 1.208 1.00 31.66 336 SER B N 1
ATOM 8542 C CA . SER B 1 336 ? -57.915 70.012 2.460 1.00 38.62 336 SER B CA 1
ATOM 8543 C C . SER B 1 336 ? -58.649 71.286 2.864 1.00 34.40 336 SER B C 1
ATOM 8544 O O . SER B 1 336 ? -58.517 71.758 3.993 1.00 38.21 336 SER B O 1
ATOM 8547 N N . HIS B 1 337 ? -59.422 71.838 1.935 1.00 29.71 337 HIS B N 1
ATOM 8548 C CA . HIS B 1 337 ? -60.188 73.051 2.196 1.00 35.79 337 HIS B CA 1
ATOM 8549 C C . HIS B 1 337 ? -61.543 72.725 2.814 1.00 36.55 337 HIS B C 1
ATOM 8550 O O . HIS B 1 337 ? -62.224 71.794 2.384 1.00 43.75 337 HIS B O 1
ATOM 8557 N N . PRO B 1 338 ? -61.928 73.498 3.824 1.00 35.84 338 PRO B N 1
ATOM 8558 C CA . PRO B 1 338 ? -63.116 73.184 4.625 1.00 43.18 338 PRO B CA 1
ATOM 8559 C C . PRO B 1 338 ? -64.383 73.164 3.775 1.00 45.47 338 PRO B C 1
ATOM 8560 O O . PRO B 1 338 ? -65.295 72.384 4.047 1.00 45.94 338 PRO B O 1
ATOM 8564 N N . ARG B 1 339 ? -64.431 74.016 2.756 1.00 43.84 339 ARG B N 1
ATOM 8565 C CA . ARG B 1 339 ? -65.619 74.146 1.921 1.00 42.34 339 ARG B CA 1
ATOM 8566 C C . ARG B 1 339 ? -65.611 73.127 0.787 1.00 37.66 339 ARG B C 1
ATOM 8567 O O . ARG B 1 339 ? -66.656 72.599 0.407 1.00 36.23 339 ARG B O 1
ATOM 8575 N N . VAL B 1 340 ? -64.426 72.856 0.251 1.00 35.75 340 VAL B N 1
ATOM 8576 C CA . VAL B 1 340 ? -64.250 71.774 -0.711 1.00 29.68 340 VAL B CA 1
ATOM 8577 C C . VAL B 1 340 ? -64.638 70.429 -0.107 1.00 36.58 340 VAL B C 1
ATOM 8578 O O . VAL B 1 340 ? -65.398 69.666 -0.703 1.00 35.50 340 VAL B O 1
ATOM 8582 N N . ILE B 1 341 ? -64.112 70.146 1.080 1.00 37.40 341 ILE B N 1
ATOM 8583 C CA . ILE B 1 341 ? -64.450 68.921 1.795 1.00 37.67 341 ILE B CA 1
ATOM 8584 C C . ILE B 1 341 ? -65.949 68.832 2.060 1.00 37.87 341 ILE B C 1
ATOM 8585 O O . ILE B 1 341 ? -66.535 67.751 2.011 1.00 39.11 341 ILE B O 1
ATOM 8590 N N . GLN B 1 342 ? -66.564 69.977 2.342 1.00 32.83 342 GLN B N 1
ATOM 8591 C CA . GLN B 1 342 ? -67.992 70.029 2.628 1.00 26.64 342 GLN B CA 1
ATOM 8592 C C . GLN B 1 342 ? -68.816 69.711 1.384 1.00 31.61 342 GLN B C 1
ATOM 8593 O O . GLN B 1 342 ? -69.854 69.055 1.465 1.00 28.81 342 GLN B O 1
ATOM 8599 N N . MET B 1 343 ? -68.346 70.182 0.233 1.00 27.74 343 MET B N 1
ATOM 8600 C CA . MET B 1 343 ? -69.056 69.981 -1.024 1.00 20.64 343 MET B CA 1
ATOM 8601 C C . MET B 1 343 ? -69.069 68.509 -1.421 1.00 25.75 343 MET B C 1
ATOM 8602 O O . MET B 1 343 ? -70.119 67.950 -1.737 1.00 28.30 343 MET B O 1
ATOM 8607 N N . VAL B 1 344 ? -67.895 67.885 -1.402 1.00 25.77 344 VAL B N 1
ATOM 8608 C CA . VAL B 1 344 ? -67.780 66.460 -1.685 1.00 25.68 344 VAL B CA 1
ATOM 8609 C C . VAL B 1 344 ? -68.673 65.640 -0.760 1.00 28.89 344 VAL B C 1
ATOM 8610 O O . VAL B 1 344 ? -69.339 64.701 -1.196 1.00 16.64 344 VAL B O 1
ATOM 8614 N N . LEU B 1 345 ? -68.681 66.000 0.519 1.00 31.63 345 LEU B N 1
ATOM 8615 C CA . LEU B 1 345 ? -69.462 65.275 1.514 1.00 29.45 345 LEU B CA 1
ATOM 8616 C C . LEU B 1 345 ? -70.950 65.577 1.375 1.00 35.82 345 LEU B C 1
ATOM 8617 O O . LEU B 1 345 ? -71.786 64.678 1.459 1.00 37.86 345 LEU B O 1
ATOM 8622 N N . ASP B 1 346 ? -71.273 66.848 1.163 1.00 34.28 346 ASP B N 1
ATOM 8623 C CA . ASP B 1 346 ? -72.623 67.241 0.774 1.00 30.89 346 ASP B CA 1
ATOM 8624 C C . ASP B 1 346 ? -73.115 66.422 -0.415 1.00 30.01 346 ASP B C 1
ATOM 8625 O O . ASP B 1 346 ? -74.188 65.822 -0.366 1.00 37.78 346 ASP B O 1
ATOM 8630 N N . SER B 1 347 ? -72.322 66.403 -1.482 1.00 20.47 347 SER B N 1
ATOM 8631 C CA . SER B 1 347 ? -72.671 65.650 -2.681 1.00 23.46 347 SER B CA 1
ATOM 8632 C C . SER B 1 347 ? -72.991 64.197 -2.346 1.00 35.16 347 SER B C 1
ATOM 8633 O O . SER B 1 347 ? -74.051 63.686 -2.706 1.00 32.66 347 SER B O 1
ATOM 8636 N N . LEU B 1 348 ? -72.067 63.537 -1.655 1.00 31.73 348 LEU B N 1
ATOM 8637 C CA . LEU B 1 348 ? -72.240 62.136 -1.288 1.00 28.79 348 LEU B CA 1
ATOM 8638 C C . LEU B 1 348 ? -73.553 61.919 -0.544 1.00 31.26 348 LEU B C 1
ATOM 8639 O O . LEU B 1 348 ? -74.306 60.995 -0.851 1.00 34.46 348 LEU B O 1
ATOM 8644 N N . ARG B 1 349 ? -73.820 62.776 0.436 1.00 29.88 349 ARG B N 1
ATOM 8645 C CA . ARG B 1 349 ? -75.046 62.685 1.221 1.00 31.59 349 ARG B CA 1
ATOM 8646 C C . ARG B 1 349 ? -76.274 62.948 0.357 1.00 34.84 349 ARG B C 1
ATOM 8647 O O . ARG B 1 349 ? -77.352 62.410 0.612 1.00 31.16 349 ARG B O 1
ATOM 8655 N N . TYR B 1 350 ? -76.105 63.779 -0.666 1.00 36.91 350 TYR B N 1
ATOM 8656 C CA . TYR B 1 350 ? -77.210 64.155 -1.539 1.00 31.77 350 TYR B CA 1
ATOM 8657 C C . TYR B 1 350 ? -77.668 62.974 -2.389 1.00 30.90 350 TYR B C 1
ATOM 8658 O O . TYR B 1 350 ? -78.865 62.720 -2.521 1.00 29.62 350 TYR B O 1
ATOM 8667 N N . TRP B 1 351 ? -76.708 62.257 -2.962 1.00 29.61 351 TRP B N 1
ATOM 8668 C CA . TRP B 1 351 ? -77.012 61.119 -3.822 1.00 36.00 351 TRP B CA 1
ATOM 8669 C C . TRP B 1 351 ? -77.551 59.945 -3.012 1.00 37.47 351 TRP B C 1
ATOM 8670 O O . TRP B 1 351 ? -78.176 59.036 -3.560 1.00 33.53 351 TRP B O 1
ATOM 8681 N N . VAL B 1 352 ? -77.306 59.970 -1.707 1.00 44.51 352 VAL B N 1
ATOM 8682 C CA . VAL B 1 352 ? -77.763 58.906 -0.820 1.00 35.30 352 VAL B CA 1
ATOM 8683 C C . VAL B 1 352 ? -79.202 59.141 -0.373 1.00 31.79 352 VAL B C 1
ATOM 8684 O O . VAL B 1 352 ? -80.085 58.326 -0.639 1.00 29.93 352 VAL B O 1
ATOM 8688 N N . THR B 1 353 ? -79.430 60.259 0.308 1.00 27.09 353 THR B N 1
ATOM 8689 C CA . THR B 1 353 ? -80.726 60.534 0.917 1.00 31.23 353 THR B CA 1
ATOM 8690 C C . THR B 1 353 ? -81.707 61.099 -0.104 1.00 25.52 353 THR B C 1
ATOM 8691 O O . THR B 1 353 ? -82.913 61.144 0.139 1.00 37.86 353 THR B O 1
ATOM 8695 N N . GLU B 1 354 ? -81.183 61.528 -1.247 1.00 25.19 354 GLU B N 1
ATOM 8696 C CA . GLU B 1 354 ? -81.969 62.284 -2.215 1.00 27.91 354 GLU B CA 1
ATOM 8697 C C . GLU B 1 354 ? -82.166 61.492 -3.503 1.00 27.93 354 GLU B C 1
ATOM 8698 O O . GLU B 1 354 ? -83.246 61.509 -4.094 1.00 24.75 354 GLU B O 1
ATOM 8704 N N . MET B 1 355 ? -81.117 60.800 -3.933 1.00 27.86 355 MET B N 1
ATOM 8705 C CA . MET B 1 355 ? -81.183 59.974 -5.133 1.00 31.62 355 MET B CA 1
ATOM 8706 C C . MET B 1 355 ? -81.232 58.491 -4.780 1.00 37.89 355 MET B C 1
ATOM 8707 O O . MET B 1 355 ? -81.334 57.636 -5.660 1.00 35.38 355 MET B O 1
ATOM 8712 N N . HIS B 1 356 ? -81.158 58.193 -3.487 1.00 34.78 356 HIS B N 1
ATOM 8713 C CA . HIS B 1 356 ? -81.294 56.823 -3.007 1.00 36.93 356 HIS B CA 1
ATOM 8714 C C . HIS B 1 356 ? -80.300 55.895 -3.698 1.00 34.22 356 HIS B C 1
ATOM 8715 O O . HIS B 1 356 ? -80.636 54.766 -4.056 1.00 33.59 356 HIS B O 1
ATOM 8722 N N . VAL B 1 357 ? -79.076 56.379 -3.883 1.00 34.05 357 VAL B N 1
ATOM 8723 C CA . VAL B 1 357 ? -77.951 55.512 -4.211 1.00 34.18 357 VAL B CA 1
ATOM 8724 C C . VAL B 1 357 ? -77.509 54.699 -2.999 1.00 33.54 357 VAL B C 1
ATOM 8725 O O . VAL B 1 357 ? -77.697 55.117 -1.857 1.00 33.73 357 VAL B O 1
ATOM 8729 N N . ASP B 1 358 ? -76.921 53.535 -3.256 1.00 28.50 358 ASP B N 1
ATOM 8730 C CA . ASP B 1 358 ? -76.648 52.565 -2.202 1.00 31.37 358 ASP B CA 1
ATOM 8731 C C . ASP B 1 358 ? -75.163 52.526 -1.859 1.00 36.31 358 ASP B C 1
ATOM 8732 O O . ASP B 1 358 ? -74.752 51.858 -0.911 1.00 49.50 358 ASP B O 1
ATOM 8737 N N . GLY B 1 359 ? -74.362 53.247 -2.637 1.00 39.87 359 GLY B N 1
ATOM 8738 C CA . GLY B 1 359 ? -72.931 53.312 -2.407 1.00 41.95 359 GLY B CA 1
ATOM 8739 C C . GLY B 1 359 ? -72.172 53.824 -3.615 1.00 39.56 359 GLY B C 1
ATOM 8740 O O . GLY B 1 359 ? -72.725 53.926 -4.710 1.00 39.21 359 GLY B O 1
ATOM 8741 N N . PHE B 1 360 ? -70.899 54.148 -3.414 1.00 28.32 360 PHE B N 1
ATOM 8742 C CA . PHE B 1 360 ? -70.065 54.681 -4.485 1.00 24.56 360 PHE B CA 1
ATOM 8743 C C . PHE B 1 360 ? -68.783 53.871 -4.642 1.00 32.42 360 PHE B C 1
ATOM 8744 O O . PHE B 1 360 ? -68.224 53.379 -3.661 1.00 35.51 360 PHE B O 1
ATOM 8752 N N . ARG B 1 361 ? -68.322 53.736 -5.881 1.00 39.81 361 ARG B N 1
ATOM 8753 C CA . ARG B 1 361 ? -66.948 53.327 -6.147 1.00 35.62 361 ARG B CA 1
ATOM 8754 C C . ARG B 1 361 ? -66.104 54.504 -6.624 1.00 35.62 361 ARG B C 1
ATOM 8755 O O . ARG B 1 361 ? -66.284 54.998 -7.737 1.00 31.28 361 ARG B O 1
ATOM 8763 N N . PHE B 1 362 ? -65.184 54.948 -5.774 1.00 37.45 362 PHE B N 1
ATOM 8764 C CA . PHE B 1 362 ? -64.408 56.153 -6.046 1.00 35.63 362 PHE B CA 1
ATOM 8765 C C . PHE B 1 362 ? -63.329 55.890 -7.092 1.00 43.00 362 PHE B C 1
ATOM 8766 O O . PHE B 1 362 ? -62.550 54.945 -6.970 1.00 47.78 362 PHE B O 1
ATOM 8774 N N . ASP B 1 363 ? -63.290 56.732 -8.119 1.00 43.39 363 ASP B N 1
ATOM 8775 C CA . ASP B 1 363 ? -62.276 56.624 -9.160 1.00 52.58 363 ASP B CA 1
ATOM 8776 C C . ASP B 1 363 ? -61.011 57.387 -8.780 1.00 50.30 363 ASP B C 1
ATOM 8777 O O . ASP B 1 363 ? -61.057 58.587 -8.510 1.00 51.46 363 ASP B O 1
ATOM 8782 N N . LEU B 1 364 ? -59.885 56.683 -8.760 1.00 47.76 364 LEU B N 1
ATOM 8783 C CA . LEU B 1 364 ? -58.625 57.265 -8.313 1.00 44.34 364 LEU B CA 1
ATOM 8784 C C . LEU B 1 364 ? -58.714 57.722 -6.860 1.00 48.40 364 LEU B C 1
ATOM 8785 O O . LEU B 1 364 ? -58.338 58.847 -6.530 1.00 43.13 364 LEU B O 1
ATOM 8790 N N . ALA B 1 365 ? -59.213 56.843 -5.998 1.00 51.92 365 ALA B N 1
ATOM 8791 C CA . ALA B 1 365 ? -59.579 57.225 -4.639 1.00 47.01 365 ALA B CA 1
ATOM 8792 C C . ALA B 1 365 ? -58.391 57.828 -3.898 1.00 44.39 365 ALA B C 1
ATOM 8793 O O . ALA B 1 365 ? -58.561 58.647 -2.994 1.00 44.12 365 ALA B O 1
ATOM 8795 N N . ALA B 1 366 ? -57.187 57.419 -4.285 1.00 45.80 366 ALA B N 1
ATOM 8796 C CA . ALA B 1 366 ? -55.972 57.867 -3.615 1.00 44.08 366 ALA B CA 1
ATOM 8797 C C . ALA B 1 366 ? -55.833 59.384 -3.685 1.00 40.91 366 ALA B C 1
ATOM 8798 O O . ALA B 1 366 ? -55.478 60.030 -2.699 1.00 40.67 366 ALA B O 1
ATOM 8800 N N . ALA B 1 367 ? -56.114 59.947 -4.855 1.00 38.79 367 ALA B N 1
ATOM 8801 C CA . ALA B 1 367 ? -55.975 61.382 -5.069 1.00 40.83 367 ALA B CA 1
ATOM 8802 C C . ALA B 1 367 ? -56.857 62.171 -4.107 1.00 44.41 367 ALA B C 1
ATOM 8803 O O . ALA B 1 367 ? -56.694 63.381 -3.951 1.00 41.37 367 ALA B O 1
ATOM 8805 N N . LEU B 1 368 ? -57.792 61.477 -3.466 1.00 48.56 368 LEU B N 1
ATOM 8806 C CA . LEU B 1 368 ? -58.660 62.098 -2.473 1.00 48.43 368 LEU B CA 1
ATOM 8807 C C . LEU B 1 368 ? -57.968 62.192 -1.117 1.00 49.69 368 LEU B C 1
ATOM 8808 O O . LEU B 1 368 ? -58.422 62.909 -0.226 1.00 55.01 368 LEU B O 1
ATOM 8813 N N . ALA B 1 369 ? -56.868 61.462 -0.968 1.00 42.08 369 ALA B N 1
ATOM 8814 C CA . ALA B 1 369 ? -56.140 61.421 0.295 1.00 45.92 369 ALA B CA 1
ATOM 8815 C C . ALA B 1 369 ? -54.919 62.334 0.256 1.00 47.22 369 ALA B C 1
ATOM 8816 O O . ALA B 1 369 ? -54.263 62.553 1.275 1.00 51.26 369 ALA B O 1
ATOM 8818 N N . ARG B 1 370 ? -54.619 62.864 -0.925 1.00 51.77 370 ARG B N 1
ATOM 8819 C CA . ARG B 1 370 ? -53.514 63.801 -1.086 1.00 55.89 370 ARG B CA 1
ATOM 8820 C C . ARG B 1 370 ? -53.805 65.123 -0.383 1.00 61.10 370 ARG B C 1
ATOM 8821 O O . ARG B 1 370 ? -54.792 65.794 -0.685 1.00 68.73 370 ARG B O 1
ATOM 8829 N N . GLU B 1 371 ? -52.939 65.491 0.556 1.00 67.97 371 GLU B N 1
ATOM 8830 C CA . GLU B 1 371 ? -53.232 66.576 1.485 1.00 76.37 371 GLU B CA 1
ATOM 8831 C C . GLU B 1 371 ? -51.953 67.143 2.092 1.00 79.80 371 GLU B C 1
ATOM 8832 O O . GLU B 1 371 ? -51.354 66.536 2.980 1.00 84.51 371 GLU B O 1
ATOM 8838 N N . LEU B 1 372 ? -51.540 68.309 1.607 1.00 81.17 372 LEU B N 1
ATOM 8839 C CA . LEU B 1 372 ? -50.173 68.504 1.139 1.00 82.53 372 LEU B CA 1
ATOM 8840 C C . LEU B 1 372 ? -49.871 67.617 -0.064 1.00 81.27 372 LEU B C 1
ATOM 8841 O O . LEU B 1 372 ? -50.717 67.431 -0.939 1.00 86.19 372 LEU B O 1
ATOM 8846 N N . TYR B 1 373 ? -48.659 67.072 -0.102 1.00 81.32 373 TYR B N 1
ATOM 8847 C CA . TYR B 1 373 ? -48.100 66.530 -1.335 1.00 80.45 373 TYR B CA 1
ATOM 8848 C C . TYR B 1 373 ? -48.332 65.026 -1.431 1.00 80.59 373 TYR B C 1
ATOM 8849 O O . TYR B 1 373 ? -48.176 64.432 -2.498 1.00 81.17 373 TYR B O 1
ATOM 8858 N N . SER B 1 374 ? -48.706 64.417 -0.311 1.00 77.27 374 SER B N 1
ATOM 8859 C CA . SER B 1 374 ? -48.583 62.973 -0.146 1.00 73.50 374 SER B CA 1
ATOM 8860 C C . SER B 1 374 ? -49.924 62.344 0.215 1.00 68.28 374 SER B C 1
ATOM 8861 O O . SER B 1 374 ? -50.900 63.046 0.478 1.00 75.22 374 SER B O 1
ATOM 8864 N N . VAL B 1 375 ? -49.965 61.015 0.226 1.00 61.51 375 VAL B N 1
ATOM 8865 C CA . VAL B 1 375 ? -51.152 60.289 0.660 1.00 60.63 375 VAL B CA 1
ATOM 8866 C C . VAL B 1 375 ? -51.144 60.071 2.170 1.00 59.72 375 VAL B C 1
ATOM 8867 O O . VAL B 1 375 ? -50.566 59.104 2.665 1.00 56.83 375 VAL B O 1
ATOM 8871 N N . ASN B 1 376 ? -51.790 60.978 2.896 1.00 55.76 376 ASN B N 1
ATOM 8872 C CA . ASN B 1 376 ? -52.229 60.697 4.258 1.00 51.01 376 ASN B CA 1
ATOM 8873 C C . ASN B 1 376 ? -53.616 60.064 4.298 1.00 48.37 376 ASN B C 1
ATOM 8874 O O . ASN B 1 376 ? -54.621 60.732 4.057 1.00 48.49 376 ASN B O 1
ATOM 8879 N N . MET B 1 377 ? -53.662 58.771 4.603 1.00 48.76 377 MET B N 1
ATOM 8880 C CA . MET B 1 377 ? -54.927 58.054 4.710 1.00 46.72 377 MET B CA 1
ATOM 8881 C C . MET B 1 377 ? -55.670 58.435 5.986 1.00 49.15 377 MET B C 1
ATOM 8882 O O . MET B 1 377 ? -56.709 57.858 6.306 1.00 54.50 377 MET B O 1
ATOM 8887 N N . LEU B 1 378 ? -55.131 59.410 6.711 1.00 46.35 378 LEU B N 1
ATOM 8888 C CA . LEU B 1 378 ? -55.750 59.880 7.945 1.00 48.22 378 LEU B CA 1
ATOM 8889 C C . LEU B 1 378 ? -56.258 61.310 7.796 1.00 49.58 378 LEU B C 1
ATOM 8890 O O . LEU B 1 378 ? -56.319 62.061 8.770 1.00 53.26 378 LEU B O 1
ATOM 8895 N N . ASN B 1 379 ? -56.622 61.680 6.573 1.00 47.65 379 ASN B N 1
ATOM 8896 C CA . ASN B 1 379 ? -56.938 63.067 6.254 1.00 38.71 379 ASN B CA 1
ATOM 8897 C C . ASN B 1 379 ? -58.282 63.499 6.831 1.00 35.52 379 ASN B C 1
ATOM 8898 O O . ASN B 1 379 ? -59.029 62.682 7.368 1.00 31.71 379 ASN B O 1
ATOM 8903 N N . THR B 1 380 ? -58.582 64.788 6.716 1.00 27.76 380 THR B N 1
ATOM 8904 C CA . THR B 1 380 ? -59.804 65.344 7.286 1.00 26.23 380 THR B CA 1
ATOM 8905 C C . THR B 1 380 ? -61.040 64.794 6.582 1.00 29.99 380 THR B C 1
ATOM 8906 O O . THR B 1 380 ? -62.044 64.484 7.223 1.00 24.91 380 THR B O 1
ATOM 8910 N N . PHE B 1 381 ? -60.959 64.676 5.261 1.00 31.91 381 PHE B N 1
ATOM 8911 C CA . PHE B 1 381 ? -62.097 64.240 4.460 1.00 32.36 381 PHE B CA 1
ATOM 8912 C C . PHE B 1 381 ? -62.533 62.830 4.845 1.00 38.40 381 PHE B C 1
ATOM 8913 O O . PHE B 1 381 ? -63.700 62.596 5.159 1.00 40.55 381 PHE B O 1
ATOM 8921 N N . PHE B 1 382 ? -61.589 61.895 4.818 1.00 35.26 382 PHE B N 1
ATOM 8922 C CA . PHE B 1 382 ? -61.879 60.504 5.144 1.00 32.37 382 PHE B CA 1
ATOM 8923 C C . PHE B 1 382 ? -62.438 60.373 6.556 1.00 43.61 382 PHE B C 1
ATOM 8924 O O . PHE B 1 382 ? -63.319 59.553 6.812 1.00 49.10 382 PHE B O 1
ATOM 8932 N N . ILE B 1 383 ? -61.919 61.187 7.470 1.00 38.64 383 ILE B N 1
ATOM 8933 C CA . ILE B 1 383 ? -62.309 61.112 8.873 1.00 32.18 383 ILE B CA 1
ATOM 8934 C C . ILE B 1 383 ? -63.746 61.582 9.072 1.00 35.47 383 ILE B C 1
ATOM 8935 O O . ILE B 1 383 ? -64.559 60.887 9.681 1.00 42.74 383 ILE B O 1
ATOM 8940 N N . ALA B 1 384 ? -64.052 62.768 8.555 1.00 30.67 384 ALA B N 1
ATOM 8941 C CA . ALA B 1 384 ? -65.423 63.263 8.531 1.00 29.94 384 ALA B CA 1
ATOM 8942 C C . ALA B 1 384 ? -66.361 62.255 7.876 1.00 33.44 384 ALA B C 1
ATOM 8943 O O . ALA B 1 384 ? -67.483 62.045 8.338 1.00 34.25 384 ALA B O 1
ATOM 8945 N N . LEU B 1 385 ? -65.895 61.633 6.798 1.00 32.97 385 LEU B N 1
ATOM 8946 C CA . LEU B 1 385 ? -66.701 60.667 6.061 1.00 35.50 385 LEU B CA 1
ATOM 8947 C C . LEU B 1 385 ? -66.994 59.434 6.908 1.00 40.42 385 LEU B C 1
ATOM 8948 O O . LEU B 1 385 ? -68.093 58.881 6.858 1.00 38.98 385 LEU B O 1
ATOM 8953 N N . GLN B 1 386 ? -66.004 59.007 7.686 1.00 36.98 386 GLN B N 1
ATOM 8954 C CA . GLN B 1 386 ? -66.157 57.846 8.554 1.00 40.17 386 GLN B CA 1
ATOM 8955 C C . GLN B 1 386 ? -67.210 58.096 9.628 1.00 38.24 386 GLN B C 1
ATOM 8956 O O . GLN B 1 386 ? -68.007 57.214 9.947 1.00 36.01 386 GLN B O 1
ATOM 8962 N N . GLN B 1 387 ? -67.207 59.304 10.184 1.00 30.99 387 GLN B N 1
ATOM 8963 C CA . GLN B 1 387 ? -67.994 59.602 11.374 1.00 33.80 387 GLN B CA 1
ATOM 8964 C C . GLN B 1 387 ? -69.409 60.034 11.005 1.00 31.66 387 GLN B C 1
ATOM 8965 O O . GLN B 1 387 ? -70.257 60.229 11.876 1.00 35.36 387 GLN B O 1
ATOM 8971 N N . ASP B 1 388 ? -69.658 60.181 9.708 1.00 33.87 388 ASP B N 1
ATOM 8972 C CA . ASP B 1 388 ? -70.944 60.670 9.225 1.00 39.54 388 ASP B CA 1
ATOM 8973 C C . ASP B 1 388 ? -72.049 59.646 9.466 1.00 38.63 388 ASP B C 1
ATOM 8974 O O . ASP B 1 388 ? -71.907 58.473 9.120 1.00 32.27 388 ASP B O 1
ATOM 8979 N N . PRO B 1 389 ? -73.148 60.098 10.060 1.00 35.37 389 PRO B N 1
ATOM 8980 C CA . PRO B 1 389 ? -74.281 59.216 10.357 1.00 35.16 389 PRO B CA 1
ATOM 8981 C C . PRO B 1 389 ? -74.830 58.556 9.097 1.00 38.16 389 PRO B C 1
ATOM 8982 O O . PRO B 1 389 ? -75.088 57.352 9.094 1.00 32.96 389 PRO B O 1
ATOM 8986 N N . ILE B 1 390 ? -75.005 59.341 8.039 1.00 36.92 390 ILE B N 1
ATOM 8987 C CA . ILE B 1 390 ? -75.626 58.851 6.815 1.00 30.79 390 ILE B CA 1
ATOM 8988 C C . ILE B 1 390 ? -74.675 57.945 6.039 1.00 34.03 390 ILE B C 1
ATOM 8989 O O . ILE B 1 390 ? -74.970 56.772 5.808 1.00 25.64 390 ILE B O 1
ATOM 8994 N N . LEU B 1 391 ? -73.534 58.497 5.640 1.00 30.74 391 LEU B N 1
ATOM 8995 C CA . LEU B 1 391 ? -72.582 57.771 4.807 1.00 28.71 391 LEU B CA 1
ATOM 8996 C C . LEU B 1 391 ? -71.980 56.589 5.559 1.00 32.32 391 LEU B C 1
ATOM 8997 O O . LEU B 1 391 ? -71.210 55.810 4.996 1.00 39.56 391 LEU B O 1
ATOM 9002 N N . SER B 1 392 ? -72.335 56.462 6.833 1.00 41.71 392 SER B N 1
ATOM 9003 C CA . SER B 1 392 ? -71.783 55.412 7.681 1.00 51.65 392 SER B CA 1
ATOM 9004 C C . SER B 1 392 ? -72.327 54.042 7.288 1.00 49.61 392 SER B C 1
ATOM 9005 O O . SER B 1 392 ? -71.753 53.012 7.639 1.00 49.54 392 SER B O 1
ATOM 9008 N N . GLN B 1 393 ? -73.437 54.040 6.557 1.00 50.27 393 GLN B N 1
ATOM 9009 C CA . GLN B 1 393 ? -74.198 52.818 6.324 1.00 49.98 393 GLN B CA 1
ATOM 9010 C C . GLN B 1 393 ? -74.068 52.354 4.878 1.00 46.90 393 GLN B C 1
ATOM 9011 O O . GLN B 1 393 ? -74.429 51.226 4.543 1.00 46.27 393 GLN B O 1
ATOM 9017 N N . VAL B 1 394 ? -73.549 53.231 4.025 1.00 39.93 394 VAL B N 1
ATOM 9018 C CA . VAL B 1 394 ? -73.457 52.949 2.597 1.00 22.95 394 VAL B CA 1
ATOM 9019 C C . VAL B 1 394 ? -72.160 52.220 2.262 1.00 32.40 394 VAL B C 1
ATOM 9020 O O . VAL B 1 394 ? -71.262 52.114 3.097 1.00 32.93 394 VAL B O 1
ATOM 9024 N N . LYS B 1 395 ? -72.069 51.719 1.034 1.00 30.13 395 LYS B N 1
ATOM 9025 C CA . LYS B 1 395 ? -70.860 51.053 0.566 1.00 30.91 395 LYS B CA 1
ATOM 9026 C C . LYS B 1 395 ? -69.855 52.057 0.012 1.00 31.06 395 LYS B C 1
ATOM 9027 O O . LYS B 1 395 ? -70.230 53.015 -0.664 1.00 35.85 395 LYS B O 1
ATOM 9033 N N . LEU B 1 396 ? -68.578 51.832 0.303 1.00 35.56 396 LEU B N 1
ATOM 9034 C CA . LEU B 1 396 ? -67.513 52.679 -0.219 1.00 32.25 396 LEU B CA 1
ATOM 9035 C C . LEU B 1 396 ? -66.412 51.845 -0.865 1.00 38.84 396 LEU B C 1
ATOM 9036 O O . LEU B 1 396 ? -65.542 51.308 -0.179 1.00 45.93 396 LEU B O 1
ATOM 9041 N N . ILE B 1 397 ? -66.455 51.741 -2.190 1.00 36.95 397 ILE B N 1
ATOM 9042 C CA . ILE B 1 397 ? -65.404 51.064 -2.940 1.00 39.80 397 ILE B CA 1
ATOM 9043 C C . ILE B 1 397 ? -64.446 52.068 -3.573 1.00 39.37 397 ILE B C 1
ATOM 9044 O O . ILE B 1 397 ? -64.800 53.226 -3.793 1.00 43.13 397 ILE B O 1
ATOM 9049 N N . ALA B 1 398 ? -63.230 51.615 -3.864 1.00 45.29 398 ALA B N 1
ATOM 9050 C CA . ALA B 1 398 ? -62.132 52.519 -4.182 1.00 46.64 398 ALA B CA 1
ATOM 9051 C C . ALA B 1 398 ? -61.249 51.947 -5.286 1.00 54.63 398 ALA B C 1
ATOM 9052 O O . ALA B 1 398 ? -60.869 50.777 -5.247 1.00 53.86 398 ALA B O 1
ATOM 9054 N N . GLU B 1 399 ? -60.927 52.780 -6.270 1.00 60.79 399 GLU B N 1
ATOM 9055 C CA . GLU B 1 399 ? -59.653 52.680 -6.972 1.00 69.35 399 GLU B CA 1
ATOM 9056 C C . GLU B 1 399 ? -58.493 53.095 -6.072 1.00 61.47 399 GLU B C 1
ATOM 9057 O O . GLU B 1 399 ? -58.233 54.283 -5.886 1.00 67.94 399 GLU B O 1
ATOM 9063 N N . PRO B 1 400 ? -57.800 52.106 -5.516 1.00 57.22 400 PRO B N 1
ATOM 9064 C CA . PRO B 1 400 ? -56.851 52.350 -4.425 1.00 52.18 400 PRO B CA 1
ATOM 9065 C C . PRO B 1 400 ? -55.509 52.856 -4.945 1.00 50.42 400 PRO B C 1
ATOM 9066 O O . PRO B 1 400 ? -54.469 52.275 -4.636 1.00 53.18 400 PRO B O 1
ATOM 9070 N N . TRP B 1 401 ? -55.539 53.931 -5.726 1.00 51.63 401 TRP B N 1
ATOM 9071 C CA . TRP B 1 401 ? -54.321 54.513 -6.276 1.00 46.96 401 TRP B CA 1
ATOM 9072 C C . TRP B 1 401 ? -54.636 55.697 -7.184 1.00 55.20 401 TRP B C 1
ATOM 9073 O O . TRP B 1 401 ? -55.792 55.931 -7.535 1.00 58.95 401 TRP B O 1
ATOM 9084 N N . ASP B 1 402 ? -53.601 56.440 -7.560 1.00 60.66 402 ASP B N 1
ATOM 9085 C CA . ASP B 1 402 ? -53.707 57.410 -8.643 1.00 58.91 402 ASP B CA 1
ATOM 9086 C C . ASP B 1 402 ? -52.436 57.436 -9.486 1.00 59.82 402 ASP B C 1
ATOM 9087 O O . ASP B 1 402 ? -51.492 56.690 -9.227 1.00 61.36 402 ASP B O 1
ATOM 9092 N N . VAL B 1 403 ? -52.420 58.300 -10.497 1.00 62.33 403 VAL B N 1
ATOM 9093 C CA . VAL B 1 403 ? -51.269 58.420 -11.384 1.00 56.72 403 VAL B CA 1
ATOM 9094 C C . VAL B 1 403 ? -50.129 59.174 -10.708 1.00 59.99 403 VAL B C 1
ATOM 9095 O O . VAL B 1 403 ? -49.092 59.428 -11.321 1.00 60.19 403 VAL B O 1
ATOM 9099 N N . GLY B 1 404 ? -50.329 59.530 -9.444 1.00 60.72 404 GLY B N 1
ATOM 9100 C CA . GLY B 1 404 ? -49.400 60.394 -8.739 1.00 64.07 404 GLY B CA 1
ATOM 9101 C C . GLY B 1 404 ? -48.135 59.670 -8.324 1.00 64.22 404 GLY B C 1
ATOM 9102 O O . GLY B 1 404 ? -47.972 58.480 -8.593 1.00 62.70 404 GLY B O 1
ATOM 9103 N N . GLN B 1 405 ? -47.235 60.393 -7.665 1.00 69.20 405 GLN B N 1
ATOM 9104 C CA . GLN B 1 405 ? -46.022 59.794 -7.120 1.00 72.82 405 GLN B CA 1
ATOM 9105 C C . GLN B 1 405 ? -46.295 59.112 -5.784 1.00 72.03 405 GLN B C 1
ATOM 9106 O O . GLN B 1 405 ? -46.783 59.740 -4.844 1.00 63.27 405 GLN B O 1
ATOM 9112 N N . GLY B 1 406 ? -45.977 57.824 -5.707 1.00 69.98 406 GLY B N 1
ATOM 9113 C CA . GLY B 1 406 ? -46.246 57.043 -4.515 1.00 66.16 406 GLY B CA 1
ATOM 9114 C C . GLY B 1 406 ? -47.729 56.873 -4.254 1.00 66.70 406 GLY B C 1
ATOM 9115 O O . GLY B 1 406 ? -48.156 56.728 -3.108 1.00 65.88 406 GLY B O 1
ATOM 9116 N N . GLY B 1 407 ? -48.519 56.891 -5.323 1.00 66.13 407 GLY B N 1
ATOM 9117 C CA . GLY B 1 407 ? -49.965 56.901 -5.203 1.00 66.13 407 GLY B CA 1
ATOM 9118 C C . GLY B 1 407 ? -50.536 55.519 -4.957 1.00 64.89 407 GLY B C 1
ATOM 9119 O O . GLY B 1 407 ? -51.604 55.375 -4.362 1.00 69.89 407 GLY B O 1
ATOM 9120 N N . TYR B 1 408 ? -49.821 54.498 -5.417 1.00 58.15 408 TYR B N 1
ATOM 9121 C CA . TYR B 1 408 ? -50.248 53.116 -5.229 1.00 50.94 408 TYR B CA 1
ATOM 9122 C C . TYR B 1 408 ? -50.553 52.829 -3.763 1.00 51.07 408 TYR B C 1
ATOM 9123 O O . TYR B 1 408 ? -49.645 52.727 -2.938 1.00 49.35 408 TYR B O 1
ATOM 9132 N N . GLN B 1 409 ? -51.837 52.698 -3.446 1.00 46.19 409 GLN B N 1
ATOM 9133 C CA . GLN B 1 409 ? -52.284 52.663 -2.058 1.00 34.97 409 GLN B CA 1
ATOM 9134 C C . GLN B 1 409 ? -53.133 51.426 -1.783 1.00 35.54 409 GLN B C 1
ATOM 9135 O O . GLN B 1 409 ? -53.984 51.430 -0.894 1.00 31.42 409 GLN B O 1
ATOM 9141 N N . VAL B 1 410 ? -52.894 50.368 -2.552 1.00 37.89 410 VAL B N 1
ATOM 9142 C CA . VAL B 1 410 ? -53.621 49.116 -2.379 1.00 42.28 410 VAL B CA 1
ATOM 9143 C C . VAL B 1 410 ? -53.574 48.647 -0.929 1.00 41.43 410 VAL B C 1
ATOM 9144 O O . VAL B 1 410 ? -52.501 48.387 -0.385 1.00 51.40 410 VAL B O 1
ATOM 9148 N N . GLY B 1 411 ? -54.745 48.541 -0.308 1.00 45.50 411 GLY B N 1
ATOM 9149 C CA . GLY B 1 411 ? -54.871 47.874 0.974 1.00 45.19 411 GLY B CA 1
ATOM 9150 C C . GLY B 1 411 ? -54.779 48.837 2.141 1.00 47.70 411 GLY B C 1
ATOM 9151 O O . GLY B 1 411 ? -55.017 48.461 3.289 1.00 48.84 411 GLY B O 1
ATOM 9152 N N . ASN B 1 412 ? -54.433 50.086 1.845 1.00 48.62 412 ASN B N 1
ATOM 9153 C CA . ASN B 1 412 ? -54.195 51.081 2.883 1.00 44.74 412 ASN B CA 1
ATOM 9154 C C . ASN B 1 412 ? -55.463 51.846 3.249 1.00 47.22 412 ASN B C 1
ATOM 9155 O O . ASN B 1 412 ? -55.445 52.716 4.120 1.00 55.25 412 ASN B O 1
ATOM 9160 N N . PHE B 1 413 ? -56.561 51.516 2.578 1.00 42.18 413 PHE B N 1
ATOM 9161 C CA . PHE B 1 413 ? -57.787 52.299 2.683 1.00 49.87 413 PHE B CA 1
ATOM 9162 C C . PHE B 1 413 ? -58.495 52.041 4.009 1.00 52.03 413 PHE B C 1
ATOM 9163 O O . PHE B 1 413 ? -58.444 50.934 4.545 1.00 60.94 413 PHE B O 1
ATOM 9171 N N . PRO B 1 414 ? -59.154 53.069 4.532 1.00 55.20 414 PRO B N 1
ATOM 9172 C CA . PRO B 1 414 ? -59.955 52.930 5.752 1.00 59.58 414 PRO B CA 1
ATOM 9173 C C . PRO B 1 414 ? -60.921 51.753 5.665 1.00 60.31 414 PRO B C 1
ATOM 9174 O O . PRO B 1 414 ? -61.103 51.184 4.588 1.00 56.74 414 PRO B O 1
ATOM 9178 N N . TYR B 1 415 ? -61.531 51.397 6.790 1.00 68.22 415 TYR B N 1
ATOM 9179 C CA . TYR B 1 415 ? -62.400 50.229 6.854 1.00 69.13 415 TYR B CA 1
ATOM 9180 C C . TYR B 1 415 ? -63.839 50.591 6.500 1.00 63.21 415 TYR B C 1
ATOM 9181 O O . TYR B 1 415 ? -64.192 51.768 6.427 1.00 51.74 415 TYR B O 1
ATOM 9190 N N . GLN B 1 416 ? -64.664 49.573 6.281 1.00 57.61 416 GLN B N 1
ATOM 9191 C CA . GLN B 1 416 ? -65.879 49.727 5.491 1.00 60.44 416 GLN B CA 1
ATOM 9192 C C . GLN B 1 416 ? -65.553 49.985 4.023 1.00 60.85 416 GLN B C 1
ATOM 9193 O O . GLN B 1 416 ? -66.308 49.595 3.132 1.00 63.82 416 GLN B O 1
ATOM 9199 N N . TRP B 1 417 ? -64.424 50.643 3.779 1.00 51.26 417 TRP B N 1
ATOM 9200 C CA . TRP B 1 417 ? -63.868 50.737 2.435 1.00 42.60 417 TRP B CA 1
ATOM 9201 C C . TRP B 1 417 ? -63.556 49.355 1.870 1.00 39.82 417 TRP B C 1
ATOM 9202 O O . TRP B 1 417 ? -62.885 48.548 2.512 1.00 49.23 417 TRP B O 1
ATOM 9213 N N . ALA B 1 418 ? -64.047 49.090 0.663 1.00 37.55 418 ALA B N 1
ATOM 9214 C CA . ALA B 1 418 ? -63.553 47.977 -0.137 1.00 33.32 418 ALA B CA 1
ATOM 9215 C C . ALA B 1 418 ? -62.625 48.464 -1.246 1.00 34.36 418 ALA B C 1
ATOM 9216 O O . ALA B 1 418 ? -62.595 49.652 -1.566 1.00 31.85 418 ALA B O 1
ATOM 9218 N N . GLU B 1 419 ? -61.869 47.538 -1.827 1.00 37.18 419 GLU B N 1
ATOM 9219 C CA . GLU B 1 419 ? -60.891 47.881 -2.853 1.00 34.18 419 GLU B CA 1
ATOM 9220 C C . GLU B 1 419 ? -61.051 46.997 -4.085 1.00 37.10 419 GLU B C 1
ATOM 9221 O O . GLU B 1 419 ? -61.086 45.771 -3.981 1.00 41.75 419 GLU B O 1
ATOM 9227 N N . TRP B 1 420 ? -61.146 47.628 -5.251 1.00 36.85 420 TRP B N 1
ATOM 9228 C CA . TRP B 1 420 ? -60.703 47.010 -6.495 1.00 36.10 420 TRP B CA 1
ATOM 9229 C C . TRP B 1 420 ? -59.340 46.347 -6.326 1.00 40.91 420 TRP B C 1
ATOM 9230 O O . TRP B 1 420 ? -58.333 47.022 -6.115 1.00 43.22 420 TRP B O 1
ATOM 9241 N N . ASN B 1 421 ? -59.316 45.022 -6.420 1.00 45.31 421 ASN B N 1
ATOM 9242 C CA . ASN B 1 421 ? -58.072 44.269 -6.323 1.00 48.41 421 ASN B CA 1
ATOM 9243 C C . ASN B 1 421 ? -57.353 44.167 -7.664 1.00 51.88 421 ASN B C 1
ATOM 9244 O O . ASN B 1 421 ? -57.620 43.262 -8.455 1.00 45.71 421 ASN B O 1
ATOM 9249 N N . GLY B 1 422 ? -56.441 45.101 -7.914 1.00 49.51 422 GLY B N 1
ATOM 9250 C CA . GLY B 1 422 ? -55.689 45.120 -9.155 1.00 58.23 422 GLY B CA 1
ATOM 9251 C C . GLY B 1 422 ? -54.744 43.942 -9.279 1.00 58.04 422 GLY B C 1
ATOM 9252 O O . GLY B 1 422 ? -54.436 43.494 -10.384 1.00 54.91 422 GLY B O 1
ATOM 9253 N N . LYS B 1 423 ? -54.282 43.437 -8.139 1.00 55.18 423 LYS B N 1
ATOM 9254 C CA . LYS B 1 423 ? -53.341 42.324 -8.120 1.00 55.40 423 LYS B CA 1
ATOM 9255 C C . LYS B 1 423 ? -54.014 41.026 -8.555 1.00 56.51 423 LYS B C 1
ATOM 9256 O O . LYS B 1 423 ? -53.453 40.256 -9.335 1.00 60.21 423 LYS B O 1
ATOM 9262 N N . TYR B 1 424 ? -55.218 40.790 -8.046 1.00 57.14 424 TYR B N 1
ATOM 9263 C CA . TYR B 1 424 ? -56.072 39.725 -8.558 1.00 50.01 424 TYR B CA 1
ATOM 9264 C C . TYR B 1 424 ? -56.218 39.816 -10.073 1.00 47.42 424 TYR B C 1
ATOM 9265 O O . TYR B 1 424 ? -55.818 38.907 -10.800 1.00 48.83 424 TYR B O 1
ATOM 9274 N N . ARG B 1 425 ? -56.794 40.918 -10.542 1.00 49.61 425 ARG B N 1
ATOM 9275 C CA . ARG B 1 425 ? -56.946 41.153 -11.973 1.00 54.17 425 ARG B CA 1
ATOM 9276 C C . ARG B 1 425 ? -55.737 40.641 -12.748 1.00 51.88 425 ARG B C 1
ATOM 9277 O O . ARG B 1 425 ? -55.878 39.879 -13.704 1.00 54.97 425 ARG B O 1
ATOM 9285 N N . ASP B 1 426 ? -54.549 41.064 -12.329 1.00 54.95 426 ASP B N 1
ATOM 9286 C CA . ASP B 1 426 ? -53.324 40.753 -13.056 1.00 52.93 426 ASP B CA 1
ATOM 9287 C C . ASP B 1 426 ? -52.922 39.295 -12.859 1.00 53.43 426 ASP B C 1
ATOM 9288 O O . ASP B 1 426 ? -52.744 38.555 -13.826 1.00 55.14 426 ASP B O 1
ATOM 9293 N N . SER B 1 427 ? -52.780 38.890 -11.601 1.00 53.42 427 SER B N 1
ATOM 9294 C CA . SER B 1 427 ? -52.342 37.538 -11.276 1.00 56.70 427 SER B CA 1
ATOM 9295 C C . SER B 1 427 ? -53.146 36.498 -12.049 1.00 58.31 427 SER B C 1
ATOM 9296 O O . SER B 1 427 ? -52.581 35.592 -12.661 1.00 67.52 427 SER B O 1
ATOM 9299 N N . ILE B 1 428 ? -54.468 36.634 -12.016 1.00 47.61 428 ILE B N 1
ATOM 9300 C CA . ILE B 1 428 ? -55.354 35.667 -12.652 1.00 44.92 428 ILE B CA 1
ATOM 9301 C C . ILE B 1 428 ? -55.203 35.696 -14.169 1.00 48.57 428 ILE B C 1
ATOM 9302 O O . ILE B 1 428 ? -55.178 34.651 -14.820 1.00 45.97 428 ILE B O 1
ATOM 9307 N N . ARG B 1 429 ? -55.103 36.898 -14.727 1.00 46.60 429 ARG B N 1
ATOM 9308 C CA . ARG B 1 429 ? -54.815 37.063 -16.146 1.00 49.21 429 ARG B CA 1
ATOM 9309 C C . ARG B 1 429 ? -53.568 36.283 -16.550 1.00 55.00 429 ARG B C 1
ATOM 9310 O O . ARG B 1 429 ? -53.575 35.551 -17.539 1.00 49.12 429 ARG B O 1
ATOM 9318 N N . ARG B 1 430 ? -52.499 36.447 -15.778 1.00 55.28 430 ARG B N 1
ATOM 9319 C CA . ARG B 1 430 ? -51.207 35.868 -16.126 1.00 55.55 430 ARG B CA 1
ATOM 9320 C C . ARG B 1 430 ? -51.209 34.355 -15.931 1.00 56.71 430 ARG B C 1
ATOM 9321 O O . ARG B 1 430 ? -50.581 33.620 -16.693 1.00 62.42 430 ARG B O 1
ATOM 9329 N N . PHE B 1 431 ? -51.919 33.898 -14.905 1.00 56.45 431 PHE B N 1
ATOM 9330 C CA . PHE B 1 431 ? -52.045 32.470 -14.637 1.00 55.86 431 PHE B CA 1
ATOM 9331 C C . PHE B 1 431 ? -52.559 31.722 -15.863 1.00 56.92 431 PHE B C 1
ATOM 9332 O O . PHE B 1 431 ? -51.927 30.776 -16.334 1.00 68.50 431 PHE B O 1
ATOM 9340 N N . TRP B 1 432 ? -53.708 32.152 -16.374 1.00 52.97 432 TRP B N 1
ATOM 9341 C CA . TRP B 1 432 ? -54.364 31.457 -17.474 1.00 59.81 432 TRP B CA 1
ATOM 9342 C C . TRP B 1 432 ? -53.707 31.792 -18.809 1.00 62.60 432 TRP B C 1
ATOM 9343 O O . TRP B 1 432 ? -53.941 31.119 -19.813 1.00 52.59 432 TRP B O 1
ATOM 9354 N N . ARG B 1 433 ? -52.885 32.836 -18.812 1.00 66.28 433 ARG B N 1
ATOM 9355 C CA . ARG B 1 433 ? -52.169 33.243 -20.015 1.00 64.66 433 ARG B CA 1
ATOM 9356 C C . ARG B 1 433 ? -50.974 32.334 -20.281 1.00 67.57 433 ARG B C 1
ATOM 9357 O O . ARG B 1 433 ? -50.479 32.255 -21.405 1.00 75.78 433 ARG B O 1
ATOM 9365 N N . GLY B 1 434 ? -50.515 31.649 -19.238 1.00 64.34 434 GLY B N 1
ATOM 9366 C CA . GLY B 1 434 ? -49.377 30.755 -19.354 1.00 58.52 434 GLY B CA 1
ATOM 9367 C C . GLY B 1 434 ? -48.396 30.915 -18.210 1.00 57.23 434 GLY B C 1
ATOM 9368 O O . GLY B 1 434 ? -48.063 29.947 -17.526 1.00 55.77 434 GLY B O 1
ATOM 9369 N N . GLU B 1 435 ? -47.930 32.142 -18.003 1.00 55.62 435 GLU B N 1
ATOM 9370 C CA . GLU B 1 435 ? -46.954 32.425 -16.958 1.00 53.72 435 GLU B CA 1
ATOM 9371 C C . GLU B 1 435 ? -47.195 31.556 -15.728 1.00 57.70 435 GLU B C 1
ATOM 9372 O O . GLU B 1 435 ? -48.338 31.274 -15.370 1.00 58.35 435 GLU B O 1
ATOM 9378 N N . ALA B 1 436 ? -46.110 31.136 -15.085 1.00 61.29 436 ALA B N 1
ATOM 9379 C CA . ALA B 1 436 ? -46.202 30.317 -13.882 1.00 63.69 436 ALA B CA 1
ATOM 9380 C C . ALA B 1 436 ? -45.825 31.118 -12.640 1.00 62.91 436 ALA B C 1
ATOM 9381 O O . ALA B 1 436 ? -44.676 31.528 -12.480 1.00 63.69 436 ALA B O 1
ATOM 9383 N N . LEU B 1 437 ? -46.800 31.335 -11.763 1.00 59.94 437 LEU B N 1
ATOM 9384 C CA . LEU B 1 437 ? -46.574 32.093 -10.538 1.00 61.05 437 LEU B CA 1
ATOM 9385 C C . LEU B 1 437 ? -46.350 31.165 -9.349 1.00 58.86 437 LEU B C 1
ATOM 9386 O O . LEU B 1 437 ? -46.681 29.980 -9.403 1.00 57.74 437 LEU B O 1
ATOM 9391 N N . PRO B 1 438 ? -45.785 31.710 -8.277 1.00 60.58 438 PRO B N 1
ATOM 9392 C CA . PRO B 1 438 ? -45.694 30.990 -7.003 1.00 59.18 438 PRO B CA 1
ATOM 9393 C C . PRO B 1 438 ? -47.053 30.467 -6.551 1.00 64.34 438 PRO B C 1
ATOM 9394 O O . PRO B 1 438 ? -48.023 31.224 -6.508 1.00 70.27 438 PRO B O 1
ATOM 9398 N N . TYR B 1 439 ? -47.117 29.181 -6.219 1.00 63.11 439 TYR B N 1
ATOM 9399 C CA . TYR B 1 439 ? -48.342 28.583 -5.703 1.00 63.26 439 TYR B CA 1
ATOM 9400 C C . TYR B 1 439 ? -48.968 29.455 -4.620 1.00 62.34 439 TYR B C 1
ATOM 9401 O O . TYR B 1 439 ? -50.176 29.400 -4.386 1.00 60.27 439 TYR B O 1
ATOM 9410 N N . SER B 1 440 ? -48.139 30.257 -3.960 1.00 61.62 440 SER B N 1
ATOM 9411 C CA . SER B 1 440 ? -48.616 31.174 -2.932 1.00 62.92 440 SER B CA 1
ATOM 9412 C C . SER B 1 440 ? -49.410 32.324 -3.544 1.00 64.38 440 SER B C 1
ATOM 9413 O O . SER B 1 440 ? -50.445 32.728 -3.013 1.00 61.03 440 SER B O 1
ATOM 9416 N N . GLU B 1 441 ? -48.918 32.847 -4.662 1.00 64.42 441 GLU B N 1
ATOM 9417 C CA . GLU B 1 441 ? -49.554 33.980 -5.322 1.00 64.45 441 GLU B CA 1
ATOM 9418 C C . GLU B 1 441 ? -51.016 33.683 -5.640 1.00 61.85 441 GLU B C 1
ATOM 9419 O O . GLU B 1 441 ? -51.922 34.273 -5.050 1.00 66.80 441 GLU B O 1
ATOM 9425 N N . ILE B 1 442 ? -51.239 32.766 -6.575 1.00 57.21 442 ILE B N 1
ATOM 9426 C CA . ILE B 1 442 ? -52.590 32.404 -6.986 1.00 57.81 442 ILE B CA 1
ATOM 9427 C C . ILE B 1 442 ? -53.428 31.956 -5.794 1.00 60.23 442 ILE B C 1
ATOM 9428 O O . ILE B 1 442 ? -54.605 32.300 -5.686 1.00 59.80 442 ILE B O 1
ATOM 9433 N N . ALA B 1 443 ? -52.814 31.187 -4.901 1.00 65.45 443 ALA B N 1
ATOM 9434 C CA . ALA B 1 443 ? -53.500 30.696 -3.711 1.00 68.30 443 ALA B CA 1
ATOM 9435 C C . ALA B 1 443 ? -54.121 31.843 -2.921 1.00 67.42 443 ALA B C 1
ATOM 9436 O O . ALA B 1 443 ? -55.268 31.758 -2.483 1.00 64.60 443 ALA B O 1
ATOM 9438 N N . ASN B 1 444 ? -53.356 32.915 -2.742 1.00 62.70 444 ASN B N 1
ATOM 9439 C CA . ASN B 1 444 ? -53.818 34.067 -1.978 1.00 60.03 444 ASN B CA 1
ATOM 9440 C C . ASN B 1 444 ? -54.972 34.789 -2.665 1.00 59.48 444 ASN B C 1
ATOM 9441 O O . ASN B 1 444 ? -55.959 35.151 -2.025 1.00 54.08 444 ASN B O 1
ATOM 9446 N N . ARG B 1 445 ? -54.841 34.994 -3.972 1.00 53.44 445 ARG B N 1
ATOM 9447 C CA . ARG B 1 445 ? -55.910 35.590 -4.764 1.00 50.32 445 ARG B CA 1
ATOM 9448 C C . ARG B 1 445 ? -57.230 34.856 -4.553 1.00 49.27 445 ARG B C 1
ATOM 9449 O O . ARG B 1 445 ? -58.302 35.457 -4.614 1.00 56.14 445 ARG B O 1
ATOM 9457 N N . LEU B 1 446 ? -57.143 33.554 -4.303 1.00 45.71 446 LEU B N 1
ATOM 9458 C CA . LEU B 1 446 ? -58.323 32.697 -4.284 1.00 42.10 446 LEU B CA 1
ATOM 9459 C C . LEU B 1 446 ? -58.968 32.678 -2.902 1.00 44.75 446 LEU B C 1
ATOM 9460 O O . LEU B 1 446 ? -60.179 32.500 -2.774 1.00 47.06 446 LEU B O 1
ATOM 9465 N N . LEU B 1 447 ? -58.150 32.863 -1.870 1.00 44.25 447 LEU B N 1
ATOM 9466 C CA . LEU B 1 447 ? -58.650 32.956 -0.504 1.00 42.87 447 LEU B CA 1
ATOM 9467 C C . LEU B 1 447 ? -58.984 34.397 -0.135 1.00 43.79 447 LEU B C 1
ATOM 9468 O O . LEU B 1 447 ? -58.991 34.762 1.040 1.00 42.05 447 LEU B O 1
ATOM 9473 N N . GLY B 1 448 ? -59.259 35.213 -1.148 1.00 44.97 448 GLY B N 1
ATOM 9474 C CA . GLY B 1 448 ? -59.662 36.590 -0.930 1.00 53.53 448 GLY B CA 1
ATOM 9475 C C . GLY B 1 448 ? -58.480 37.507 -0.681 1.00 55.21 448 GLY B C 1
ATOM 9476 O O . GLY B 1 448 ? -58.649 38.654 -0.268 1.00 57.03 448 GLY B O 1
ATOM 9477 N N . SER B 1 449 ? -57.279 36.998 -0.935 1.00 56.62 449 SER B N 1
ATOM 9478 C CA . SER B 1 449 ? -56.072 37.813 -0.866 1.00 58.71 449 SER B CA 1
ATOM 9479 C C . SER B 1 449 ? -55.854 38.358 0.541 1.00 56.26 449 SER B C 1
ATOM 9480 O O . SER B 1 449 ? -55.762 39.569 0.741 1.00 55.26 449 SER B O 1
ATOM 9483 N N . PRO B 1 450 ? -55.772 37.456 1.513 1.00 54.28 450 PRO B N 1
ATOM 9484 C CA . PRO B 1 450 ? -55.529 37.844 2.907 1.00 50.15 450 PRO B CA 1
ATOM 9485 C C . PRO B 1 450 ? -54.177 38.528 3.077 1.00 53.64 450 PRO B C 1
ATOM 9486 O O . PRO B 1 450 ? -54.029 39.396 3.937 1.00 55.35 450 PRO B O 1
ATOM 9490 N N . ASP B 1 451 ? -53.204 38.136 2.261 1.00 52.64 451 ASP B N 1
ATOM 9491 C CA . ASP B 1 451 ? -51.858 38.690 2.352 1.00 57.58 451 ASP B CA 1
ATOM 9492 C C . ASP B 1 451 ? -51.861 40.192 2.084 1.00 58.32 451 ASP B C 1
ATOM 9493 O O . ASP B 1 451 ? -50.823 40.849 2.168 1.00 63.83 451 ASP B O 1
ATOM 9498 N N . ILE B 1 452 ? -53.033 40.729 1.763 1.00 64.14 452 ILE B N 1
ATOM 9499 C CA . ILE B 1 452 ? -53.182 42.160 1.529 1.00 57.65 452 ILE B CA 1
ATOM 9500 C C . ILE B 1 452 ? -54.101 42.796 2.567 1.00 52.70 452 ILE B C 1
ATOM 9501 O O . ILE B 1 452 ? -53.657 43.584 3.403 1.00 58.32 452 ILE B O 1
ATOM 9506 N N . TYR B 1 453 ? -55.382 42.448 2.509 1.00 52.52 453 TYR B N 1
ATOM 9507 C CA . TYR B 1 453 ? -56.408 43.179 3.243 1.00 60.43 453 TYR B CA 1
ATOM 9508 C C . TYR B 1 453 ? -56.521 42.678 4.679 1.00 63.42 453 TYR B C 1
ATOM 9509 O O . TYR B 1 453 ? -57.184 43.297 5.512 1.00 63.61 453 TYR B O 1
ATOM 9518 N N . LEU B 1 454 ? -55.870 41.555 4.961 1.00 64.43 454 LEU B N 1
ATOM 9519 C CA . LEU B 1 454 ? -55.919 40.954 6.289 1.00 65.12 454 LEU B CA 1
ATOM 9520 C C . LEU B 1 454 ? -55.065 41.737 7.281 1.00 67.51 454 LEU B C 1
ATOM 9521 O O . LEU B 1 454 ? -55.365 41.780 8.474 1.00 67.13 454 LEU B O 1
ATOM 9526 N N . GLY B 1 455 ? -54.001 42.355 6.779 1.00 71.92 455 GLY B N 1
ATOM 9527 C CA . GLY B 1 455 ? -53.093 43.113 7.619 1.00 74.54 455 GLY B CA 1
ATOM 9528 C C . GLY B 1 455 ? -53.746 44.342 8.218 1.00 74.58 455 GLY B C 1
ATOM 9529 O O . GLY B 1 455 ? -53.362 44.798 9.296 1.00 73.51 455 GLY B O 1
ATOM 9530 N N . ASN B 1 456 ? -54.738 44.881 7.517 1.00 80.81 456 ASN B N 1
ATOM 9531 C CA . ASN B 1 456 ? -55.416 46.094 7.956 1.00 79.81 456 ASN B CA 1
ATOM 9532 C C . ASN B 1 456 ? -56.723 45.793 8.682 1.00 79.07 456 ASN B C 1
ATOM 9533 O O . ASN B 1 456 ? -57.494 46.701 8.995 1.00 72.43 456 ASN B O 1
ATOM 9538 N N . ASN B 1 457 ? -56.966 44.514 8.947 1.00 75.50 457 ASN B N 1
ATOM 9539 C CA . ASN B 1 457 ? -58.119 44.100 9.737 1.00 74.05 457 ASN B CA 1
ATOM 9540 C C . ASN B 1 457 ? -59.357 43.875 8.875 1.00 68.73 457 ASN B C 1
ATOM 9541 O O . ASN B 1 457 ? -60.439 43.589 9.388 1.00 69.71 457 ASN B O 1
ATOM 9546 N N . LYS B 1 458 ? -59.190 44.006 7.563 1.00 63.83 458 LYS B N 1
ATOM 9547 C CA . LYS B 1 458 ? -60.317 43.961 6.639 1.00 64.22 458 LYS B CA 1
ATOM 9548 C C . LYS B 1 458 ? -60.792 42.529 6.418 1.00 60.35 458 LYS B C 1
ATOM 9549 O O . LYS B 1 458 ? -60.112 41.574 6.795 1.00 56.86 458 LYS B O 1
ATOM 9555 N N . THR B 1 459 ? -61.962 42.387 5.805 1.00 58.97 459 THR B N 1
ATOM 9556 C CA . THR B 1 459 ? -62.536 41.072 5.542 1.00 44.36 459 THR B CA 1
ATOM 9557 C C . THR B 1 459 ? -62.273 40.633 4.106 1.00 45.07 459 THR B C 1
ATOM 9558 O O . THR B 1 459 ? -61.770 41.407 3.292 1.00 48.56 459 THR B O 1
ATOM 9562 N N . PRO B 1 460 ? -62.617 39.386 3.801 1.00 47.00 460 PRO B N 1
ATOM 9563 C CA . PRO B 1 460 ? -62.374 38.823 2.469 1.00 47.14 460 PRO B CA 1
ATOM 9564 C C . PRO B 1 460 ? -63.251 39.481 1.409 1.00 50.11 460 PRO B C 1
ATOM 9565 O O . PRO B 1 460 ? -62.915 39.449 0.225 1.00 50.79 460 PRO B O 1
ATOM 9569 N N . PHE B 1 461 ? -64.363 40.070 1.836 1.00 50.88 461 PHE B N 1
ATOM 9570 C CA . PHE B 1 461 ? -65.324 40.656 0.909 1.00 52.93 461 PHE B CA 1
ATOM 9571 C C . PHE B 1 461 ? -65.031 42.134 0.672 1.00 53.98 461 PHE B C 1
ATOM 9572 O O . PHE B 1 461 ? -65.633 42.765 -0.197 1.00 52.34 461 PHE B O 1
ATOM 9580 N N . ALA B 1 462 ? -64.102 42.680 1.450 1.00 49.70 462 ALA B N 1
ATOM 9581 C CA . ALA B 1 462 ? -63.544 43.997 1.169 1.00 50.36 462 ALA B CA 1
ATOM 9582 C C . ALA B 1 462 ? -62.661 43.968 -0.074 1.00 46.58 462 ALA B C 1
ATOM 9583 O O . ALA B 1 462 ? -62.376 45.008 -0.669 1.00 43.94 462 ALA B O 1
ATOM 9585 N N . SER B 1 463 ? -62.230 42.772 -0.460 1.00 35.03 463 SER B N 1
ATOM 9586 C CA . SER B 1 463 ? -61.509 42.585 -1.713 1.00 36.00 463 SER B CA 1
ATOM 9587 C C . SER B 1 463 ? -62.471 42.370 -2.876 1.00 34.81 463 SER B C 1
ATOM 9588 O O . SER B 1 463 ? -63.222 41.395 -2.901 1.00 35.99 463 SER B O 1
ATOM 9591 N N . ILE B 1 464 ? -62.442 43.286 -3.839 1.00 30.43 464 ILE B N 1
ATOM 9592 C CA . ILE B 1 464 ? -63.338 43.219 -4.987 1.00 34.14 464 ILE B CA 1
ATOM 9593 C C . ILE B 1 464 ? -62.642 42.598 -6.194 1.00 36.68 464 ILE B C 1
ATOM 9594 O O . ILE B 1 464 ? -61.882 43.265 -6.896 1.00 31.53 464 ILE B O 1
ATOM 9599 N N . ASN B 1 465 ? -62.907 41.317 -6.428 1.00 40.76 465 ASN B N 1
ATOM 9600 C CA . ASN B 1 465 ? -62.216 40.571 -7.473 1.00 43.03 465 ASN B CA 1
ATOM 9601 C C . ASN B 1 465 ? -62.829 40.803 -8.850 1.00 46.19 465 ASN B C 1
ATOM 9602 O O . ASN B 1 465 ? -64.050 40.811 -9.003 1.00 42.79 465 ASN B O 1
ATOM 9607 N N . TYR B 1 466 ? -61.973 40.993 -9.848 1.00 45.98 466 TYR B N 1
ATOM 9608 C CA . TYR B 1 466 ? -62.425 41.149 -11.226 1.00 41.10 466 TYR B CA 1
ATOM 9609 C C . TYR B 1 466 ? -61.321 40.786 -12.213 1.00 43.66 466 TYR B C 1
ATOM 9610 O O . TYR B 1 466 ? -60.150 41.091 -11.989 1.00 40.38 466 TYR B O 1
ATOM 9619 N N . VAL B 1 467 ? -61.703 40.133 -13.306 1.00 40.83 467 VAL B N 1
ATOM 9620 C CA . VAL B 1 467 ? -60.771 39.839 -14.388 1.00 43.07 467 VAL B CA 1
ATOM 9621 C C . VAL B 1 467 ? -60.829 40.909 -15.472 1.00 44.74 467 VAL B C 1
ATOM 9622 O O . VAL B 1 467 ? -59.948 40.989 -16.328 1.00 51.75 467 VAL B O 1
ATOM 9626 N N . THR B 1 468 ? -61.873 41.731 -15.431 1.00 46.63 468 THR B N 1
ATOM 9627 C CA . THR B 1 468 ? -62.105 42.729 -16.468 1.00 39.99 468 THR B CA 1
ATOM 9628 C C . THR B 1 468 ? -62.818 43.954 -15.905 1.00 45.90 468 THR B C 1
ATOM 9629 O O . THR B 1 468 ? -63.651 43.840 -15.005 1.00 49.93 468 THR B O 1
ATOM 9633 N N . SER B 1 469 ? -62.486 45.124 -16.441 1.00 46.11 469 SER B N 1
ATOM 9634 C CA . SER B 1 469 ? -63.278 46.326 -16.207 1.00 43.48 469 SER B CA 1
ATOM 9635 C C . SER B 1 469 ? -63.237 47.256 -17.415 1.00 44.08 469 SER B C 1
ATOM 9636 O O . SER B 1 469 ? -62.713 46.898 -18.469 1.00 40.26 469 SER B O 1
ATOM 9639 N N . HIS B 1 470 ? -63.793 48.452 -17.253 1.00 46.32 470 HIS B N 1
ATOM 9640 C CA . HIS B 1 470 ? -63.915 49.396 -18.358 1.00 47.43 470 HIS B CA 1
ATOM 9641 C C . HIS B 1 470 ? -62.549 49.913 -18.795 1.00 46.40 470 HIS B C 1
ATOM 9642 O O . HIS B 1 470 ? -62.360 50.295 -19.950 1.00 39.50 470 HIS B O 1
ATOM 9649 N N . ASP B 1 471 ? -61.600 49.922 -17.865 1.00 43.77 471 ASP B N 1
ATOM 9650 C CA . ASP B 1 471 ? -60.197 50.131 -18.203 1.00 49.15 471 ASP B CA 1
ATOM 9651 C C . ASP B 1 471 ? -59.597 48.889 -18.855 1.00 44.12 471 ASP B C 1
ATOM 9652 O O . ASP B 1 471 ? -59.486 47.838 -18.225 1.00 44.10 471 ASP B O 1
ATOM 9657 N N . GLY B 1 472 ? -59.210 49.019 -20.120 1.00 44.16 472 GLY B N 1
ATOM 9658 C CA . GLY B 1 472 ? -58.533 47.947 -20.824 1.00 50.71 472 GLY B CA 1
ATOM 9659 C C . GLY B 1 472 ? -59.488 47.087 -21.628 1.00 49.96 472 GLY B C 1
ATOM 9660 O O . GLY B 1 472 ? -60.567 47.536 -22.015 1.00 49.70 472 GLY B O 1
ATOM 9661 N N . PHE B 1 473 ? -59.089 45.844 -21.880 1.00 50.96 473 PHE B N 1
ATOM 9662 C CA . PHE B 1 473 ? -59.892 44.929 -22.681 1.00 51.57 473 PHE B CA 1
ATOM 9663 C C . PHE B 1 473 ? -61.207 44.596 -21.986 1.00 47.07 473 PHE B C 1
ATOM 9664 O O . PHE B 1 473 ? -61.327 44.726 -20.767 1.00 49.78 473 PHE B O 1
ATOM 9672 N N . THR B 1 474 ? -62.192 44.166 -22.768 1.00 47.34 474 THR B N 1
ATOM 9673 C CA . THR B 1 474 ? -63.266 43.323 -22.254 1.00 47.19 474 THR B CA 1
ATOM 9674 C C . THR B 1 474 ? -62.833 41.863 -22.177 1.00 50.46 474 THR B C 1
ATOM 9675 O O . THR B 1 474 ? -61.704 41.521 -22.531 1.00 43.23 474 THR B O 1
ATOM 9679 N N . LEU B 1 475 ? -63.736 41.007 -21.711 1.00 54.99 475 LEU B N 1
ATOM 9680 C CA . LEU B 1 475 ? -63.440 39.588 -21.560 1.00 45.87 475 LEU B CA 1
ATOM 9681 C C . LEU B 1 475 ? -63.268 38.912 -22.917 1.00 46.71 475 LEU B C 1
ATOM 9682 O O . LEU B 1 475 ? -62.375 38.086 -23.101 1.00 49.95 475 LEU B O 1
ATOM 9687 N N . GLU B 1 476 ? -64.130 39.270 -23.863 1.00 51.24 476 GLU B N 1
ATOM 9688 C CA . GLU B 1 476 ? -64.034 38.752 -25.222 1.00 51.40 476 GLU B CA 1
ATOM 9689 C C . GLU B 1 476 ? -62.720 39.161 -25.878 1.00 50.92 476 GLU B C 1
ATOM 9690 O O . GLU B 1 476 ? -62.091 38.369 -26.579 1.00 53.88 476 GLU B O 1
ATOM 9696 N N . ASP B 1 477 ? -62.310 40.404 -25.644 1.00 50.30 477 ASP B N 1
ATOM 9697 C CA . ASP B 1 477 ? -61.081 40.928 -26.229 1.00 53.37 477 ASP B CA 1
ATOM 9698 C C . ASP B 1 477 ? -59.858 40.482 -25.435 1.00 60.27 477 ASP B C 1
ATOM 9699 O O . ASP B 1 477 ? -58.738 40.493 -25.944 1.00 63.43 477 ASP B O 1
ATOM 9704 N N . LEU B 1 478 ? -60.081 40.090 -24.185 1.00 58.10 478 LEU B N 1
ATOM 9705 C CA . LEU B 1 478 ? -58.997 39.652 -23.314 1.00 49.58 478 LEU B CA 1
ATOM 9706 C C . LEU B 1 478 ? -58.379 38.351 -23.816 1.00 53.55 478 LEU B C 1
ATOM 9707 O O . LEU B 1 478 ? -57.215 38.060 -23.542 1.00 54.10 478 LEU B O 1
ATOM 9712 N N . VAL B 1 479 ? -59.166 37.573 -24.552 1.00 51.49 479 VAL B N 1
ATOM 9713 C CA . VAL B 1 479 ? -58.710 36.285 -25.060 1.00 51.28 479 VAL B CA 1
ATOM 9714 C C . VAL B 1 479 ? -58.640 36.286 -26.583 1.00 48.35 479 VAL B C 1
ATOM 9715 O O . VAL B 1 479 ? -58.935 35.280 -27.229 1.00 48.38 479 VAL B O 1
ATOM 9719 N N . SER B 1 480 ? -58.248 37.422 -27.152 1.00 51.63 480 SER B N 1
ATOM 9720 C CA . SER B 1 480 ? -58.559 37.730 -28.542 1.00 52.93 480 SER B CA 1
ATOM 9721 C C . SER B 1 480 ? -57.592 38.764 -29.109 1.00 51.49 480 SER B C 1
ATOM 9722 O O . SER B 1 480 ? -57.555 38.997 -30.317 1.00 61.99 480 SER B O 1
ATOM 9725 N N . TYR B 1 481 ? -56.811 39.381 -28.228 1.00 54.27 481 TYR B N 1
ATOM 9726 C CA . TYR B 1 481 ? -55.774 40.316 -28.648 1.00 52.94 481 TYR B CA 1
ATOM 9727 C C . TYR B 1 481 ? -54.558 40.239 -27.730 1.00 57.51 481 TYR B C 1
ATOM 9728 O O . TYR B 1 481 ? -54.694 40.111 -26.513 1.00 55.32 481 TYR B O 1
ATOM 9737 N N . ASN B 1 482 ? -53.371 40.319 -28.321 1.00 61.51 482 ASN B N 1
ATOM 9738 C CA . ASN B 1 482 ? -52.145 40.509 -27.556 1.00 63.00 482 ASN B CA 1
ATOM 9739 C C . ASN B 1 482 ? -51.740 41.977 -27.470 1.00 60.51 482 ASN B C 1
ATOM 9740 O O . ASN B 1 482 ? -51.181 42.419 -26.467 1.00 60.81 482 ASN B O 1
ATOM 9745 N N . GLN B 1 483 ? -52.026 42.727 -28.529 1.00 61.81 483 GLN B N 1
ATOM 9746 C CA . GLN B 1 483 ? -51.779 44.164 -28.540 1.00 65.74 483 GLN B CA 1
ATOM 9747 C C . GLN B 1 483 ? -53.087 44.948 -28.530 1.00 59.88 483 GLN B C 1
ATOM 9748 O O . GLN B 1 483 ? -54.159 44.389 -28.760 1.00 51.30 483 GLN B O 1
ATOM 9754 N N . LYS B 1 484 ? -52.990 46.247 -28.264 1.00 52.76 484 LYS B N 1
ATOM 9755 C CA . LYS B 1 484 ? -54.155 47.124 -28.294 1.00 51.93 484 LYS B CA 1
ATOM 9756 C C . LYS B 1 484 ? -54.329 47.762 -29.668 1.00 57.36 484 LYS B C 1
ATOM 9757 O O . LYS B 1 484 ? -53.358 47.960 -30.399 1.00 59.36 484 LYS B O 1
ATOM 9763 N N . HIS B 1 485 ? -55.572 48.081 -30.013 1.00 58.55 485 HIS B N 1
ATOM 9764 C CA . HIS B 1 485 ? -55.867 48.772 -31.263 1.00 54.48 485 HIS B CA 1
ATOM 9765 C C . HIS B 1 485 ? -56.699 50.026 -31.016 1.00 54.82 485 HIS B C 1
ATOM 9766 O O . HIS B 1 485 ? -57.885 50.070 -31.344 1.00 53.86 485 HIS B O 1
ATOM 9773 N N . ASN B 1 486 ? -56.070 51.043 -30.435 1.00 53.40 486 ASN B N 1
ATOM 9774 C CA . ASN B 1 486 ? -56.769 52.272 -30.078 1.00 54.92 486 ASN B CA 1
ATOM 9775 C C . ASN B 1 486 ? -56.723 53.307 -31.197 1.00 58.37 486 ASN B C 1
ATOM 9776 O O . ASN B 1 486 ? -57.157 54.445 -31.021 1.00 57.83 486 ASN B O 1
ATOM 9781 N N . GLU B 1 487 ? -56.194 52.904 -32.348 1.00 57.65 487 GLU B N 1
ATOM 9782 C CA . GLU B 1 487 ? -56.135 53.779 -33.512 1.00 55.65 487 GLU B CA 1
ATOM 9783 C C . GLU B 1 487 ? -57.339 54.714 -33.560 1.00 51.82 487 GLU B C 1
ATOM 9784 O O . GLU B 1 487 ? -57.206 55.897 -33.877 1.00 50.81 487 GLU B O 1
ATOM 9790 N N . ALA B 1 488 ? -58.513 54.177 -33.244 1.00 50.31 488 ALA B N 1
ATOM 9791 C CA . ALA B 1 488 ? -59.768 54.869 -33.509 1.00 47.31 488 ALA B CA 1
ATOM 9792 C C . ALA B 1 488 ? -59.905 56.115 -32.639 1.00 45.83 488 ALA B C 1
ATOM 9793 O O . ALA B 1 488 ? -60.756 56.968 -32.890 1.00 43.36 488 ALA B O 1
ATOM 9795 N N . ASN B 1 489 ? -59.062 56.212 -31.616 1.00 51.35 489 ASN B N 1
ATOM 9796 C CA . ASN B 1 489 ? -59.081 57.356 -30.713 1.00 53.60 489 ASN B CA 1
ATOM 9797 C C . ASN B 1 489 ? -58.316 58.548 -31.278 1.00 56.19 489 ASN B C 1
ATOM 9798 O O . ASN B 1 489 ? -58.455 59.672 -30.795 1.00 51.54 489 ASN B O 1
ATOM 9803 N N . GLY B 1 490 ? -57.508 58.296 -32.302 1.00 53.72 490 GLY B N 1
ATOM 9804 C CA . GLY B 1 490 ? -56.779 59.353 -32.978 1.00 53.31 490 GLY B CA 1
ATOM 9805 C C . GLY B 1 490 ? -55.642 59.901 -32.138 1.00 56.64 490 GLY B C 1
ATOM 9806 O O . GLY B 1 490 ? -55.440 61.113 -32.066 1.00 55.18 490 GLY B O 1
ATOM 9807 N N . PHE B 1 491 ? -54.897 59.004 -31.502 1.00 59.93 491 PHE B N 1
ATOM 9808 C CA . PHE B 1 491 ? -53.775 59.399 -30.659 1.00 64.60 491 PHE B CA 1
ATOM 9809 C C . PHE B 1 491 ? -52.513 58.623 -31.020 1.00 67.01 491 PHE B C 1
ATOM 9810 O O . PHE B 1 491 ? -51.687 58.326 -30.157 1.00 70.73 491 PHE B O 1
ATOM 9818 N N . ASN B 1 492 ? -52.370 58.299 -32.301 1.00 67.75 492 ASN B N 1
ATOM 9819 C CA . ASN B 1 492 ? -51.277 57.451 -32.760 1.00 75.99 492 ASN B CA 1
ATOM 9820 C C . ASN B 1 492 ? -51.092 56.221 -31.876 1.00 73.31 492 ASN B C 1
ATOM 9821 O O . ASN B 1 492 ? -49.988 55.689 -31.760 1.00 77.36 492 ASN B O 1
ATOM 9826 N N . ASN B 1 493 ? -52.180 55.776 -31.256 1.00 68.39 493 ASN B N 1
ATOM 9827 C CA . ASN B 1 493 ? -52.155 54.570 -30.437 1.00 66.46 493 ASN B CA 1
ATOM 9828 C C . ASN B 1 493 ? -51.182 54.687 -29.268 1.00 66.40 493 ASN B C 1
ATOM 9829 O O . ASN B 1 493 ? -50.584 53.698 -28.844 1.00 58.84 493 ASN B O 1
ATOM 9834 N N . GLN B 1 494 ? -51.030 55.901 -28.751 1.00 65.64 494 GLN B N 1
ATOM 9835 C CA . GLN B 1 494 ? -50.151 56.145 -27.613 1.00 72.31 494 GLN B CA 1
ATOM 9836 C C . GLN B 1 494 ? -50.915 56.051 -26.296 1.00 68.89 494 GLN B C 1
ATOM 9837 O O . GLN B 1 494 ? -50.316 56.022 -25.221 1.00 69.29 494 GLN B O 1
ATOM 9843 N N . ASP B 1 495 ? -52.240 56.004 -26.389 1.00 63.47 495 ASP B N 1
ATOM 9844 C CA . ASP B 1 495 ? -53.087 55.897 -25.207 1.00 60.59 495 ASP B CA 1
ATOM 9845 C C . ASP B 1 495 ? -53.363 54.439 -24.856 1.00 64.50 495 ASP B C 1
ATOM 9846 O O . ASP B 1 495 ? -53.174 53.545 -25.681 1.00 65.65 495 ASP B O 1
ATOM 9851 N N . GLY B 1 496 ? -53.813 54.206 -23.627 1.00 64.60 496 GLY B N 1
ATOM 9852 C CA . GLY B 1 496 ? -54.158 52.869 -23.182 1.00 61.31 496 GLY B CA 1
ATOM 9853 C C . GLY B 1 496 ? -52.950 52.082 -22.716 1.00 59.19 496 GLY B C 1
ATOM 9854 O O . GLY B 1 496 ? -51.868 52.187 -23.294 1.00 57.53 496 GLY B O 1
ATOM 9855 N N . MET B 1 497 ? -53.135 51.289 -21.665 1.00 59.31 497 MET B N 1
ATOM 9856 C CA . MET B 1 497 ? -52.061 50.459 -21.134 1.00 59.46 497 MET B CA 1
ATOM 9857 C C . MET B 1 497 ? -51.488 49.542 -22.209 1.00 59.65 497 MET B C 1
ATOM 9858 O O . MET B 1 497 ? -52.208 49.089 -23.100 1.00 61.43 497 MET B O 1
ATOM 9863 N N . ASN B 1 498 ? -50.190 49.272 -22.120 1.00 61.27 498 ASN B N 1
ATOM 9864 C CA . ASN B 1 498 ? -49.511 48.441 -23.107 1.00 58.68 498 ASN B CA 1
ATOM 9865 C C . ASN B 1 498 ? -49.464 46.974 -22.690 1.00 64.48 498 ASN B C 1
ATOM 9866 O O . ASN B 1 498 ? -49.672 46.079 -23.509 1.00 68.17 498 ASN B O 1
ATOM 9871 N N . GLU B 1 499 ? -49.191 46.736 -21.412 1.00 62.15 499 GLU B N 1
ATOM 9872 C CA . GLU B 1 499 ? -49.259 45.392 -20.851 1.00 64.67 499 GLU B CA 1
ATOM 9873 C C . GLU B 1 499 ? -50.682 45.040 -20.432 1.00 62.14 499 GLU B C 1
ATOM 9874 O O . GLU B 1 499 ? -51.198 45.568 -19.447 1.00 64.96 499 GLU B O 1
ATOM 9880 N N . ASN B 1 500 ? -51.312 44.146 -21.187 1.00 56.08 500 ASN B N 1
ATOM 9881 C CA . ASN B 1 500 ? -52.681 43.733 -20.904 1.00 56.18 500 ASN B CA 1
ATOM 9882 C C . ASN B 1 500 ? -52.754 42.306 -20.372 1.00 57.46 500 ASN B C 1
ATOM 9883 O O . ASN B 1 500 ? -53.828 41.820 -20.015 1.00 58.12 500 ASN B O 1
ATOM 9888 N N . TYR B 1 501 ? -51.606 41.639 -20.321 1.00 59.17 501 TYR B N 1
ATOM 9889 C CA . TYR B 1 501 ? -51.542 40.257 -19.861 1.00 57.49 501 TYR B CA 1
ATOM 9890 C C . TYR B 1 501 ? -52.561 39.386 -20.589 1.00 61.21 501 TYR B C 1
ATOM 9891 O O . TYR B 1 501 ? -53.070 38.414 -20.032 1.00 63.45 501 TYR B O 1
ATOM 9900 N N . SER B 1 502 ? -52.852 39.741 -21.836 1.00 66.31 502 SER B N 1
ATOM 9901 C CA . SER B 1 502 ? -53.862 39.037 -22.617 1.00 62.63 502 SER B CA 1
ATOM 9902 C C . SER B 1 502 ? -53.225 37.992 -23.526 1.00 60.90 502 SER B C 1
ATOM 9903 O O . SER B 1 502 ? -52.011 37.985 -23.725 1.00 50.55 502 SER B O 1
ATOM 9906 N N . TRP B 1 503 ? -54.054 37.110 -24.077 1.00 65.18 503 TRP B N 1
ATOM 9907 C CA . TRP B 1 503 ? -53.575 36.064 -24.973 1.00 69.89 503 TRP B CA 1
ATOM 9908 C C . TRP B 1 503 ? -54.587 35.778 -26.077 1.00 73.72 503 TRP B C 1
ATOM 9909 O O . TRP B 1 503 ? -55.659 35.229 -25.822 1.00 74.79 503 TRP B O 1
ATOM 9920 N N . ASN B 1 504 ? -54.239 36.153 -27.303 1.00 76.03 504 ASN B N 1
ATOM 9921 C CA . ASN B 1 504 ? -55.227 36.321 -28.362 1.00 78.84 504 ASN B CA 1
ATOM 9922 C C . ASN B 1 504 ? -55.971 35.025 -28.667 1.00 80.56 504 ASN B C 1
ATOM 9923 O O . ASN B 1 504 ? -56.815 34.978 -29.562 1.00 72.69 504 ASN B O 1
ATOM 9928 N N . CYS B 1 505 ? -55.653 33.976 -27.916 1.00 82.56 505 CYS B N 1
ATOM 9929 C CA . CYS B 1 505 ? -55.660 32.620 -28.453 1.00 84.58 505 CYS B CA 1
ATOM 9930 C C . CYS B 1 505 ? -55.411 32.620 -29.957 1.00 82.73 505 CYS B C 1
ATOM 9931 O O . CYS B 1 505 ? -56.304 32.309 -30.744 1.00 80.74 505 CYS B O 1
ATOM 9934 N N . GLY B 1 506 ? -54.190 32.972 -30.349 1.00 80.55 506 GLY B N 1
ATOM 9935 C CA . GLY B 1 506 ? -53.552 32.356 -31.497 1.00 77.94 506 GLY B CA 1
ATOM 9936 C C . GLY B 1 506 ? -53.819 33.112 -32.784 1.00 80.32 506 GLY B C 1
ATOM 9937 O O . GLY B 1 506 ? -53.134 32.911 -33.787 1.00 77.72 506 GLY B O 1
ATOM 9938 N N . ALA B 1 507 ? -54.820 33.985 -32.755 1.00 87.48 507 ALA B N 1
ATOM 9939 C CA . ALA B 1 507 ? -54.941 35.046 -33.748 1.00 92.83 507 ALA B CA 1
ATOM 9940 C C . ALA B 1 507 ? -54.704 36.416 -33.123 1.00 94.72 507 ALA B C 1
ATOM 9941 O O . ALA B 1 507 ? -54.532 36.535 -31.910 1.00 104.94 507 ALA B O 1
ATOM 9943 N N . GLU B 1 508 ? -54.696 37.449 -33.960 1.00 88.37 508 GLU B N 1
ATOM 9944 C CA . GLU B 1 508 ? -55.055 38.793 -33.522 1.00 74.75 508 GLU B CA 1
ATOM 9945 C C . GLU B 1 508 ? -56.397 39.223 -34.104 1.00 68.57 508 GLU B C 1
ATOM 9946 O O . GLU B 1 508 ? -56.481 39.628 -35.263 1.00 66.30 508 GLU B O 1
ATOM 9952 N N . GLY B 1 509 ? -57.445 39.132 -33.291 1.00 63.45 509 GLY B N 1
ATOM 9953 C CA . GLY B 1 509 ? -58.764 39.584 -33.694 1.00 62.90 509 GLY B CA 1
ATOM 9954 C C . GLY B 1 509 ? -59.709 38.433 -33.979 1.00 64.58 509 GLY B C 1
ATOM 9955 O O . GLY B 1 509 ? -59.516 37.322 -33.486 1.00 67.62 509 GLY B O 1
ATOM 9956 N N . PRO B 1 510 ? -60.736 38.702 -34.778 1.00 59.28 510 PRO B N 1
ATOM 9957 C CA . PRO B 1 510 ? -61.738 37.686 -35.113 1.00 58.35 510 PRO B CA 1
ATOM 9958 C C . PRO B 1 510 ? -61.237 36.731 -36.192 1.00 58.26 510 PRO B C 1
ATOM 9959 O O . PRO B 1 510 ? -60.529 37.151 -37.106 1.00 52.51 510 PRO B O 1
ATOM 9963 N N . THR B 1 511 ? -61.606 35.459 -36.081 1.00 60.35 511 THR B N 1
ATOM 9964 C CA . THR B 1 511 ? -60.962 34.404 -36.853 1.00 61.24 511 THR B CA 1
ATOM 9965 C C . THR B 1 511 ? -61.993 33.487 -37.502 1.00 64.41 511 THR B C 1
ATOM 9966 O O . THR B 1 511 ? -63.191 33.767 -37.475 1.00 63.50 511 THR B O 1
ATOM 9970 N N . ASN B 1 512 ? -61.519 32.390 -38.084 1.00 73.43 512 ASN B N 1
ATOM 9971 C CA . ASN B 1 512 ? -62.394 31.292 -38.477 1.00 71.04 512 ASN B CA 1
ATOM 9972 C C . ASN B 1 512 ? -61.894 29.945 -37.965 1.00 68.22 512 ASN B C 1
ATOM 9973 O O . ASN B 1 512 ? -62.686 29.064 -37.632 1.00 64.37 512 ASN B O 1
ATOM 9978 N N . ASP B 1 513 ? -60.575 29.794 -37.905 1.00 68.41 513 ASP B N 1
ATOM 9979 C CA . ASP B 1 513 ? -59.966 28.615 -37.301 1.00 74.00 513 ASP B CA 1
ATOM 9980 C C . ASP B 1 513 ? -60.690 28.216 -36.019 1.00 79.57 513 ASP B C 1
ATOM 9981 O O . ASP B 1 513 ? -60.563 28.881 -34.991 1.00 88.01 513 ASP B O 1
ATOM 9986 N N . GLN B 1 514 ? -61.449 27.127 -36.088 1.00 76.29 514 GLN B N 1
ATOM 9987 C CA . GLN B 1 514 ? -62.244 26.674 -34.953 1.00 73.53 514 GLN B CA 1
ATOM 9988 C C . GLN B 1 514 ? -61.362 26.380 -33.744 1.00 74.18 514 GLN B C 1
ATOM 9989 O O . GLN B 1 514 ? -61.714 26.709 -32.612 1.00 73.77 514 GLN B O 1
ATOM 9995 N N . ASN B 1 515 ? -60.214 25.757 -33.993 1.00 75.60 515 ASN B N 1
ATOM 9996 C CA . ASN B 1 515 ? -59.214 25.549 -32.953 1.00 70.39 515 ASN B CA 1
ATOM 9997 C C . ASN B 1 515 ? -59.036 26.801 -32.101 1.00 71.03 515 ASN B C 1
ATOM 9998 O O . ASN B 1 515 ? -58.538 26.733 -30.977 1.00 71.29 515 ASN B O 1
ATOM 10000 N N . VAL B 1 516 ? -59.446 27.943 -32.643 1.00 68.09 516 VAL B N 1
ATOM 10001 C CA . VAL B 1 516 ? -59.077 29.235 -32.077 1.00 65.37 516 VAL B CA 1
ATOM 10002 C C . VAL B 1 516 ? -60.287 29.938 -31.471 1.00 62.91 516 VAL B C 1
ATOM 10003 O O . VAL B 1 516 ? -60.223 30.452 -30.354 1.00 66.56 516 VAL B O 1
ATOM 10005 N N . VAL B 1 517 ? -61.389 29.955 -32.213 1.00 59.98 517 VAL B N 1
ATOM 10006 C CA . VAL B 1 517 ? -62.717 29.990 -31.613 1.00 59.11 517 VAL B CA 1
ATOM 10007 C C . VAL B 1 517 ? -62.733 29.274 -30.267 1.00 65.90 517 VAL B C 1
ATOM 10008 O O . VAL B 1 517 ? -63.001 29.883 -29.231 1.00 71.54 517 VAL B O 1
ATOM 10010 N N . ILE B 1 518 ? -62.445 27.976 -30.289 1.00 66.37 518 ILE B N 1
ATOM 10011 C CA . ILE B 1 518 ? -62.753 27.104 -29.162 1.00 57.91 518 ILE B CA 1
ATOM 10012 C C . ILE B 1 518 ? -61.830 27.383 -27.980 1.00 57.01 518 ILE B C 1
ATOM 10013 O O . ILE B 1 518 ? -62.278 27.457 -26.835 1.00 51.44 518 ILE B O 1
ATOM 10018 N N . CYS B 1 519 ? -60.542 27.538 -28.265 1.00 58.27 519 CYS B N 1
ATOM 10019 C CA . CYS B 1 519 ? -59.595 28.046 -27.280 1.00 66.15 519 CYS B CA 1
ATOM 10020 C C . CYS B 1 519 ? -60.144 29.280 -26.572 1.00 59.32 519 CYS B C 1
ATOM 10021 O O . CYS B 1 519 ? -60.005 29.424 -25.357 1.00 51.44 519 CYS B O 1
ATOM 10024 N N . ARG B 1 520 ? -60.769 30.167 -27.339 1.00 56.98 520 ARG B N 1
ATOM 10025 C CA . ARG B 1 520 ? -61.382 31.366 -26.780 1.00 57.79 520 ARG B CA 1
ATOM 10026 C C . ARG B 1 520 ? -62.427 31.012 -25.728 1.00 60.47 520 ARG B C 1
ATOM 10027 O O . ARG B 1 520 ? -62.354 31.472 -24.588 1.00 55.91 520 ARG B O 1
ATOM 10035 N N . GLU B 1 521 ? -63.398 30.193 -26.117 1.00 54.88 521 GLU B N 1
ATOM 10036 C CA . GLU B 1 521 ? -64.548 29.909 -25.267 1.00 57.80 521 GLU B CA 1
ATOM 10037 C C . GLU B 1 521 ? -64.144 29.086 -24.048 1.00 59.52 521 GLU B C 1
ATOM 10038 O O . GLU B 1 521 ? -64.793 29.145 -23.004 1.00 62.12 521 GLU B O 1
ATOM 10044 N N . LYS B 1 522 ? -63.067 28.320 -24.189 1.00 62.88 522 LYS B N 1
ATOM 10045 C CA . LYS B 1 522 ? -62.446 27.655 -23.050 1.00 61.91 522 LYS B CA 1
ATOM 10046 C C . LYS B 1 522 ? -61.894 28.668 -22.053 1.00 60.18 522 LYS B C 1
ATOM 10047 O O . LYS B 1 522 ? -62.096 28.540 -20.846 1.00 52.69 522 LYS B O 1
ATOM 10053 N N . GLN B 1 523 ? -61.196 29.676 -22.567 1.00 59.80 523 GLN B N 1
ATOM 10054 C CA . GLN B 1 523 ? -60.564 30.680 -21.720 1.00 57.81 523 GLN B CA 1
ATOM 10055 C C . GLN B 1 523 ? -61.605 31.559 -21.035 1.00 53.99 523 GLN B C 1
ATOM 10056 O O . GLN B 1 523 ? -61.492 31.862 -19.847 1.00 58.50 523 GLN B O 1
ATOM 10062 N N . LYS B 1 524 ? -62.619 31.965 -21.792 1.00 48.83 524 LYS B N 1
ATOM 10063 C CA . LYS B 1 524 ? -63.703 32.776 -21.250 1.00 44.50 524 LYS B CA 1
ATOM 10064 C C . LYS B 1 524 ? -64.321 32.120 -20.020 1.00 45.22 524 LYS B C 1
ATOM 10065 O O . LYS B 1 524 ? -64.664 32.797 -19.050 1.00 42.10 524 LYS B O 1
ATOM 10071 N N . ARG B 1 525 ? -64.460 30.799 -20.066 1.00 44.48 525 ARG B N 1
ATOM 10072 C CA . ARG B 1 525 ? -65.093 30.057 -18.983 1.00 44.36 525 ARG B CA 1
ATOM 10073 C C . ARG B 1 525 ? -64.100 29.756 -17.866 1.00 46.98 525 ARG B C 1
ATOM 10074 O O . ARG B 1 525 ? -64.478 29.638 -16.701 1.00 45.26 525 ARG B O 1
ATOM 10082 N N . ASN B 1 526 ? -62.828 29.632 -18.230 1.00 49.87 526 ASN B N 1
ATOM 10083 C CA . ASN B 1 526 ? -61.755 29.535 -17.247 1.00 58.86 526 ASN B CA 1
ATOM 10084 C C . ASN B 1 526 ? -61.687 30.764 -16.347 1.00 58.14 526 ASN B C 1
ATOM 10085 O O . ASN B 1 526 ? -61.669 30.648 -15.121 1.00 57.67 526 ASN B O 1
ATOM 10090 N N . PHE B 1 527 ? -61.649 31.941 -16.962 1.00 55.55 527 PHE B N 1
ATOM 10091 C CA . PHE B 1 527 ? -61.709 33.196 -16.222 1.00 51.46 527 PHE B CA 1
ATOM 10092 C C . PHE B 1 527 ? -62.995 33.294 -15.407 1.00 54.28 527 PHE B C 1
ATOM 10093 O O . PHE B 1 527 ? -62.981 33.734 -14.257 1.00 49.15 527 PHE B O 1
ATOM 10101 N N . MET B 1 528 ? -64.105 32.883 -16.011 1.00 50.51 528 MET B N 1
ATOM 10102 C CA . MET B 1 528 ? -65.415 33.030 -15.389 1.00 45.18 528 MET B CA 1
ATOM 10103 C C . MET B 1 528 ? -65.506 32.224 -14.098 1.00 50.00 528 MET B C 1
ATOM 10104 O O . MET B 1 528 ? -65.932 32.737 -13.063 1.00 53.08 528 MET B O 1
ATOM 10109 N N . ILE B 1 529 ? -65.103 30.960 -14.166 1.00 51.34 529 ILE B N 1
ATOM 10110 C CA . ILE B 1 529 ? -65.143 30.079 -13.004 1.00 53.09 529 ILE B CA 1
ATOM 10111 C C . ILE B 1 529 ? -64.272 30.616 -11.874 1.00 54.34 529 ILE B C 1
ATOM 10112 O O . ILE B 1 529 ? -64.739 30.797 -10.750 1.00 50.25 529 ILE B O 1
ATOM 10117 N N . THR B 1 530 ? -63.004 30.869 -12.180 1.00 51.98 530 THR B N 1
ATOM 10118 C CA . THR B 1 530 ? -62.059 31.363 -11.186 1.00 51.28 530 THR B CA 1
ATOM 10119 C C . THR B 1 530 ? -62.644 32.535 -10.404 1.00 49.39 530 THR B C 1
ATOM 10120 O O . THR B 1 530 ? -62.633 32.539 -9.173 1.00 47.15 530 THR B O 1
ATOM 10124 N N . LEU B 1 531 ? -63.154 33.526 -11.127 1.00 45.35 531 LEU B N 1
ATOM 10125 C CA . LEU B 1 531 ? -63.773 34.690 -10.503 1.00 42.94 531 LEU B CA 1
ATOM 10126 C C . LEU B 1 531 ? -64.869 34.274 -9.527 1.00 49.34 531 LEU B C 1
ATOM 10127 O O . LEU B 1 531 ? -64.808 34.590 -8.339 1.00 44.60 531 LEU B O 1
ATOM 10132 N N . LEU B 1 532 ? -65.870 33.564 -10.036 1.00 55.69 532 LEU B N 1
ATOM 10133 C CA . LEU B 1 532 ? -67.053 33.234 -9.250 1.00 53.96 532 LEU B CA 1
ATOM 10134 C C . LEU B 1 532 ? -66.782 32.065 -8.310 1.00 51.16 532 LEU B C 1
ATOM 10135 O O . LEU B 1 532 ? -67.711 31.440 -7.797 1.00 51.35 532 LEU B O 1
ATOM 10140 N N . VAL B 1 533 ? -65.504 31.774 -8.088 1.00 49.64 533 VAL B N 1
ATOM 10141 C CA . VAL B 1 533 ? -65.109 30.670 -7.221 1.00 44.15 533 VAL B CA 1
ATOM 10142 C C . VAL B 1 533 ? -64.020 31.099 -6.244 1.00 37.47 533 VAL B C 1
ATOM 10143 O O . VAL B 1 533 ? -63.496 30.283 -5.486 1.00 30.66 533 VAL B O 1
ATOM 10147 N N . SER B 1 534 ? -63.683 32.385 -6.268 1.00 36.80 534 SER B N 1
ATOM 10148 C CA . SER B 1 534 ? -62.728 32.944 -5.319 1.00 39.34 534 SER B CA 1
ATOM 10149 C C . SER B 1 534 ? -63.442 33.618 -4.151 1.00 41.65 534 SER B C 1
ATOM 10150 O O . SER B 1 534 ? -64.552 34.127 -4.301 1.00 41.14 534 SER B O 1
ATOM 10153 N N . GLN B 1 535 ? -62.796 33.618 -2.990 1.00 48.45 535 GLN B N 1
ATOM 10154 C CA . GLN B 1 535 ? -63.238 34.435 -1.867 1.00 48.00 535 GLN B CA 1
ATOM 10155 C C . GLN B 1 535 ? -63.191 35.920 -2.212 1.00 51.70 535 GLN B C 1
ATOM 10156 O O . GLN B 1 535 ? -62.269 36.381 -2.884 1.00 44.66 535 GLN B O 1
ATOM 10162 N N . GLY B 1 536 ? -64.191 36.662 -1.749 1.00 54.31 536 GLY B N 1
ATOM 10163 C CA . GLY B 1 536 ? -64.270 38.086 -2.015 1.00 48.62 536 GLY B CA 1
ATOM 10164 C C . GLY B 1 536 ? -65.504 38.460 -2.812 1.00 46.81 536 GLY B C 1
ATOM 10165 O O . GLY B 1 536 ? -66.351 37.614 -3.097 1.00 49.99 536 GLY B O 1
ATOM 10166 N N . THR B 1 537 ? -65.605 39.735 -3.174 1.00 42.31 537 THR B N 1
ATOM 10167 C CA . THR B 1 537 ? -66.708 40.213 -3.998 1.00 41.71 537 THR B CA 1
ATOM 10168 C C . THR B 1 537 ? -66.325 40.235 -5.474 1.00 42.03 537 THR B C 1
ATOM 10169 O O . THR B 1 537 ? -65.396 40.937 -5.874 1.00 51.72 537 THR B O 1
ATOM 10173 N N . PRO B 1 538 ? -67.046 39.461 -6.279 1.00 39.36 538 PRO B N 1
ATOM 10174 C CA . PRO B 1 538 ? -66.809 39.422 -7.726 1.00 37.17 538 PRO B CA 1
ATOM 10175 C C . PRO B 1 538 ? -67.507 40.571 -8.445 1.00 39.49 538 PRO B C 1
ATOM 10176 O O . PRO B 1 538 ? -68.663 40.873 -8.148 1.00 43.65 538 PRO B O 1
ATOM 10180 N N . MET B 1 539 ? -66.807 41.202 -9.382 1.00 38.54 539 MET B N 1
ATOM 10181 C CA . MET B 1 539 ? -67.414 42.209 -10.244 1.00 37.13 539 MET B CA 1
ATOM 10182 C C . MET B 1 539 ? -67.398 41.767 -11.704 1.00 35.70 539 MET B C 1
ATOM 10183 O O . MET B 1 539 ? -66.335 41.603 -12.301 1.00 42.81 539 MET B O 1
ATOM 10188 N N . ILE B 1 540 ? -68.584 41.575 -12.271 1.00 28.86 540 ILE B N 1
ATOM 10189 C CA . ILE B 1 540 ? -68.719 41.338 -13.704 1.00 37.61 540 ILE B CA 1
ATOM 10190 C C . ILE B 1 540 ? -68.699 42.648 -14.484 1.00 39.88 540 ILE B C 1
ATOM 10191 O O . ILE B 1 540 ? -69.364 43.614 -14.111 1.00 38.33 540 ILE B O 1
ATOM 10196 N N . LEU B 1 541 ? -67.932 42.673 -15.569 1.00 40.65 541 LEU B N 1
ATOM 10197 C CA . LEU B 1 541 ? -67.943 43.804 -16.489 1.00 45.63 541 LEU B CA 1
ATOM 10198 C C . LEU B 1 541 ? -69.099 43.699 -17.478 1.00 46.97 541 LEU B C 1
ATOM 10199 O O . LEU B 1 541 ? -69.083 42.859 -18.379 1.00 51.87 541 LEU B O 1
ATOM 10204 N N . GLY B 1 542 ? -70.099 44.556 -17.305 1.00 50.45 542 GLY B N 1
ATOM 10205 C CA . GLY B 1 542 ? -71.250 44.573 -18.188 1.00 54.11 542 GLY B CA 1
ATOM 10206 C C . GLY B 1 542 ? -70.899 44.172 -19.607 1.00 50.90 542 GLY B C 1
ATOM 10207 O O . GLY B 1 542 ? -69.877 44.596 -20.148 1.00 56.54 542 GLY B O 1
ATOM 10208 N N . GLY B 1 543 ? -71.750 43.350 -20.213 1.00 49.25 543 GLY B N 1
ATOM 10209 C CA . GLY B 1 543 ? -71.617 43.015 -21.619 1.00 51.67 543 GLY B CA 1
ATOM 10210 C C . GLY B 1 543 ? -70.690 41.838 -21.850 1.00 53.50 543 GLY B C 1
ATOM 10211 O O . GLY B 1 543 ? -70.572 41.339 -22.969 1.00 52.74 543 GLY B O 1
ATOM 10212 N N . ASP B 1 544 ? -70.029 41.394 -20.786 1.00 45.00 544 ASP B N 1
ATOM 10213 C CA . ASP B 1 544 ? -69.096 40.277 -20.876 1.00 42.11 544 ASP B CA 1
ATOM 10214 C C . ASP B 1 544 ? -69.832 38.958 -21.085 1.00 43.56 544 ASP B C 1
ATOM 10215 O O . ASP B 1 544 ? -69.401 38.113 -21.869 1.00 52.62 544 ASP B O 1
ATOM 10220 N N . GLU B 1 545 ? -70.946 38.790 -20.380 1.00 48.16 545 GLU B N 1
ATOM 10221 C CA . GLU B 1 545 ? -71.858 37.683 -20.641 1.00 47.18 545 GLU B CA 1
ATOM 10222 C C . GLU B 1 545 ? -72.412 37.748 -22.060 1.00 49.56 545 GLU B C 1
ATOM 10223 O O . GLU B 1 545 ? -72.761 36.724 -22.648 1.00 51.48 545 GLU B O 1
ATOM 10229 N N . LEU B 1 546 ? -72.490 38.958 -22.605 1.00 46.22 546 LEU B N 1
ATOM 10230 C CA . LEU B 1 546 ? -72.911 39.150 -23.987 1.00 39.89 546 LEU B CA 1
ATOM 10231 C C . LEU B 1 546 ? -71.747 38.945 -24.951 1.00 43.36 546 LEU B C 1
ATOM 10232 O O . LEU B 1 546 ? -71.889 39.134 -26.159 1.00 44.64 546 LEU B O 1
ATOM 10237 N N . SER B 1 547 ? -70.598 38.557 -24.409 1.00 40.29 547 SER B N 1
ATOM 10238 C CA . SER B 1 547 ? -69.388 38.400 -25.208 1.00 40.28 547 SER B CA 1
ATOM 10239 C C . SER B 1 547 ? -69.084 39.665 -26.004 1.00 41.77 547 SER B C 1
ATOM 10240 O O . SER B 1 547 ? -68.790 39.604 -27.197 1.00 30.99 547 SER B O 1
ATOM 10243 N N . ARG B 1 548 ? -69.157 40.811 -25.334 1.00 47.84 548 ARG B N 1
ATOM 10244 C CA . ARG B 1 548 ? -68.991 42.098 -25.998 1.00 49.25 548 ARG B CA 1
ATOM 10245 C C . ARG B 1 548 ? -67.551 42.299 -26.458 1.00 51.57 548 ARG B C 1
ATOM 10246 O O . ARG B 1 548 ? -66.612 41.832 -25.814 1.00 59.27 548 ARG B O 1
ATOM 10254 N N . THR B 1 549 ? -67.385 42.997 -27.577 1.00 49.66 549 THR B N 1
ATOM 10255 C CA . THR B 1 549 ? -66.058 43.288 -28.109 1.00 42.86 549 THR B CA 1
ATOM 10256 C C . THR B 1 549 ? -65.929 44.757 -28.497 1.00 44.81 549 THR B C 1
ATOM 10257 O O . THR B 1 549 ? -66.798 45.309 -29.172 1.00 41.99 549 THR B O 1
ATOM 10261 N N . GLN B 1 550 ? -64.840 45.384 -28.065 1.00 52.74 550 GLN B N 1
ATOM 10262 C CA . GLN B 1 550 ? -64.514 46.738 -28.497 1.00 54.52 550 GLN B CA 1
ATOM 10263 C C . GLN B 1 550 ? -63.565 46.721 -29.691 1.00 59.21 550 GLN B C 1
ATOM 10264 O O . GLN B 1 550 ? -62.947 47.734 -30.019 1.00 61.13 550 GLN B O 1
ATOM 10270 N N . ARG B 1 551 ? -63.455 45.565 -30.337 1.00 62.10 551 ARG B N 1
ATOM 10271 C CA . ARG B 1 551 ? -62.565 45.408 -31.481 1.00 56.03 551 ARG B CA 1
ATOM 10272 C C . ARG B 1 551 ? -61.105 45.569 -31.071 1.00 55.37 551 ARG B C 1
ATOM 10273 O O . ARG B 1 551 ? -60.274 46.016 -31.861 1.00 56.36 551 ARG B O 1
ATOM 10281 N N . GLY B 1 552 ? -60.800 45.203 -29.830 1.00 50.42 552 GLY B N 1
ATOM 10282 C CA . GLY B 1 552 ? -59.428 45.176 -29.358 1.00 45.48 552 GLY B CA 1
ATOM 10283 C C . GLY B 1 552 ? -58.951 46.535 -28.887 1.00 42.45 552 GLY B C 1
ATOM 10284 O O . GLY B 1 552 ? -57.822 46.678 -28.417 1.00 44.10 552 GLY B O 1
ATOM 10285 N N . ASN B 1 553 ? -59.814 47.537 -29.013 1.00 41.96 553 ASN B N 1
ATOM 10286 C CA . ASN B 1 553 ? -59.639 48.795 -28.296 1.00 45.84 553 ASN B CA 1
ATOM 10287 C C . ASN B 1 553 ? -59.727 48.614 -26.785 1.00 49.67 553 ASN B C 1
ATOM 10288 O O . ASN B 1 553 ? -60.769 48.226 -26.256 1.00 47.92 553 ASN B O 1
ATOM 10293 N N . ASN B 1 554 ? -58.626 48.896 -26.095 1.00 46.14 554 ASN B N 1
ATOM 10294 C CA . ASN B 1 554 ? -58.551 48.688 -24.654 1.00 40.11 554 ASN B CA 1
ATOM 10295 C C . ASN B 1 554 ? -58.655 49.996 -23.877 1.00 38.78 554 ASN B C 1
ATOM 10296 O O . ASN B 1 554 ? -58.171 50.100 -22.750 1.00 30.35 554 ASN B O 1
ATOM 10301 N N . ASN B 1 555 ? -59.288 50.993 -24.487 1.00 31.50 555 ASN B N 1
ATOM 10302 C CA . ASN B 1 555 ? -59.397 52.315 -23.884 1.00 39.22 555 ASN B CA 1
ATOM 10303 C C . ASN B 1 555 ? -60.472 53.166 -24.551 1.00 44.63 555 ASN B C 1
ATOM 10304 O O . ASN B 1 555 ? -60.260 54.347 -24.828 1.00 42.88 555 ASN B O 1
ATOM 10309 N N . ALA B 1 556 ? -61.627 52.559 -24.806 1.00 38.48 556 ALA B N 1
ATOM 10310 C CA . ALA B 1 556 ? -62.663 53.192 -25.614 1.00 40.02 556 ALA B CA 1
ATOM 10311 C C . ALA B 1 556 ? -63.375 54.292 -24.835 1.00 41.87 556 ALA B C 1
ATOM 10312 O O . ALA B 1 556 ? -64.604 54.332 -24.780 1.00 41.02 556 ALA B O 1
ATOM 10314 N N . PHE B 1 557 ? -62.595 55.184 -24.233 1.00 39.20 557 PHE B N 1
ATOM 10315 C CA . PHE B 1 557 ? -63.136 56.184 -23.320 1.00 36.13 557 PHE B CA 1
ATOM 10316 C C . PHE B 1 557 ? -63.911 57.258 -24.076 1.00 33.61 557 PHE B C 1
ATOM 10317 O O . PHE B 1 557 ? -64.753 57.949 -23.503 1.00 29.05 557 PHE B O 1
ATOM 10325 N N . CYS B 1 558 ? -63.620 57.393 -25.366 1.00 36.39 558 CYS B N 1
ATOM 10326 C CA . CYS B 1 558 ? -64.175 58.478 -26.167 1.00 41.68 558 CYS B CA 1
ATOM 10327 C C . CYS B 1 558 ? -64.991 57.937 -27.337 1.00 40.85 558 CYS B C 1
ATOM 10328 O O . CYS B 1 558 ? -65.478 58.700 -28.171 1.00 37.87 558 CYS B O 1
ATOM 10331 N N . GLN B 1 559 ? -65.136 56.617 -27.391 1.00 42.51 559 GLN B N 1
ATOM 10332 C CA . GLN B 1 559 ? -65.838 55.968 -28.491 1.00 44.97 559 GLN B CA 1
ATOM 10333 C C . GLN B 1 559 ? -67.319 55.792 -28.173 1.00 41.35 559 GLN B C 1
ATOM 10334 O O . GLN B 1 559 ? -67.730 54.764 -27.635 1.00 41.31 559 GLN B O 1
ATOM 10340 N N . ASP B 1 560 ? -68.116 56.801 -28.509 1.00 42.38 560 ASP B N 1
ATOM 10341 C CA . ASP B 1 560 ? -69.544 56.780 -28.217 1.00 43.94 560 ASP B CA 1
ATOM 10342 C C . ASP B 1 560 ? -70.340 56.237 -29.399 1.00 51.68 560 ASP B C 1
ATOM 10343 O O . ASP B 1 560 ? -71.108 56.964 -30.029 1.00 53.15 560 ASP B O 1
ATOM 10348 N N . ASN B 1 561 ? -70.152 54.954 -29.693 1.00 54.02 561 ASN B N 1
ATOM 10349 C CA . ASN B 1 561 ? -70.615 54.381 -30.951 1.00 42.72 561 ASN B CA 1
ATOM 10350 C C . ASN B 1 561 ? -70.714 52.861 -30.890 1.00 46.82 561 ASN B C 1
ATOM 10351 O O . ASN B 1 561 ? -70.856 52.281 -29.813 1.00 49.42 561 ASN B O 1
ATOM 10356 N N . GLU B 1 562 ? -70.639 52.220 -32.052 1.00 51.13 562 GLU B N 1
ATOM 10357 C CA . GLU B 1 562 ? -70.943 50.799 -32.165 1.00 51.07 562 GLU B CA 1
ATOM 10358 C C . GLU B 1 562 ? -69.898 49.953 -31.445 1.00 52.51 562 GLU B C 1
ATOM 10359 O O . GLU B 1 562 ? -70.173 48.825 -31.036 1.00 52.07 562 GLU B O 1
ATOM 10365 N N . ILE B 1 563 ? -68.699 50.506 -31.292 1.00 48.56 563 ILE B N 1
ATOM 10366 C CA . ILE B 1 563 ? -67.617 49.811 -30.606 1.00 39.72 563 ILE B CA 1
ATOM 10367 C C . ILE B 1 563 ? -67.996 49.488 -29.164 1.00 41.89 563 ILE B C 1
ATOM 10368 O O . ILE B 1 563 ? -67.550 48.486 -28.605 1.00 41.43 563 ILE B O 1
ATOM 10373 N N . THR B 1 564 ? -68.821 50.342 -28.569 1.00 45.39 564 THR B N 1
ATOM 10374 C CA . THR B 1 564 ? -69.080 50.285 -27.135 1.00 45.04 564 THR B CA 1
ATOM 10375 C C . THR B 1 564 ? -70.548 49.983 -26.852 1.00 45.75 564 THR B C 1
ATOM 10376 O O . THR B 1 564 ? -70.885 49.405 -25.818 1.00 49.97 564 THR B O 1
ATOM 10380 N N . TRP B 1 565 ? -71.417 50.377 -27.777 1.00 47.37 565 TRP B N 1
ATOM 10381 C CA . TRP B 1 565 ? -72.747 49.788 -27.879 1.00 51.50 565 TRP B CA 1
ATOM 10382 C C . TRP B 1 565 ? -72.742 48.333 -27.421 1.00 50.73 565 TRP B C 1
ATOM 10383 O O . TRP B 1 565 ? -71.955 47.522 -27.908 1.00 52.04 565 TRP B O 1
ATOM 10394 N N . PHE B 1 566 ? -73.626 48.011 -26.482 1.00 50.21 566 PHE B N 1
ATOM 10395 C CA . PHE B 1 566 ? -73.999 46.625 -26.225 1.00 47.23 566 PHE B CA 1
ATOM 10396 C C . PHE B 1 566 ? -74.664 45.997 -27.445 1.00 46.21 566 PHE B C 1
ATOM 10397 O O . PHE B 1 566 ? -75.755 46.402 -27.847 1.00 48.34 566 PHE B O 1
ATOM 10405 N N . ASP B 1 567 ? -74.000 45.006 -28.030 1.00 46.63 567 ASP B N 1
ATOM 10406 C CA . ASP B 1 567 ? -74.583 44.229 -29.117 1.00 45.12 567 ASP B CA 1
ATOM 10407 C C . ASP B 1 567 ? -75.469 43.110 -28.581 1.00 45.98 567 ASP B C 1
ATOM 10408 O O . ASP B 1 567 ? -74.976 42.123 -28.036 1.00 45.74 567 ASP B O 1
ATOM 10413 N N . TRP B 1 568 ? -76.778 43.270 -28.741 1.00 46.03 568 TRP B N 1
ATOM 10414 C CA . TRP B 1 568 ? -77.742 42.383 -28.100 1.00 47.85 568 TRP B CA 1
ATOM 10415 C C . TRP B 1 568 ? -78.074 41.192 -28.992 1.00 50.60 568 TRP B C 1
ATOM 10416 O O . TRP B 1 568 ? -78.666 40.211 -28.541 1.00 45.14 568 TRP B O 1
ATOM 10427 N N . ASN B 1 569 ? -77.688 41.283 -30.261 1.00 56.15 569 ASN B N 1
ATOM 10428 C CA . ASN B 1 569 ? -77.934 40.210 -31.216 1.00 52.00 569 ASN B CA 1
ATOM 10429 C C . ASN B 1 569 ? -76.998 39.025 -31.005 1.00 49.69 569 ASN B C 1
ATOM 10430 O O . ASN B 1 569 ? -75.841 39.053 -31.424 1.00 43.66 569 ASN B O 1
ATOM 10435 N N . LEU B 1 570 ? -77.506 37.984 -30.353 1.00 44.95 570 LEU B N 1
ATOM 10436 C CA . LEU B 1 570 ? -76.679 36.852 -29.954 1.00 52.66 570 LEU B CA 1
ATOM 10437 C C . LEU B 1 570 ? -76.979 35.623 -30.806 1.00 56.91 570 LEU B C 1
ATOM 10438 O O . LEU B 1 570 ? -78.139 35.265 -31.010 1.00 60.86 570 LEU B O 1
ATOM 10443 N N . ASP B 1 571 ? -75.926 34.980 -31.301 1.00 60.83 571 ASP B N 1
ATOM 10444 C CA . ASP B 1 571 ? -76.047 33.654 -31.895 1.00 62.21 571 ASP B CA 1
ATOM 10445 C C . ASP B 1 571 ? -75.914 32.563 -30.838 1.00 61.99 571 ASP B C 1
ATOM 10446 O O . ASP B 1 571 ? -76.253 32.768 -29.673 1.00 58.35 571 ASP B O 1
ATOM 10451 N N . GLU B 1 572 ? -75.418 31.402 -31.253 1.00 62.10 572 GLU B N 1
ATOM 10452 C CA . GLU B 1 572 ? -75.346 30.241 -30.374 1.00 65.04 572 GLU B CA 1
ATOM 10453 C C . GLU B 1 572 ? -74.148 30.333 -29.435 1.00 63.82 572 GLU B C 1
ATOM 10454 O O . GLU B 1 572 ? -74.292 30.234 -28.217 1.00 61.86 572 GLU B O 1
ATOM 10460 N N . ARG B 1 573 ? -72.965 30.524 -30.011 1.00 62.51 573 ARG B N 1
ATOM 10461 C CA . ARG B 1 573 ? -71.763 30.778 -29.226 1.00 61.13 573 ARG B CA 1
ATOM 10462 C C . ARG B 1 573 ? -72.030 31.796 -28.122 1.00 60.70 573 ARG B C 1
ATOM 10463 O O . ARG B 1 573 ? -71.555 31.645 -26.996 1.00 58.25 573 ARG B O 1
ATOM 10471 N N . LYS B 1 574 ? -72.793 32.833 -28.452 1.00 57.32 574 LYS B N 1
ATOM 10472 C CA . LYS B 1 574 ? -73.167 33.851 -27.478 1.00 53.71 574 LYS B CA 1
ATOM 10473 C C . LYS B 1 574 ? -74.069 33.271 -26.394 1.00 55.93 574 LYS B C 1
ATOM 10474 O O . LYS B 1 574 ? -73.731 33.300 -25.210 1.00 57.00 574 LYS B O 1
ATOM 10480 N N . SER B 1 575 ? -75.218 32.746 -26.806 1.00 53.25 575 SER B N 1
ATOM 10481 C CA . SER B 1 575 ? -76.237 32.297 -25.864 1.00 55.02 575 SER B CA 1
ATOM 10482 C C . SER B 1 575 ? -75.700 31.197 -24.954 1.00 49.11 575 SER B C 1
ATOM 10483 O O . SER B 1 575 ? -76.107 31.081 -23.797 1.00 47.99 575 SER B O 1
ATOM 10486 N N . LYS B 1 576 ? -74.785 30.392 -25.483 1.00 49.54 576 LYS B N 1
ATOM 10487 C CA . LYS B 1 576 ? -74.182 29.308 -24.716 1.00 48.90 576 LYS B CA 1
ATOM 10488 C C . LYS B 1 576 ? -73.345 29.848 -23.561 1.00 49.98 576 LYS B C 1
ATOM 10489 O O . LYS B 1 576 ? -73.373 29.308 -22.456 1.00 53.27 576 LYS B O 1
ATOM 10495 N N . PHE B 1 577 ? -72.602 30.917 -23.826 1.00 46.81 577 PHE B N 1
ATOM 10496 C CA . PHE B 1 577 ? -71.797 31.565 -22.796 1.00 43.89 577 PHE B CA 1
ATOM 10497 C C . PHE B 1 577 ? -72.676 32.305 -21.794 1.00 44.56 577 PHE B C 1
ATOM 10498 O O . PHE B 1 577 ? -72.567 32.097 -20.586 1.00 42.11 577 PHE B O 1
ATOM 10506 N N . LEU B 1 578 ? -73.547 33.170 -22.304 1.00 42.27 578 LEU B N 1
ATOM 10507 C CA . LEU B 1 578 ? -74.603 33.764 -21.492 1.00 40.52 578 LEU B CA 1
ATOM 10508 C C . LEU B 1 578 ? -75.184 32.747 -20.515 1.00 38.65 578 LEU B C 1
ATOM 10509 O O . LEU B 1 578 ? -75.144 32.946 -19.301 1.00 47.80 578 LEU B O 1
ATOM 10514 N N . GLU B 1 579 ? -75.725 31.659 -21.053 1.00 36.85 579 GLU B N 1
ATOM 10515 C CA . GLU B 1 579 ? -76.239 30.571 -20.229 1.00 34.42 579 GLU B CA 1
ATOM 10516 C C . GLU B 1 579 ? -75.222 30.150 -19.174 1.00 36.67 579 GLU B C 1
ATOM 10517 O O . GLU B 1 579 ? -75.561 29.981 -18.003 1.00 32.64 579 GLU B O 1
ATOM 10523 N N . PHE B 1 580 ? -73.973 29.981 -19.597 1.00 37.46 580 PHE B N 1
ATOM 10524 C CA . PHE B 1 580 ? -72.931 29.462 -18.721 1.00 39.29 580 PHE B CA 1
ATOM 10525 C C . PHE B 1 580 ? -72.654 30.418 -17.565 1.00 46.35 580 PHE B C 1
ATOM 10526 O O . PHE B 1 580 ? -72.560 30.000 -16.411 1.00 42.18 580 PHE B O 1
ATOM 10534 N N . VAL B 1 581 ? -72.526 31.701 -17.884 1.00 46.37 581 VAL B N 1
ATOM 10535 C CA . VAL B 1 581 ? -72.341 32.728 -16.866 1.00 50.49 581 VAL B CA 1
ATOM 10536 C C . VAL B 1 581 ? -73.487 32.722 -15.860 1.00 55.82 581 VAL B C 1
ATOM 10537 O O . VAL B 1 581 ? -73.265 32.757 -14.650 1.00 49.54 581 VAL B O 1
ATOM 10541 N N . LYS B 1 582 ? -74.714 32.676 -16.370 1.00 55.85 582 LYS B N 1
ATOM 10542 C CA . LYS B 1 582 ? -75.889 32.511 -15.523 1.00 52.34 582 LYS B CA 1
ATOM 10543 C C . LYS B 1 582 ? -75.713 31.347 -14.555 1.00 51.47 582 LYS B C 1
ATOM 10544 O O . LYS B 1 582 ? -75.734 31.530 -13.337 1.00 50.88 582 LYS B O 1
ATOM 10550 N N . LYS B 1 583 ? -75.541 30.149 -15.103 1.00 48.99 583 LYS B N 1
ATOM 10551 C CA . LYS B 1 583 ? -75.418 28.944 -14.290 1.00 45.78 583 LYS B CA 1
ATOM 10552 C C . LYS B 1 583 ? -74.322 29.098 -13.240 1.00 46.73 583 LYS B C 1
ATOM 10553 O O . LYS B 1 583 ? -74.381 28.485 -12.174 1.00 36.61 583 LYS B O 1
ATOM 10559 N N . MET B 1 584 ? -73.324 29.919 -13.549 1.00 49.41 584 MET B N 1
ATOM 10560 C CA . MET B 1 584 ? -72.134 30.026 -12.714 1.00 45.82 584 MET B CA 1
ATOM 10561 C C . MET B 1 584 ? -72.328 31.055 -11.605 1.00 46.58 584 MET B C 1
ATOM 10562 O O . MET B 1 584 ? -71.914 30.840 -10.466 1.00 52.07 584 MET B O 1
ATOM 10567 N N . ILE B 1 585 ? -72.959 32.173 -11.947 1.00 46.50 585 ILE B N 1
ATOM 10568 C CA . ILE B 1 585 ? -73.414 33.132 -10.947 1.00 46.60 585 ILE B CA 1
ATOM 10569 C C . ILE B 1 585 ? -74.402 32.491 -9.978 1.00 44.04 585 ILE B C 1
ATOM 10570 O O . ILE B 1 585 ? -74.348 32.733 -8.772 1.00 42.87 585 ILE B O 1
ATOM 10575 N N . GLN B 1 586 ? -75.303 31.674 -10.513 1.00 39.73 586 GLN B N 1
ATOM 10576 C CA . GLN B 1 586 ? -76.271 30.957 -9.691 1.00 43.38 586 GLN B CA 1
ATOM 10577 C C . GLN B 1 586 ? -75.575 30.021 -8.709 1.00 40.59 586 GLN B C 1
ATOM 10578 O O . GLN B 1 586 ? -76.073 29.776 -7.610 1.00 41.57 586 GLN B O 1
ATOM 10584 N N . PHE B 1 587 ? -74.421 29.500 -9.113 1.00 41.29 587 PHE B N 1
ATOM 10585 C CA . PHE B 1 587 ? -73.645 28.605 -8.263 1.00 37.78 587 PHE B CA 1
ATOM 10586 C C . PHE B 1 587 ? -72.969 29.368 -7.129 1.00 42.88 587 PHE B C 1
ATOM 10587 O O . PHE B 1 587 ? -73.107 29.013 -5.959 1.00 33.57 587 PHE B O 1
ATOM 10595 N N . TYR B 1 588 ? -72.237 30.419 -7.485 1.00 41.68 588 TYR B N 1
ATOM 10596 C CA . TYR B 1 588 ? -71.625 31.297 -6.494 1.00 40.85 588 TYR B CA 1
ATOM 10597 C C . TYR B 1 588 ? -72.586 31.588 -5.346 1.00 45.27 588 TYR B C 1
ATOM 10598 O O . TYR B 1 588 ? -72.228 31.457 -4.176 1.00 50.18 588 TYR B O 1
ATOM 10607 N N . ARG B 1 589 ? -73.807 31.983 -5.690 1.00 52.97 589 ARG B N 1
ATOM 10608 C CA . ARG B 1 589 ? -74.729 32.557 -4.716 1.00 54.95 589 ARG B CA 1
ATOM 10609 C C . ARG B 1 589 ? -75.483 31.466 -3.963 1.00 48.75 589 ARG B C 1
ATOM 10610 O O . ARG B 1 589 ? -76.207 31.746 -3.008 1.00 49.47 589 ARG B O 1
ATOM 10618 N N . ALA B 1 590 ? -75.309 30.223 -4.399 1.00 47.54 590 ALA B N 1
ATOM 10619 C CA . ALA B 1 590 ? -75.974 29.089 -3.769 1.00 38.52 590 ALA B CA 1
ATOM 10620 C C . ALA B 1 590 ? -75.196 28.601 -2.551 1.00 33.62 590 ALA B C 1
ATOM 10621 O O . ALA B 1 590 ? -75.765 27.998 -1.641 1.00 40.68 590 ALA B O 1
ATOM 10623 N N . HIS B 1 591 ? -73.894 28.865 -2.542 1.00 34.65 591 HIS B N 1
ATOM 10624 C CA . HIS B 1 591 ? -72.976 28.161 -1.655 1.00 45.31 591 HIS B CA 1
ATOM 10625 C C . HIS B 1 591 ? -72.195 29.138 -0.782 1.00 49.88 591 HIS B C 1
ATOM 10626 O O . HIS B 1 591 ? -71.346 29.882 -1.274 1.00 48.44 591 HIS B O 1
ATOM 10633 N N . PRO B 1 592 ? -72.487 29.130 0.514 1.00 50.31 592 PRO B N 1
ATOM 10634 C CA . PRO B 1 592 ? -71.935 30.128 1.435 1.00 49.98 592 PRO B CA 1
ATOM 10635 C C . PRO B 1 592 ? -70.416 30.035 1.527 1.00 55.50 592 PRO B C 1
ATOM 10636 O O . PRO B 1 592 ? -69.772 30.953 2.035 1.00 49.91 592 PRO B O 1
ATOM 10640 N N . ALA B 1 593 ? -69.855 28.934 1.037 1.00 52.91 593 ALA B N 1
ATOM 10641 C CA . ALA B 1 593 ? -68.430 28.666 1.193 1.00 53.87 593 ALA B CA 1
ATOM 10642 C C . ALA B 1 593 ? -67.591 29.677 0.418 1.00 55.49 593 ALA B C 1
ATOM 10643 O O . ALA B 1 593 ? -66.375 29.751 0.592 1.00 57.03 593 ALA B O 1
ATOM 10645 N N . PHE B 1 594 ? -68.249 30.454 -0.436 1.00 57.01 594 PHE B N 1
ATOM 10646 C CA . PHE B 1 594 ? -67.557 31.408 -1.293 1.00 57.27 594 PHE B CA 1
ATOM 10647 C C . PHE B 1 594 ? -67.940 32.842 -0.944 1.00 53.96 594 PHE B C 1
ATOM 10648 O O . PHE B 1 594 ? -67.169 33.775 -1.174 1.00 54.00 594 PHE B O 1
ATOM 10656 N N . ARG B 1 595 ? -69.134 33.011 -0.386 1.00 49.39 595 ARG B N 1
ATOM 10657 C CA . ARG B 1 595 ? -69.555 34.301 0.148 1.00 51.74 595 ARG B CA 1
ATOM 10658 C C . ARG B 1 595 ? -69.191 34.432 1.623 1.00 53.46 595 ARG B C 1
ATOM 10659 O O . ARG B 1 595 ? -70.061 34.627 2.472 1.00 52.11 595 ARG B O 1
ATOM 10667 N N . ARG B 1 596 ? -67.900 34.324 1.921 1.00 55.35 596 ARG B N 1
ATOM 10668 C CA . ARG B 1 596 ? -67.438 34.213 3.299 1.00 54.02 596 ARG B CA 1
ATOM 10669 C C . ARG B 1 596 ? -67.247 35.588 3.930 1.00 51.78 596 ARG B C 1
ATOM 10670 O O . ARG B 1 596 ? -66.913 36.555 3.244 1.00 49.23 596 ARG B O 1
ATOM 10678 N N . GLU B 1 597 ? -67.461 35.668 5.239 1.00 53.59 597 GLU B N 1
ATOM 10679 C CA . GLU B 1 597 ? -67.223 36.901 5.980 1.00 53.48 597 GLU B CA 1
ATOM 10680 C C . GLU B 1 597 ? -65.855 36.883 6.655 1.00 52.09 597 GLU B C 1
ATOM 10681 O O . GLU B 1 597 ? -65.331 37.926 7.045 1.00 49.01 597 GLU B O 1
ATOM 10687 N N . ARG B 1 598 ? -65.282 35.691 6.788 1.00 54.60 598 ARG B N 1
ATOM 10688 C CA . ARG B 1 598 ? -63.965 35.538 7.395 1.00 51.81 598 ARG B CA 1
ATOM 10689 C C . ARG B 1 598 ? -63.056 34.672 6.529 1.00 51.02 598 ARG B C 1
ATOM 10690 O O . ARG B 1 598 ? -63.505 34.060 5.559 1.00 49.52 598 ARG B O 1
ATOM 10698 N N . TYR B 1 599 ? -61.777 34.625 6.885 1.00 55.81 599 TYR B N 1
ATOM 10699 C CA . TYR B 1 599 ? -60.779 33.940 6.072 1.00 52.10 599 TYR B CA 1
ATOM 10700 C C . TYR B 1 599 ? -60.644 32.477 6.481 1.00 55.23 599 TYR B C 1
ATOM 10701 O O . TYR B 1 599 ? -60.693 32.147 7.665 1.00 51.84 599 TYR B O 1
ATOM 10710 N N . PHE B 1 600 ? -60.473 31.605 5.492 1.00 56.78 600 PHE B N 1
ATOM 10711 C CA . PHE B 1 600 ? -60.013 30.244 5.743 1.00 53.39 600 PHE B CA 1
ATOM 10712 C C . PHE B 1 600 ? -58.688 30.240 6.498 1.00 56.51 600 PHE B C 1
ATOM 10713 O O . PHE B 1 600 ? -57.715 30.858 6.067 1.00 59.94 600 PHE B O 1
ATOM 10721 N N . GLN B 1 601 ? -58.659 29.539 7.627 1.00 53.82 601 GLN B N 1
ATOM 10722 C CA . GLN B 1 601 ? -57.403 29.198 8.285 1.00 58.27 601 GLN B CA 1
ATOM 10723 C C . GLN B 1 601 ? -56.882 27.845 7.810 1.00 64.92 601 GLN B C 1
ATOM 10724 O O . GLN B 1 601 ? -57.649 27.004 7.341 1.00 72.34 601 GLN B O 1
ATOM 10730 N N . GLY B 1 602 ? -55.575 27.643 7.937 1.00 66.01 602 GLY B N 1
ATOM 10731 C CA . GLY B 1 602 ? -54.909 26.531 7.285 1.00 72.32 602 GLY B CA 1
ATOM 10732 C C . GLY B 1 602 ? -55.088 25.226 8.037 1.00 74.13 602 GLY B C 1
ATOM 10733 O O . GLY B 1 602 ? -54.380 24.251 7.785 1.00 74.37 602 GLY B O 1
ATOM 10734 N N . LYS B 1 603 ? -56.040 25.210 8.964 1.00 68.21 603 LYS B N 1
ATOM 10735 C CA . LYS B 1 603 ? -56.077 24.189 10.005 1.00 66.54 603 LYS B CA 1
ATOM 10736 C C . LYS B 1 603 ? -57.489 23.646 10.194 1.00 65.55 603 LYS B C 1
ATOM 10737 O O . LYS B 1 603 ? -58.448 24.172 9.630 1.00 61.56 603 LYS B O 1
ATOM 10743 N N . LYS B 1 604 ? -57.610 22.590 10.992 1.00 62.81 604 LYS B N 1
ATOM 10744 C CA . LYS B 1 604 ? -58.914 22.066 11.378 1.00 65.78 604 LYS B CA 1
ATOM 10745 C C . LYS B 1 604 ? -59.661 23.050 12.273 1.00 65.94 604 LYS B C 1
ATOM 10746 O O . LYS B 1 604 ? -59.112 24.074 12.678 1.00 73.16 604 LYS B O 1
ATOM 10752 N N . LEU B 1 605 ? -60.915 22.732 12.577 1.00 56.39 605 LEU B N 1
ATOM 10753 C CA . LEU B 1 605 ? -61.764 23.624 13.356 1.00 51.69 605 LEU B CA 1
ATOM 10754 C C . LEU B 1 605 ? -62.913 22.862 14.008 1.00 47.42 605 LEU B C 1
ATOM 10755 O O . LEU B 1 605 ? -63.404 21.874 13.463 1.00 36.58 605 LEU B O 1
ATOM 10760 N N . PHE B 1 606 ? -63.337 23.329 15.178 1.00 47.04 606 PHE B N 1
ATOM 10761 C CA . PHE B 1 606 ? -64.515 22.781 15.840 1.00 60.37 606 PHE B CA 1
ATOM 10762 C C . PHE B 1 606 ? -64.331 21.301 16.159 1.00 59.92 606 PHE B C 1
ATOM 10763 O O . PHE B 1 606 ? -65.298 20.540 16.199 1.00 61.64 606 PHE B O 1
ATOM 10771 N N . GLY B 1 607 ? -63.084 20.901 16.385 1.00 59.90 607 GLY B N 1
ATOM 10772 C CA . GLY B 1 607 ? -62.769 19.513 16.670 1.00 63.88 607 GLY B CA 1
ATOM 10773 C C . GLY B 1 607 ? -63.267 18.572 15.591 1.00 65.83 607 GLY B C 1
ATOM 10774 O O . GLY B 1 607 ? -63.827 17.516 15.885 1.00 67.62 607 GLY B O 1
ATOM 10775 N N . MET B 1 608 ? -63.062 18.957 14.335 1.00 59.58 608 MET B N 1
ATOM 10776 C CA . MET B 1 608 ? -63.302 18.061 13.210 1.00 57.73 608 MET B CA 1
ATOM 10777 C C . MET B 1 608 ? -61.990 17.588 12.592 1.00 62.30 608 MET B C 1
ATOM 10778 O O . MET B 1 608 ? -61.021 18.343 12.516 1.00 62.65 608 MET B O 1
ATOM 10783 N N . PRO B 1 609 ? -61.968 16.334 12.153 1.00 64.50 609 PRO B N 1
ATOM 10784 C CA . PRO B 1 609 ? -60.810 15.790 11.436 1.00 65.87 609 PRO B CA 1
ATOM 10785 C C . PRO B 1 609 ? -60.384 16.691 10.282 1.00 65.38 609 PRO B C 1
ATOM 10786 O O . PRO B 1 609 ? -59.244 17.155 10.251 1.00 68.77 609 PRO B O 1
ATOM 10790 N N . LEU B 1 610 ? -61.295 16.931 9.345 1.00 66.14 610 LEU B N 1
ATOM 10791 C CA . LEU B 1 610 ? -60.969 17.668 8.130 1.00 66.30 610 LEU B CA 1
ATOM 10792 C C . LEU B 1 610 ? -60.676 19.134 8.435 1.00 65.28 610 LEU B C 1
ATOM 10793 O O . LEU B 1 610 ? -61.264 19.717 9.346 1.00 69.04 610 LEU B O 1
ATOM 10798 N N . LYS B 1 611 ? -59.763 19.722 7.669 1.00 55.83 611 LYS B N 1
ATOM 10799 C CA . LYS B 1 611 ? -59.415 21.128 7.834 1.00 55.78 611 LYS B CA 1
ATOM 10800 C C . LYS B 1 611 ? -60.079 21.990 6.765 1.00 61.14 611 LYS B C 1
ATOM 10801 O O . LYS B 1 611 ? -60.149 21.604 5.598 1.00 60.27 611 LYS B O 1
ATOM 10807 N N . ASP B 1 612 ? -60.565 23.158 7.172 1.00 58.39 612 ASP B N 1
ATOM 10808 C CA . ASP B 1 612 ? -61.542 23.898 6.382 1.00 60.85 612 ASP B CA 1
ATOM 10809 C C . ASP B 1 612 ? -61.042 24.124 4.959 1.00 64.18 612 ASP B C 1
ATOM 10810 O O . ASP B 1 612 ? -61.834 24.239 4.024 1.00 64.57 612 ASP B O 1
ATOM 10815 N N . VAL B 1 613 ? -59.724 24.188 4.803 1.00 60.73 613 VAL B N 1
ATOM 10816 C CA . VAL B 1 613 ? -59.119 24.490 3.512 1.00 49.11 613 VAL B CA 1
ATOM 10817 C C . VAL B 1 613 ? -57.802 23.742 3.331 1.00 52.77 613 VAL B C 1
ATOM 10818 O O . VAL B 1 613 ? -56.955 23.733 4.224 1.00 46.60 613 VAL B O 1
ATOM 10822 N N . THR B 1 614 ? -57.638 23.117 2.170 1.00 54.31 614 THR B N 1
ATOM 10823 C CA . THR B 1 614 ? -56.410 22.397 1.855 1.00 53.28 614 THR B CA 1
ATOM 10824 C C . THR B 1 614 ? -56.010 22.599 0.397 1.00 57.49 614 THR B C 1
ATOM 10825 O O . THR B 1 614 ? -56.861 22.632 -0.491 1.00 65.05 614 THR B O 1
ATOM 10829 N N . PHE B 1 615 ? -54.709 22.735 0.159 1.00 53.19 615 PHE B N 1
ATOM 10830 C CA . PHE B 1 615 ? -54.175 22.742 -1.198 1.00 56.43 615 PHE B CA 1
ATOM 10831 C C . PHE B 1 615 ? -53.382 21.472 -1.485 1.00 58.84 615 PHE B C 1
ATOM 10832 O O . PHE B 1 615 ? -52.680 20.956 -0.614 1.00 60.09 615 PHE B O 1
ATOM 10840 N N . TYR B 1 616 ? -53.497 20.972 -2.711 1.00 65.85 616 TYR B N 1
ATOM 10841 C CA . TYR B 1 616 ? -52.834 19.733 -3.099 1.00 72.84 616 TYR B CA 1
ATOM 10842 C C . TYR B 1 616 ? -51.896 19.957 -4.281 1.00 72.79 616 TYR B C 1
ATOM 10843 O O . TYR B 1 616 ? -51.898 21.024 -4.894 1.00 74.33 616 TYR B O 1
ATOM 10852 N N . THR B 1 617 ? -51.096 18.943 -4.594 1.00 73.81 617 THR B N 1
ATOM 10853 C CA . THR B 1 617 ? -50.290 18.951 -5.810 1.00 80.11 617 THR B CA 1
ATOM 10854 C C . THR B 1 617 ? -50.795 17.921 -6.813 1.00 84.35 617 THR B C 1
ATOM 10855 O O . THR B 1 617 ? -51.729 17.170 -6.530 1.00 86.57 617 THR B O 1
ATOM 10859 N N . LEU B 1 618 ? -50.173 17.890 -7.987 1.00 86.78 618 LEU B N 1
ATOM 10860 C CA . LEU B 1 618 ? -50.468 16.868 -8.984 1.00 82.93 618 LEU B CA 1
ATOM 10861 C C . LEU B 1 618 ? -50.865 15.552 -8.325 1.00 83.97 618 LEU B C 1
ATOM 10862 O O . LEU B 1 618 ? -51.839 14.915 -8.726 1.00 76.86 618 LEU B O 1
ATOM 10867 N N . GLU B 1 619 ? -50.106 15.152 -7.310 1.00 86.06 619 GLU B N 1
ATOM 10868 C CA . GLU B 1 619 ? -50.399 13.931 -6.569 1.00 89.67 619 GLU B CA 1
ATOM 10869 C C . GLU B 1 619 ? -50.977 14.246 -5.193 1.00 92.90 619 GLU B C 1
ATOM 10870 O O . GLU B 1 619 ? -50.996 15.400 -4.767 1.00 92.39 619 GLU B O 1
ATOM 10876 N N . GLY B 1 620 ? -51.446 13.212 -4.503 1.00 95.00 620 GLY B N 1
ATOM 10877 C CA . GLY B 1 620 ? -52.258 13.394 -3.314 1.00 97.10 620 GLY B CA 1
ATOM 10878 C C . GLY B 1 620 ? -51.554 14.215 -2.252 1.00 99.06 620 GLY B C 1
ATOM 10879 O O . GLY B 1 620 ? -52.184 14.996 -1.539 1.00 99.62 620 GLY B O 1
ATOM 10880 N N . ARG B 1 621 ? -50.241 14.038 -2.147 1.00 101.01 621 ARG B N 1
ATOM 10881 C CA . ARG B 1 621 ? -49.470 14.644 -1.068 1.00 101.83 621 ARG B CA 1
ATOM 10882 C C . ARG B 1 621 ? -49.751 16.139 -0.962 1.00 99.68 621 ARG B C 1
ATOM 10883 O O . ARG B 1 621 ? -49.597 16.880 -1.934 1.00 96.44 621 ARG B O 1
ATOM 10891 N N . GLU B 1 622 ? -50.164 16.577 0.223 1.00 95.84 622 GLU B N 1
ATOM 10892 C CA . GLU B 1 622 ? -50.580 17.959 0.427 1.00 89.50 622 GLU B CA 1
ATOM 10893 C C . GLU B 1 622 ? -49.444 18.928 0.117 1.00 88.99 622 GLU B C 1
ATOM 10894 O O . GLU B 1 622 ? -48.269 18.576 0.221 1.00 87.28 622 GLU B O 1
ATOM 10900 N N . VAL B 1 623 ? -49.803 20.150 -0.263 1.00 90.82 623 VAL B N 1
ATOM 10901 C CA . VAL B 1 623 ? -48.816 21.164 -0.613 1.00 88.68 623 VAL B CA 1
ATOM 10902 C C . VAL B 1 623 ? -47.837 21.399 0.532 1.00 89.30 623 VAL B C 1
ATOM 10903 O O . VAL B 1 623 ? -48.151 22.095 1.498 1.00 88.28 623 VAL B O 1
ATOM 10907 N N . ASP B 1 624 ? -46.649 20.815 0.417 1.00 90.09 624 ASP B N 1
ATOM 10908 C CA . ASP B 1 624 ? -45.575 21.069 1.371 1.00 89.20 624 ASP B CA 1
ATOM 10909 C C . ASP B 1 624 ? -44.994 22.467 1.188 1.00 85.93 624 ASP B C 1
ATOM 10910 O O . ASP B 1 624 ? -45.613 23.330 0.566 1.00 86.07 624 ASP B O 1
ATOM 10915 N N . GLU B 1 625 ? -43.802 22.683 1.734 1.00 86.46 625 GLU B N 1
ATOM 10916 C CA . GLU B 1 625 ? -43.268 24.029 1.900 1.00 89.02 625 GLU B CA 1
ATOM 10917 C C . GLU B 1 625 ? -42.760 24.589 0.575 1.00 90.58 625 GLU B C 1
ATOM 10918 O O . GLU B 1 625 ? -43.407 25.435 -0.041 1.00 88.02 625 GLU B O 1
ATOM 10924 N N . LYS B 1 626 ? -41.598 24.110 0.144 1.00 91.91 626 LYS B N 1
ATOM 10925 C CA . LYS B 1 626 ? -40.970 24.607 -1.075 1.00 91.84 626 LYS B CA 1
ATOM 10926 C C . LYS B 1 626 ? -41.923 24.519 -2.262 1.00 89.05 626 LYS B C 1
ATOM 10927 O O . LYS B 1 626 ? -41.729 25.187 -3.277 1.00 82.19 626 LYS B O 1
ATOM 10933 N N . THR B 1 627 ? -42.955 23.692 -2.126 1.00 86.05 627 THR B N 1
ATOM 10934 C CA . THR B 1 627 ? -43.991 23.586 -3.146 1.00 78.79 627 THR B CA 1
ATOM 10935 C C . THR B 1 627 ? -44.975 24.747 -3.055 1.00 78.67 627 THR B C 1
ATOM 10936 O O . THR B 1 627 ? -45.694 25.040 -4.011 1.00 77.52 627 THR B O 1
ATOM 10940 N N . TRP B 1 628 ? -45.002 25.404 -1.901 1.00 72.33 628 TRP B N 1
ATOM 10941 C CA . TRP B 1 628 ? -45.855 26.570 -1.703 1.00 72.09 628 TRP B CA 1
ATOM 10942 C C . TRP B 1 628 ? -45.198 27.833 -2.248 1.00 73.46 628 TRP B C 1
ATOM 10943 O O . TRP B 1 628 ? -45.859 28.854 -2.444 1.00 75.51 628 TRP B O 1
ATOM 10954 N N . SER B 1 629 ? -43.894 27.758 -2.492 1.00 74.35 629 SER B N 1
ATOM 10955 C CA . SER B 1 629 ? -43.140 28.903 -2.988 1.00 69.50 629 SER B CA 1
ATOM 10956 C C . SER B 1 629 ? -42.825 28.755 -4.473 1.00 65.36 629 SER B C 1
ATOM 10957 O O . SER B 1 629 ? -42.922 29.715 -5.236 1.00 64.78 629 SER B O 1
ATOM 10960 N N . SER B 1 630 ? -42.449 27.545 -4.875 1.00 67.63 630 SER B N 1
ATOM 10961 C CA . SER B 1 630 ? -42.104 27.273 -6.265 1.00 68.72 630 SER B CA 1
ATOM 10962 C C . SER B 1 630 ? -43.280 27.563 -7.192 1.00 64.63 630 SER B C 1
ATOM 10963 O O . SER B 1 630 ? -44.427 27.252 -6.871 1.00 65.09 630 SER B O 1
ATOM 10966 N N . PRO B 1 631 ? -42.987 28.161 -8.342 1.00 56.81 631 PRO B N 1
ATOM 10967 C CA . PRO B 1 631 ? -44.023 28.482 -9.330 1.00 58.43 631 PRO B CA 1
ATOM 10968 C C . PRO B 1 631 ? -44.880 27.266 -9.667 1.00 59.20 631 PRO B C 1
ATOM 10969 O O . PRO B 1 631 ? -44.533 26.145 -9.294 1.00 59.59 631 PRO B O 1
ATOM 10973 N N . THR B 1 632 ? -45.988 27.493 -10.365 1.00 59.88 632 THR B N 1
ATOM 10974 C CA . THR B 1 632 ? -46.918 26.420 -10.696 1.00 60.13 632 THR B CA 1
ATOM 10975 C C . THR B 1 632 ? -47.894 26.852 -11.785 1.00 62.53 632 THR B C 1
ATOM 10976 O O . THR B 1 632 ? -48.333 28.001 -11.819 1.00 64.50 632 THR B O 1
ATOM 10980 N N . GLN B 1 633 ? -48.229 25.922 -12.674 1.00 58.48 633 GLN B N 1
ATOM 10981 C CA . GLN B 1 633 ? -49.291 26.142 -13.649 1.00 60.96 633 GLN B CA 1
ATOM 10982 C C . GLN B 1 633 ? -50.545 25.354 -13.285 1.00 62.20 633 GLN B C 1
ATOM 10983 O O . GLN B 1 633 ? -51.492 25.280 -14.068 1.00 67.60 633 GLN B O 1
ATOM 10989 N N . LEU B 1 634 ? -50.543 24.766 -12.093 1.00 55.90 634 LEU B N 1
ATOM 10990 C CA . LEU B 1 634 ? -51.644 23.916 -11.657 1.00 60.62 634 LEU B CA 1
ATOM 10991 C C . LEU B 1 634 ? -52.011 24.192 -10.203 1.00 65.42 634 LEU B C 1
ATOM 10992 O O . LEU B 1 634 ? -51.174 24.077 -9.308 1.00 65.80 634 LEU B O 1
ATOM 10997 N N . VAL B 1 635 ? -53.269 24.557 -9.974 1.00 66.86 635 VAL B N 1
ATOM 10998 C CA . VAL B 1 635 ? -53.770 24.774 -8.623 1.00 60.96 635 VAL B CA 1
ATOM 10999 C C . VAL B 1 635 ? -54.880 23.786 -8.281 1.00 62.28 635 VAL B C 1
ATOM 11000 O O . VAL B 1 635 ? -55.779 23.543 -9.087 1.00 62.64 635 VAL B O 1
ATOM 11004 N N . ILE B 1 636 ? -54.811 23.218 -7.081 1.00 58.42 636 ILE B N 1
ATOM 11005 C CA . ILE B 1 636 ? -55.872 22.351 -6.582 1.00 55.20 636 ILE B CA 1
ATOM 11006 C C . ILE B 1 636 ? -56.056 22.517 -5.077 1.00 54.17 636 ILE B C 1
ATOM 11007 O O . ILE B 1 636 ? -55.084 22.530 -4.321 1.00 58.38 636 ILE B O 1
ATOM 11012 N N . PHE B 1 637 ? -57.308 22.642 -4.649 1.00 50.96 637 PHE B N 1
ATOM 11013 C CA . PHE B 1 637 ? -57.616 22.901 -3.247 1.00 43.65 637 PHE B CA 1
ATOM 11014 C C . PHE B 1 637 ? -59.017 22.416 -2.892 1.00 48.04 637 PHE B C 1
ATOM 11015 O O . PHE B 1 637 ? -59.902 22.365 -3.746 1.00 44.70 637 PHE B O 1
ATOM 11023 N N . VAL B 1 638 ? -59.211 22.060 -1.626 1.00 54.78 638 VAL B N 1
ATOM 11024 C CA . VAL B 1 638 ? -60.472 21.479 -1.178 1.00 56.18 638 VAL B CA 1
ATOM 11025 C C . VAL B 1 638 ? -61.054 22.263 -0.007 1.00 56.57 638 VAL B C 1
ATOM 11026 O O . VAL B 1 638 ? -60.475 22.299 1.078 1.00 58.22 638 VAL B O 1
ATOM 11030 N N . LEU B 1 639 ? -62.204 22.890 -0.235 1.00 47.21 639 LEU B N 1
ATOM 11031 C CA . LEU B 1 639 ? -62.911 23.603 0.823 1.00 46.70 639 LEU B CA 1
ATOM 11032 C C . LEU B 1 639 ? -63.843 22.670 1.588 1.00 44.79 639 LEU B C 1
ATOM 11033 O O . LEU B 1 639 ? -64.669 21.977 0.993 1.00 42.51 639 LEU B O 1
ATOM 11038 N N . GLU B 1 640 ? -63.706 22.658 2.910 1.00 42.35 640 GLU B N 1
ATOM 11039 C CA . GLU B 1 640 ? -64.515 21.789 3.756 1.00 47.25 640 GLU B CA 1
ATOM 11040 C C . GLU B 1 640 ? -65.733 22.527 4.301 1.00 47.31 640 GLU B C 1
ATOM 11041 O O . GLU B 1 640 ? -65.691 23.092 5.394 1.00 45.10 640 GLU B O 1
ATOM 11047 N N . GLY B 1 641 ? -66.816 22.520 3.531 1.00 45.63 641 GLY B N 1
ATOM 11048 C CA . GLY B 1 641 ? -67.965 23.357 3.823 1.00 44.28 641 GLY B CA 1
ATOM 11049 C C . GLY B 1 641 ? -68.471 23.175 5.240 1.00 51.87 641 GLY B C 1
ATOM 11050 O O . GLY B 1 641 ? -69.109 24.065 5.801 1.00 45.36 641 GLY B O 1
ATOM 11051 N N . SER B 1 642 ? -68.185 22.014 5.820 1.00 54.88 642 SER B N 1
ATOM 11052 C CA . SER B 1 642 ? -68.823 21.602 7.065 1.00 58.38 642 SER B CA 1
ATOM 11053 C C . SER B 1 642 ? -67.951 21.942 8.270 1.00 61.25 642 SER B C 1
ATOM 11054 O O . SER B 1 642 ? -68.275 21.585 9.402 1.00 64.33 642 SER B O 1
ATOM 11057 N N . VAL B 1 643 ? -66.845 22.633 8.017 1.00 62.14 643 VAL B N 1
ATOM 11058 C CA . VAL B 1 643 ? -65.922 23.016 9.078 1.00 63.64 643 VAL B CA 1
ATOM 11059 C C . VAL B 1 643 ? -65.381 24.425 8.857 1.00 63.01 643 VAL B C 1
ATOM 11060 O O . VAL B 1 643 ? -64.190 24.678 9.037 1.00 63.06 643 VAL B O 1
ATOM 11064 N N . MET B 1 644 ? -66.264 25.338 8.465 1.00 64.97 644 MET B N 1
ATOM 11065 C CA . MET B 1 644 ? -65.903 26.744 8.329 1.00 60.72 644 MET B CA 1
ATOM 11066 C C . MET B 1 644 ? -66.286 27.535 9.575 1.00 52.19 644 MET B C 1
ATOM 11067 O O . MET B 1 644 ? -67.310 27.265 10.203 1.00 42.09 644 MET B O 1
ATOM 11072 N N . ASP B 1 645 ? -65.457 28.511 9.929 1.00 51.19 645 ASP B N 1
ATOM 11073 C CA . ASP B 1 645 ? -65.822 29.499 10.937 1.00 53.54 645 ASP B CA 1
ATOM 11074 C C . ASP B 1 645 ? -66.674 30.612 10.335 1.00 48.17 645 ASP B C 1
ATOM 11075 O O . ASP B 1 645 ? -66.205 31.735 10.151 1.00 51.14 645 ASP B O 1
ATOM 11080 N N . GLU B 1 646 ? -67.927 30.292 10.030 1.00 31.47 646 GLU B N 1
ATOM 11081 C CA . GLU B 1 646 ? -68.837 31.255 9.422 1.00 32.93 646 GLU B CA 1
ATOM 11082 C C . GLU B 1 646 ? -70.140 31.355 10.208 1.00 33.46 646 GLU B C 1
ATOM 11083 O O . GLU B 1 646 ? -70.857 30.367 10.369 1.00 37.86 646 GLU B O 1
ATOM 11089 N N . ILE B 1 647 ? -70.440 32.555 10.695 1.00 29.09 647 ILE B N 1
ATOM 11090 C CA . ILE B 1 647 ? -71.620 32.772 11.525 1.00 34.15 647 ILE B CA 1
ATOM 11091 C C . ILE B 1 647 ? -72.497 33.883 10.957 1.00 35.64 647 ILE B C 1
ATOM 11092 O O . ILE B 1 647 ? -72.045 35.014 10.781 1.00 39.61 647 ILE B O 1
ATOM 11097 N N . ASN B 1 648 ? -73.752 33.552 10.671 1.00 38.85 648 ASN B N 1
ATOM 11098 C CA . ASN B 1 648 ? -74.734 34.550 10.267 1.00 35.51 648 ASN B CA 1
ATOM 11099 C C . ASN B 1 648 ? -75.116 35.480 11.414 1.00 36.59 648 ASN B C 1
ATOM 11100 O O . ASN B 1 648 ? -74.621 35.338 12.532 1.00 41.41 648 ASN B O 1
ATOM 11105 N N . MET B 1 649 ? -75.999 36.431 11.129 1.00 43.93 649 MET B N 1
ATOM 11106 C CA . MET B 1 649 ? -76.323 37.487 12.081 1.00 48.76 649 MET B CA 1
ATOM 11107 C C . MET B 1 649 ? -77.155 36.948 13.240 1.00 44.71 649 MET B C 1
ATOM 11108 O O . MET B 1 649 ? -77.641 37.710 14.075 1.00 49.76 649 MET B O 1
ATOM 11113 N N . TYR B 1 650 ? -77.315 35.629 13.284 1.00 46.61 650 TYR B N 1
ATOM 11114 C CA . TYR B 1 650 ? -78.189 34.995 14.263 1.00 49.80 650 TYR B CA 1
ATOM 11115 C C . TYR B 1 650 ? -77.405 34.063 15.181 1.00 52.53 650 TYR B C 1
ATOM 11116 O O . TYR B 1 650 ? -77.971 33.444 16.083 1.00 54.50 650 TYR B O 1
ATOM 11125 N N . GLY B 1 651 ? -76.101 33.968 14.945 1.00 54.62 651 GLY B N 1
ATOM 11126 C CA . GLY B 1 651 ? -75.235 33.145 15.768 1.00 46.90 651 GLY B CA 1
ATOM 11127 C C . GLY B 1 651 ? -75.280 31.682 15.375 1.00 46.40 651 GLY B C 1
ATOM 11128 O O . GLY B 1 651 ? -74.960 30.803 16.175 1.00 48.18 651 GLY B O 1
ATOM 11129 N N . GLU B 1 652 ? -75.680 31.420 14.134 1.00 49.99 652 GLU B N 1
ATOM 11130 C CA . GLU B 1 652 ? -75.639 30.070 13.585 1.00 52.52 652 GLU B CA 1
ATOM 11131 C C . GLU B 1 652 ? -74.430 29.881 12.674 1.00 53.59 652 GLU B C 1
ATOM 11132 O O . GLU B 1 652 ? -74.247 30.622 11.709 1.00 38.84 652 GLU B O 1
ATOM 11138 N N . ARG B 1 653 ? -73.609 28.885 12.988 1.00 50.62 653 ARG B N 1
ATOM 11139 C CA . ARG B 1 653 ? -72.604 28.396 12.051 1.00 49.64 653 ARG B CA 1
ATOM 11140 C C . ARG B 1 653 ? -73.255 27.747 10.834 1.00 51.04 653 ARG B C 1
ATOM 11141 O O . ARG B 1 653 ? -74.314 27.129 10.940 1.00 43.72 653 ARG B O 1
ATOM 11149 N N . ILE B 1 654 ? -72.615 27.893 9.678 1.00 52.42 654 ILE B N 1
ATOM 11150 C CA . ILE B 1 654 ? -73.327 27.925 8.406 1.00 58.70 654 ILE B CA 1
ATOM 11151 C C . ILE B 1 654 ? -73.222 26.586 7.682 1.00 63.86 654 ILE B C 1
ATOM 11152 O O . ILE B 1 654 ? -74.231 26.008 7.278 1.00 73.81 654 ILE B O 1
ATOM 11157 N N . ALA B 1 655 ? -71.996 26.100 7.522 1.00 57.22 655 ALA B N 1
ATOM 11158 C CA . ALA B 1 655 ? -71.742 24.910 6.719 1.00 63.47 655 ALA B CA 1
ATOM 11159 C C . ALA B 1 655 ? -71.965 25.188 5.236 1.00 67.55 655 ALA B C 1
ATOM 11160 O O . ALA B 1 655 ? -72.673 26.127 4.870 1.00 87.67 655 ALA B O 1
ATOM 11162 N N . ASP B 1 656 ? -71.356 24.366 4.387 1.00 61.61 656 ASP B N 1
ATOM 11163 C CA . ASP B 1 656 ? -71.790 24.238 3.001 1.00 56.81 656 ASP B CA 1
ATOM 11164 C C . ASP B 1 656 ? -71.608 22.810 2.496 1.00 53.81 656 ASP B C 1
ATOM 11165 O O . ASP B 1 656 ? -71.599 21.861 3.280 1.00 56.86 656 ASP B O 1
ATOM 11170 N N . ASP B 1 657 ? -71.463 22.666 1.183 1.00 51.95 657 ASP B N 1
ATOM 11171 C CA . ASP B 1 657 ? -70.874 21.465 0.604 1.00 49.66 657 ASP B CA 1
ATOM 11172 C C . ASP B 1 657 ? -69.351 21.515 0.661 1.00 45.94 657 ASP B C 1
ATOM 11173 O O . ASP B 1 657 ? -68.763 22.578 0.861 1.00 46.16 657 ASP B O 1
ATOM 11178 N N . SER B 1 658 ? -68.719 20.360 0.483 1.00 41.11 658 SER B N 1
ATOM 11179 C CA . SER B 1 658 ? -67.268 20.292 0.356 1.00 48.10 658 SER B CA 1
ATOM 11180 C C . SER B 1 658 ? -66.847 20.181 -1.105 1.00 48.05 658 SER B C 1
ATOM 11181 O O . SER B 1 658 ? -67.261 19.263 -1.813 1.00 51.03 658 SER B O 1
ATOM 11184 N N . PHE B 1 659 ? -66.020 21.122 -1.551 1.00 47.93 659 PHE B N 1
ATOM 11185 C CA . PHE B 1 659 ? -65.722 21.270 -2.970 1.00 51.04 659 PHE B CA 1
ATOM 11186 C C . PHE B 1 659 ? -64.239 21.049 -3.248 1.00 51.90 659 PHE B C 1
ATOM 11187 O O . PHE B 1 659 ? -63.396 21.258 -2.374 1.00 49.11 659 PHE B O 1
ATOM 11195 N N . LEU B 1 660 ? -63.926 20.627 -4.468 1.00 53.08 660 LEU B N 1
ATOM 11196 C CA . LEU B 1 660 ? -62.545 20.377 -4.863 1.00 50.31 660 LEU B CA 1
ATOM 11197 C C . LEU B 1 660 ? -62.221 21.047 -6.193 1.00 48.80 660 LEU B C 1
ATOM 11198 O O . LEU B 1 660 ? -62.622 20.569 -7.254 1.00 53.18 660 LEU B O 1
ATOM 11203 N N . ILE B 1 661 ? -61.493 22.157 -6.129 1.00 51.12 661 ILE B N 1
ATOM 11204 C CA . ILE B 1 661 ? -61.222 22.965 -7.312 1.00 51.74 661 ILE B CA 1
ATOM 11205 C C . ILE B 1 661 ? -59.956 22.496 -8.022 1.00 52.87 661 ILE B C 1
ATOM 11206 O O . ILE B 1 661 ? -58.929 22.257 -7.387 1.00 60.66 661 ILE B O 1
ATOM 11211 N N . ILE B 1 662 ? -60.038 22.366 -9.342 1.00 53.22 662 ILE B N 1
ATOM 11212 C CA . ILE B 1 662 ? -58.866 22.063 -10.156 1.00 51.33 662 ILE B CA 1
ATOM 11213 C C . ILE B 1 662 ? -58.627 23.146 -11.202 1.00 59.13 662 ILE B C 1
ATOM 11214 O O . ILE B 1 662 ? -59.432 23.330 -12.115 1.00 59.32 662 ILE B O 1
ATOM 11219 N N . LEU B 1 663 ? -57.514 23.861 -11.063 1.00 60.95 663 LEU B N 1
ATOM 11220 C CA . LEU B 1 663 ? -57.181 24.945 -11.979 1.00 62.03 663 LEU B CA 1
ATOM 11221 C C . LEU B 1 663 ? -55.882 24.657 -12.724 1.00 63.47 663 LEU B C 1
ATOM 11222 O O . LEU B 1 663 ? -54.808 25.096 -12.312 1.00 68.38 663 LEU B O 1
ATOM 11227 N N . ASN B 1 664 ? -55.988 23.918 -13.824 1.00 62.78 664 ASN B N 1
ATOM 11228 C CA . ASN B 1 664 ? -54.843 23.664 -14.690 1.00 62.32 664 ASN B CA 1
ATOM 11229 C C . ASN B 1 664 ? -54.685 24.735 -15.764 1.00 65.55 664 ASN B C 1
ATOM 11230 O O . ASN B 1 664 ? -55.328 24.677 -16.812 1.00 66.92 664 ASN B O 1
ATOM 11235 N N . ALA B 1 665 ? -53.824 25.712 -15.496 1.00 67.60 665 ALA B N 1
ATOM 11236 C CA . ALA B 1 665 ? -53.523 26.756 -16.468 1.00 67.66 665 ALA B CA 1
ATOM 11237 C C . ALA B 1 665 ? -52.473 26.290 -17.471 1.00 72.74 665 ALA B C 1
ATOM 11238 O O . ALA B 1 665 ? -52.286 26.905 -18.520 1.00 73.30 665 ALA B O 1
ATOM 11240 N N . ASN B 1 666 ? -51.789 25.199 -17.140 1.00 76.54 666 ASN B N 1
ATOM 11241 C CA . ASN B 1 666 ? -50.817 24.600 -18.047 1.00 77.61 666 ASN B CA 1
ATOM 11242 C C . ASN B 1 666 ? -51.424 24.270 -19.406 1.00 77.04 666 ASN B C 1
ATOM 11243 O O . ASN B 1 666 ? -52.560 23.805 -19.494 1.00 75.20 666 ASN B O 1
ATOM 11248 N N . PRO B 1 667 ? -50.658 24.515 -20.465 1.00 75.60 667 PRO B N 1
ATOM 11249 C CA . PRO B 1 667 ? -51.170 24.382 -21.833 1.00 74.16 667 PRO B CA 1
ATOM 11250 C C . PRO B 1 667 ? -51.283 22.921 -22.256 1.00 71.61 667 PRO B C 1
ATOM 11251 O O . PRO B 1 667 ? -52.125 22.585 -23.089 1.00 65.69 667 PRO B O 1
ATOM 11255 N N . ASN B 1 668 ? -50.441 22.068 -21.683 1.00 71.65 668 ASN B N 1
ATOM 11256 C CA . ASN B 1 668 ? -50.497 20.636 -21.956 1.00 73.65 668 ASN B CA 1
ATOM 11257 C C . ASN B 1 668 ? -51.459 19.909 -21.023 1.00 73.27 668 ASN B C 1
ATOM 11258 O O . ASN B 1 668 ? -51.957 20.486 -20.056 1.00 73.39 668 ASN B O 1
ATOM 11263 N N . ASN B 1 669 ? -51.715 18.639 -21.318 1.00 72.84 669 ASN B N 1
ATOM 11264 C CA . ASN B 1 669 ? -52.508 17.791 -20.435 1.00 67.61 669 ASN B CA 1
ATOM 11265 C C . ASN B 1 669 ? -51.788 17.493 -19.124 1.00 65.90 669 ASN B C 1
ATOM 11266 O O . ASN B 1 669 ? -50.579 17.691 -19.010 1.00 57.74 669 ASN B O 1
ATOM 11271 N N . VAL B 1 670 ? -52.540 17.017 -18.137 1.00 71.04 670 VAL B N 1
ATOM 11272 C CA . VAL B 1 670 ? -51.963 16.613 -16.861 1.00 74.11 670 VAL B CA 1
ATOM 11273 C C . VAL B 1 670 ? -52.828 15.562 -16.173 1.00 81.20 670 VAL B C 1
ATOM 11274 O O . VAL B 1 670 ? -54.054 15.583 -16.283 1.00 86.74 670 VAL B O 1
ATOM 11278 N N . LYS B 1 671 ? -52.181 14.643 -15.463 1.00 82.13 671 LYS B N 1
ATOM 11279 C CA . LYS B 1 671 ? -52.888 13.698 -14.607 1.00 87.90 671 LYS B CA 1
ATOM 11280 C C . LYS B 1 671 ? -52.891 14.164 -13.155 1.00 88.65 671 LYS B C 1
ATOM 11281 O O . LYS B 1 671 ? -51.870 14.615 -12.636 1.00 90.04 671 LYS B O 1
ATOM 11287 N N . VAL B 1 672 ? -54.044 14.051 -12.504 1.00 86.71 672 VAL B N 1
ATOM 11288 C CA . VAL B 1 672 ? -54.181 14.456 -11.110 1.00 81.01 672 VAL B CA 1
ATOM 11289 C C . VAL B 1 672 ? -54.756 13.327 -10.262 1.00 82.02 672 VAL B C 1
ATOM 11290 O O . VAL B 1 672 ? -55.588 12.549 -10.728 1.00 82.75 672 VAL B O 1
ATOM 11294 N N . LYS B 1 673 ? -54.306 13.243 -9.014 1.00 80.26 673 LYS B N 1
ATOM 11295 C CA . LYS B 1 673 ? -54.812 12.243 -8.082 1.00 79.72 673 LYS B CA 1
ATOM 11296 C C . LYS B 1 673 ? -55.750 12.869 -7.056 1.00 77.61 673 LYS B C 1
ATOM 11297 O O . LYS B 1 673 ? -55.317 13.622 -6.183 1.00 81.37 673 LYS B O 1
ATOM 11303 N N . PHE B 1 674 ? -57.036 12.554 -7.167 1.00 73.18 674 PHE B N 1
ATOM 11304 C CA . PHE B 1 674 ? -58.024 13.012 -6.196 1.00 74.46 674 PHE B CA 1
ATOM 11305 C C . PHE B 1 674 ? -57.705 12.493 -4.799 1.00 71.83 674 PHE B C 1
ATOM 11306 O O . PHE B 1 674 ? -57.243 11.363 -4.636 1.00 73.71 674 PHE B O 1
ATOM 11314 N N . PRO B 1 675 ? -57.955 13.324 -3.792 1.00 69.40 675 PRO B N 1
ATOM 11315 C CA . PRO B 1 675 ? -57.932 12.874 -2.397 1.00 66.43 675 PRO B CA 1
ATOM 11316 C C . PRO B 1 675 ? -59.104 11.950 -2.081 1.00 65.29 675 PRO B C 1
ATOM 11317 O O . PRO B 1 675 ? -59.956 11.720 -2.939 1.00 62.70 675 PRO B O 1
ATOM 11321 N N . LYS B 1 676 ? -59.139 11.428 -0.859 1.00 67.50 676 LYS B N 1
ATOM 11322 C CA . LYS B 1 676 ? -59.552 10.050 -0.627 1.00 76.14 676 LYS B CA 1
ATOM 11323 C C . LYS B 1 676 ? -60.941 9.786 -1.199 1.00 81.67 676 LYS B C 1
ATOM 11324 O O . LYS B 1 676 ? -61.217 8.700 -1.709 1.00 84.97 676 LYS B O 1
ATOM 11330 N N . GLY B 1 677 ? -61.812 10.786 -1.110 1.00 79.74 677 GLY B N 1
ATOM 11331 C CA . GLY B 1 677 ? -63.243 10.550 -1.076 1.00 77.10 677 GLY B CA 1
ATOM 11332 C C . GLY B 1 677 ? -63.805 10.195 -2.439 1.00 78.56 677 GLY B C 1
ATOM 11333 O O . GLY B 1 677 ? -63.060 9.878 -3.365 1.00 81.60 677 GLY B O 1
ATOM 11334 N N . LYS B 1 678 ? -65.128 10.250 -2.560 1.00 72.30 678 LYS B N 1
ATOM 11335 C CA . LYS B 1 678 ? -65.798 9.895 -3.805 1.00 67.62 678 LYS B CA 1
ATOM 11336 C C . LYS B 1 678 ? -66.531 11.093 -4.398 1.00 66.59 678 LYS B C 1
ATOM 11337 O O . LYS B 1 678 ? -67.487 11.601 -3.812 1.00 60.31 678 LYS B O 1
ATOM 11343 N N . TRP B 1 679 ? -66.077 11.541 -5.564 1.00 64.69 679 TRP B N 1
ATOM 11344 C CA . TRP B 1 679 ? -66.265 12.926 -5.979 1.00 67.92 679 TRP B CA 1
ATOM 11345 C C . TRP B 1 679 ? -67.156 13.016 -7.214 1.00 71.46 679 TRP B C 1
ATOM 11346 O O . TRP B 1 679 ? -67.216 12.085 -8.017 1.00 74.75 679 TRP B O 1
ATOM 11357 N N . GLU B 1 680 ? -67.846 14.142 -7.359 1.00 70.56 680 GLU B N 1
ATOM 11358 C CA . GLU B 1 680 ? -68.797 14.323 -8.448 1.00 65.62 680 GLU B CA 1
ATOM 11359 C C . GLU B 1 680 ? -68.527 15.617 -9.208 1.00 63.47 680 GLU B C 1
ATOM 11360 O O . GLU B 1 680 ? -68.204 16.644 -8.609 1.00 62.17 680 GLU B O 1
ATOM 11366 N N . LEU B 1 681 ? -68.661 15.562 -10.529 1.00 58.26 681 LEU B N 1
ATOM 11367 C CA . LEU B 1 681 ? -68.318 16.693 -11.382 1.00 57.86 681 LEU B CA 1
ATOM 11368 C C . LEU B 1 681 ? -69.473 17.684 -11.475 1.00 59.35 681 LEU B C 1
ATOM 11369 O O . LEU B 1 681 ? -70.558 17.344 -11.947 1.00 61.93 681 LEU B O 1
ATOM 11374 N N . VAL B 1 682 ? -69.233 18.910 -11.023 1.00 58.29 682 VAL B N 1
ATOM 11375 C CA . VAL B 1 682 ? -70.293 19.904 -10.903 1.00 61.67 682 VAL B CA 1
ATOM 11376 C C . VAL B 1 682 ? -70.249 20.899 -12.058 1.00 65.47 682 VAL B C 1
ATOM 11377 O O . VAL B 1 682 ? -71.283 21.250 -12.626 1.00 70.37 682 VAL B O 1
ATOM 11381 N N . ILE B 1 683 ? -69.046 21.348 -12.400 1.00 66.70 683 ILE B N 1
ATOM 11382 C CA . ILE B 1 683 ? -68.864 22.292 -13.497 1.00 66.21 683 ILE B CA 1
ATOM 11383 C C . ILE B 1 683 ? -67.424 22.285 -13.997 1.00 65.79 683 ILE B C 1
ATOM 11384 O O . ILE B 1 683 ? -66.486 22.118 -13.217 1.00 67.31 683 ILE B O 1
ATOM 11389 N N . SER B 1 684 ? -67.255 22.467 -15.303 1.00 63.72 684 SER B N 1
ATOM 11390 C CA . SER B 1 684 ? -65.929 22.614 -15.891 1.00 58.07 684 SER B CA 1
ATOM 11391 C C . SER B 1 684 ? -65.964 23.536 -17.105 1.00 60.87 684 SER B C 1
ATOM 11392 O O . SER B 1 684 ? -67.035 23.921 -17.573 1.00 61.60 684 SER B O 1
ATOM 11395 N N . SER B 1 685 ? -64.786 23.887 -17.609 1.00 55.97 685 SER B N 1
ATOM 11396 C CA . SER B 1 685 ? -64.678 24.797 -18.743 1.00 53.88 685 SER B CA 1
ATOM 11397 C C . SER B 1 685 ? -64.659 24.033 -20.063 1.00 54.95 685 SER B C 1
ATOM 11398 O O . SER B 1 685 ? -64.449 24.617 -21.126 1.00 60.71 685 SER B O 1
ATOM 11401 N N . TYR B 1 686 ? -64.881 22.725 -19.987 1.00 55.56 686 TYR B N 1
ATOM 11402 C CA . TYR B 1 686 ? -64.929 21.885 -21.178 1.00 57.67 686 TYR B CA 1
ATOM 11403 C C . TYR B 1 686 ? -66.118 22.248 -22.062 1.00 57.20 686 TYR B C 1
ATOM 11404 O O . TYR B 1 686 ? -67.249 22.348 -21.587 1.00 58.82 686 TYR B O 1
ATOM 11413 N N . LEU B 1 687 ? -65.853 22.445 -23.349 1.00 60.18 687 LEU B N 1
ATOM 11414 C CA . LEU B 1 687 ? -66.904 22.771 -24.306 1.00 61.24 687 LEU B CA 1
ATOM 11415 C C . LEU B 1 687 ? -67.479 21.512 -24.945 1.00 67.81 687 LEU B C 1
ATOM 11416 O O . LEU B 1 687 ? -68.655 21.469 -25.306 1.00 63.51 687 LEU B O 1
ATOM 11421 N N . ARG B 1 688 ? -66.641 20.489 -25.082 1.00 72.61 688 ARG B N 1
ATOM 11422 C CA . ARG B 1 688 ? -67.105 19.169 -25.493 1.00 70.33 688 ARG B CA 1
ATOM 11423 C C . ARG B 1 688 ? -67.945 18.515 -24.401 1.00 73.07 688 ARG B C 1
ATOM 11424 O O . ARG B 1 688 ? -67.870 18.898 -23.234 1.00 73.28 688 ARG B O 1
ATOM 11432 N N . GLU B 1 689 ? -68.746 17.528 -24.789 1.00 75.24 689 GLU B N 1
ATOM 11433 C CA . GLU B 1 689 ? -69.493 16.725 -23.828 1.00 72.99 689 GLU B CA 1
ATOM 11434 C C . GLU B 1 689 ? -68.555 15.985 -22.880 1.00 74.07 689 GLU B C 1
ATOM 11435 O O . GLU B 1 689 ? -67.575 15.377 -23.310 1.00 74.87 689 GLU B O 1
ATOM 11441 N N . ILE B 1 690 ? -68.861 16.043 -21.588 1.00 77.98 690 ILE B N 1
ATOM 11442 C CA . ILE B 1 690 ? -68.000 15.455 -20.569 1.00 81.89 690 ILE B CA 1
ATOM 11443 C C . ILE B 1 690 ? -68.060 13.931 -20.608 1.00 81.73 690 ILE B C 1
ATOM 11444 O O . ILE B 1 690 ? -69.136 13.340 -20.509 1.00 76.68 690 ILE B O 1
ATOM 11449 N N . LYS B 1 691 ? -66.899 13.301 -20.752 1.00 83.95 691 LYS B N 1
ATOM 11450 C CA . LYS B 1 691 ? -66.804 11.847 -20.700 1.00 85.24 691 LYS B CA 1
ATOM 11451 C C . LYS B 1 691 ? -67.348 11.307 -19.382 1.00 85.55 691 LYS B C 1
ATOM 11452 O O . LYS B 1 691 ? -67.107 11.879 -18.319 1.00 87.45 691 LYS B O 1
ATOM 11458 N N . PRO B 1 692 ? -68.081 10.201 -19.459 1.00 82.76 692 PRO B N 1
ATOM 11459 C CA . PRO B 1 692 ? -68.848 9.704 -18.312 1.00 80.60 692 PRO B CA 1
ATOM 11460 C C . PRO B 1 692 ? -67.940 9.312 -17.151 1.00 83.25 692 PRO B C 1
ATOM 11461 O O . PRO B 1 692 ? -68.399 9.225 -16.012 1.00 82.34 692 PRO B O 1
ATOM 11465 N N . GLU B 1 693 ? -66.664 9.080 -17.443 1.00 88.75 693 GLU B N 1
ATOM 11466 C CA . GLU B 1 693 ? -65.712 8.648 -16.427 1.00 91.04 693 GLU B CA 1
ATOM 11467 C C . GLU B 1 693 ? -64.998 9.839 -15.798 1.00 87.36 693 GLU B C 1
ATOM 11468 O O . GLU B 1 693 ? -64.036 9.674 -15.048 1.00 83.73 693 GLU B O 1
ATOM 11474 N N . GLU B 1 694 ? -65.475 11.040 -16.109 1.00 86.32 694 GLU B N 1
ATOM 11475 C CA . GLU B 1 694 ? -65.067 12.238 -15.384 1.00 82.70 694 GLU B CA 1
ATOM 11476 C C . GLU B 1 694 ? -66.161 12.704 -14.429 1.00 79.87 694 GLU B C 1
ATOM 11477 O O . GLU B 1 694 ? -65.933 13.571 -13.585 1.00 76.40 694 GLU B O 1
ATOM 11483 N N . ARG B 1 695 ? -67.348 12.122 -14.567 1.00 76.93 695 ARG B N 1
ATOM 11484 C CA . ARG B 1 695 ? -68.514 12.572 -13.816 1.00 73.32 695 ARG B CA 1
ATOM 11485 C C . ARG B 1 695 ? -68.443 12.114 -12.363 1.00 75.15 695 ARG B C 1
ATOM 11486 O O . ARG B 1 695 ? -69.094 12.688 -11.489 1.00 81.32 695 ARG B O 1
ATOM 11494 N N . ILE B 1 696 ? -67.650 11.077 -12.112 1.00 70.12 696 ILE B N 1
ATOM 11495 C CA . ILE B 1 696 ? -67.515 10.524 -10.770 1.00 63.82 696 ILE B CA 1
ATOM 11496 C C . ILE B 1 696 ? -66.147 9.878 -10.575 1.00 65.05 696 ILE B C 1
ATOM 11497 O O . ILE B 1 696 ? -65.879 8.798 -11.101 1.00 69.22 696 ILE B O 1
ATOM 11502 N N . ILE B 1 697 ? -65.286 10.547 -9.815 1.00 65.03 697 ILE B N 1
ATOM 11503 C CA . ILE B 1 697 ? -63.996 9.982 -9.439 1.00 60.62 697 ILE B CA 1
ATOM 11504 C C . ILE B 1 697 ? -64.037 9.405 -8.028 1.00 63.83 697 ILE B C 1
ATOM 11505 O O . ILE B 1 697 ? -64.765 9.899 -7.167 1.00 64.74 697 ILE B O 1
ATOM 11510 N N . GLU B 1 698 ? -63.251 8.358 -7.799 1.00 70.97 698 GLU B N 1
ATOM 11511 C CA . GLU B 1 698 ? -63.320 7.607 -6.551 1.00 73.04 698 GLU B CA 1
ATOM 11512 C C . GLU B 1 698 ? -61.955 7.046 -6.169 1.00 71.10 698 GLU B C 1
ATOM 11513 O O . GLU B 1 698 ? -61.204 6.576 -7.024 1.00 66.07 698 GLU B O 1
ATOM 11519 N N . GLY B 1 699 ? -61.639 7.098 -4.879 1.00 73.97 699 GLY B N 1
ATOM 11520 C CA . GLY B 1 699 ? -60.624 6.233 -4.307 1.00 77.35 699 GLY B CA 1
ATOM 11521 C C . GLY B 1 699 ? -59.234 6.548 -4.823 1.00 77.97 699 GLY B C 1
ATOM 11522 O O . GLY B 1 699 ? -58.554 5.681 -5.371 1.00 75.87 699 GLY B O 1
ATOM 11523 N N . GLU B 1 700 ? -58.812 7.796 -4.646 1.00 78.12 700 GLU B N 1
ATOM 11524 C CA . GLU B 1 700 ? -57.461 8.206 -5.011 1.00 75.91 700 GLU B CA 1
ATOM 11525 C C . GLU B 1 700 ? -57.198 7.980 -6.496 1.00 75.48 700 GLU B C 1
ATOM 11526 O O . GLU B 1 700 ? -56.058 8.059 -6.953 1.00 73.88 700 GLU B O 1
ATOM 11532 N N . LYS B 1 701 ? -58.260 7.699 -7.244 1.00 70.79 701 LYS B N 1
ATOM 11533 C CA . LYS B 1 701 ? -58.150 7.486 -8.682 1.00 71.06 701 LYS B CA 1
ATOM 11534 C C . LYS B 1 701 ? -57.473 8.670 -9.365 1.00 69.30 701 LYS B C 1
ATOM 11535 O O . LYS B 1 701 ? -57.186 9.685 -8.729 1.00 69.80 701 LYS B O 1
ATOM 11541 N N . GLU B 1 702 ? -57.220 8.533 -10.662 1.00 70.17 702 GLU B N 1
ATOM 11542 C CA . GLU B 1 702 ? -56.552 9.580 -11.427 1.00 73.12 702 GLU B CA 1
ATOM 11543 C C . GLU B 1 702 ? -57.402 10.025 -12.612 1.00 74.39 702 GLU B C 1
ATOM 11544 O O . GLU B 1 702 ? -58.265 9.283 -13.083 1.00 71.71 702 GLU B O 1
ATOM 11550 N N . LEU B 1 703 ? -57.153 11.240 -13.089 1.00 74.36 703 LEU B N 1
ATOM 11551 C CA . LEU B 1 703 ? -57.938 11.811 -14.177 1.00 73.53 703 LEU B CA 1
ATOM 11552 C C . LEU B 1 703 ? -57.061 12.630 -15.119 1.00 70.67 703 LEU B C 1
ATOM 11553 O O . LEU B 1 703 ? -56.208 13.399 -14.677 1.00 72.29 703 LEU B O 1
ATOM 11558 N N . GLU B 1 704 ? -57.277 12.458 -16.419 1.00 71.26 704 GLU B N 1
ATOM 11559 C CA . GLU B 1 704 ? -56.612 13.282 -17.421 1.00 79.37 704 GLU B CA 1
ATOM 11560 C C . GLU B 1 704 ? -57.266 14.656 -17.529 1.00 78.30 704 GLU B C 1
ATOM 11561 O O . GLU B 1 704 ? -58.467 14.764 -17.776 1.00 78.10 704 GLU B O 1
ATOM 11567 N N . ILE B 1 705 ? -56.468 15.702 -17.341 1.00 72.86 705 ILE B N 1
ATOM 11568 C CA . ILE B 1 705 ? -56.966 17.070 -17.427 1.00 68.58 705 ILE B CA 1
ATOM 11569 C C . ILE B 1 705 ? -56.293 17.830 -18.566 1.00 62.98 705 ILE B C 1
ATOM 11570 O O . ILE B 1 705 ? -55.105 18.145 -18.497 1.00 68.91 705 ILE B O 1
ATOM 11575 N N . GLU B 1 706 ? -57.060 18.121 -19.611 1.00 55.79 706 GLU B N 1
ATOM 11576 C CA . GLU B 1 706 ? -56.575 18.946 -20.711 1.00 58.06 706 GLU B CA 1
ATOM 11577 C C . GLU B 1 706 ? -56.059 20.289 -20.207 1.00 57.69 706 GLU B C 1
ATOM 11578 O O . GLU B 1 706 ? -56.554 20.823 -19.214 1.00 61.03 706 GLU B O 1
ATOM 11584 N N . GLY B 1 707 ? -55.060 20.830 -20.897 1.00 57.89 707 GLY B N 1
ATOM 11585 C CA . GLY B 1 707 ? -54.524 22.137 -20.565 1.00 60.33 707 GLY B CA 1
ATOM 11586 C C . GLY B 1 707 ? -55.558 23.238 -20.691 1.00 60.92 707 GLY B C 1
ATOM 11587 O O . GLY B 1 707 ? -56.547 23.094 -21.410 1.00 66.05 707 GLY B O 1
ATOM 11588 N N . ARG B 1 708 ? -55.329 24.342 -19.988 1.00 59.02 708 ARG B N 1
ATOM 11589 C CA . ARG B 1 708 ? -56.323 25.403 -19.882 1.00 53.83 708 ARG B CA 1
ATOM 11590 C C . ARG B 1 708 ? -57.702 24.836 -19.562 1.00 53.78 708 ARG B C 1
ATOM 11591 O O . ARG B 1 708 ? -58.599 24.847 -20.405 1.00 54.12 708 ARG B O 1
ATOM 11599 N N . THR B 1 709 ? -57.864 24.341 -18.339 1.00 56.99 709 THR B N 1
ATOM 11600 C CA . THR B 1 709 ? -59.103 23.687 -17.936 1.00 58.05 709 THR B CA 1
ATOM 11601 C C . THR B 1 709 ? -59.343 23.837 -16.437 1.00 59.07 709 THR B C 1
ATOM 11602 O O . THR B 1 709 ? -58.475 23.518 -15.625 1.00 54.94 709 THR B O 1
ATOM 11606 N N . ALA B 1 710 ? -60.526 24.325 -16.078 1.00 62.93 710 ALA B N 1
ATOM 11607 C CA . ALA B 1 710 ? -60.880 24.522 -14.677 1.00 64.53 710 ALA B CA 1
ATOM 11608 C C . ALA B 1 710 ? -62.091 23.680 -14.291 1.00 62.99 710 ALA B C 1
ATOM 11609 O O . ALA B 1 710 ? -63.074 23.612 -15.029 1.00 61.60 710 ALA B O 1
ATOM 11611 N N . LEU B 1 711 ? -62.013 23.039 -13.129 1.00 53.57 711 LEU B N 1
ATOM 11612 C CA . LEU B 1 711 ? -63.017 22.061 -12.725 1.00 54.95 711 LEU B CA 1
ATOM 11613 C C . LEU B 1 711 ? -63.396 22.235 -11.258 1.00 59.47 711 LEU B C 1
ATOM 11614 O O . LEU B 1 711 ? -62.532 22.429 -10.402 1.00 63.67 711 LEU B O 1
ATOM 11619 N N . VAL B 1 712 ? -64.692 22.163 -10.974 1.00 52.60 712 VAL B N 1
ATOM 11620 C CA . VAL B 1 712 ? -65.175 22.141 -9.599 1.00 50.45 712 VAL B CA 1
ATOM 11621 C C . VAL B 1 712 ? -65.841 20.808 -9.270 1.00 50.42 712 VAL B C 1
ATOM 11622 O O . VAL B 1 712 ? -66.580 20.255 -10.084 1.00 41.33 712 VAL B O 1
ATOM 11626 N N . TYR B 1 713 ? -65.573 20.298 -8.073 1.00 49.77 713 TYR B N 1
ATOM 11627 C CA . TYR B 1 713 ? -65.970 18.943 -7.711 1.00 58.07 713 TYR B CA 1
ATOM 11628 C C . TYR B 1 713 ? -66.606 18.905 -6.326 1.00 64.12 713 TYR B C 1
ATOM 11629 O O . TYR B 1 713 ? -66.208 19.648 -5.429 1.00 65.74 713 TYR B O 1
ATOM 11638 N N . ARG B 1 714 ? -67.596 18.034 -6.158 1.00 62.06 714 ARG B N 1
ATOM 11639 C CA . ARG B 1 714 ? -68.253 17.860 -4.869 1.00 57.19 714 ARG B CA 1
ATOM 11640 C C . ARG B 1 714 ? -68.114 16.426 -4.368 1.00 52.66 714 ARG B C 1
ATOM 11641 O O . ARG B 1 714 ? -68.382 15.474 -5.100 1.00 53.68 714 ARG B O 1
ATOM 11649 N N . ARG B 1 715 ? -67.694 16.281 -3.115 1.00 48.04 715 ARG B N 1
ATOM 11650 C CA . ARG B 1 715 ? -67.397 14.968 -2.555 1.00 59.97 715 ARG B CA 1
ATOM 11651 C C . ARG B 1 715 ? -68.645 14.330 -1.953 1.00 63.20 715 ARG B C 1
ATOM 11652 O O . ARG B 1 715 ? -69.024 14.633 -0.822 1.00 68.30 715 ARG B O 1
ATOM 11660 N N . ILE B 1 716 ? -69.280 13.447 -2.717 1.00 63.07 716 ILE B N 1
ATOM 11661 C CA . ILE B 1 716 ? -70.588 12.918 -2.351 1.00 66.05 716 ILE B CA 1
ATOM 11662 C C . ILE B 1 716 ? -70.483 11.949 -1.178 1.00 67.78 716 ILE B C 1
ATOM 11663 O O . ILE B 1 716 ? -71.446 11.747 -0.439 1.00 73.19 716 ILE B O 1
ATOM 11668 N N . GLU B 1 717 ? -69.306 11.353 -1.013 1.00 62.65 717 GLU B N 1
ATOM 11669 C CA . GLU B 1 717 ? -69.095 10.347 0.021 1.00 60.95 717 GLU B CA 1
ATOM 11670 C C . GLU B 1 717 ? -67.639 10.319 0.473 1.00 58.66 717 GLU B C 1
ATOM 11671 O O . GLU B 1 717 ? -66.737 10.682 -0.281 1.00 60.58 717 GLU B O 1
ATOM 11677 N N . LEU B 1 718 ? -67.417 9.883 1.709 1.00 54.63 718 LEU B N 1
ATOM 11678 C CA . LEU B 1 718 ? -66.071 9.804 2.264 1.00 61.64 718 LEU B CA 1
ATOM 11679 C C . LEU B 1 718 ? -65.963 8.684 3.293 1.00 68.60 718 LEU B C 1
ATOM 11680 O O . LEU B 1 718 ? -65.115 7.800 3.176 1.00 72.75 718 LEU B O 1
#

Nearest PDB structures (foldseek):
  7eav-assembly1_A  TM=9.995E-01  e=0.000E+00  Saccharolobus solfataricus
  2vnc-assembly1_B  TM=9.685E-01  e=0.000E+00  Saccharolobus solfataricus
  7u3a-assembly2_C  TM=9.776E-01  e=6.312E-92  Streptomyces venezuelae
  7u3b-assembly1_H  TM=9.693E-01  e=1.183E-91  Streptomyces venezuelae
  7u3b-assembly4_G  TM=9.705E-01  e=5.851E-91  Streptomyces venezuelae

Solvent-accessible surface area: 51881 Å² total; per-residue (Å²): 240,175,152,49,147,88,62,98,42,57,22,18,76,31,94,61,13,0,10,40,52,57,126,134,61,82,0,0,6,1,1,2,8,0,80,45,7,115,68,0,21,0,1,0,2,33,108,135,78,48,135,144,40,122,43,101,4,42,3,134,37,81,59,11,29,4,20,12,4,6,0,38,42,12,162,45,29,27,1,0,0,1,31,0,58,18,43,52,91,3,83,98,0,32,12,3,2,27,41,0,0,0,0,0,4,14,0,32,0,0,28,28,45,15,110,44,46,50,4,1,15,2,15,87,59,83,52,170,79,81,2,53,26,76,2,121,108,69,1,1,82,40,1,8,5,0,1,2,20,78,66,150,31,119,43,88,105,0,105,183,37,96,45,166,71,28,60,36,44,29,0,0,0,0,1,1,10,2,38,0,0,0,65,57,38,123,82,1,90,119,93,23,50,2,14,0,80,0,0,6,15,138,54,0,20,58,17,0,106,80,0,12,7,7,0,0,0,0,12,3,0,3,1,0,5,25,30,70,100,0,56,100,97,79,31,27,4,10,20,0,28,16,1,2,0,1,1,0,0,1,21,78,4,16,26,81,40,24,70,26,12,0,5,59,4,0,3,109,1,0,7,82,0,6,69,20,38,1,2,0,1,0,0,1,2,1,0,4,0,16,0,11,48,30,56,14,10,6,0,0,0,7,0,0,0,3,59,0,6,1,8,16,51,62,112,55,88,48,75,21,15,54,18,6,55,54,16,0,0,1,24,2,41,33,20,10,0,0,13,3,0,0,31,0,0,12,17,0,20,66,63,0,26,5,12,0,0,0,1,17,21,0,0,1,1,0,3,56,85,128,64,39,54,28,103,6,24,1,4,9,0,2,27,6,1,40,62,0,22,109,16,36,2,1,0,12,0,54,12,98,18,172,57,4,122,16,19,5,70,0,19,56,68,5,2,0,4,0,7,59,0,35,46,9,1,2,55,1,0,78,22,58,53,17,45,6,26,54,0,0,28,2,1,14,0,0,22,86,34,0,102,72,48,77,12,41,0,34,4,0,0,1,8,6,4,3,8,62,9,1,1,0,14,0,4,5,6,12,58,116,26,60,0,103,54,0,35,57,142,39,160,29,25,134,118,87,4,55,6,72,0,10,62,40,69,8,128,58,136,83,124,76,8,32,85,23,25,8,23,4,0,15,0,8,4,0,0,3,0,2,1,4,6,1,1,4,3,6,2,0,3,0,3,0,25,50,4,142,0,3,2,27,0,36,0,7,39,40,111,16,1,20,4,71,39,124,55,76,145,79,46,37,138,0,24,81,35,0,45,117,2,0,98,18,1,96,74,21,30,0,0,24,4,79,94,21,16,99,47,106,123,24,77,78,76,96,59,61,1,7,16,22,39,43,67,80,13,136,93,24,84,162,150,32,77,70,32,85,25,47,16,0,7,2,4,2,5,0,51,1,0,34,4,42,36,102,117,34,106,106,32,71,18,58,10,0,0,0,2,1,0,0,34,69,103,68,16,110,3,70,3,14,129,16,63,3,72,34,24,40,13,0,20,79,72,145,82,91,92,113,7,144,58,5,97,56,55,124,103,25,87,0,55,8,46,0,0,2,0,0,59,42,83,114,128,237,184,39,140,91,66,96,39,61,22,19,82,37,98,50,10,0,2,51,51,61,128,139,59,83,0,0,6,0,1,4,12,0,77,52,7,121,76,0,24,0,0,0,1,35,110,135,67,53,126,158,35,118,47,85,1,48,3,120,41,75,63,6,9,9,21,8,7,7,0,35,44,16,163,46,28,26,1,0,0,2,24,0,59,17,32,50,101,4,83,102,0,37,12,4,2,23,40,0,0,0,0,0,4,18,0,22,0,0,28,29,43,18,106,46,43,41,3,0,17,3,12,93,63,72,56,167,81,81,1,59,20,63,5,120,111,70,0,1,81,45,7,9,2,0,0,1,16,68,56,145,37,129,45,82,101,5,80,158,31,68,65,147,73,30,69,26,47,29,0,0,0,0,2,2,9,2,34,0,0,0,58,58,27,146,91,3,82,104,110,17,58,1,14,0,81,0,1,10,18,145,71,0,21,60,22,0,104,87,2,12,6,7,0,0,0,0,14,2,0,2,1,0,4,27,38,70,107,0,61,101,96,77,28,43,5,10,18,0,31,10,1,0,0,0,4,0,0,2,25,78,4,16,30,85,42,15,84,16,13,0,5,69,5,0,4,104,1,0,5,74,0,10,73,21,42,0,4,0,0,0,0,1,1,1,0,3,0,15,0,15,50,27,63,9,11,5,0,0,0,7,0,0,1,2,39,0,3,3,12,13,57,78,120,54,89,38,77,17,16,62,12,5,55,47,15,0,0,1,19,4,44,22,20,30,0,0,10,4,0,0,28,0,0,12,27,0,20,70,58,0,28,3,3,0,0,0,0,17,21,0,0,1,2,0,6,56,87,120,72,30,69,31,111,2,11,0,6,11,0,0,34,6,0,45,60,0,28,120,18,27,2,0,0,10,0,60,11,96,20,159,50,2,128,24,18,4,76,0,23,48,59,4,1,0,4,1,12,81,0,36,44,4,0,2,72,0,0,74,21,62,48,5,63,6,30,51,0,0,24,3,2,19,0,0,23,81,40,0,89,71,65,89,13,37,0,40,8,0,0,0,10,6,2,7,8,53,7,1,2,2,18,0,2,2,6,16,58,123,25,65,0,109,58,0,37,53,126,32,140,28,24,136,116,81,7,55,4,74,16,3,72,22,76,2,130,58,130,80,122,78,11,31,96,28,15,10,20,4,0,11,0,6,5,0,0,3,0,2,0,4,3,1,1,2,6,6,1,0,5,1,3,4,23,62,6,141,0,2,2,27,0,36,1,3,44,48,110,14,1,17,6,78,34,126,46,82,141,89,34,53,134,0,23,78,24,1,42,121,3,1,124,22,0,106,65,23,33,0,0,27,2,81,96,29,19,92,56,128,117,30,69,86,70,94,55,52,1,8,14,18,38,33,75,59,20,188,86,20,91,127,159,33,74,64,48,87,25,58,22,0,3,2,6,2,5,0,52,0,0,39,5,58,42,100,109,37,104,99,56,42,28,52,15,0,1,0,1,0,0,0,28,66,101,78,23,118,3,69,2,17,154,7,58,3,62,32,45,41,8,0,23,61,78,142,45,102,99,96,9,105,79,0,92,48,62,94,81,15,99,0,61,8,38,0,0,3,0,0,66,44,82,105,135

Foldseek 3Di:
DDDLPVADWDQADQPDAAWDFDPPQQWIKHKAFFQFFPWKKKAWDDPPDQQGGPDIHTQDHDDHRMGMIIHHNDHFLTWIWMFTHGDPALQQQQQAARLATAERLQFQFWFDAFPDDCQQAQARQVDPCALRHGRRHRRRNGHTTGTGEDLDDDLVVPPDLVDDADDLLLAEEEEDEQQLQFLPPVVDDPLLRGALLRCLDPVNLVVCVLLPGQEYEYAAFAAAHFQVVQVVVVFGQRRRLAHAHLNYGHQVRFSCGRRHRNLVSLLVSCSSNVVSRYAYEYEHELFHHNQAWRSRGDYHDSHRYRLAQWQADPVGSSIGDDQQPRRTTTQLQDPVSLVRNVCSVLCCCPRSNHQEYEYDQCQSNQDHRQDGDLPHPSLVCCCPDPRNVRGQYEYQQATNHPPGRRQQPHAPSYAYEDPLLQLVLLLLLLADWAFLQSVVCSLFLNCVRHVVRVAASSSYEHENDELQFFALLLLQQADAADQVVSVPNPPDHDGPRSGHRQPDHFDDDPVNSVLLSLLLLQLRLLRQLRGAHHYYDYHQVLQSQALRRHNNCSTPPDPSSRRDPDHDDSSNVSNVVSSVSSVVSSVFSLRSARHTADFDFPPPDPDGQKFKADQEDGTDDPVSNGDIGSKTKMKGFQARDPGADPVGDDGGDFIKIKIGASHQAKGKYFYYAAKKAWDDKSDPDDDPPVNRMDHDRGMDMGHHSMITMITGPTD/DDLPPADWALADQPDAAWAFDPVQAWIKHKAFFQFFPWKKKFWPDPVDQPHGPDIHTQPHDDHRMTMIIHHNDGFLTWIWMFTHGDPALLQQQQAASLATAEGQQQLFWADAFQDDQQFAQARLPDPVALSHGRNHRRRSGAITGTGADLDDDLPPPCPVVPPADDLLQAAEEEDELQLQFQPPVVDDPLQGSALLRCLDPVNLVVCVLLPGAEYEYQAQAAAHFQVVQVVVVWGQRSRLAHAYLNYGHQVRFSQGTSNRNVVSLLVSCSSCVVSRYAYEYAGELWDHNQAWRSRGHHHDSHRGRQAFWDADPVGSSTADDFAPRRTTGACQHPVSLVRNLVSVLCCCVRSVHQEYEYEQVQSVQCHPHHRDLPGPSLVCCCVDPRSVRGAYEYAQAHSHDVGNRAQVHDPSYAYADVLLLQVLLLLLLADWAFLQSLVCSQQLNCVRNVVVVYWSQSYEHENDELAFWALLLLAAAQAADQVVSVPVNPDGDGHSSGHNQVDHFDDDPVNRVLSSLLLSVLRLQSQLNGAYHYYHHPLVLQSQALRRHRNCSTVSDPSSRRDPDDDDSSVVSNVSSSVSSVVSSVWSLRSAGHGQDDAFAPPDPDGQKFWPDQARDTQDDVSNGDTDSKTKMKGFQQGDPGADPVRDDDGGFIKMKIGRSHQAKGKHFDPAAKKAWDDKSDPDDDDPCVGIDHGRDMDIGHHSMMTMMTGPGD

Sequence (1429 aa):
FFRTRDRPLRPGDPYPLGSNWIEDDDGVNFSLFSENAEKVELLLYSLTNQKYPKEIIEVKNKTGDIWHVFVPGLRPGQLYAYRVYGPYKPELGLRFNPNKVLIDPYAKAINGSVIWNDAVFGYKIGDQNQDLTYDERDSGEYVPKSVVINPYFEWDDEDFIKGKKVPLKDTVIYEVHVKGFTKLRLDLPENIRGTYEGLASEQMISYLKDLGITTVELMPVFHFIDQRFLTDKGLTNYWGYDPINFFSPECRYSSTGCLGGQVLSFKKMVNELHNAGIEVIIDVVYNHTAEGNHLGPTLSFRGIDNTAYYMLQPDNKRYYLDFTGTGNTLNLSHPRVIQMVLDSLRYWVTEMHVDGFRFDLAAALARELYSVNMLNTFFIALQQDPILSQVKLIAEPWDVGQGGYQVGNFPYQWAEWNGKYRDSIRRFWRGEALPYSEIANRLLGSPDIYLGNNKTPFASINYVTSHDGFTLEDLVSYNQKHNEANGFNNQDGMNENYSWNCGAEGPTNDQNVVICREKQKRNFMITLLVSQGTPMILGGDELSRTQRGNNNAFCQDNEITWFDWNLDERKSKFLEFVKKMIQFYRAHPAFRRERYFQGKKLFGMPLKDVTFYTLEGREVDEKTWSSPTQLVIFVLEGSVMDEINMYGERIADDSFLIILNANPNNVKVKFPKGKWELVISSYLREIKPEERIIEGEKELEIEGRTALVYRRIELFRTRDRPLRPGDPYPLGSNWIEDDDGVNFSLFSENAEKVELLLYSLTNQKYPKEIIEVKNKTGDIWHVFVPGLRPGQLYAYRVYGPYKPELGLRFNPNKVLIDPYAKAINGSVIWNDAVFGYKIGDQNQDLTYDERDSGEYVPKSVVINPYFEWDDEDFIKGKKVPLKDTVIYEVHVKGFTKLRLDLPENIRGTYEGLASEQMISYLKDLGITTVELMPVFHFIDQRFLTDKGLTNYWGYDPINFFSPECRYSSTGCLGGQVLSFKKMVNELHNAGIEVIIDVVYNHTAEGNHLGPTLSFRGIDNTAYYMLQPDNKRYYLDFTGTGNTLNLSHPRVIQMVLDSLRYWVTEMHVDGFRFDLAAALARELYSVNMLNTFFIALQQDPILSQVKLIAEPWDVGQGGYQVGNFPYQWAEWNGKYRDSIRRFWRGEALPYSEIANRLLGSPDIYLGNNKTPFASINYVTSHDGFTLEDLVSYNQKHNEANGFNNQDGMNENYSWNCGAEGPTNDQNVVICREKQKRNFMITLLVSQGTPMILGGDELSRTQRGNNNAFCQDNEITWFDWNLDERKSKFLEFVKKMIQFYRAHPAFRRERYFQGKKLFGMPLKDVTFYTLEGREVDEKTWSSPTQLVIFVLEGSVMDEINMYGERIADDSFLIILNANPNNVKVKFPKGKWELVISSYLREIKPEERIIEGEKELEIEGRTALVYRRIEL

Secondary structure (DSSP, 8-state):
---TTSS--B---S-SSEEEEEGGGTEEEEEEE-SS-SEEEEEE--SS--SS-SEEEEE-EESSSEEEEEEET--TT-EEEEEEE--EETTTTEE--TTS-B--TT-S-B-S-----GGGSSS-SS-TTTTTS------TTTSPPEE--------TTGGGGSSS---TTS--EEEE-TTTTTTT-TTS-TTSTTSHHHHTSHHHHHHHHHHT--EEEE---B-B---HHHHTTT---SS---BS-SSSB-GGG-SS-TTTHHHHHHHHHHHHHHTTT-EEEEEE--S--SS-STTS--SSHHHHHSTTTB-B-TTTSSSB--SSSSS--B-TTSHHHHHHHHHHHHIIIIIT---EEEETTGGGGGBSSSSB-TT-HHHHHHHH-TTGGGSEEEE--B-SSTT-B-TT-S-TTEEEE-HHHHHHHHHHHHT--EEHHHHHHHHTT-HHHHGGGT--GGGEEE-S--SSS--HHHHSS-SS---GGGSSTT--S-S------SSSSSS---HHHHHHHHHHHHHHHHHHTTSSSEEEEETTTTTT---TT-S--TT--STTTS------HHHHHHHHHHHHHHHHHHH-GGGS-SSPPPSSB-TT-SSBSEEEE-SSS-B--TTTTTSEESEEEEEEEGGG---B-TTS-B----EEEEEEE--SS-EEEE--SSEEEEEEES--S---TTSS---TT-EEEE-SSEEEEEEEEE-/--TTSS--B---SSS-EEEEEGGGTEEEEEEE-SS-SEEEEEEE-SS--SS-SEEEE---BSSSEEEEEEET--TT-EEEEEEE--EETTTTEE--TTS-B--TT-S-EES-----GGGSSS-SS-TTGGGS------GGGSPEEE---------S-SSSSS----GGG--EEEE-HHHHHHT-TTS-SSSTTSHHHHTSHHHHHHHHHHT-SEEEES--B-B---HHHHTTT---SS---BS-SSSBPGGG-TT-SSSHHHHHHHHHHHHHHHTT-EEEEEE--S--TT-STTS--SSHHHH-HHHHB-B-TTTSSSB--SSSSS--B-TTSHHHHHHHHHHHHHHHHTT---EEEETTGGGGTBSSSSB-TT-HHHHHHHH-TTTTSSEEEE----SSTT---TT-SPSSEEEE-HHHHHHHHHHHHS--EEHHHHHHHHTT-HHHHTTTT--GGGEEE-S--SSS--HHHHTT-SS---GGGSSTT--S-S------TTSSSS---HHHHHHHHHHHHHHHHHHTTSSSEEEEETTTTTT---TT-S--SS--STTTS------HHHHHHHHHHHHHHHHHTT-TTTS-SSPPPSSB-TT-SSBSEEEE-SSSSB--SHHHHSEESEEEEEE-GGG---B-TTS-B-----EEEEEE--SS-EEEE--SSEEEEEEES--SPPPGGGSEEETT-EEEE-SSEEEEEEEEE-

InterPro domains:
  IPR004193 Glycoside hydrolase, family 13, N-terminal [PF02922] (19-110)
  IPR006047 Glycosyl hydrolase family 13, catalytic domain [PF00128] (196-294)
  IPR006047 Glycosyl hydrolase family 13, catalytic domain [PF00128] (319-561)
  IPR006047 Glycosyl hydrolase family 13, catalytic domain [SM00642] (178-588)
  IPR011837 Glycogen debranching enzyme, GlgX type [TIGR02100] (15-714)
  IPR013780 Glycosyl hydrolase, all-beta [G3DSA:2.60.40.1180] (612-718)
  IPR013783 Immunoglobulin-like fold [G3DSA:2.60.40.10] (1-153)
  IPR014756 Immunoglobulin E-set [SSF81296] (14-160)
  IPR017853 Glycoside hydrolase superfamily [SSF51445] (150-596)
  IPR044505 Glycogen debranching enzyme GlgX/isoamylase, N-terminal Early set domain [cd02856] (18-152)

Radius of gyration: 36.48 Å; Cα contacts (8 Å, |Δi|>4): 3473; chains: 2; bounding box: 55×117×96 Å

B-factor: mean 51.57, std 17.86, range [1.35, 179.81]

CATH classification: 2.60.40.10 (+2 more: 3.20.20.80, 2.60.40.1180)